Protein AF-A0A507E102-F1 (afdb_monomer_lite)

pLDDT: mean 70.97, std 17.82, range [25.52, 95.31]

Sequence (1176 aa):
MSWFDTNKLAGSIGSFASKVQSIAETALNDDHASQGHGVRGGEGWDVGGEFGDSRAEALERRNRDLEEELSRIQTDLAAQLLQKDHHIQGLEARIAQLRSSSTHSSPQPPPSPVPGQLSEAEQIQSYRAKLAKAVQHLKHLTGENAALNQKVGDTERQKGEIEKEVAALKTEVEKLTSETASRAPVHENGTEIQALRQELDAVKEYTGQLEEKHQESIAREEALVRRIDALGSEHDQAESTAKEAQNEIARLNSYITDLASQLERVRDEDAAKTGQLDTLTEELARLRLDNQLEHDANTAREAAEQEARKARQQLAEIQTAHEQLEARFFAIAQTNTQIENELVSVSQYKDQHQSLSDMIQRLTDEKGRLQAMVEESQARQDNLTRQLEQSKSESTVANAWDVDVPGFDTDLQARIEGLEHNERELLQALSEKGTELQDARHRCEELEEECKVANEGARQASQIAEESKVEVRKLQDQYERVIQELSSKDAEIQSFQHQLTALNDTSYQTNEQATTLQNLQTTLAEREATLINLQATLDEKDASLHTAHQTITNLTNQIQDLRSAGERAEAEFQQTLDEEAQEHQSELAQLVATYKKAREEDAARIGELENLLAEQHRSDENRERELENNIVELSQTVDALQRERDTLSVALDQAQRDLDALQTENNSGTAEEGILALCRAILHNEEIGSGAQDGVPDMVKQRLLEVGELVKELRKGVVNQDDSVSEQVEQVRAELVAANEQVKAEYKKRISDLVNELEQASGSGQDLADLRAKYDAAVEDVKRLNAEKTMLMDKLTTMKNAIAPKLQAELETSQKLRQEVQLLTQENEALQNQLAQLTVTNDQLRSKASSSMTETARLHVDLESAGERIDRLEREVDRLRSHLMETEDAQVQDALHQETVIKEYIRQIETLERDREQWEEAAAQERDAARAALERVNEMHETVETIKQDMERLRLEKEREAFAASNLQRVLEEFQTSKEREIAGAVEDVYERLKSVQAELEGYKDRTSKAEERLEKIGLDAPSLQRIQAELQEKNVVIGKLRHDVIQLQAHLSEAMRRMRDAAASEENVNRRLITNLLVSFLSAPRGDAKRFEILSVISSVLKFEEEEKVRVGLVRSRGAGEVEKREAVGESFTDMWISFLLKESSKRRESVPISPVERQVSGDVGERRESMGGG

Foldseek 3Di:
DDDDDPVPVVVVVVVVVVVVVVVVVVVVPVVPPDDDDDDDDDDDDDDDDDPPVVVVVVVVVVVVVVVVVVVVVVVVVVVVVVVVVVVVVVVVVVVVVVVVVPDDDDDDDDDDDDDDDCDVVVVVVVVVVVVVVVVVVVVVVVVVVVVVVVVVVVVVVVVVVVVVVVVVVVVVVVVVVVVVVPDDDDPDCPVVVVVVVVVVVVVVVVVVVVVVVVVVVVVVVVVVVVVVVVVVVVVVVVVVVVVVVVVVVVVVVVVVVVVVVVVVVVVVVVVVVVVVVVVVVVVVVVVVVVVVVVVVVVVVVVVVVVVVVVVVVVVVVVVVVVVVVVVVVVVVVVVVVVVVVVVVVVVVVVVVVVVVVVVVVVVVVVVVVVVVVVVVVVVVVVVVVVVVVVPPPDDDDDDYDDDDDDDDDDDDPVPPVVVVVVVVVVVVVVVVVVVVVVVVVVVVVVVVVVVVVVVVVVVVVVVVVVVVVVVVVVVVVVVVVVVVVVVVVVVVVVVVVVVVVVVVVVVVVVVVVVVVVVVVVVVVVVVVVVVVVVVVVVVVVVVVVVVVVVVVVVVVVVVVVVVVVVVVVVVVVVVVVVVVVVVVVVVVVVVVVVVVVVVVVVVVVVVVVVVVVVVVVVVVVVVVVVVVVVVVVVVVVVVVVVVVVVVVVVCVVPVVPCVPPDDDDYDYDDDDDDDDPDPPPDVPDDDDDDDPDDDDDCPVVPVVPVVVVVVVPVVPDPDPDPPCVVVVVVVVVVVVVVVVVVVVVVVVVVVVVVVVVPPPDDDDDDDDDDDDDDDDDDDDDDDDDDPDPDPPPVVVVVVVVVCVVVVVVVVVVVVVVVVVVVVVVVVVVVVVVVVVVVVVVVVVVVVVVVVVVVVVVVVVVVVVVVVVVVVVVVVVVVVVVVVVVVVVVVVVVVVVVVVVVVVVVVVVVVVVVVVVVVVVVVVVVVVVVVVVVVVVVVVVVVVVVVVVVVVVVVVVVVVVVVVVVVVVVVVVVVVVVVVVVVVVVVVVVVVVVVVVVVVVVVVVVVVVVVVVVVVVVVVVCVVVVVVVVVVVVVVVVVVVVVVVVVVVVVVVVVVVVVVCVVVVPPDPPDVVVVVVVLVVVLVPDDDPDPVNLVSVVVVCVVVVDDPVVCVVVPNDDDDDDDDDDDDDDDDDDPVVVVVVVVVVVVPDDDDDDDDDDDDDDDDDDDDDDDDDDDDD

Structure (mmCIF, N/CA/C/O backbone):
data_AF-A0A507E102-F1
#
_entry.id   AF-A0A507E102-F1
#
loop_
_atom_site.group_PDB
_atom_site.id
_atom_site.type_symbol
_atom_site.label_atom_id
_atom_site.label_alt_id
_atom_site.label_comp_id
_atom_site.label_asym_id
_atom_site.label_entity_id
_atom_site.label_seq_id
_atom_site.pdbx_PDB_ins_code
_atom_site.Cartn_x
_atom_site.Cartn_y
_atom_site.Cartn_z
_atom_site.occupancy
_atom_site.B_iso_or_equiv
_atom_site.auth_seq_id
_atom_site.auth_comp_id
_atom_site.auth_asym_id
_atom_site.auth_atom_id
_atom_site.pdbx_PDB_model_num
ATOM 1 N N . MET A 1 1 ? 1.701 -1.873 70.505 1.00 33.75 1 MET A N 1
ATOM 2 C CA . MET A 1 1 ? 3.162 -1.615 70.472 1.00 33.75 1 MET A CA 1
ATOM 3 C C . MET A 1 1 ? 3.598 -1.526 69.017 1.00 33.75 1 MET A C 1
ATOM 5 O O . MET A 1 1 ? 2.860 -2.008 68.170 1.00 33.75 1 MET A O 1
ATOM 9 N N . SER A 1 2 ? 4.732 -0.881 68.730 1.00 42.00 2 SER A N 1
ATOM 10 C CA . SER A 1 2 ? 5.273 -0.780 67.364 1.00 42.00 2 SER A CA 1
ATOM 11 C C . SER A 1 2 ? 5.708 -2.147 66.824 1.00 42.00 2 SER A C 1
ATOM 13 O O . SER A 1 2 ? 6.238 -2.936 67.605 1.00 42.00 2 SER A O 1
ATOM 15 N N . TRP A 1 3 ? 5.526 -2.372 65.517 1.00 30.88 3 TRP A N 1
ATOM 16 C CA . TRP A 1 3 ? 6.560 -2.884 64.599 1.00 30.88 3 TRP A CA 1
ATOM 17 C C . TRP A 1 3 ? 6.042 -2.849 63.148 1.00 30.88 3 TRP A C 1
ATOM 19 O O . TRP A 1 3 ? 5.284 -3.729 62.759 1.00 30.88 3 TRP A O 1
ATOM 29 N N . PHE A 1 4 ? 6.416 -1.816 62.380 1.00 34.56 4 PHE A N 1
ATOM 30 C CA . PHE A 1 4 ? 6.996 -1.895 61.020 1.00 34.56 4 PHE A CA 1
ATOM 31 C C . PHE A 1 4 ? 7.197 -0.481 60.438 1.00 34.56 4 PHE A C 1
ATOM 33 O O . PHE A 1 4 ? 6.296 0.353 60.492 1.00 34.56 4 PHE A O 1
ATOM 40 N N . ASP A 1 5 ? 8.385 -0.201 59.894 1.00 38.97 5 ASP A N 1
ATOM 41 C CA . ASP A 1 5 ? 8.773 1.139 59.428 1.00 38.97 5 ASP A CA 1
ATOM 42 C C . ASP A 1 5 ? 8.355 1.426 57.977 1.00 38.97 5 ASP A C 1
ATOM 44 O O . ASP A 1 5 ? 8.882 0.837 57.032 1.00 38.97 5 ASP A O 1
ATOM 48 N N . THR A 1 6 ? 7.505 2.436 57.783 1.00 39.22 6 THR A N 1
ATOM 49 C CA . THR A 1 6 ? 7.138 2.979 56.458 1.00 39.22 6 THR A CA 1
ATOM 50 C C . THR A 1 6 ? 8.292 3.708 55.749 1.00 39.22 6 THR A C 1
ATOM 52 O O . THR A 1 6 ? 8.271 3.882 54.530 1.00 39.22 6 THR A O 1
ATOM 55 N N . ASN A 1 7 ? 9.338 4.098 56.485 1.00 43.59 7 ASN A N 1
ATOM 56 C CA . ASN A 1 7 ? 10.419 4.962 55.995 1.00 43.59 7 ASN A CA 1
ATOM 57 C C . ASN A 1 7 ? 11.317 4.346 54.903 1.00 43.59 7 ASN A C 1
ATOM 59 O O . ASN A 1 7 ? 12.009 5.089 54.207 1.00 43.59 7 ASN A O 1
ATOM 63 N N . LYS A 1 8 ? 11.333 3.016 54.718 1.00 40.69 8 LYS A N 1
ATOM 64 C CA . LYS A 1 8 ? 12.207 2.382 53.708 1.00 40.69 8 LYS A CA 1
ATOM 65 C C . LYS A 1 8 ? 11.683 2.469 52.272 1.00 40.69 8 LYS A C 1
ATOM 67 O O . LYS A 1 8 ? 12.502 2.526 51.360 1.00 40.69 8 LYS A O 1
ATOM 72 N N . LEU A 1 9 ? 10.366 2.523 52.059 1.00 40.25 9 LEU A N 1
ATOM 73 C CA . LEU A 1 9 ? 9.805 2.625 50.704 1.00 40.25 9 LEU A CA 1
ATOM 74 C C . LEU A 1 9 ? 9.855 4.074 50.188 1.00 40.25 9 LEU A C 1
ATOM 76 O O . LEU A 1 9 ? 10.323 4.325 49.078 1.00 40.25 9 LEU A O 1
ATOM 80 N N . ALA A 1 10 ? 9.486 5.036 51.042 1.00 43.69 10 ALA A N 1
ATOM 81 C CA . ALA A 1 10 ? 9.547 6.466 50.734 1.00 43.69 10 ALA A CA 1
ATOM 82 C C . ALA A 1 10 ? 10.968 6.938 50.360 1.00 43.69 10 ALA A C 1
ATOM 84 O O . ALA A 1 10 ? 11.134 7.723 49.427 1.00 43.69 10 ALA A O 1
ATOM 85 N N . GLY A 1 11 ? 12.001 6.415 51.036 1.00 41.16 11 GLY A N 1
ATOM 86 C CA . GLY A 1 11 ? 13.397 6.739 50.727 1.00 41.16 11 GLY A CA 1
ATOM 87 C C . GLY A 1 11 ? 13.854 6.282 49.335 1.00 41.16 11 GLY A C 1
ATOM 88 O O . GLY A 1 11 ? 14.654 6.969 48.706 1.00 41.16 11 GLY A O 1
ATOM 89 N N . SER A 1 12 ? 13.332 5.161 48.824 1.00 43.31 12 SER A N 1
ATOM 90 C CA . SER A 1 12 ? 13.705 4.646 47.499 1.00 43.31 12 SER A CA 1
ATOM 91 C C . SER A 1 12 ? 13.090 5.483 46.370 1.00 43.31 12 SER A C 1
ATOM 93 O O . SER A 1 12 ? 13.802 5.893 45.454 1.00 43.31 12 SER A O 1
ATOM 95 N N . ILE A 1 13 ? 11.806 5.833 46.493 1.00 47.00 13 ILE A N 1
ATOM 96 C CA . ILE A 1 13 ? 11.088 6.654 45.503 1.00 47.00 13 ILE A CA 1
ATOM 97 C C . ILE A 1 13 ? 11.620 8.099 45.502 1.00 47.00 13 ILE A C 1
ATOM 99 O O . ILE A 1 13 ? 11.888 8.657 44.438 1.00 47.00 13 ILE A O 1
ATOM 103 N N . GLY A 1 14 ? 11.871 8.684 46.681 1.00 46.38 14 GLY A N 1
ATOM 104 C CA . GLY A 1 14 ? 12.475 10.017 46.794 1.00 46.38 14 GLY A CA 1
ATOM 105 C C . GLY A 1 14 ? 13.898 10.098 46.224 1.00 46.38 14 GLY A C 1
ATOM 106 O O . GLY A 1 14 ? 14.256 11.101 45.608 1.00 46.38 14 GLY A O 1
ATOM 107 N N . SER A 1 15 ? 14.694 9.031 46.369 1.00 47.84 15 SER A N 1
ATOM 108 C CA . SER A 1 15 ? 16.033 8.933 45.768 1.00 47.84 15 SER A CA 1
ATOM 109 C C . SER A 1 15 ? 15.976 8.949 44.235 1.00 47.84 15 SER A C 1
ATOM 111 O O . SER A 1 15 ? 16.760 9.651 43.596 1.00 47.84 15 SER A O 1
ATOM 113 N N . PHE A 1 16 ? 15.011 8.238 43.639 1.00 49.75 16 PHE A N 1
ATOM 114 C CA . PHE A 1 16 ? 14.848 8.183 42.185 1.00 49.75 16 PHE A CA 1
ATOM 115 C C . PHE A 1 16 ? 14.382 9.528 41.606 1.00 49.75 16 PHE A C 1
ATOM 117 O O . PHE A 1 16 ? 15.021 10.058 40.698 1.00 49.75 16 PHE A O 1
ATOM 124 N N . ALA A 1 17 ? 13.341 10.134 42.191 1.00 51.28 17 ALA A N 1
ATOM 125 C CA . ALA A 1 17 ? 12.841 11.447 41.775 1.00 51.28 17 ALA A CA 1
ATOM 126 C C . ALA A 1 17 ? 13.923 12.543 41.860 1.00 51.28 17 ALA A C 1
ATOM 128 O O . ALA A 1 17 ? 14.100 13.313 40.918 1.00 51.28 17 ALA A O 1
ATOM 129 N N . SER A 1 18 ? 14.704 12.564 42.947 1.00 50.06 18 SER A N 1
ATOM 130 C CA . SER A 1 18 ? 15.797 13.528 43.134 1.00 50.06 18 SER A CA 1
ATOM 131 C C . SER A 1 18 ? 16.938 13.342 42.116 1.00 50.06 18 SER A C 1
ATOM 133 O O . SER A 1 18 ? 17.475 14.321 41.598 1.00 50.06 18 SER A O 1
ATOM 135 N N . LYS A 1 19 ? 17.264 12.093 41.739 1.00 53.03 19 LYS A N 1
ATOM 136 C CA . LYS A 1 19 ? 18.226 11.802 40.657 1.00 53.03 19 LYS A CA 1
ATOM 137 C C . LYS A 1 19 ? 17.731 12.308 39.295 1.00 53.03 19 LYS A C 1
ATOM 139 O O . LYS A 1 19 ? 18.494 12.959 38.586 1.00 53.03 19 LYS A O 1
ATOM 144 N N . VAL A 1 20 ? 16.470 12.043 38.940 1.00 57.75 20 VAL A N 1
ATOM 145 C CA . VAL A 1 20 ? 15.872 12.505 37.671 1.00 57.75 20 VAL A CA 1
ATOM 146 C C . VAL A 1 20 ? 15.838 14.035 37.611 1.00 57.75 20 VAL A C 1
ATOM 148 O O . VAL A 1 20 ? 16.241 14.617 36.604 1.00 57.75 20 VAL A O 1
ATOM 151 N N . GLN A 1 21 ? 15.454 14.699 38.705 1.00 54.16 21 GLN A N 1
ATOM 152 C CA . GLN A 1 21 ? 15.441 16.159 38.771 1.00 54.16 21 GLN A CA 1
ATOM 153 C C . GLN A 1 21 ? 16.854 16.763 38.671 1.00 54.16 21 GLN A C 1
ATOM 155 O O . GLN A 1 21 ? 17.046 17.724 37.933 1.00 54.16 21 GLN A O 1
ATOM 160 N N . SER A 1 22 ? 17.870 16.154 39.294 1.00 55.34 22 SER A N 1
ATOM 161 C CA . SER A 1 22 ? 19.273 16.579 39.146 1.00 55.34 22 SER A CA 1
ATOM 162 C C . SER A 1 22 ? 19.807 16.434 37.709 1.00 55.34 22 SER A C 1
ATOM 164 O O . SER A 1 22 ? 20.648 17.230 37.282 1.00 55.34 22 SER A O 1
ATOM 166 N N . ILE A 1 23 ? 19.316 15.456 36.940 1.00 54.72 23 ILE A N 1
ATOM 167 C CA . ILE A 1 23 ? 19.661 15.289 35.518 1.00 54.72 23 ILE A CA 1
ATOM 168 C C . ILE A 1 23 ? 18.968 16.361 34.657 1.00 54.72 23 ILE A C 1
ATOM 170 O O . ILE A 1 23 ? 19.600 16.927 33.767 1.00 54.72 23 ILE A O 1
ATOM 174 N N . ALA A 1 24 ? 17.714 16.711 34.958 1.00 49.47 24 ALA A N 1
ATOM 175 C CA . ALA A 1 24 ? 17.011 17.806 34.285 1.00 49.47 24 ALA A CA 1
ATOM 176 C C . ALA A 1 24 ? 17.637 19.185 34.589 1.00 49.47 24 ALA A C 1
ATOM 178 O O . ALA A 1 24 ? 17.873 19.978 33.679 1.00 49.47 24 ALA A O 1
ATOM 179 N N . GLU A 1 25 ? 17.976 19.455 35.854 1.00 48.12 25 GLU A N 1
ATOM 180 C CA . GLU A 1 25 ? 18.604 20.713 36.283 1.00 48.12 25 GLU A CA 1
ATOM 181 C C . GLU A 1 25 ? 20.042 20.875 35.760 1.00 48.12 25 GLU A C 1
ATOM 183 O O . GLU A 1 25 ? 20.504 22.003 35.605 1.00 48.12 25 GLU A O 1
ATOM 188 N N . THR A 1 26 ? 20.751 19.788 35.431 1.00 53.22 26 THR A N 1
ATOM 189 C CA . THR A 1 26 ? 22.062 19.888 34.759 1.00 53.22 26 THR A CA 1
ATOM 190 C C . THR A 1 26 ? 21.937 20.112 33.252 1.00 53.22 26 THR A C 1
ATOM 192 O O . THR A 1 26 ? 22.715 20.889 32.711 1.00 53.22 26 THR A O 1
ATOM 195 N N . ALA A 1 27 ? 20.929 19.540 32.584 1.00 45.09 27 ALA A N 1
ATOM 196 C CA . ALA A 1 27 ? 20.662 19.827 31.170 1.00 45.09 27 ALA A CA 1
ATOM 197 C C . ALA A 1 27 ? 20.210 21.283 30.923 1.00 45.09 27 ALA A C 1
ATOM 199 O O . ALA A 1 27 ? 20.580 21.879 29.916 1.00 45.09 27 ALA A O 1
ATOM 200 N N . LEU A 1 28 ? 19.446 21.875 31.849 1.00 46.56 28 LEU A N 1
ATOM 201 C CA . LEU A 1 28 ? 18.892 23.232 31.712 1.00 46.56 28 LEU A CA 1
ATOM 202 C C . LEU A 1 28 ? 19.871 24.384 32.008 1.00 46.56 28 LEU A C 1
ATOM 204 O O . LEU A 1 28 ? 19.527 25.535 31.746 1.00 46.56 28 LEU A O 1
ATOM 208 N N . ASN A 1 29 ? 21.062 24.121 32.559 1.00 45.28 29 ASN A N 1
ATOM 209 C CA . ASN A 1 29 ? 22.007 25.185 32.937 1.00 45.28 29 ASN A CA 1
ATOM 210 C C . ASN A 1 29 ? 23.080 25.505 31.875 1.00 45.28 29 ASN A C 1
ATOM 212 O O . ASN A 1 29 ? 23.620 26.612 31.899 1.00 45.28 29 ASN A O 1
ATOM 216 N N . ASP A 1 30 ? 23.365 24.605 30.927 1.00 44.34 30 ASP A N 1
ATOM 217 C CA . ASP A 1 30 ? 24.392 24.843 29.893 1.00 44.34 30 ASP A CA 1
ATOM 218 C C . ASP A 1 30 ? 23.911 25.774 28.752 1.00 44.34 30 ASP A C 1
ATOM 220 O O . ASP A 1 30 ? 24.723 26.453 28.120 1.00 44.34 30 ASP A O 1
ATOM 224 N N . ASP A 1 31 ? 22.595 25.899 28.532 1.00 40.56 31 ASP A N 1
ATOM 225 C CA . ASP A 1 31 ? 21.997 26.719 27.455 1.00 40.56 31 ASP A CA 1
ATOM 226 C C . ASP A 1 31 ? 22.016 28.244 27.722 1.00 40.56 31 ASP A C 1
ATOM 228 O O . ASP A 1 31 ? 21.630 29.051 26.872 1.00 40.56 31 ASP A O 1
ATOM 232 N N . HIS A 1 32 ? 22.487 28.686 28.893 1.00 38.16 32 HIS A N 1
ATOM 233 C CA . HIS A 1 32 ? 22.543 30.107 29.270 1.00 38.16 32 HIS A CA 1
ATOM 234 C C . HIS A 1 32 ? 23.928 30.764 29.118 1.00 38.16 32 HIS A C 1
ATOM 236 O O . HIS A 1 32 ? 24.127 31.902 29.548 1.00 38.16 32 HIS A O 1
ATOM 242 N N . ALA A 1 33 ? 24.877 30.099 28.451 1.00 40.91 33 ALA A N 1
ATOM 243 C CA . ALA A 1 33 ? 26.252 30.582 28.289 1.00 40.91 33 ALA A CA 1
ATOM 244 C C . ALA A 1 33 ? 26.557 31.346 26.973 1.00 40.91 33 ALA A C 1
ATOM 246 O O . ALA A 1 33 ? 27.697 31.775 26.786 1.00 40.91 33 ALA A O 1
ATOM 247 N N . SER A 1 34 ? 25.599 31.533 26.049 1.00 42.66 34 SER A N 1
ATOM 248 C CA . SER A 1 34 ? 25.901 32.003 24.676 1.00 42.66 34 SER A CA 1
ATOM 249 C C . SER A 1 34 ? 24.923 33.023 24.055 1.00 42.66 34 SER A C 1
ATOM 251 O O . SER A 1 34 ? 24.469 32.864 22.923 1.00 42.66 34 SER A O 1
ATOM 253 N N . GLN A 1 35 ? 24.668 34.158 24.721 1.00 36.44 35 GLN A N 1
ATOM 254 C CA . GLN A 1 35 ? 24.083 35.336 24.049 1.00 36.44 35 GLN A CA 1
ATOM 255 C C . GLN A 1 35 ? 24.588 36.668 24.636 1.00 36.44 35 GLN A C 1
ATOM 257 O O . GLN A 1 35 ? 24.126 37.126 25.677 1.00 36.44 35 GLN A O 1
ATOM 262 N N . GLY A 1 36 ? 25.538 37.321 23.951 1.00 31.94 36 GLY A N 1
ATOM 263 C CA . GLY A 1 36 ? 26.065 38.623 24.378 1.00 31.94 36 GLY A CA 1
ATOM 264 C C . GLY A 1 36 ? 27.130 39.217 23.450 1.00 31.94 36 GLY A C 1
ATOM 265 O O . GLY A 1 36 ? 28.267 38.771 23.462 1.00 31.94 36 GLY A O 1
ATOM 266 N N . HIS A 1 37 ? 26.757 40.275 22.721 1.00 32.28 37 HIS A N 1
ATOM 267 C CA . HIS A 1 37 ? 27.606 41.148 21.886 1.00 32.28 37 HIS A CA 1
ATOM 268 C C . HIS A 1 37 ? 28.420 40.506 20.743 1.00 32.28 37 HIS A C 1
ATOM 270 O O . HIS A 1 37 ? 29.392 39.792 20.949 1.00 32.28 37 HIS A O 1
ATOM 276 N N . GLY A 1 38 ? 28.126 40.928 19.510 1.00 32.62 38 GLY A N 1
ATOM 277 C CA . GLY A 1 38 ? 29.073 40.866 18.390 1.00 32.62 38 GLY A CA 1
ATOM 278 C C . GLY A 1 38 ? 29.452 42.269 17.906 1.00 32.62 38 GLY A C 1
ATOM 279 O O . GLY A 1 38 ? 28.726 43.221 18.184 1.00 32.62 38 GLY A O 1
ATOM 280 N N . VAL A 1 39 ? 30.556 42.392 17.156 1.00 32.41 39 VAL A N 1
ATOM 281 C CA . VAL A 1 39 ? 30.810 43.441 16.141 1.00 32.41 39 VAL A CA 1
ATOM 282 C C . VAL A 1 39 ? 32.079 43.090 15.338 1.00 32.41 39 VAL A C 1
ATOM 284 O O . VAL A 1 39 ? 33.096 42.742 15.920 1.00 32.41 39 VAL A O 1
ATOM 287 N N . ARG A 1 40 ? 31.998 43.219 14.003 1.00 31.59 40 ARG A N 1
ATOM 288 C CA . ARG A 1 40 ? 33.087 43.332 12.997 1.00 31.59 40 ARG A CA 1
ATOM 289 C C . ARG A 1 40 ? 34.413 42.561 13.209 1.00 31.59 40 ARG A C 1
ATOM 291 O O . ARG A 1 40 ? 35.321 43.070 13.848 1.00 31.59 40 ARG A O 1
ATOM 298 N N . GLY A 1 41 ? 34.575 41.492 12.422 1.00 31.39 41 GLY A N 1
ATOM 299 C CA . GLY A 1 41 ? 35.539 41.423 11.302 1.00 31.39 41 GLY A CA 1
ATOM 300 C C . GLY A 1 41 ? 37.055 41.480 11.574 1.00 31.39 41 GLY A C 1
ATOM 301 O O . GLY A 1 41 ? 37.575 42.469 12.077 1.00 31.39 41 GLY A O 1
ATOM 302 N N . GLY A 1 42 ? 37.775 40.469 11.078 1.00 30.36 42 GLY A N 1
ATOM 303 C CA . GLY A 1 42 ? 39.239 40.396 11.020 1.00 30.36 42 GLY A CA 1
ATOM 304 C C . GLY A 1 42 ? 39.695 39.097 10.343 1.00 30.36 42 GLY A C 1
ATOM 305 O O . GLY A 1 42 ? 38.953 38.117 10.345 1.00 30.36 42 GLY A O 1
ATOM 306 N N . GLU A 1 43 ? 40.874 39.097 9.723 1.00 37.38 43 GLU A N 1
ATOM 307 C CA . GLU A 1 43 ? 41.398 37.978 8.926 1.00 37.38 43 GLU A CA 1
ATOM 308 C C . GLU A 1 43 ? 42.285 37.016 9.747 1.00 37.38 43 GLU A C 1
ATOM 310 O O . GLU A 1 43 ? 43.185 37.461 10.458 1.00 37.38 43 GLU A O 1
ATOM 315 N N . GLY A 1 44 ? 42.138 35.706 9.508 1.00 33.09 44 GLY A N 1
ATOM 316 C CA . GLY A 1 44 ? 43.269 34.763 9.458 1.00 33.09 44 GLY A CA 1
ATOM 317 C C . GLY A 1 44 ? 43.605 33.885 10.679 1.00 33.09 44 GLY A C 1
ATOM 318 O O . GLY A 1 44 ? 43.172 34.125 11.799 1.00 33.09 44 GLY A O 1
ATOM 319 N N . TRP A 1 45 ? 44.476 32.905 10.389 1.00 31.84 45 TRP A N 1
ATOM 320 C CA . TRP A 1 45 ? 45.294 32.066 11.291 1.00 31.84 45 TRP A CA 1
ATOM 321 C C . TRP A 1 45 ? 44.618 30.937 12.098 1.00 31.84 45 TRP A C 1
ATOM 323 O O . TRP A 1 45 ? 44.283 31.074 13.268 1.00 31.84 45 TRP A O 1
ATOM 333 N N . ASP A 1 46 ? 44.513 29.776 11.442 1.00 42.00 46 ASP A N 1
ATOM 334 C CA . ASP A 1 46 ? 45.252 28.545 11.800 1.00 42.00 46 ASP A CA 1
ATOM 335 C C . ASP A 1 46 ? 45.717 28.348 13.266 1.00 42.00 46 ASP A C 1
ATOM 337 O O . ASP A 1 46 ? 46.727 28.921 13.671 1.00 42.00 46 ASP A O 1
ATOM 341 N N . VAL A 1 47 ? 45.039 27.443 13.993 1.00 35.81 47 VAL A N 1
ATOM 342 C CA . VAL A 1 47 ? 45.614 26.440 14.924 1.00 35.81 47 VAL A CA 1
ATOM 343 C C . VAL A 1 47 ? 44.667 25.225 14.938 1.00 35.81 47 VAL A C 1
ATOM 345 O O . VAL A 1 47 ? 43.450 25.399 14.993 1.00 35.81 47 VAL A O 1
ATOM 348 N N . GLY A 1 48 ? 45.195 23.996 14.921 1.00 38.34 48 GLY A N 1
ATOM 349 C CA . GLY A 1 48 ? 44.404 22.760 15.035 1.00 38.34 48 GLY A CA 1
ATOM 350 C C . GLY A 1 48 ? 44.541 22.034 16.383 1.00 38.34 48 GLY A C 1
ATOM 351 O O . GLY A 1 48 ? 45.536 22.209 17.074 1.00 38.34 48 GLY A O 1
ATOM 352 N N . GLY A 1 49 ? 43.559 21.172 16.690 1.00 50.31 49 GLY A N 1
ATOM 353 C CA . GLY A 1 49 ? 43.671 20.001 17.583 1.00 50.31 49 GLY A CA 1
ATOM 354 C C . GLY A 1 49 ? 43.905 20.221 19.088 1.00 50.31 49 GLY A C 1
ATOM 355 O O . GLY A 1 49 ? 45.025 20.492 19.488 1.00 50.31 49 GLY A O 1
ATOM 356 N N . GLU A 1 50 ? 42.864 19.982 19.908 1.00 45.91 50 GLU A N 1
ATOM 357 C CA . GLU A 1 50 ? 42.929 19.226 21.197 1.00 45.91 50 GLU A CA 1
ATOM 358 C C . GLU A 1 50 ? 41.574 19.181 21.952 1.00 45.91 50 GLU A C 1
ATOM 360 O O . GLU A 1 50 ? 41.371 18.339 22.820 1.00 45.91 50 GLU A O 1
ATOM 365 N N . PHE A 1 51 ? 40.592 20.026 21.603 1.00 42.44 51 PHE A N 1
ATOM 366 C CA . PHE A 1 51 ? 39.309 20.126 22.335 1.00 42.44 51 PHE A CA 1
ATOM 367 C C . PHE A 1 51 ? 38.188 19.145 21.918 1.00 42.44 51 PHE A C 1
ATOM 369 O O . PHE A 1 51 ? 37.078 19.232 22.443 1.00 42.44 51 PHE A O 1
ATOM 376 N N . GLY A 1 52 ? 38.445 18.213 20.993 1.00 48.88 52 GLY A N 1
ATOM 377 C CA . GLY A 1 52 ? 37.447 17.232 20.537 1.00 48.88 52 GLY A CA 1
ATOM 378 C C . GLY A 1 52 ? 37.269 16.054 21.502 1.00 48.88 52 GLY A C 1
ATOM 379 O O . GLY A 1 52 ? 36.177 15.823 22.030 1.00 48.88 52 GLY A O 1
ATOM 380 N N . ASP A 1 53 ? 38.362 15.336 21.765 1.00 52.34 53 ASP A N 1
ATOM 381 C CA . ASP A 1 53 ? 38.320 13.999 22.370 1.00 52.34 53 ASP A CA 1
ATOM 382 C C . ASP A 1 53 ? 37.758 13.993 23.793 1.00 52.34 53 ASP A C 1
ATOM 384 O O . ASP A 1 53 ? 37.004 13.097 24.149 1.00 52.34 53 ASP A O 1
ATOM 388 N N . SER A 1 54 ? 38.008 15.032 24.598 1.00 55.00 54 SER A N 1
ATOM 389 C CA . SER A 1 54 ? 37.465 15.098 25.967 1.00 55.00 54 SER A CA 1
ATOM 390 C C . SER A 1 54 ? 35.931 15.160 26.017 1.00 55.00 54 SER A C 1
ATOM 392 O O . SER A 1 54 ? 35.339 14.692 26.989 1.00 55.00 54 SER A O 1
ATOM 394 N N . ARG A 1 55 ? 35.264 15.704 24.984 1.00 54.56 55 ARG A N 1
ATOM 395 C CA . ARG A 1 55 ? 33.792 15.701 24.889 1.00 54.56 55 ARG A CA 1
ATOM 396 C C . ARG A 1 55 ? 33.270 14.394 24.292 1.00 54.56 55 ARG A C 1
ATOM 398 O O . ARG A 1 55 ? 32.232 13.915 24.742 1.00 54.56 55 ARG A O 1
ATOM 405 N N . ALA A 1 56 ? 33.991 13.810 23.333 1.00 58.88 56 ALA A N 1
ATOM 406 C CA . ALA A 1 56 ? 33.674 12.491 22.788 1.00 58.88 56 ALA A CA 1
ATOM 407 C C . ALA A 1 56 ? 33.784 11.406 23.873 1.00 58.88 56 ALA A C 1
ATOM 409 O O . ALA A 1 56 ? 32.795 10.743 24.169 1.00 58.88 56 ALA A O 1
ATOM 410 N N . GLU A 1 57 ? 34.922 11.312 24.568 1.00 64.88 57 GLU A N 1
ATOM 411 C CA . GLU A 1 57 ? 35.121 10.381 25.681 1.00 64.88 57 GLU A CA 1
ATOM 412 C C . GLU A 1 57 ? 34.103 10.580 26.811 1.00 64.88 57 GLU A C 1
ATOM 414 O O . GLU A 1 57 ? 33.641 9.601 27.389 1.00 64.88 57 GLU A O 1
ATOM 419 N N . ALA A 1 58 ? 33.729 11.820 27.148 1.00 65.12 58 ALA A N 1
ATOM 420 C CA . ALA A 1 58 ? 32.710 12.069 28.170 1.00 65.12 58 ALA A CA 1
ATOM 421 C C . ALA A 1 58 ? 31.331 11.508 27.769 1.00 65.12 58 ALA A C 1
ATOM 423 O O . ALA A 1 58 ? 30.631 10.948 28.616 1.00 65.12 58 ALA A O 1
ATOM 424 N N . LEU A 1 59 ? 30.961 11.611 26.489 1.00 64.62 59 LEU A N 1
ATOM 425 C CA . LEU A 1 59 ? 29.724 11.037 25.955 1.00 64.62 59 LEU A CA 1
ATOM 426 C C . LEU A 1 59 ? 29.813 9.511 25.822 1.00 64.62 59 LEU A C 1
ATOM 428 O O . LEU A 1 59 ? 28.881 8.823 26.218 1.00 64.62 59 LEU A O 1
ATOM 432 N N . GLU A 1 60 ? 30.936 8.955 25.365 1.00 72.94 60 GLU A N 1
ATOM 433 C CA . GLU A 1 60 ? 31.129 7.500 25.299 1.00 72.94 60 GLU A CA 1
ATOM 434 C C . GLU A 1 60 ? 31.179 6.829 26.675 1.00 72.94 60 GLU A C 1
ATOM 436 O O . GLU A 1 60 ? 30.754 5.682 26.817 1.00 72.94 60 GLU A O 1
ATOM 441 N N . ARG A 1 61 ? 31.733 7.502 27.691 1.00 72.12 61 ARG A N 1
ATOM 442 C CA . ARG A 1 61 ? 31.688 7.030 29.081 1.00 72.12 61 ARG A CA 1
ATOM 443 C C . ARG A 1 61 ? 30.248 7.060 29.584 1.00 72.12 61 ARG A C 1
ATOM 445 O O . ARG A 1 61 ? 29.784 6.054 30.095 1.00 72.12 61 ARG A O 1
ATOM 452 N N . ARG A 1 62 ? 29.507 8.147 29.336 1.00 74.19 62 ARG A N 1
ATOM 453 C CA . ARG A 1 62 ? 28.103 8.260 29.754 1.00 74.19 62 ARG A CA 1
ATOM 454 C C . ARG A 1 62 ? 27.167 7.291 29.023 1.00 74.19 62 ARG A C 1
ATOM 456 O O . ARG A 1 62 ? 26.237 6.794 29.645 1.00 74.19 62 ARG A O 1
ATOM 463 N N . ASN A 1 63 ? 27.427 6.974 27.755 1.00 67.06 63 ASN A N 1
ATOM 464 C CA . ASN A 1 63 ? 26.708 5.919 27.040 1.00 67.06 63 ASN A CA 1
ATOM 465 C C . ASN A 1 63 ? 27.027 4.539 27.629 1.00 67.06 63 ASN A C 1
ATOM 467 O O . ASN A 1 63 ? 26.096 3.795 27.906 1.00 67.06 63 ASN A O 1
ATOM 471 N N . ARG A 1 64 ? 28.297 4.233 27.932 1.00 80.75 64 ARG A N 1
ATOM 472 C CA . ARG A 1 64 ? 28.672 2.993 28.640 1.00 80.75 64 ARG A CA 1
ATOM 473 C C . ARG A 1 64 ? 28.049 2.891 30.034 1.00 80.75 64 ARG A C 1
ATOM 475 O O . ARG A 1 64 ? 27.555 1.829 30.392 1.00 80.75 64 ARG A O 1
ATOM 482 N N . ASP A 1 65 ? 28.004 3.983 30.796 1.00 76.06 65 ASP A N 1
ATOM 483 C CA . ASP A 1 65 ? 27.338 4.028 32.104 1.00 76.06 65 ASP A CA 1
ATOM 484 C C . ASP A 1 65 ? 25.823 3.756 31.973 1.00 76.06 65 ASP A C 1
ATOM 486 O O . ASP A 1 65 ? 25.245 3.051 32.800 1.00 76.06 65 ASP A O 1
ATOM 490 N N . LEU A 1 66 ? 25.178 4.268 30.915 1.00 72.88 66 LEU A N 1
ATOM 491 C CA . LEU A 1 66 ? 23.763 4.017 30.608 1.00 72.88 66 LEU A CA 1
ATOM 492 C C . LEU A 1 66 ? 23.509 2.598 30.073 1.00 72.88 66 LEU A C 1
ATOM 494 O O . LEU A 1 66 ? 22.491 2.005 30.413 1.00 72.88 66 LEU A O 1
ATOM 498 N N . GLU A 1 67 ? 24.420 2.025 29.287 1.00 76.94 67 GLU A N 1
ATOM 499 C CA . GLU A 1 67 ? 24.390 0.618 28.858 1.00 76.94 67 GLU A CA 1
ATOM 500 C C . GLU A 1 67 ? 24.595 -0.332 30.054 1.00 76.94 67 GLU A C 1
ATOM 502 O O . GLU A 1 67 ? 23.924 -1.364 30.160 1.00 76.94 67 GLU A O 1
ATOM 507 N N . GLU A 1 68 ? 25.450 0.032 31.015 1.00 78.69 68 GLU A N 1
ATOM 508 C CA . GLU A 1 68 ? 25.578 -0.676 32.291 1.00 78.69 68 GLU A CA 1
ATOM 509 C C . GLU A 1 68 ? 24.324 -0.532 33.171 1.00 78.69 68 GLU A C 1
ATOM 511 O O . GLU A 1 68 ? 23.860 -1.536 33.710 1.00 78.69 68 GLU A O 1
ATOM 516 N N . GLU A 1 69 ? 23.720 0.655 33.314 1.00 74.88 69 GLU A N 1
ATOM 517 C CA . GLU A 1 69 ? 22.455 0.787 34.060 1.00 74.88 69 GLU A CA 1
ATOM 518 C C . GLU A 1 69 ? 21.295 0.047 33.356 1.00 74.88 69 GLU A C 1
ATOM 520 O O . GLU A 1 69 ? 20.535 -0.653 34.028 1.00 74.88 69 GLU A O 1
ATOM 525 N N . LEU A 1 70 ? 21.194 0.085 32.020 1.00 66.38 70 LEU A N 1
ATOM 526 C CA . LEU A 1 70 ? 20.189 -0.666 31.252 1.00 66.38 70 LEU A CA 1
ATOM 527 C C . LEU A 1 70 ? 20.375 -2.183 31.361 1.00 66.38 70 LEU A C 1
ATOM 529 O O . LEU A 1 70 ? 19.398 -2.894 31.593 1.00 66.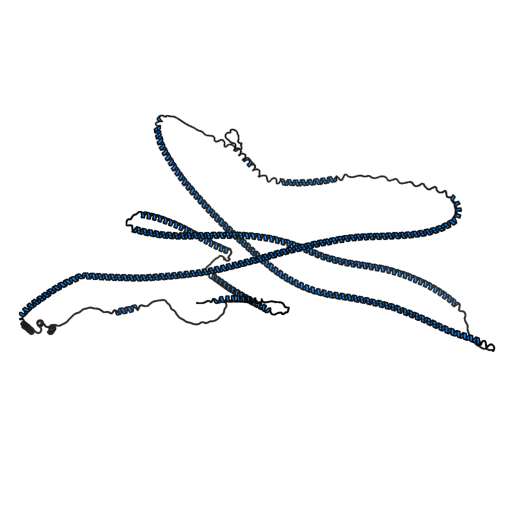38 70 LEU A O 1
ATOM 533 N N . SER A 1 71 ? 21.603 -2.693 31.236 1.00 84.38 71 SER A N 1
ATOM 534 C CA . SER A 1 71 ? 21.869 -4.131 31.393 1.00 84.38 71 SER A CA 1
ATOM 535 C C . SER A 1 71 ? 21.595 -4.609 32.821 1.00 84.38 71 SER A C 1
ATOM 537 O O . SER A 1 71 ? 21.006 -5.675 32.993 1.00 84.38 71 SER A O 1
ATOM 539 N N . ARG A 1 72 ? 21.900 -3.798 33.846 1.00 79.50 72 ARG A N 1
ATOM 540 C CA . ARG A 1 72 ? 21.530 -4.086 35.244 1.00 79.50 72 ARG A CA 1
ATOM 541 C C . ARG A 1 72 ? 20.013 -4.127 35.438 1.00 79.50 72 ARG A C 1
ATOM 543 O O . ARG A 1 72 ? 19.512 -5.083 36.028 1.00 79.50 72 ARG A O 1
ATOM 550 N N . ILE A 1 73 ? 19.274 -3.161 34.884 1.00 76.00 73 ILE A N 1
ATOM 551 C CA . ILE A 1 73 ? 17.800 -3.146 34.901 1.00 76.00 73 ILE A CA 1
ATOM 552 C C . ILE A 1 73 ? 17.231 -4.378 34.180 1.00 76.00 73 ILE A C 1
ATOM 554 O O . ILE A 1 73 ? 16.294 -4.996 34.681 1.00 76.00 73 ILE A O 1
ATOM 558 N N . GLN A 1 74 ? 17.814 -4.789 33.049 1.00 73.50 74 GLN A N 1
ATOM 559 C CA . GLN A 1 74 ? 17.425 -6.017 32.351 1.00 73.50 74 GLN A CA 1
ATOM 560 C C . GLN A 1 74 ? 17.716 -7.275 33.183 1.00 73.50 74 GLN A C 1
ATOM 562 O O . GLN A 1 74 ? 16.865 -8.162 33.233 1.00 73.50 74 GLN A O 1
ATOM 567 N N . THR A 1 75 ? 18.853 -7.359 33.886 1.00 81.69 75 THR A N 1
ATOM 568 C CA . THR A 1 75 ? 19.139 -8.497 34.780 1.00 81.69 75 THR A CA 1
ATOM 569 C C . THR A 1 75 ? 18.243 -8.527 36.017 1.00 81.69 75 THR A C 1
ATOM 571 O O . THR A 1 75 ? 17.796 -9.606 36.397 1.00 81.69 75 THR A O 1
ATOM 574 N N . ASP A 1 76 ? 17.911 -7.375 36.607 1.00 75.62 76 ASP A N 1
ATOM 575 C CA . ASP A 1 76 ? 16.990 -7.292 37.748 1.00 75.62 76 ASP A CA 1
ATOM 576 C C . ASP A 1 76 ? 15.550 -7.619 37.328 1.00 75.62 76 ASP A C 1
ATOM 578 O O . ASP A 1 76 ? 14.839 -8.315 38.055 1.00 75.62 76 ASP A O 1
ATOM 582 N N . LEU A 1 77 ? 15.118 -7.183 36.139 1.00 74.00 77 LEU A N 1
ATOM 583 C CA . LEU A 1 77 ? 13.821 -7.552 35.569 1.00 74.00 77 LEU A CA 1
ATOM 584 C C . LEU A 1 77 ? 13.765 -9.052 35.246 1.00 74.00 77 LEU A C 1
ATOM 586 O O . LEU A 1 77 ? 12.791 -9.713 35.599 1.00 74.00 77 LEU A O 1
ATOM 590 N N . ALA A 1 78 ? 14.820 -9.612 34.647 1.00 74.44 78 ALA A N 1
ATOM 591 C CA . ALA A 1 78 ? 14.929 -11.048 34.400 1.00 74.44 78 ALA A CA 1
ATOM 592 C C . ALA A 1 78 ? 14.913 -11.855 35.709 1.00 74.44 78 ALA A C 1
ATOM 594 O O . ALA A 1 78 ? 14.224 -12.868 35.785 1.00 74.44 78 ALA A O 1
ATOM 595 N N . ALA A 1 79 ? 15.593 -11.391 36.763 1.00 72.38 79 ALA A N 1
ATOM 596 C CA . ALA A 1 79 ? 15.566 -12.019 38.083 1.00 72.38 79 ALA A CA 1
ATOM 597 C C . ALA A 1 79 ? 14.177 -11.939 38.746 1.00 72.38 79 ALA A C 1
ATOM 599 O O . ALA A 1 79 ? 13.725 -12.919 39.338 1.00 72.38 79 ALA A O 1
ATOM 600 N N . GLN A 1 80 ? 13.466 -10.814 38.609 1.00 72.50 80 GLN A N 1
ATOM 601 C CA . GLN A 1 80 ? 12.084 -10.667 39.085 1.00 72.50 80 GLN A CA 1
ATOM 602 C C . GLN A 1 80 ? 11.098 -11.550 38.310 1.00 72.50 80 GLN A C 1
ATOM 604 O O . GLN A 1 80 ? 10.168 -12.090 38.911 1.00 72.50 80 GLN A O 1
ATOM 609 N N . LEU A 1 81 ? 11.298 -11.735 37.001 1.00 69.25 81 LEU A N 1
ATOM 610 C CA . LEU A 1 81 ? 10.536 -12.696 36.201 1.00 69.25 81 LEU A CA 1
ATOM 611 C C . LEU A 1 81 ? 10.827 -14.130 36.664 1.00 69.25 81 LEU A C 1
ATOM 613 O O . LEU A 1 81 ? 9.891 -14.833 37.020 1.00 69.25 81 LEU A O 1
ATOM 617 N N . LEU A 1 82 ? 12.096 -14.515 36.832 1.00 79.00 82 LEU A N 1
ATOM 618 C CA . LEU A 1 82 ? 12.488 -15.833 37.359 1.00 79.00 82 LEU A CA 1
ATOM 619 C C . LEU A 1 82 ? 11.929 -16.105 38.770 1.00 79.00 82 LEU A C 1
ATOM 621 O O . LEU A 1 82 ? 11.565 -17.238 39.094 1.00 79.00 82 LEU A O 1
ATOM 625 N N . GLN A 1 83 ? 11.828 -15.068 39.610 1.00 78.19 83 GLN A N 1
ATOM 626 C CA . GLN A 1 83 ? 11.198 -15.134 40.930 1.00 78.19 83 GLN A CA 1
ATOM 627 C C . GLN A 1 83 ? 9.672 -15.295 40.834 1.00 78.19 83 GLN A C 1
ATOM 629 O O . GLN A 1 83 ? 9.088 -16.047 41.619 1.00 78.19 83 GLN A O 1
ATOM 634 N N . LYS A 1 84 ? 9.016 -14.628 39.875 1.00 73.56 84 LYS A N 1
ATOM 635 C CA . LYS A 1 84 ? 7.590 -14.831 39.580 1.00 73.56 84 LYS A CA 1
ATOM 636 C C . LYS A 1 84 ? 7.330 -16.216 38.993 1.00 73.56 84 LYS A C 1
ATOM 638 O O . LYS A 1 84 ? 6.377 -16.848 39.428 1.00 73.56 84 LYS A O 1
ATOM 643 N N . ASP A 1 85 ? 8.202 -16.736 38.136 1.00 75.56 85 ASP A N 1
ATOM 644 C CA . ASP A 1 85 ? 8.116 -18.099 37.607 1.00 75.56 85 ASP A CA 1
ATOM 645 C C . ASP A 1 85 ? 8.293 -19.140 38.718 1.00 75.56 85 ASP A C 1
ATOM 647 O O . ASP A 1 85 ? 7.516 -20.086 38.793 1.00 75.56 85 ASP A O 1
ATOM 651 N N . HIS A 1 86 ? 9.219 -18.936 39.663 1.00 74.94 86 HIS A N 1
ATOM 652 C CA . HIS A 1 86 ? 9.306 -19.771 40.872 1.00 74.94 86 HIS A CA 1
ATOM 653 C C . HIS A 1 86 ? 8.052 -19.660 41.754 1.00 74.94 86 HIS A C 1
ATOM 655 O O . HIS A 1 86 ? 7.655 -20.639 42.388 1.00 74.94 86 HIS A O 1
ATOM 661 N N . HIS A 1 87 ? 7.397 -18.496 41.799 1.00 68.25 87 HIS A N 1
ATOM 662 C CA . HIS A 1 87 ? 6.131 -18.342 42.513 1.00 68.25 87 HIS A CA 1
ATOM 663 C C . HIS A 1 87 ? 4.975 -19.054 41.793 1.00 68.25 87 HIS A C 1
ATOM 665 O O . HIS A 1 87 ? 4.186 -19.730 42.448 1.00 68.25 87 HIS A O 1
ATOM 671 N N . ILE A 1 88 ? 4.911 -18.971 40.461 1.00 73.12 88 ILE A N 1
ATOM 672 C CA . ILE A 1 88 ? 3.944 -19.680 39.614 1.00 73.12 88 ILE A CA 1
ATOM 673 C C . ILE A 1 88 ? 4.154 -21.189 39.745 1.00 73.12 88 ILE A C 1
ATOM 675 O O . ILE A 1 88 ? 3.220 -21.877 40.134 1.00 73.12 88 ILE A O 1
ATOM 679 N N . GLN A 1 89 ? 5.376 -21.699 39.580 1.00 75.00 89 GLN A N 1
ATOM 680 C CA . GLN A 1 89 ? 5.712 -23.112 39.799 1.00 75.00 89 GLN A CA 1
ATOM 681 C C . GLN A 1 89 ? 5.419 -23.559 41.241 1.00 75.00 89 GLN A C 1
ATOM 683 O O . GLN A 1 89 ? 4.963 -24.678 41.467 1.00 75.00 89 GLN A O 1
ATOM 688 N N . GLY A 1 90 ? 5.611 -22.683 42.234 1.00 71.81 90 GLY A N 1
ATOM 689 C CA . GLY A 1 90 ? 5.210 -22.928 43.621 1.00 71.81 90 GLY A CA 1
ATOM 690 C C . GLY A 1 90 ? 3.689 -23.026 43.804 1.00 71.81 90 GLY A C 1
ATOM 691 O O . GLY A 1 90 ? 3.212 -23.871 44.565 1.00 71.81 90 GLY A O 1
ATOM 692 N N . LEU A 1 91 ? 2.912 -22.209 43.089 1.00 69.94 91 LEU A N 1
ATOM 693 C CA . LEU A 1 91 ? 1.450 -22.282 43.049 1.00 69.94 91 LEU A CA 1
ATOM 694 C C . LEU A 1 91 ? 0.969 -23.514 42.270 1.00 69.94 91 LEU A C 1
ATOM 696 O O . LEU A 1 91 ? 0.071 -24.202 42.744 1.00 69.94 91 LEU A O 1
ATOM 700 N N . GLU A 1 92 ? 1.595 -23.859 41.147 1.00 69.56 92 GLU A N 1
ATOM 701 C CA . GLU A 1 92 ? 1.322 -25.063 40.356 1.00 69.56 92 GLU A CA 1
ATOM 702 C C . GLU A 1 92 ? 1.636 -26.339 41.140 1.00 69.56 92 GLU A C 1
ATOM 704 O O . GLU A 1 92 ? 0.809 -27.246 41.179 1.00 69.56 92 GLU A O 1
ATOM 709 N N . ALA A 1 93 ? 2.766 -26.397 41.851 1.00 68.25 93 ALA A N 1
ATOM 710 C CA . ALA A 1 93 ? 3.105 -27.498 42.750 1.00 68.25 93 ALA A CA 1
ATOM 711 C C . ALA A 1 93 ? 2.100 -27.619 43.909 1.00 68.25 93 ALA A C 1
ATOM 713 O O . ALA A 1 93 ? 1.740 -28.724 44.316 1.00 68.25 93 ALA A O 1
ATOM 714 N N . ARG A 1 94 ? 1.582 -26.493 44.412 1.00 63.28 94 ARG A N 1
ATOM 715 C CA . ARG A 1 94 ? 0.544 -26.455 45.455 1.00 63.28 94 ARG A CA 1
ATOM 716 C C . ARG A 1 94 ? -0.835 -26.856 44.914 1.00 63.28 94 ARG A C 1
ATOM 718 O O . ARG A 1 94 ? -1.574 -27.557 45.600 1.00 63.28 94 ARG A O 1
ATOM 725 N N . ILE A 1 95 ? -1.154 -26.509 43.667 1.00 63.62 95 ILE A N 1
ATOM 726 C CA . ILE A 1 95 ? -2.326 -26.997 42.922 1.00 63.62 95 ILE A CA 1
ATOM 727 C C . ILE A 1 95 ? -2.185 -28.499 42.633 1.00 63.62 95 ILE A C 1
ATOM 729 O O . ILE A 1 95 ? -3.158 -29.236 42.767 1.00 63.62 95 ILE A O 1
ATOM 733 N N . ALA A 1 96 ? -0.985 -28.990 42.319 1.00 63.00 96 ALA A N 1
ATOM 734 C CA . ALA A 1 96 ? -0.699 -30.412 42.154 1.00 63.00 96 ALA A CA 1
ATOM 735 C C . ALA A 1 96 ? -0.848 -31.179 43.480 1.00 63.00 96 ALA A C 1
ATOM 737 O O . ALA A 1 96 ? -1.464 -32.241 43.491 1.00 63.00 96 ALA A O 1
ATOM 738 N N . GLN A 1 97 ? -0.403 -30.614 44.609 1.00 59.44 97 GLN A N 1
ATOM 739 C CA . GLN A 1 97 ? -0.649 -31.170 45.949 1.00 59.44 97 GLN A CA 1
ATOM 740 C C . GLN A 1 97 ? -2.141 -31.175 46.328 1.00 59.44 97 GLN A C 1
ATOM 742 O O . GLN A 1 97 ? -2.619 -32.125 46.951 1.00 59.44 97 GLN A O 1
ATOM 747 N N . LEU A 1 98 ? -2.910 -30.161 45.917 1.00 52.78 98 LEU A N 1
ATOM 748 C CA . LEU A 1 98 ? -4.374 -30.139 46.064 1.00 52.78 98 LEU A CA 1
ATOM 749 C C . LEU A 1 98 ? -5.071 -31.158 45.141 1.00 52.78 98 LEU A C 1
ATOM 751 O O . LEU A 1 98 ? -6.098 -31.719 45.515 1.00 52.78 98 LEU A O 1
ATOM 755 N N . ARG A 1 99 ? -4.493 -31.464 43.972 1.00 51.69 99 ARG A N 1
ATOM 756 C CA . ARG A 1 99 ? -4.943 -32.549 43.079 1.00 51.69 99 ARG A CA 1
ATOM 757 C C . ARG A 1 99 ? -4.529 -33.946 43.563 1.00 51.69 99 ARG A C 1
ATOM 759 O O . ARG A 1 99 ? -5.213 -34.906 43.234 1.00 51.69 99 ARG A O 1
ATOM 766 N N . SER A 1 100 ? -3.450 -34.084 44.341 1.00 48.69 100 SER A N 1
ATOM 767 C CA . SER A 1 100 ? -2.957 -35.381 44.840 1.00 48.69 100 SER A CA 1
ATOM 768 C C . SER A 1 100 ? -3.460 -35.761 46.237 1.00 48.69 100 SER A C 1
ATOM 770 O O . SER A 1 100 ? -3.243 -36.888 46.675 1.00 48.69 100 SER A O 1
ATOM 772 N N . SER A 1 101 ? -4.107 -34.844 46.962 1.00 42.09 101 SER A N 1
ATOM 773 C CA . SER A 1 101 ? -4.642 -35.084 48.315 1.00 42.09 101 SER A CA 1
ATOM 774 C C . SER A 1 101 ? -6.095 -35.585 48.335 1.00 42.09 101 SER A C 1
ATOM 776 O O . SER A 1 101 ? -6.623 -35.884 49.403 1.00 42.09 101 SER A O 1
ATOM 778 N N . SER A 1 102 ? -6.736 -35.737 47.171 1.00 42.91 102 SER A N 1
ATOM 779 C CA . SER A 1 102 ? -8.167 -36.042 47.024 1.00 42.91 102 SER A CA 1
ATOM 780 C C . SER A 1 102 ? -8.509 -37.499 46.649 1.00 42.91 102 SER A C 1
ATOM 782 O O . SER A 1 102 ? -9.612 -37.757 46.170 1.00 42.91 102 SER A O 1
ATOM 784 N N . THR A 1 103 ? -7.634 -38.482 46.915 1.00 36.88 103 THR A N 1
ATOM 785 C CA . THR A 1 103 ? -7.976 -39.919 46.763 1.00 36.88 103 THR A CA 1
ATOM 786 C C . THR A 1 103 ? -7.349 -40.848 47.809 1.00 36.88 103 THR A C 1
ATOM 788 O O . THR A 1 103 ? -6.125 -40.950 47.901 1.00 36.88 103 THR A O 1
ATOM 791 N N . HIS A 1 104 ? -8.188 -41.639 48.490 1.00 33.53 104 HIS A N 1
ATOM 792 C CA . HIS A 1 104 ? -7.819 -42.887 49.178 1.00 33.53 104 HIS A CA 1
ATOM 793 C C . HIS A 1 104 ? -8.976 -43.909 49.076 1.00 33.53 104 HIS A C 1
ATOM 795 O O . HIS A 1 104 ? -10.034 -43.655 49.635 1.00 33.53 104 HIS A O 1
ATOM 801 N N . SER A 1 105 ? -8.743 -45.021 48.349 1.00 35.34 105 SER A N 1
ATOM 802 C CA . SER A 1 105 ? -9.365 -46.381 48.388 1.00 35.34 105 SER A CA 1
ATOM 803 C C . SER A 1 105 ? -10.838 -46.571 48.839 1.00 35.34 105 SER A C 1
ATOM 805 O O . SER A 1 105 ? -11.221 -46.078 49.890 1.00 35.34 105 SER A O 1
ATOM 807 N N . SER A 1 106 ? -11.686 -47.447 48.273 1.00 31.67 106 SER A N 1
ATOM 808 C CA . SER A 1 106 ? -11.595 -48.516 47.242 1.00 31.67 106 SER A CA 1
ATOM 809 C C . SER A 1 106 ? -13.006 -49.158 47.078 1.00 31.67 106 SER A C 1
ATOM 811 O O . SER A 1 106 ? -13.851 -48.863 47.926 1.00 31.67 106 SER A O 1
ATOM 813 N N . PRO A 1 107 ? -13.288 -50.117 46.153 1.00 46.97 107 PRO A N 1
ATOM 814 C CA . PRO A 1 107 ? -12.516 -50.623 45.005 1.00 46.97 107 PRO A CA 1
ATOM 815 C C . PRO A 1 107 ? -13.299 -50.616 43.649 1.00 46.97 107 PRO A C 1
ATOM 817 O O . PRO A 1 107 ? -14.392 -50.075 43.532 1.00 46.97 107 PRO A O 1
ATOM 820 N N . GLN A 1 108 ? -12.697 -51.227 42.620 1.00 31.52 108 GLN A N 1
ATOM 821 C CA . GLN A 1 108 ? -13.049 -51.295 41.176 1.00 31.52 108 GLN A CA 1
ATOM 822 C C . GLN A 1 108 ? -13.595 -52.714 40.788 1.00 31.52 108 GLN A C 1
ATOM 824 O O . GLN A 1 108 ? -13.775 -53.501 41.723 1.00 31.52 108 GLN A O 1
ATOM 829 N N . PRO A 1 109 ? -13.724 -53.181 39.505 1.00 50.38 109 PRO A N 1
ATOM 830 C CA . PRO A 1 109 ? -13.835 -52.572 38.145 1.00 50.38 109 PRO A CA 1
ATOM 831 C C . PRO A 1 109 ? -14.961 -53.277 37.291 1.00 50.38 109 PRO A C 1
ATOM 833 O O . PRO A 1 109 ? -15.865 -53.832 37.914 1.00 50.38 109 PRO A O 1
ATOM 836 N N . PRO A 1 110 ? -14.914 -53.464 35.936 1.00 46.94 110 PRO A N 1
ATOM 837 C CA . PRO A 1 110 ? -14.435 -52.681 34.760 1.00 46.94 110 PRO A CA 1
ATOM 838 C C . PRO A 1 110 ? -15.559 -52.445 33.685 1.00 46.94 110 PRO A C 1
ATOM 840 O O . PRO A 1 110 ? -16.659 -52.967 33.844 1.00 46.94 110 PRO A O 1
ATOM 843 N N . PRO A 1 111 ? -15.290 -51.867 32.487 1.00 49.81 111 PRO A N 1
ATOM 844 C CA . PRO A 1 111 ? -14.478 -50.689 32.152 1.00 49.81 111 PRO A CA 1
ATOM 845 C C . PRO A 1 111 ? -15.247 -49.640 31.297 1.00 49.81 111 PRO A C 1
ATOM 847 O O . PRO A 1 111 ? -16.229 -49.946 30.624 1.00 49.81 111 PRO A O 1
ATOM 850 N N . SER A 1 112 ? -14.749 -48.402 31.224 1.00 35.59 112 SER A N 1
ATOM 851 C CA . SER A 1 112 ? -15.145 -47.386 30.222 1.00 35.59 112 SER A CA 1
ATOM 852 C C . SER A 1 112 ? -13.961 -46.439 29.933 1.00 35.59 112 SER A C 1
ATOM 854 O O . SER A 1 112 ? -13.110 -46.295 30.815 1.00 35.59 112 SER A O 1
ATOM 856 N N . PRO A 1 113 ? -13.844 -45.847 28.725 1.00 46.66 113 PRO A N 1
ATOM 857 C CA . PRO A 1 113 ? -12.698 -45.015 28.334 1.00 46.66 113 PRO A CA 1
ATOM 858 C C . PRO A 1 113 ? -12.753 -43.568 28.871 1.00 46.66 113 PRO A C 1
ATOM 860 O O . PRO A 1 113 ? -13.721 -43.152 29.503 1.00 46.66 113 PRO A O 1
ATOM 863 N N . VAL A 1 114 ? -11.666 -42.823 28.641 1.00 36.06 114 VAL A N 1
ATOM 864 C CA . VAL A 1 114 ? -11.305 -41.561 29.319 1.00 36.06 114 VAL A CA 1
ATOM 865 C C . VAL A 1 114 ? -11.693 -40.311 28.500 1.00 36.06 114 VAL A C 1
ATOM 867 O O . VAL A 1 114 ? -11.399 -40.287 27.305 1.00 36.06 114 VAL A O 1
ATOM 870 N N . PRO A 1 115 ? -12.265 -39.251 29.113 1.00 39.62 115 PRO A N 1
ATOM 871 C CA . PRO A 1 115 ? -12.410 -37.922 28.506 1.00 39.62 115 PRO A CA 1
ATOM 872 C C . PRO A 1 115 ? -11.175 -37.033 28.764 1.00 39.62 115 PRO A C 1
ATOM 874 O O . PRO A 1 115 ? -10.536 -37.154 29.810 1.00 39.62 115 PRO A O 1
ATOM 877 N N . GLY A 1 116 ? -10.835 -36.122 27.841 1.00 40.72 116 GLY A N 1
ATOM 878 C CA . GLY A 1 116 ? -9.608 -35.321 27.992 1.00 40.72 116 GLY A CA 1
ATOM 879 C C . GLY A 1 116 ? -9.277 -34.255 26.939 1.00 40.72 116 GLY A C 1
ATOM 880 O O . GLY A 1 116 ? -8.106 -33.904 26.829 1.00 40.72 116 GLY A O 1
ATOM 881 N N . GLN A 1 117 ? -10.246 -33.730 26.179 1.00 39.62 117 GLN A N 1
ATOM 882 C CA . GLN A 1 117 ? -10.055 -32.535 25.339 1.00 39.62 117 GLN A CA 1
ATOM 883 C C . GLN A 1 117 ? -11.322 -31.666 25.353 1.00 39.62 117 GLN A C 1
ATOM 885 O O . GLN A 1 117 ? -12.376 -32.116 24.912 1.00 39.62 117 GLN A O 1
ATOM 890 N N . LEU A 1 118 ? -11.195 -30.420 25.824 1.00 46.41 118 LEU A N 1
ATOM 891 C CA . LEU A 1 118 ? -12.256 -29.405 25.807 1.00 46.41 118 LEU A CA 1
ATOM 892 C C . LEU A 1 118 ? -12.490 -28.915 24.370 1.00 46.41 118 LEU A C 1
ATOM 894 O O . LEU A 1 118 ? -11.911 -27.924 23.932 1.00 46.41 118 LEU A O 1
ATOM 898 N N . SER A 1 119 ? -13.325 -29.647 23.634 1.00 50.06 119 SER A N 1
ATOM 899 C CA . SER A 1 119 ? -13.844 -29.243 22.322 1.00 50.06 119 SER A CA 1
ATOM 900 C C . SER A 1 119 ? -14.729 -27.992 22.440 1.00 50.06 119 SER A C 1
ATOM 902 O O . SER A 1 119 ? -15.296 -27.715 23.501 1.00 50.06 119 SER A O 1
ATOM 904 N N . GLU A 1 120 ? -14.945 -27.281 21.332 1.00 47.81 120 GLU A N 1
ATOM 905 C CA . GLU A 1 120 ? -16.031 -26.299 21.205 1.00 47.81 120 GLU A CA 1
ATOM 906 C C . GLU A 1 120 ? -17.384 -26.893 21.613 1.00 47.81 120 GLU A C 1
ATOM 908 O O . GLU A 1 120 ? -18.183 -26.196 22.226 1.00 47.81 120 GLU A O 1
ATOM 913 N N . ALA A 1 121 ? -17.606 -28.200 21.423 1.00 50.66 121 ALA A N 1
ATOM 914 C CA . ALA A 1 121 ? -18.780 -28.900 21.939 1.00 50.66 121 ALA A CA 1
ATOM 915 C C . ALA A 1 121 ? -18.935 -28.792 23.472 1.00 50.66 121 ALA A C 1
ATOM 917 O O . ALA A 1 121 ? -20.059 -28.696 23.959 1.00 50.66 121 ALA A O 1
ATOM 918 N N . GLU A 1 122 ? -17.846 -28.752 24.249 1.00 51.78 122 GLU A N 1
ATOM 919 C CA . GLU A 1 122 ? -17.899 -28.555 25.707 1.00 51.78 122 GLU A CA 1
ATOM 920 C C . GLU A 1 122 ? -18.073 -27.073 26.088 1.00 51.78 122 GLU A C 1
ATOM 922 O O . GLU A 1 122 ? -18.701 -26.769 27.105 1.00 51.78 122 GLU A O 1
ATOM 927 N N . GLN A 1 123 ? -17.619 -26.130 25.253 1.00 50.16 123 GLN A N 1
ATOM 928 C CA . GLN A 1 123 ? -17.961 -24.711 25.420 1.00 50.16 123 GLN A CA 1
ATOM 929 C C . GLN A 1 123 ? -19.434 -24.453 25.080 1.00 50.16 123 GLN A C 1
ATOM 931 O O . GLN A 1 123 ? -20.142 -23.836 25.871 1.00 50.16 123 GLN A O 1
ATOM 936 N N . ILE A 1 124 ? -19.937 -25.004 23.976 1.00 60.97 124 ILE A N 1
ATOM 937 C CA . ILE A 1 124 ? -21.347 -24.966 23.575 1.00 60.97 124 ILE A CA 1
ATOM 938 C C . ILE A 1 124 ? -22.215 -25.687 24.611 1.00 60.97 124 ILE A C 1
ATOM 940 O O . ILE A 1 124 ? -23.271 -25.170 24.957 1.00 60.97 124 ILE A O 1
ATOM 944 N N . GLN A 1 125 ? -21.776 -26.804 25.204 1.00 65.81 125 GLN A N 1
ATOM 945 C CA . GLN A 1 125 ? -22.463 -27.405 26.356 1.00 65.81 125 GLN A CA 1
ATOM 946 C C . GLN A 1 125 ? -22.372 -26.533 27.615 1.00 65.81 125 GLN A C 1
ATOM 948 O O . GLN A 1 125 ? -23.345 -26.465 28.357 1.00 65.81 125 GLN A O 1
ATOM 953 N N . SER A 1 126 ? -21.274 -25.810 27.857 1.00 64.50 126 SER A N 1
ATOM 954 C CA . SER A 1 126 ? -21.171 -24.828 28.949 1.00 64.50 126 SER A CA 1
ATOM 955 C C . SER A 1 126 ? -22.150 -23.664 28.753 1.00 64.50 126 SER A C 1
ATOM 957 O O . SER A 1 126 ? -22.843 -23.281 29.696 1.00 64.50 126 SER A O 1
ATOM 959 N N . TYR A 1 127 ? -22.286 -23.140 27.532 1.00 69.06 127 TYR A N 1
ATOM 960 C CA . TYR A 1 127 ? -23.262 -22.103 27.195 1.00 69.06 127 TYR A CA 1
ATOM 961 C C . TYR A 1 127 ? -24.700 -22.634 27.190 1.00 69.06 127 TYR A C 1
ATOM 963 O O . TYR A 1 127 ? -25.538 -22.027 27.847 1.00 69.06 127 TYR A O 1
ATOM 971 N N . ARG A 1 128 ? -24.990 -23.804 26.602 1.00 70.44 128 ARG A N 1
ATOM 972 C CA . ARG A 1 128 ? -26.300 -24.478 26.700 1.00 70.44 128 ARG A CA 1
ATOM 973 C C . ARG A 1 128 ? -26.650 -24.847 28.150 1.00 70.44 128 ARG A C 1
ATOM 975 O O . ARG A 1 128 ? -27.812 -24.751 28.517 1.00 70.44 128 ARG A O 1
ATOM 982 N N . ALA A 1 129 ? -25.687 -25.162 29.021 1.00 71.88 129 ALA A N 1
ATOM 983 C CA . ALA A 1 129 ? -25.925 -25.397 30.452 1.00 71.88 129 ALA A CA 1
ATOM 984 C C . ALA A 1 129 ? -26.127 -24.098 31.255 1.00 71.88 129 ALA A C 1
ATOM 986 O O . ALA A 1 129 ? -26.923 -24.083 32.195 1.00 71.88 129 ALA A O 1
ATOM 987 N N . LYS A 1 130 ? -25.448 -22.998 30.899 1.00 70.81 130 LYS A N 1
ATOM 988 C CA . LYS A 1 130 ? -25.728 -21.655 31.442 1.00 70.81 130 LYS A CA 1
ATOM 989 C C . LYS A 1 130 ? -27.109 -21.171 30.995 1.00 70.81 130 LYS A C 1
ATOM 991 O O . LYS A 1 130 ? -27.870 -20.700 31.833 1.00 70.81 130 LYS A O 1
ATOM 996 N N . LEU A 1 131 ? -27.459 -21.367 29.724 1.00 72.81 131 LEU A N 1
ATOM 997 C CA . LEU A 1 131 ? -28.768 -21.062 29.151 1.00 72.81 131 LEU A CA 1
ATOM 998 C C . LEU A 1 131 ? -29.859 -21.923 29.795 1.00 72.81 131 LEU A C 1
ATOM 1000 O O . LEU A 1 131 ? -30.847 -21.381 30.260 1.00 72.81 131 LEU A O 1
ATOM 1004 N N . ALA A 1 132 ? -29.654 -23.234 29.947 1.00 74.75 132 ALA A N 1
ATOM 1005 C CA . ALA A 1 132 ? -30.586 -24.116 30.648 1.00 74.75 132 ALA A CA 1
ATOM 1006 C C . ALA A 1 132 ? -30.758 -23.729 32.126 1.00 74.75 132 ALA A C 1
ATOM 1008 O O . ALA A 1 132 ? -31.871 -23.789 32.638 1.00 74.75 132 ALA A O 1
ATOM 1009 N N . LYS A 1 133 ? -29.699 -23.270 32.811 1.00 74.06 133 LYS A N 1
ATOM 1010 C CA . LYS A 1 133 ? -29.801 -22.700 34.167 1.00 74.06 133 LYS A CA 1
ATOM 1011 C C . LYS A 1 133 ? -30.534 -21.359 34.187 1.00 74.06 133 LYS A C 1
ATOM 1013 O O . LYS A 1 133 ? -31.318 -21.136 35.101 1.00 74.06 133 LYS A O 1
ATOM 1018 N N . ALA A 1 134 ? -30.334 -20.496 33.191 1.00 72.75 134 ALA A N 1
ATOM 1019 C CA . ALA A 1 134 ? -31.069 -19.241 33.047 1.00 72.75 134 ALA A CA 1
ATOM 1020 C C . ALA A 1 134 ? -32.556 -19.495 32.749 1.00 72.75 134 ALA A C 1
ATOM 1022 O O . ALA A 1 134 ? -33.410 -18.908 33.397 1.00 72.75 134 ALA A O 1
ATOM 1023 N N . VAL A 1 135 ? -32.877 -20.441 31.863 1.00 80.12 135 VAL A N 1
ATOM 1024 C CA . VAL A 1 135 ? -34.242 -20.900 31.562 1.00 80.12 135 VAL A CA 1
ATOM 1025 C C . VAL A 1 135 ? -34.871 -21.593 32.771 1.00 80.12 135 VAL A C 1
ATOM 1027 O O . VAL A 1 135 ? -36.043 -21.367 33.046 1.00 80.12 135 VAL A O 1
ATOM 1030 N N . GLN A 1 136 ? -34.120 -22.374 33.556 1.00 76.69 136 GLN A N 1
ATOM 1031 C CA . GLN A 1 136 ? -34.604 -22.907 34.836 1.00 76.69 136 GLN A CA 1
ATOM 1032 C C . GLN A 1 136 ? -34.852 -21.797 35.865 1.00 76.69 136 GLN A C 1
ATOM 1034 O O . GLN A 1 136 ? -35.866 -21.856 36.552 1.00 76.69 136 GLN A O 1
ATOM 1039 N N . HIS A 1 137 ? -34.004 -20.766 35.939 1.00 72.56 137 HIS A N 1
ATOM 1040 C CA . HIS A 1 137 ? -34.247 -19.592 36.783 1.00 72.56 137 HIS A CA 1
ATOM 1041 C C . HIS A 1 137 ? -35.461 -18.788 36.317 1.00 72.56 137 HIS A C 1
ATOM 1043 O O . HIS A 1 137 ? -36.285 -18.429 37.146 1.00 72.56 137 HIS A O 1
ATOM 1049 N N . LEU A 1 138 ? -35.628 -18.554 35.015 1.00 77.62 138 LEU A N 1
ATOM 1050 C CA . LEU A 1 138 ? -36.812 -17.900 34.455 1.00 77.62 138 LEU A CA 1
ATOM 1051 C C . LEU A 1 138 ? -38.069 -18.737 34.704 1.00 77.62 138 LEU A C 1
ATOM 1053 O O . LEU A 1 138 ? -39.085 -18.181 35.095 1.00 77.62 138 LEU A O 1
ATOM 1057 N N . LYS A 1 139 ? -37.991 -20.069 34.588 1.00 79.31 139 LYS A N 1
ATOM 1058 C CA . LYS A 1 139 ? -39.092 -20.992 34.899 1.00 79.31 139 LYS A CA 1
ATOM 1059 C C . LYS A 1 139 ? -39.424 -21.022 36.395 1.00 79.31 139 LYS A C 1
ATOM 1061 O O . LYS A 1 139 ? -40.600 -21.097 36.744 1.00 79.31 139 LYS A O 1
ATOM 1066 N N . HIS A 1 140 ? -38.416 -20.906 37.264 1.00 76.19 140 HIS A N 1
ATOM 1067 C CA . HIS A 1 140 ? -38.583 -20.731 38.709 1.00 76.19 140 HIS A CA 1
ATOM 1068 C C . HIS A 1 140 ? -39.255 -19.388 39.012 1.00 76.19 140 HIS A C 1
ATOM 1070 O O . HIS A 1 140 ? -40.295 -19.381 39.652 1.00 76.19 140 HIS A O 1
ATOM 1076 N N . LEU A 1 141 ? -38.757 -18.283 38.450 1.00 74.06 141 LEU A N 1
ATOM 1077 C CA . LEU A 1 141 ? -39.305 -16.934 38.619 1.00 74.06 141 LEU A CA 1
ATOM 1078 C C . LEU A 1 141 ? -40.723 -16.794 38.046 1.00 74.06 141 LEU A C 1
ATOM 1080 O O . LEU A 1 141 ? -41.560 -16.144 38.661 1.00 74.06 141 LEU A O 1
ATOM 1084 N N . THR A 1 142 ? -41.059 -17.438 36.922 1.00 80.31 142 THR A N 1
ATOM 1085 C CA . THR A 1 142 ? -42.452 -17.500 36.441 1.00 80.31 142 THR A CA 1
ATOM 1086 C C . THR A 1 142 ? -43.325 -18.402 37.308 1.00 80.31 142 THR A C 1
ATOM 1088 O O . THR A 1 142 ? -44.506 -18.115 37.465 1.00 80.31 142 THR A O 1
ATOM 1091 N N . GLY A 1 143 ? -42.768 -19.460 37.908 1.00 81.69 143 GLY A N 1
ATOM 1092 C CA . GLY A 1 143 ? -43.465 -20.286 38.898 1.00 81.69 143 GLY A CA 1
ATOM 1093 C C . GLY A 1 143 ? -43.723 -19.534 40.207 1.00 81.69 143 GLY A C 1
ATOM 1094 O O . GLY A 1 143 ? -44.814 -19.626 40.763 1.00 81.69 143 GLY A O 1
ATOM 1095 N N . GLU A 1 144 ? -42.762 -18.732 40.662 1.00 78.12 144 GLU A N 1
ATOM 1096 C CA . GLU A 1 144 ? -42.885 -17.836 41.811 1.00 78.12 144 GLU A CA 1
ATOM 1097 C C . GLU A 1 144 ? -43.866 -16.703 41.522 1.00 78.12 144 GLU A C 1
ATOM 1099 O O . GLU A 1 144 ? -44.746 -16.471 42.340 1.00 78.12 144 GLU A O 1
ATOM 1104 N N . ASN A 1 145 ? -43.812 -16.068 40.348 1.00 73.62 145 ASN A N 1
ATOM 1105 C CA . ASN A 1 145 ? -44.795 -15.064 39.934 1.00 73.62 145 ASN A CA 1
ATOM 1106 C C . ASN A 1 145 ? -46.201 -15.665 39.781 1.00 73.62 145 ASN A C 1
ATOM 1108 O O . ASN A 1 145 ? -47.173 -15.031 40.177 1.00 73.62 145 ASN A O 1
ATOM 1112 N N . ALA A 1 146 ? -46.340 -16.902 39.293 1.00 78.88 146 ALA A N 1
ATOM 1113 C CA . ALA A 1 146 ? -47.624 -17.602 39.273 1.00 78.88 146 ALA A CA 1
ATOM 1114 C C . ALA A 1 146 ? -48.131 -17.911 40.694 1.00 78.88 146 ALA A C 1
ATOM 1116 O O . ALA A 1 146 ? -49.302 -17.686 40.989 1.00 78.88 146 ALA A O 1
ATOM 1117 N N . ALA A 1 147 ? -47.254 -18.356 41.601 1.00 75.31 147 ALA A N 1
ATOM 1118 C CA . ALA A 1 147 ? -47.593 -18.601 43.003 1.00 75.31 147 ALA A CA 1
ATOM 1119 C C . ALA A 1 147 ? -47.863 -17.305 43.795 1.00 75.31 147 ALA A C 1
ATOM 1121 O O . ALA A 1 147 ? -48.653 -17.316 44.738 1.00 75.31 147 ALA A O 1
ATOM 1122 N N . LEU A 1 148 ? -47.235 -16.187 43.423 1.00 77.44 148 LEU A N 1
ATOM 1123 C CA . LEU A 1 148 ? -47.508 -14.854 43.960 1.00 77.44 148 LEU A CA 1
ATOM 1124 C C . LEU A 1 148 ? -48.845 -14.327 43.438 1.00 77.44 148 LEU A C 1
ATOM 1126 O O . LEU A 1 148 ? -49.659 -13.918 44.253 1.00 77.44 148 LEU A O 1
ATOM 1130 N N . ASN A 1 149 ? -49.129 -14.432 42.138 1.00 77.94 149 ASN A N 1
ATOM 1131 C CA . ASN A 1 149 ? -50.432 -14.071 41.569 1.00 77.94 149 ASN A CA 1
ATOM 1132 C C . ASN A 1 149 ? -51.566 -14.936 42.141 1.00 77.94 149 ASN A C 1
ATOM 1134 O O . ASN A 1 149 ? -52.644 -14.419 42.422 1.00 77.94 149 ASN A O 1
ATOM 1138 N N . GLN A 1 150 ? -51.323 -16.228 42.391 1.00 81.81 150 GLN A N 1
ATOM 1139 C CA . GLN A 1 150 ? -52.274 -17.078 43.108 1.00 81.81 150 GLN A CA 1
ATOM 1140 C C . GLN A 1 150 ? -52.494 -16.574 44.542 1.00 81.81 150 GLN A C 1
ATOM 1142 O O . GLN A 1 150 ? -53.638 -16.402 44.947 1.00 81.81 150 GLN A O 1
ATOM 1147 N N . LYS A 1 151 ? -51.424 -16.269 45.292 1.00 78.31 151 LYS A N 1
ATOM 1148 C CA . LYS A 1 151 ? -51.535 -15.688 46.642 1.00 78.31 151 LYS A CA 1
ATOM 1149 C C . LYS A 1 151 ? -52.259 -14.342 46.645 1.00 78.31 151 LYS A C 1
ATOM 1151 O O . LYS A 1 151 ? -53.073 -14.133 47.534 1.00 78.31 151 LYS A O 1
ATOM 1156 N N . VAL A 1 152 ? -52.010 -13.470 45.665 1.00 79.19 152 VAL A N 1
ATOM 1157 C CA . VAL A 1 152 ? -52.732 -12.199 45.490 1.00 79.19 152 VAL A CA 1
ATOM 1158 C C . VAL A 1 152 ? -54.218 -12.484 45.298 1.00 79.19 152 VAL A C 1
ATOM 1160 O O . VAL A 1 152 ? -55.019 -12.036 46.113 1.00 79.19 152 VAL A O 1
ATOM 1163 N N . GLY A 1 153 ? -54.582 -13.336 44.336 1.00 82.25 153 GLY A N 1
ATOM 1164 C CA . GLY A 1 153 ? -55.972 -13.731 44.101 1.00 82.25 153 GLY A CA 1
ATOM 1165 C C . GLY A 1 153 ? -56.628 -14.477 45.273 1.00 82.25 153 GLY A C 1
ATOM 1166 O O . GLY A 1 153 ? -57.850 -14.478 45.395 1.00 82.25 153 GLY A O 1
ATOM 1167 N N . ASP A 1 154 ? -55.868 -15.143 46.142 1.00 76.94 154 ASP A N 1
ATOM 1168 C CA . ASP A 1 154 ? -56.378 -15.740 47.383 1.00 76.94 154 ASP A CA 1
ATOM 1169 C C . ASP A 1 154 ? -56.554 -14.681 48.4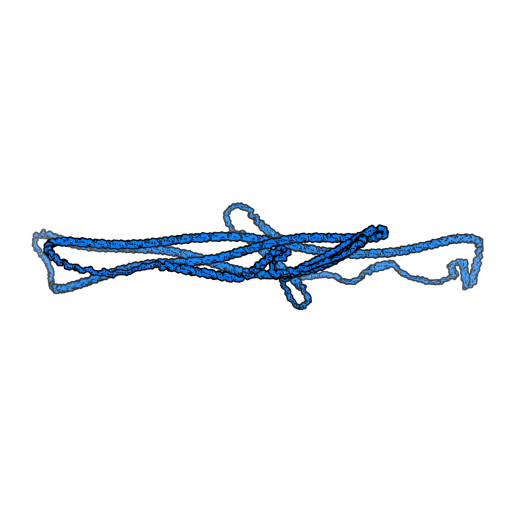90 1.00 76.94 154 ASP A C 1
ATOM 1171 O O . ASP A 1 154 ? -57.554 -14.712 49.208 1.00 76.94 154 ASP A O 1
ATOM 1175 N N . THR A 1 155 ? -55.675 -13.675 48.580 1.00 79.06 155 THR A N 1
ATOM 1176 C CA . THR A 1 155 ? -55.878 -12.513 49.468 1.00 79.06 155 THR A CA 1
ATOM 1177 C C . THR A 1 155 ? -57.004 -11.589 49.000 1.00 79.06 155 THR A C 1
ATOM 1179 O O . THR A 1 155 ? -57.704 -11.030 49.837 1.00 79.06 155 THR A O 1
ATOM 1182 N N . GLU A 1 156 ? -57.259 -11.475 47.694 1.00 78.25 156 GLU A N 1
ATOM 1183 C CA . GLU A 1 156 ? -58.423 -10.772 47.137 1.00 78.25 156 GLU A CA 1
ATOM 1184 C C . GLU A 1 156 ? -59.735 -11.490 47.483 1.00 78.25 156 GLU A C 1
ATOM 1186 O O . GLU A 1 156 ? -60.717 -10.840 47.841 1.00 78.25 156 GLU A O 1
ATOM 1191 N N . ARG A 1 157 ? -59.750 -12.833 47.455 1.00 77.94 157 ARG A N 1
ATOM 1192 C CA . ARG A 1 157 ? -60.889 -13.629 47.947 1.00 77.94 157 ARG A CA 1
ATOM 1193 C C . ARG A 1 157 ? -61.121 -13.390 49.435 1.00 77.94 157 ARG A C 1
ATOM 1195 O O . ARG A 1 157 ? -62.243 -13.067 49.809 1.00 77.94 157 ARG A O 1
ATOM 1202 N N . GLN A 1 158 ? -60.072 -13.462 50.258 1.00 76.56 158 GLN A N 1
ATOM 1203 C CA . GLN A 1 158 ? -60.170 -13.191 51.699 1.00 76.56 158 GLN A CA 1
ATOM 1204 C C . GLN A 1 158 ? -60.626 -11.753 51.990 1.00 76.56 158 GLN A C 1
ATOM 1206 O O . GLN A 1 158 ? -61.484 -11.551 52.843 1.00 76.56 158 GLN A O 1
ATOM 1211 N N . LYS A 1 159 ? -60.135 -10.757 51.240 1.00 75.44 159 LYS A N 1
ATOM 1212 C CA . LYS A 1 159 ? -60.622 -9.368 51.280 1.00 75.44 159 LYS A CA 1
ATOM 1213 C C . LYS A 1 159 ? -62.121 -9.304 50.964 1.00 75.44 159 LYS A C 1
ATOM 1215 O O . LYS A 1 159 ? -62.876 -8.757 51.759 1.00 75.44 159 LYS A O 1
ATOM 1220 N N . GLY A 1 160 ? -62.569 -9.938 49.880 1.00 81.62 160 GLY A N 1
ATOM 1221 C CA . GLY A 1 160 ? -63.983 -9.999 49.489 1.00 81.62 160 GLY A CA 1
ATOM 1222 C C . GLY A 1 160 ? -64.884 -10.858 50.394 1.00 81.62 160 GLY A C 1
ATOM 1223 O O . GLY A 1 160 ? -66.109 -10.761 50.301 1.00 81.62 160 GLY A O 1
ATOM 1224 N N . GLU A 1 161 ? -64.319 -11.705 51.255 1.00 78.06 161 GLU A N 1
ATOM 1225 C CA . GLU A 1 161 ? -65.030 -12.407 52.332 1.00 78.06 161 GLU A CA 1
ATOM 1226 C C . GLU A 1 161 ? -65.135 -11.519 53.579 1.00 78.06 161 GLU A C 1
ATOM 1228 O O . GLU A 1 161 ? -66.241 -11.302 54.070 1.00 78.06 161 GLU A O 1
ATOM 1233 N N . ILE A 1 162 ? -64.033 -10.893 54.007 1.00 78.56 162 ILE A N 1
ATOM 1234 C CA . ILE A 1 162 ? -64.006 -9.924 55.115 1.00 78.56 162 ILE A CA 1
ATOM 1235 C C . ILE A 1 162 ? -64.920 -8.724 54.823 1.00 78.56 162 ILE A C 1
ATOM 1237 O O . ILE A 1 162 ? -65.660 -8.293 55.700 1.00 78.56 162 ILE A O 1
ATOM 1241 N N . GLU A 1 163 ? -64.952 -8.208 53.592 1.00 79.69 163 GLU A N 1
ATOM 1242 C CA . GLU A 1 163 ? -65.862 -7.126 53.187 1.00 79.69 163 GLU A CA 1
ATOM 1243 C C . GLU A 1 163 ? -67.345 -7.537 53.301 1.00 79.69 163 GLU A C 1
ATOM 1245 O O . GLU A 1 163 ? -68.183 -6.717 53.685 1.00 79.69 163 GLU A O 1
ATOM 1250 N N . LYS A 1 164 ? -67.682 -8.814 53.055 1.00 80.94 164 LYS A N 1
ATOM 1251 C CA . LYS A 1 164 ? -69.041 -9.351 53.266 1.00 80.94 164 LYS A CA 1
ATOM 1252 C C . LYS A 1 164 ? -69.359 -9.548 54.744 1.00 80.94 164 LYS A C 1
ATOM 1254 O O . LYS A 1 164 ? -70.475 -9.235 55.152 1.00 80.94 164 LYS A O 1
ATOM 1259 N N . GLU A 1 165 ? -68.411 -10.031 55.546 1.00 78.81 165 GLU A N 1
ATOM 1260 C CA . GLU A 1 165 ? -68.585 -10.151 56.998 1.00 78.81 165 GLU A CA 1
ATOM 1261 C C . GLU A 1 165 ? -68.752 -8.775 57.651 1.00 78.81 165 GLU A C 1
ATOM 1263 O O . GLU A 1 165 ? -69.682 -8.578 58.429 1.00 78.81 165 GLU A O 1
ATOM 1268 N N . VAL A 1 166 ? -67.936 -7.788 57.269 1.00 74.56 166 VAL A N 1
ATOM 1269 C CA . VAL A 1 166 ? -68.070 -6.392 57.710 1.00 74.56 166 VAL A CA 1
ATOM 1270 C C . VAL A 1 166 ? -69.420 -5.814 57.285 1.00 74.56 166 VAL A C 1
ATOM 1272 O O . VAL A 1 166 ? -70.082 -5.185 58.107 1.00 74.56 166 VAL A O 1
ATOM 1275 N N . ALA A 1 167 ? -69.883 -6.053 56.052 1.00 76.75 167 ALA A N 1
ATOM 1276 C CA . ALA A 1 167 ? -71.214 -5.622 55.619 1.00 76.75 167 ALA A CA 1
ATOM 1277 C C . ALA A 1 167 ? -72.341 -6.278 56.443 1.00 76.75 167 ALA A C 1
ATOM 1279 O O . ALA A 1 167 ? -73.244 -5.581 56.908 1.00 76.75 167 ALA A O 1
ATOM 1280 N N . ALA A 1 168 ? -72.266 -7.591 56.687 1.00 77.25 168 ALA A N 1
ATOM 1281 C CA . ALA A 1 168 ? -73.245 -8.322 57.491 1.00 77.25 168 ALA A CA 1
ATOM 1282 C C . ALA A 1 168 ? -73.274 -7.828 58.949 1.00 77.25 168 ALA A C 1
ATOM 1284 O O . ALA A 1 168 ? -74.341 -7.486 59.464 1.00 77.25 168 ALA A O 1
ATOM 1285 N N . LEU A 1 169 ? -72.107 -7.695 59.587 1.00 77.19 169 LEU A N 1
ATOM 1286 C CA . LEU A 1 169 ? -71.963 -7.138 60.936 1.00 77.19 169 LEU A CA 1
ATOM 1287 C C . LEU A 1 169 ? -72.501 -5.705 61.015 1.00 77.19 169 LEU A C 1
ATOM 1289 O O . LEU A 1 169 ? -73.174 -5.362 61.983 1.00 77.19 169 LEU A O 1
ATOM 1293 N N . LYS A 1 170 ? -72.283 -4.882 59.984 1.00 77.56 170 LYS A N 1
ATOM 1294 C CA . LYS A 1 170 ? -72.816 -3.515 59.910 1.00 77.56 170 LYS A CA 1
ATOM 1295 C C . LYS A 1 170 ? -74.346 -3.507 59.851 1.00 77.56 170 LYS A C 1
ATOM 1297 O O . LYS A 1 170 ? -74.961 -2.766 60.613 1.00 77.56 170 LYS A O 1
ATOM 1302 N N . THR A 1 171 ? -74.964 -4.389 59.059 1.00 78.38 171 THR A N 1
ATOM 1303 C CA . THR A 1 171 ? -76.434 -4.536 59.044 1.00 78.38 171 THR A CA 1
ATOM 1304 C C . THR A 1 171 ? -77.001 -5.086 60.357 1.00 78.38 171 THR A C 1
ATOM 1306 O O . THR A 1 171 ? -78.070 -4.656 60.786 1.00 78.38 171 THR A O 1
ATOM 1309 N N . GLU A 1 172 ? -76.286 -5.977 61.049 1.00 79.00 172 GLU A N 1
ATOM 1310 C CA . GLU A 1 172 ? -76.718 -6.488 62.355 1.00 79.00 172 GLU A CA 1
ATOM 1311 C C . GLU A 1 172 ? -76.543 -5.428 63.464 1.00 79.00 172 GLU A C 1
ATOM 1313 O O . GLU A 1 172 ? -77.388 -5.321 64.347 1.00 79.00 172 GLU A O 1
ATOM 1318 N N . VAL A 1 173 ? -75.531 -4.554 63.380 1.00 72.00 173 VAL A N 1
ATOM 1319 C CA . VAL A 1 173 ? -75.387 -3.370 64.253 1.00 72.00 173 VAL A CA 1
ATOM 1320 C C . VAL A 1 173 ? -76.482 -2.329 63.985 1.00 72.00 173 VAL A C 1
ATOM 1322 O O . VAL A 1 173 ? -77.036 -1.775 64.936 1.00 72.00 173 VAL A O 1
ATOM 1325 N N . GLU A 1 174 ? -76.860 -2.078 62.730 1.00 74.44 174 GLU A N 1
ATOM 1326 C CA . GLU A 1 174 ? -78.013 -1.225 62.386 1.00 74.44 174 GLU A CA 1
ATOM 1327 C C . GLU A 1 174 ? -79.332 -1.816 62.918 1.00 74.44 174 GLU A C 1
ATOM 1329 O O . GLU A 1 174 ? -80.157 -1.107 63.500 1.00 74.44 174 GLU A O 1
ATOM 1334 N N . LYS A 1 175 ? -79.499 -3.140 62.834 1.00 75.38 175 LYS A N 1
ATOM 1335 C CA . LYS A 1 175 ? -80.632 -3.863 63.422 1.00 75.38 175 LYS A CA 1
ATOM 1336 C C . LYS A 1 175 ? -80.654 -3.757 64.951 1.00 75.38 175 LYS A C 1
ATOM 1338 O O . LYS A 1 175 ? -81.658 -3.303 65.499 1.00 75.38 175 LYS A O 1
ATOM 1343 N N . LEU A 1 176 ? -79.553 -4.052 65.643 1.00 69.25 176 LEU A N 1
ATOM 1344 C CA . LEU A 1 176 ? -79.447 -3.963 67.108 1.00 69.25 176 LEU A CA 1
ATOM 1345 C C . LEU A 1 176 ? -79.592 -2.523 67.633 1.00 69.25 176 LEU A C 1
ATOM 1347 O O . LEU A 1 176 ? -80.164 -2.304 68.706 1.00 69.25 176 LEU A O 1
ATOM 1351 N N . THR A 1 177 ? -79.137 -1.515 66.884 1.00 66.19 177 THR A N 1
ATOM 1352 C CA . THR A 1 177 ? -79.388 -0.101 67.222 1.00 66.19 177 THR A CA 1
ATOM 1353 C C . THR A 1 177 ? -80.848 0.302 66.990 1.00 66.19 177 THR A C 1
ATOM 1355 O O . THR A 1 177 ? -81.392 1.060 67.794 1.00 66.19 177 THR A O 1
ATOM 1358 N N . SER A 1 178 ? -81.535 -0.265 65.990 1.00 67.12 178 SER A N 1
ATOM 1359 C CA . SER A 1 178 ? -82.987 -0.086 65.828 1.00 67.12 178 SER A CA 1
ATOM 1360 C C . SER A 1 178 ? -83.801 -0.770 66.942 1.00 67.12 178 SER A C 1
ATOM 1362 O O . SER A 1 178 ? -84.749 -0.184 67.468 1.00 67.12 178 SER A O 1
ATOM 1364 N N . GLU A 1 179 ? -83.394 -1.967 67.381 1.00 62.44 179 GLU A N 1
ATOM 1365 C CA . GLU A 1 179 ? -84.052 -2.703 68.466 1.00 62.44 179 GLU A CA 1
ATOM 1366 C C . GLU A 1 179 ? -83.843 -2.016 69.824 1.00 62.44 179 GLU A C 1
ATOM 1368 O O . GLU A 1 179 ? -84.805 -1.821 70.572 1.00 62.44 179 GLU A O 1
ATOM 1373 N N . THR A 1 180 ? -82.625 -1.558 70.133 1.00 55.69 180 THR A N 1
ATOM 1374 C CA . THR A 1 180 ? -82.341 -0.821 71.381 1.00 55.69 180 THR A CA 1
ATOM 1375 C C . THR A 1 180 ? -82.992 0.565 71.430 1.00 55.69 180 THR A C 1
ATOM 1377 O O . THR A 1 180 ? -83.340 1.024 72.518 1.00 55.69 180 THR A O 1
ATOM 1380 N N . ALA A 1 181 ? -83.270 1.200 70.286 1.00 52.62 181 ALA A N 1
ATOM 1381 C CA . ALA A 1 181 ? -84.073 2.425 70.224 1.00 52.62 181 ALA A CA 1
ATOM 1382 C C . ALA A 1 181 ? -85.564 2.212 70.576 1.00 52.62 181 ALA A C 1
ATOM 1384 O O . ALA A 1 181 ? -86.272 3.181 70.855 1.00 52.62 181 ALA A O 1
ATOM 1385 N N . SER A 1 182 ? -86.059 0.965 70.587 1.00 51.72 182 SER A N 1
ATOM 1386 C CA . SER A 1 182 ? -87.492 0.655 70.734 1.00 51.72 182 SER A CA 1
ATOM 1387 C C . SER A 1 182 ? -87.992 0.453 72.177 1.00 51.72 182 SER A C 1
ATOM 1389 O O . SER A 1 182 ? -89.203 0.355 72.391 1.00 51.72 182 SER A O 1
ATOM 1391 N N . ARG A 1 183 ? -87.105 0.394 73.187 1.00 45.59 183 ARG A N 1
ATOM 1392 C CA . ARG A 1 183 ? -87.473 0.049 74.578 1.00 45.59 183 ARG A CA 1
ATOM 1393 C C . ARG A 1 183 ? -87.098 1.114 75.615 1.00 45.59 183 ARG A C 1
ATOM 1395 O O . ARG A 1 183 ? -85.943 1.276 75.992 1.00 45.59 183 ARG A O 1
ATOM 1402 N N . ALA A 1 184 ? -88.127 1.775 76.147 1.00 41.34 184 ALA A N 1
ATOM 1403 C CA . ALA A 1 184 ? -88.052 2.594 77.359 1.00 41.34 184 ALA A CA 1
ATOM 1404 C C . ALA A 1 184 ? -87.865 1.715 78.629 1.00 41.34 184 ALA A C 1
ATOM 1406 O O . ALA A 1 184 ? -88.166 0.519 78.591 1.00 41.34 184 ALA A O 1
ATOM 1407 N N . PRO A 1 185 ? -87.339 2.262 79.745 1.00 53.44 185 PRO A N 1
ATOM 1408 C CA . PRO A 1 185 ? -86.568 1.466 80.703 1.00 53.44 185 PRO A CA 1
ATOM 1409 C C . PRO A 1 185 ? -87.392 0.674 81.729 1.00 53.44 185 PRO A C 1
ATOM 1411 O O . PRO A 1 185 ? -88.325 1.189 82.345 1.00 53.44 185 PRO A O 1
ATOM 1414 N N . VAL A 1 186 ? -86.924 -0.546 82.011 1.00 43.56 186 VAL A N 1
ATOM 1415 C CA . VAL A 1 186 ? -87.220 -1.330 83.223 1.00 43.56 186 VAL A CA 1
ATOM 1416 C C . VAL A 1 186 ? -85.877 -1.705 83.865 1.00 43.56 186 VAL A C 1
ATOM 1418 O O . VAL A 1 186 ? -84.892 -1.933 83.168 1.00 43.56 186 VAL A O 1
ATOM 1421 N N . HIS A 1 187 ? -85.796 -1.671 85.195 1.00 50.56 187 HIS A N 1
ATOM 1422 C CA . HIS A 1 187 ? -84.546 -1.348 85.900 1.00 50.56 187 HIS A CA 1
ATOM 1423 C C . HIS A 1 187 ? -83.600 -2.541 86.194 1.00 50.56 187 HIS A C 1
ATOM 1425 O O . HIS A 1 187 ? -82.722 -2.425 87.050 1.00 50.56 187 HIS A O 1
ATOM 1431 N N . GLU A 1 188 ? -83.752 -3.681 85.512 1.00 50.34 188 GLU A N 1
ATOM 1432 C CA . GLU A 1 188 ? -83.006 -4.918 85.825 1.00 50.34 188 GLU A CA 1
ATOM 1433 C C . GLU A 1 188 ? -81.846 -5.218 84.852 1.00 50.34 188 GLU A C 1
ATOM 1435 O O . GLU A 1 188 ? -80.821 -5.743 85.278 1.00 50.34 188 GLU A O 1
ATOM 1440 N N . ASN A 1 189 ? -81.911 -4.791 83.584 1.00 48.12 189 ASN A N 1
ATOM 1441 C CA . ASN A 1 189 ? -80.889 -5.090 82.561 1.00 48.12 189 ASN A CA 1
ATOM 1442 C C . ASN A 1 189 ? -79.605 -4.229 82.654 1.00 48.12 189 ASN A C 1
ATOM 1444 O O . ASN A 1 189 ? -78.863 -4.111 81.681 1.00 48.12 189 ASN A O 1
ATOM 1448 N N . GLY A 1 190 ? -79.323 -3.590 83.796 1.00 55.41 190 GLY A N 1
ATOM 1449 C CA . GLY A 1 190 ? -78.184 -2.668 83.939 1.00 55.41 190 GLY A CA 1
ATOM 1450 C C . GLY A 1 190 ? -76.821 -3.329 83.698 1.00 55.41 190 GLY A C 1
ATOM 1451 O O . GLY A 1 190 ? -75.947 -2.731 83.074 1.00 55.41 190 GLY A O 1
ATOM 1452 N N . THR A 1 191 ? -76.659 -4.580 84.136 1.00 59.16 191 THR A N 1
ATOM 1453 C CA . THR A 1 191 ? -75.446 -5.385 83.926 1.00 59.16 191 THR A CA 1
ATOM 1454 C C . THR A 1 191 ? -75.317 -5.890 82.491 1.00 59.16 191 THR A C 1
ATOM 1456 O O . THR A 1 191 ? -74.232 -5.800 81.928 1.00 59.16 191 THR A O 1
ATOM 1459 N N . GLU A 1 192 ? -76.405 -6.351 81.866 1.00 56.91 192 GLU A N 1
ATOM 1460 C CA . GLU A 1 192 ? -76.408 -6.758 80.450 1.00 56.91 192 GLU A CA 1
ATOM 1461 C C . GLU A 1 192 ? -76.101 -5.577 79.526 1.00 56.91 192 GLU A C 1
ATOM 1463 O O . GLU A 1 192 ? -75.263 -5.694 78.641 1.00 56.91 192 GLU A O 1
ATOM 1468 N N . ILE A 1 193 ? -76.699 -4.406 79.767 1.00 61.09 193 ILE A N 1
ATOM 1469 C CA . ILE A 1 193 ? -76.412 -3.189 78.992 1.00 61.09 193 ILE A CA 1
ATOM 1470 C C . ILE A 1 193 ? -74.955 -2.741 79.187 1.00 61.09 193 ILE A C 1
ATOM 1472 O O . ILE A 1 193 ? -74.373 -2.163 78.271 1.00 61.09 193 ILE A O 1
ATOM 1476 N N . GLN A 1 194 ? -74.342 -3.003 80.345 1.00 67.19 194 GLN A N 1
ATOM 1477 C CA . GLN A 1 194 ? -72.926 -2.709 80.572 1.00 67.19 194 GLN A CA 1
ATOM 1478 C C . GLN A 1 194 ? -71.996 -3.738 79.906 1.00 67.19 194 GLN A C 1
ATOM 1480 O O . GLN A 1 194 ? -70.984 -3.333 79.337 1.00 67.19 194 GLN A O 1
ATOM 1485 N N . ALA A 1 195 ? -72.359 -5.025 79.894 1.00 70.94 195 ALA A N 1
ATOM 1486 C CA . ALA A 1 195 ? -71.639 -6.071 79.165 1.00 70.94 195 ALA A CA 1
ATOM 1487 C C . ALA A 1 195 ? -71.709 -5.848 77.644 1.00 70.94 195 ALA A C 1
ATOM 1489 O O . ALA A 1 195 ? -70.673 -5.727 77.000 1.00 70.94 195 ALA A O 1
ATOM 1490 N N . LEU A 1 196 ? -72.910 -5.642 77.092 1.00 73.94 196 LEU A N 1
ATOM 1491 C CA . LEU A 1 196 ? -73.126 -5.325 75.674 1.00 73.94 196 LEU A CA 1
ATOM 1492 C C . LEU A 1 196 ? -72.432 -4.022 75.248 1.00 73.94 196 LEU A C 1
ATOM 1494 O O . LEU A 1 196 ? -72.055 -3.881 74.090 1.00 73.94 196 LEU A O 1
ATOM 1498 N N . ARG A 1 197 ? -72.224 -3.063 76.163 1.00 74.56 197 ARG A N 1
ATOM 1499 C CA . ARG A 1 197 ? -71.383 -1.881 75.900 1.00 74.56 197 ARG A CA 1
ATOM 1500 C C . ARG A 1 197 ? -69.900 -2.231 75.831 1.00 74.56 197 ARG A C 1
ATOM 1502 O O . ARG A 1 197 ? -69.236 -1.741 74.931 1.00 74.56 197 ARG A O 1
ATOM 1509 N N . GLN A 1 198 ? -69.394 -3.078 76.727 1.00 77.00 198 GLN A N 1
ATOM 1510 C CA . GLN A 1 198 ? -68.005 -3.545 76.670 1.00 77.00 198 GLN A CA 1
ATOM 1511 C C . GLN A 1 198 ? -67.738 -4.393 75.420 1.00 77.00 198 GLN A C 1
ATOM 1513 O O . GLN A 1 198 ? -66.710 -4.205 74.779 1.00 77.00 198 GLN A O 1
ATOM 1518 N N . GLU A 1 199 ? -68.676 -5.252 75.020 1.00 79.44 199 GLU A N 1
ATOM 1519 C CA . GLU A 1 199 ? -68.607 -6.002 73.760 1.00 79.44 199 GLU A CA 1
ATOM 1520 C C . GLU A 1 199 ? -68.675 -5.066 72.546 1.00 79.44 199 GLU A C 1
ATOM 1522 O O . GLU A 1 199 ? -67.843 -5.169 71.650 1.00 79.44 199 GLU A O 1
ATOM 1527 N N . LEU A 1 200 ? -69.592 -4.090 72.534 1.00 78.38 200 LEU A N 1
ATOM 1528 C CA . LEU A 1 200 ? -69.690 -3.094 71.462 1.00 78.38 200 LEU A CA 1
ATOM 1529 C C . LEU A 1 200 ? -68.436 -2.209 71.358 1.00 78.38 200 LEU A C 1
ATOM 1531 O O . LEU A 1 200 ? -68.038 -1.846 70.254 1.00 78.38 200 LEU A O 1
ATOM 1535 N N . ASP A 1 201 ? -67.817 -1.840 72.479 1.00 78.38 201 ASP A N 1
ATOM 1536 C CA . ASP A 1 201 ? -66.595 -1.031 72.491 1.00 78.38 201 ASP A CA 1
ATOM 1537 C C . ASP A 1 201 ? -65.358 -1.865 72.098 1.00 78.38 201 ASP A C 1
ATOM 1539 O O . ASP A 1 201 ? -64.526 -1.375 71.338 1.00 78.38 201 ASP A O 1
ATOM 1543 N N . ALA A 1 202 ? -65.292 -3.149 72.474 1.00 78.44 202 ALA A N 1
ATOM 1544 C CA . ALA A 1 202 ? -64.278 -4.085 71.978 1.00 78.44 202 ALA A CA 1
ATOM 1545 C C . ALA A 1 202 ? -64.431 -4.378 70.471 1.00 78.44 202 ALA A C 1
ATOM 1547 O O . ALA A 1 202 ? -63.437 -4.446 69.749 1.00 78.44 202 ALA A O 1
ATOM 1548 N N . VAL A 1 203 ? -65.667 -4.491 69.967 1.00 76.81 203 VAL A N 1
ATOM 1549 C CA . VAL A 1 203 ? -65.946 -4.608 68.525 1.00 76.81 203 VAL A CA 1
ATOM 1550 C C . VAL A 1 203 ? -65.519 -3.339 67.786 1.00 76.81 203 VAL A C 1
ATOM 1552 O O . VAL A 1 203 ? -64.888 -3.458 66.741 1.00 76.81 203 VAL A O 1
ATOM 1555 N N . LYS A 1 204 ? -65.770 -2.137 68.332 1.00 78.88 204 LYS A N 1
ATOM 1556 C CA . LYS A 1 204 ? -65.264 -0.876 67.749 1.00 78.88 204 LYS A CA 1
ATOM 1557 C C . LYS A 1 204 ? -63.740 -0.839 67.688 1.00 78.88 204 LYS A C 1
ATOM 1559 O O . LYS A 1 204 ? -63.190 -0.444 66.662 1.00 78.88 204 LYS A O 1
ATOM 1564 N N . GLU A 1 205 ? -63.066 -1.241 68.764 1.00 81.25 205 GLU A N 1
ATOM 1565 C CA . GLU A 1 205 ? -61.602 -1.297 68.816 1.00 81.25 205 GLU A CA 1
ATOM 1566 C C . GLU A 1 205 ? -61.053 -2.282 67.771 1.00 81.25 205 GLU A C 1
ATOM 1568 O O . GLU A 1 205 ? -60.143 -1.939 67.016 1.00 81.25 205 GLU A O 1
ATOM 1573 N N . TYR A 1 206 ? -61.677 -3.456 67.633 1.00 78.56 206 TYR A N 1
ATOM 1574 C CA . TYR A 1 206 ? -61.331 -4.437 66.604 1.00 78.56 206 TYR A CA 1
ATOM 1575 C C . TYR A 1 206 ? -61.595 -3.927 65.176 1.00 78.56 206 TYR A C 1
ATOM 1577 O O . TYR A 1 206 ? -60.742 -4.099 64.303 1.00 78.56 206 TYR A O 1
ATOM 1585 N N . THR A 1 207 ? -62.716 -3.236 64.924 1.00 78.81 207 THR A N 1
ATOM 1586 C CA . THR A 1 207 ? -62.965 -2.600 63.618 1.00 78.81 207 THR A CA 1
ATOM 1587 C C . THR A 1 207 ? -61.971 -1.480 63.324 1.00 78.81 207 THR A C 1
ATOM 1589 O O . THR A 1 207 ? -61.509 -1.390 62.195 1.00 78.81 207 THR A O 1
ATOM 1592 N N . GLY A 1 208 ? -61.557 -0.694 64.324 1.00 83.19 208 GLY A N 1
ATOM 1593 C CA . GLY A 1 208 ? -60.524 0.333 64.154 1.00 83.19 208 GLY A CA 1
ATOM 1594 C C . GLY A 1 208 ? -59.165 -0.264 63.775 1.00 83.19 208 GLY A C 1
ATOM 1595 O O . GLY A 1 208 ? -58.518 0.216 62.849 1.00 83.19 208 GLY A O 1
ATOM 1596 N N . GLN A 1 209 ? -58.768 -1.372 64.412 1.00 81.25 209 GLN A N 1
ATOM 1597 C CA . GLN A 1 209 ? -57.552 -2.117 64.052 1.00 81.25 209 GLN A CA 1
ATOM 1598 C C . GLN A 1 209 ? -57.633 -2.772 62.658 1.00 81.25 209 GLN A C 1
ATOM 1600 O O . GLN A 1 209 ? -56.603 -2.997 62.020 1.00 81.25 209 GLN A O 1
ATOM 1605 N N . LEU A 1 210 ? -58.837 -3.102 62.177 1.00 76.44 210 LEU A N 1
ATOM 1606 C CA . LEU A 1 210 ? -59.071 -3.571 60.806 1.00 76.44 210 LEU A CA 1
ATOM 1607 C C . LEU A 1 210 ? -59.010 -2.423 59.790 1.00 76.44 210 LEU A C 1
ATOM 1609 O O . LEU A 1 210 ? -58.352 -2.573 58.764 1.00 76.44 210 LEU A O 1
ATOM 1613 N N . GLU A 1 211 ? -59.626 -1.276 60.082 1.00 79.31 211 GLU A N 1
ATOM 1614 C CA . GLU A 1 211 ? -59.567 -0.069 59.246 1.00 79.31 211 GLU A CA 1
ATOM 1615 C C . GLU A 1 211 ? -58.128 0.464 59.126 1.00 79.31 211 GLU A C 1
ATOM 1617 O O . GLU A 1 211 ? -57.689 0.792 58.024 1.00 79.31 211 GLU A O 1
ATOM 1622 N N . GLU A 1 212 ? -57.350 0.460 60.214 1.00 85.31 212 GLU A N 1
ATOM 1623 C CA . GLU A 1 212 ? -55.928 0.831 60.216 1.00 85.31 212 GLU A CA 1
ATOM 1624 C C . GLU A 1 212 ? -55.089 -0.104 59.324 1.00 85.31 212 GLU A C 1
ATOM 1626 O O . GLU A 1 212 ? -54.358 0.360 58.448 1.00 85.31 212 GLU A O 1
ATOM 1631 N N . LYS A 1 213 ? -55.257 -1.429 59.455 1.00 81.62 213 LYS A N 1
ATOM 1632 C CA . LYS A 1 213 ? -54.582 -2.415 58.586 1.00 81.62 213 LYS A CA 1
ATOM 1633 C C . LYS A 1 213 ? -55.028 -2.331 57.127 1.00 81.62 213 LYS A C 1
ATOM 1635 O O . LYS A 1 213 ? -54.222 -2.571 56.228 1.00 81.62 213 LYS A O 1
ATOM 1640 N N . HIS A 1 214 ? -56.288 -1.987 56.874 1.00 80.56 214 HIS A N 1
ATOM 1641 C CA . HIS A 1 214 ? -56.796 -1.771 55.523 1.00 80.56 214 HIS A CA 1
ATOM 1642 C C . HIS A 1 214 ? -56.154 -0.528 54.888 1.00 80.56 214 HIS A C 1
ATOM 1644 O O . HIS A 1 214 ? -55.713 -0.595 53.743 1.00 80.56 214 HIS A O 1
ATOM 1650 N N . GLN A 1 215 ? -55.987 0.562 55.645 1.00 82.38 215 GLN A N 1
ATOM 1651 C CA . GLN A 1 215 ? -55.259 1.751 55.190 1.00 82.38 215 GLN A CA 1
ATOM 1652 C C . GLN A 1 215 ? -53.757 1.491 54.992 1.00 82.38 215 GLN A C 1
ATOM 1654 O O . GLN A 1 215 ? -53.196 1.954 54.000 1.00 82.38 215 GLN A O 1
ATOM 1659 N N . GLU A 1 216 ? -53.102 0.687 55.842 1.00 84.06 216 GLU A N 1
ATOM 1660 C CA . GLU A 1 216 ? -51.737 0.215 55.550 1.00 84.06 216 GLU A CA 1
ATOM 1661 C C . GLU A 1 216 ? -51.667 -0.577 54.235 1.00 84.06 216 GLU A C 1
ATOM 1663 O O . GLU A 1 216 ? -50.690 -0.458 53.493 1.00 84.06 216 GLU A O 1
ATOM 1668 N N . SER A 1 217 ? -52.677 -1.406 53.946 1.00 79.50 217 SER A N 1
ATOM 1669 C CA . SER A 1 217 ? -52.739 -2.179 52.703 1.00 79.50 217 SER A CA 1
ATOM 1670 C C . SER A 1 217 ? -52.896 -1.266 51.489 1.00 79.50 217 SER A C 1
ATOM 1672 O O . SER A 1 217 ? -52.113 -1.391 50.553 1.00 79.50 217 SER A O 1
ATOM 1674 N N . ILE A 1 218 ? -53.827 -0.305 51.533 1.00 85.19 218 ILE A N 1
ATOM 1675 C CA . ILE A 1 218 ? -54.035 0.688 50.465 1.00 85.19 218 ILE A CA 1
ATOM 1676 C C . ILE A 1 218 ? -52.759 1.510 50.235 1.00 85.19 218 ILE A C 1
ATOM 1678 O O . ILE A 1 218 ? -52.325 1.670 49.099 1.00 85.19 218 ILE A O 1
ATOM 1682 N N . ALA A 1 219 ? -52.092 1.968 51.299 1.00 84.44 219 ALA A N 1
ATOM 1683 C CA . ALA A 1 219 ? -50.845 2.725 51.180 1.00 84.44 219 ALA A CA 1
ATOM 1684 C C . ALA A 1 219 ? -49.698 1.906 50.551 1.00 84.44 219 ALA A C 1
ATOM 1686 O O . ALA A 1 219 ? -48.862 2.462 49.834 1.00 84.44 219 ALA A O 1
ATOM 1687 N N . ARG A 1 220 ? -49.652 0.585 50.786 1.00 86.62 220 ARG A N 1
ATOM 1688 C CA . ARG A 1 220 ? -48.708 -0.332 50.120 1.00 86.62 220 ARG A CA 1
ATOM 1689 C C . ARG A 1 220 ? -49.090 -0.577 48.658 1.00 86.62 220 ARG A C 1
ATOM 1691 O O . ARG A 1 220 ? -48.207 -0.593 47.806 1.00 86.62 220 ARG A O 1
ATOM 1698 N N . GLU A 1 221 ? -50.379 -0.726 48.368 1.00 82.44 221 GLU A N 1
ATOM 1699 C CA . GLU A 1 221 ? -50.933 -0.911 47.021 1.00 82.44 221 GLU A CA 1
ATOM 1700 C C . GLU A 1 221 ? -50.650 0.323 46.142 1.00 82.44 221 GLU A C 1
ATOM 1702 O O . GLU A 1 221 ? -50.042 0.194 45.081 1.00 82.44 221 GLU A O 1
ATOM 1707 N N . GLU A 1 222 ? -50.920 1.537 46.638 1.00 88.44 222 GLU A N 1
ATOM 1708 C CA . GLU A 1 222 ? -50.537 2.793 45.978 1.00 88.44 222 GLU A CA 1
ATOM 1709 C C . GLU A 1 222 ? -49.021 2.922 45.762 1.00 88.44 222 GLU A C 1
ATOM 1711 O O . GLU A 1 222 ? -48.584 3.405 44.717 1.00 88.44 222 GLU A O 1
ATOM 1716 N N . ALA A 1 223 ? -48.196 2.513 46.732 1.00 85.00 223 ALA A N 1
ATOM 1717 C CA . ALA A 1 223 ? -46.740 2.566 46.593 1.00 85.00 223 ALA A CA 1
ATOM 1718 C C . ALA A 1 223 ? -46.219 1.593 45.519 1.00 85.00 223 ALA A C 1
ATOM 1720 O O . ALA A 1 223 ? -45.261 1.918 44.814 1.00 85.00 223 ALA A O 1
ATOM 1721 N N . LEU A 1 224 ? -46.860 0.429 45.365 1.00 87.62 224 LEU A N 1
ATOM 1722 C CA . LEU A 1 224 ? -46.564 -0.528 44.298 1.00 87.62 224 LEU A CA 1
ATOM 1723 C C . LEU A 1 224 ? -47.016 -0.005 42.930 1.00 87.62 224 LEU A C 1
ATOM 1725 O O . LEU A 1 224 ? -46.217 -0.053 41.999 1.00 87.62 224 LEU A O 1
ATOM 1729 N N . VAL A 1 225 ? -48.221 0.568 42.816 1.00 90.06 225 VAL A N 1
ATOM 1730 C CA . VAL A 1 225 ? -48.705 1.202 41.573 1.00 90.06 225 VAL A CA 1
ATOM 1731 C C . VAL A 1 225 ? -47.738 2.296 41.117 1.00 90.06 225 VAL A C 1
ATOM 1733 O O . VAL A 1 225 ? -47.203 2.209 40.018 1.00 90.06 225 VAL A O 1
ATOM 1736 N N . ARG A 1 226 ? -47.368 3.237 41.998 1.00 89.12 226 ARG A N 1
ATOM 1737 C CA . ARG A 1 226 ? -46.394 4.297 41.667 1.00 89.12 226 ARG A CA 1
ATOM 1738 C C . ARG A 1 226 ? -45.014 3.752 41.271 1.00 89.12 226 ARG A C 1
ATOM 1740 O O . ARG A 1 226 ? -44.289 4.415 40.530 1.00 89.12 226 ARG A O 1
ATOM 1747 N N . ARG A 1 227 ? -44.614 2.567 41.760 1.00 89.38 227 ARG A N 1
ATOM 1748 C CA . ARG A 1 227 ? -43.364 1.911 41.337 1.00 89.38 227 ARG A CA 1
ATOM 1749 C C . ARG A 1 227 ? -43.509 1.219 39.981 1.00 89.38 227 ARG A C 1
ATOM 1751 O O . ARG A 1 227 ? -42.542 1.229 39.227 1.00 89.38 227 ARG A O 1
ATOM 1758 N N . ILE A 1 228 ? -44.680 0.669 39.661 1.00 86.62 228 ILE A N 1
ATOM 1759 C CA . ILE A 1 228 ? -45.007 0.134 38.332 1.00 86.62 228 ILE A CA 1
ATOM 1760 C C . ILE A 1 228 ? -45.037 1.273 37.304 1.00 86.62 228 ILE A C 1
ATOM 1762 O O . ILE A 1 228 ? -44.379 1.151 36.278 1.00 86.62 228 ILE A O 1
ATOM 1766 N N . ASP A 1 229 ? -45.680 2.404 37.611 1.00 89.69 229 ASP A N 1
ATOM 1767 C CA . ASP A 1 229 ? -45.706 3.593 36.743 1.00 89.69 229 ASP A CA 1
ATOM 1768 C C . ASP A 1 229 ? -44.286 4.119 36.456 1.00 89.69 229 ASP A C 1
ATOM 1770 O O . ASP A 1 229 ? -43.935 4.416 35.313 1.00 89.69 229 ASP A O 1
ATOM 1774 N N . ALA A 1 230 ? -43.435 4.183 37.489 1.00 87.38 230 ALA A N 1
ATOM 1775 C CA . ALA A 1 230 ? -42.034 4.577 37.341 1.00 87.38 230 ALA A CA 1
ATOM 1776 C C . ALA A 1 230 ? -41.235 3.585 36.477 1.00 87.38 230 ALA A C 1
ATOM 1778 O O . ALA A 1 230 ? -40.488 4.012 35.602 1.00 87.38 230 ALA A O 1
ATOM 1779 N N . LEU A 1 231 ? -41.418 2.275 36.677 1.00 86.19 231 LEU A N 1
ATOM 1780 C CA . LEU A 1 231 ? -40.785 1.237 35.854 1.00 86.19 231 LEU A CA 1
ATOM 1781 C C . LEU A 1 231 ? -41.300 1.246 34.404 1.00 86.19 231 LEU A C 1
ATOM 1783 O O . LEU A 1 231 ? -40.528 0.959 33.494 1.00 86.19 231 LEU A O 1
ATOM 1787 N N . GLY A 1 232 ? -42.564 1.616 34.179 1.00 91.12 232 GLY A N 1
ATOM 1788 C CA . GLY A 1 232 ? -43.122 1.867 32.849 1.00 91.12 232 GLY A CA 1
ATOM 1789 C C . GLY A 1 232 ? -42.421 3.036 32.160 1.00 91.12 232 GLY A C 1
ATOM 1790 O O . GLY A 1 232 ? -41.900 2.872 31.064 1.00 91.12 232 GLY A O 1
ATOM 1791 N N . SER A 1 233 ? -42.282 4.177 32.842 1.00 89.56 233 SER A N 1
ATOM 1792 C CA . SER A 1 233 ? -41.540 5.328 32.307 1.00 89.56 233 SER A CA 1
ATOM 1793 C C . SER A 1 233 ? -40.047 5.038 32.080 1.00 89.56 233 SER A C 1
ATOM 1795 O O . SER A 1 233 ? -39.470 5.563 31.129 1.00 89.56 233 SER A O 1
ATOM 1797 N N . GLU A 1 234 ? -39.411 4.222 32.931 1.00 88.06 234 GLU A N 1
ATOM 1798 C CA . GLU A 1 234 ? -38.038 3.732 32.726 1.00 88.06 234 GLU A CA 1
ATOM 1799 C C . GLU A 1 234 ? -37.964 2.811 31.480 1.00 88.06 234 GLU A C 1
ATOM 1801 O O . GLU A 1 234 ? -37.007 2.895 30.708 1.00 88.06 234 GLU A O 1
ATOM 1806 N N . HIS A 1 235 ? -38.989 1.982 31.234 1.00 88.06 235 HIS A N 1
ATOM 1807 C CA . HIS A 1 235 ? -39.082 1.095 30.068 1.00 88.06 235 HIS A CA 1
ATOM 1808 C C . HIS A 1 235 ? -39.342 1.848 28.755 1.00 88.06 235 HIS A C 1
ATOM 1810 O O . HIS A 1 235 ? -38.621 1.619 27.787 1.00 88.06 235 HIS A O 1
ATOM 1816 N N . ASP A 1 236 ? -40.291 2.787 28.725 1.00 89.25 236 ASP A 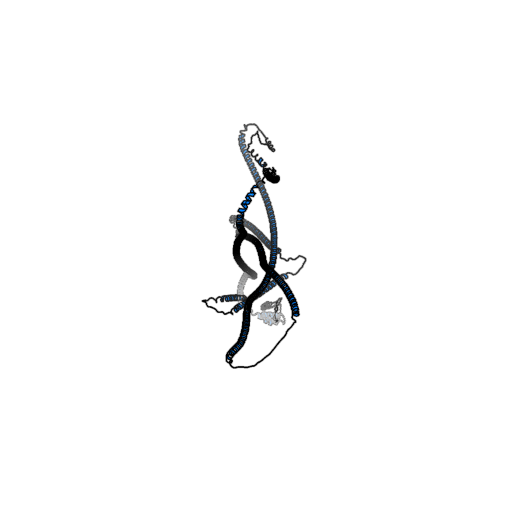N 1
ATOM 1817 C CA . ASP A 1 236 ? -40.600 3.612 27.547 1.00 89.25 236 ASP A CA 1
ATOM 1818 C C . ASP A 1 236 ? -39.362 4.403 27.081 1.00 89.25 236 ASP A C 1
ATOM 1820 O O . ASP A 1 236 ? -39.073 4.511 25.886 1.00 89.25 236 ASP A O 1
ATOM 1824 N N . GLN A 1 237 ? -38.574 4.924 28.030 1.00 89.69 237 GLN A N 1
ATOM 1825 C CA . GLN A 1 237 ? -37.340 5.651 27.729 1.00 89.69 237 GLN A CA 1
ATOM 1826 C C . GLN A 1 237 ? -36.200 4.719 27.269 1.00 89.69 237 GLN A C 1
ATOM 1828 O O . GLN A 1 237 ? -35.399 5.101 26.406 1.00 89.69 237 GLN A O 1
ATOM 1833 N N . ALA A 1 238 ? -36.150 3.480 27.771 1.00 82.00 238 ALA A N 1
ATOM 1834 C CA . ALA A 1 238 ? -35.273 2.437 27.237 1.00 82.00 238 ALA A CA 1
ATOM 1835 C C . ALA A 1 238 ? -35.682 2.001 25.813 1.00 82.00 238 ALA A C 1
ATOM 1837 O O . ALA A 1 238 ? -34.816 1.805 24.963 1.00 82.00 238 ALA A O 1
ATOM 1838 N N . GLU A 1 239 ? -36.980 1.908 25.505 1.00 90.38 239 GLU A N 1
ATOM 1839 C CA . GLU A 1 239 ? -37.456 1.578 24.155 1.00 90.38 239 GLU A CA 1
ATOM 1840 C C . GLU A 1 239 ? -37.183 2.720 23.159 1.00 90.38 239 GLU A C 1
ATOM 1842 O O . GLU A 1 239 ? -36.789 2.473 22.017 1.00 90.38 239 GLU A O 1
ATOM 1847 N N . SER A 1 240 ? -37.323 3.979 23.592 1.00 88.94 240 SER A N 1
ATOM 1848 C CA . SER A 1 240 ? -36.968 5.153 22.782 1.00 88.94 240 SER A CA 1
ATOM 1849 C C . SER A 1 240 ? -35.480 5.165 22.426 1.00 88.94 240 SER A C 1
ATOM 1851 O O . SER A 1 240 ? -35.129 5.297 21.254 1.00 88.94 240 SER A O 1
ATOM 1853 N N . THR A 1 241 ? -34.598 4.966 23.410 1.00 89.69 241 THR A N 1
ATOM 1854 C CA . THR A 1 241 ? -33.143 4.935 23.170 1.00 89.69 241 THR A CA 1
ATOM 1855 C C . THR A 1 241 ? -32.706 3.703 22.370 1.00 89.69 241 THR A C 1
ATOM 1857 O O . THR A 1 241 ? -31.817 3.810 21.524 1.00 89.69 241 THR A O 1
ATOM 1860 N N . ALA A 1 242 ? -33.377 2.556 22.532 1.00 84.25 242 ALA A N 1
ATOM 1861 C CA . ALA A 1 242 ? -33.173 1.391 21.671 1.00 84.25 242 ALA A CA 1
ATOM 1862 C C . ALA A 1 242 ? -33.556 1.678 20.207 1.00 84.25 242 ALA A C 1
ATOM 1864 O O . ALA A 1 242 ? -32.796 1.338 19.302 1.00 84.25 242 ALA A O 1
ATOM 1865 N N . LYS A 1 243 ? -34.684 2.360 19.958 1.00 89.44 243 LYS A N 1
ATOM 1866 C CA . LYS A 1 243 ? -35.100 2.793 18.610 1.00 89.44 243 LYS A CA 1
ATOM 1867 C C . LYS A 1 243 ? -34.132 3.807 17.998 1.00 89.44 243 LYS A C 1
ATOM 1869 O O . LYS A 1 243 ? -33.847 3.725 16.806 1.00 89.44 243 LYS A O 1
ATOM 1874 N N . GLU A 1 244 ? -33.598 4.742 18.781 1.00 89.88 244 GLU A N 1
ATOM 1875 C CA . GLU A 1 244 ? -32.562 5.678 18.320 1.00 89.88 244 GLU A CA 1
ATOM 1876 C C . GLU A 1 244 ? -31.275 4.943 17.918 1.00 89.88 244 GLU A C 1
ATOM 1878 O O . GLU A 1 244 ? -30.791 5.137 16.802 1.00 89.88 244 GLU A O 1
ATOM 1883 N N . ALA A 1 245 ? -30.785 4.018 18.750 1.00 84.06 245 ALA A N 1
ATOM 1884 C CA . ALA A 1 245 ? -29.635 3.176 18.419 1.00 84.06 245 ALA A CA 1
ATOM 1885 C C . ALA A 1 245 ? -29.886 2.301 17.175 1.00 84.06 245 ALA A C 1
ATOM 1887 O O . ALA A 1 245 ? -29.015 2.175 16.318 1.00 84.06 245 ALA A O 1
ATOM 1888 N N . GLN A 1 246 ? -31.088 1.735 17.029 1.00 89.12 246 GLN A N 1
ATOM 1889 C CA . GLN A 1 246 ? -31.465 0.905 15.882 1.00 89.12 246 GLN A CA 1
ATOM 1890 C C . GLN A 1 246 ? -31.544 1.715 14.573 1.00 89.12 246 GLN A C 1
ATOM 1892 O O . GLN A 1 246 ? -31.134 1.223 13.520 1.00 89.12 246 GLN A O 1
ATOM 1897 N N . ASN A 1 247 ? -31.992 2.974 14.637 1.00 91.00 247 ASN A N 1
ATOM 1898 C CA . ASN A 1 247 ? -31.946 3.910 13.510 1.00 91.00 247 ASN A CA 1
ATOM 1899 C C . ASN A 1 247 ? -30.504 4.298 13.135 1.00 91.00 247 ASN A C 1
ATOM 1901 O O . ASN A 1 247 ? -30.194 4.409 11.949 1.00 91.00 247 ASN A O 1
ATOM 1905 N N . GLU A 1 248 ? -29.614 4.480 14.113 1.00 90.75 248 GLU A N 1
ATOM 1906 C CA . GLU A 1 248 ? -28.207 4.803 13.841 1.00 90.75 248 GLU A CA 1
ATOM 1907 C C . GLU A 1 248 ? -27.447 3.598 13.263 1.00 90.75 248 GLU A C 1
ATOM 1909 O O . GLU A 1 248 ? -26.712 3.747 12.292 1.00 90.75 248 GLU A O 1
ATOM 1914 N N . ILE A 1 249 ? -27.716 2.380 13.747 1.00 85.69 249 ILE A N 1
ATOM 1915 C CA . ILE A 1 249 ? -27.224 1.133 13.134 1.00 85.69 249 ILE A CA 1
ATOM 1916 C C . ILE A 1 249 ? -27.704 1.018 11.677 1.00 85.69 249 ILE A C 1
ATOM 1918 O O . ILE A 1 249 ? -26.919 0.663 10.800 1.00 85.69 249 ILE A O 1
ATOM 1922 N N . ALA A 1 250 ? -28.960 1.369 11.378 1.00 88.38 250 ALA A N 1
ATOM 1923 C CA . ALA A 1 250 ? -29.464 1.372 10.003 1.00 88.38 250 ALA A CA 1
ATOM 1924 C C . ALA A 1 250 ? -28.735 2.395 9.103 1.00 88.38 250 ALA A C 1
ATOM 1926 O O . ALA A 1 250 ? -28.426 2.083 7.951 1.00 88.38 250 ALA A O 1
ATOM 1927 N N . ARG A 1 251 ? -28.398 3.586 9.624 1.00 92.38 251 ARG A N 1
ATOM 1928 C CA . ARG A 1 251 ? -27.569 4.582 8.915 1.00 92.38 251 ARG A CA 1
ATOM 1929 C C . ARG A 1 251 ? -26.148 4.080 8.677 1.00 92.38 251 ARG A C 1
ATOM 1931 O O . ARG A 1 251 ? -25.664 4.172 7.552 1.00 92.38 251 ARG A O 1
ATOM 1938 N N . LEU A 1 252 ? -25.503 3.520 9.700 1.00 89.94 252 LEU A N 1
ATOM 1939 C CA . LEU A 1 252 ? -24.149 2.971 9.601 1.00 89.94 252 LEU A CA 1
ATOM 1940 C C . LEU A 1 252 ? -24.090 1.817 8.592 1.00 89.94 252 LEU A C 1
ATOM 1942 O O . LEU A 1 252 ? -23.201 1.803 7.749 1.00 89.94 252 LEU A O 1
ATOM 1946 N N . ASN A 1 253 ? -25.079 0.920 8.585 1.00 89.69 253 ASN A N 1
ATOM 1947 C CA . ASN A 1 253 ? -25.183 -0.147 7.585 1.00 89.69 253 ASN A CA 1
ATOM 1948 C C . ASN A 1 253 ? -25.382 0.405 6.161 1.00 89.69 253 ASN A C 1
ATOM 1950 O O . ASN A 1 253 ? -24.771 -0.101 5.219 1.00 89.69 253 ASN A O 1
ATOM 1954 N N . SER A 1 254 ? -26.174 1.470 5.989 1.00 90.56 254 SER A N 1
ATOM 1955 C CA . SER A 1 254 ? -26.295 2.164 4.698 1.00 90.56 254 SER A CA 1
ATOM 1956 C C . SER A 1 254 ? -24.962 2.778 4.255 1.00 90.56 254 SER A C 1
ATOM 1958 O O . SER A 1 254 ? -24.596 2.655 3.091 1.00 90.56 254 SER A O 1
ATOM 1960 N N . TYR A 1 255 ? -24.215 3.395 5.174 1.00 92.06 255 TYR A N 1
ATOM 1961 C CA . TYR A 1 255 ? -22.913 4.005 4.892 1.00 92.06 255 TYR A CA 1
ATOM 1962 C C . TYR A 1 255 ? -21.826 2.963 4.576 1.00 92.06 255 TYR A C 1
ATOM 1964 O O . TYR A 1 255 ? -21.048 3.146 3.644 1.00 92.06 255 TYR A O 1
ATOM 1972 N N . ILE A 1 256 ? -21.822 1.827 5.283 1.00 87.38 256 ILE A N 1
ATOM 1973 C CA . ILE A 1 256 ? -20.972 0.664 4.982 1.00 87.38 256 ILE A CA 1
ATOM 1974 C C . ILE A 1 256 ? -21.305 0.091 3.596 1.00 87.38 256 ILE A C 1
ATOM 1976 O O . ILE A 1 256 ? -20.395 -0.267 2.853 1.00 87.38 256 ILE A O 1
ATOM 1980 N N . THR A 1 257 ? -22.586 0.049 3.216 1.00 90.12 257 THR A N 1
ATOM 1981 C CA . THR A 1 257 ? -23.017 -0.411 1.883 1.00 90.12 257 THR A CA 1
ATOM 1982 C C . THR A 1 257 ? -22.553 0.549 0.781 1.00 90.12 257 THR A C 1
ATOM 1984 O O . THR A 1 257 ? -22.025 0.107 -0.240 1.00 90.12 257 THR A O 1
ATOM 1987 N N . ASP A 1 258 ? -22.668 1.863 0.999 1.00 91.25 258 ASP A N 1
ATOM 1988 C CA . ASP A 1 258 ? -22.146 2.877 0.076 1.00 91.25 258 ASP A CA 1
ATOM 1989 C C . ASP A 1 258 ? -20.618 2.781 -0.063 1.00 91.25 258 ASP A C 1
ATOM 1991 O O . ASP A 1 258 ? -20.117 2.781 -1.189 1.00 91.25 258 ASP A O 1
ATOM 1995 N N . LEU A 1 259 ? -19.883 2.634 1.048 1.00 88.38 259 LEU A N 1
ATOM 1996 C CA . LEU A 1 259 ? -18.429 2.425 1.059 1.00 88.38 259 LEU A CA 1
ATOM 1997 C C . LEU A 1 259 ? -18.018 1.139 0.335 1.00 88.38 259 LEU A C 1
ATOM 1999 O O . LEU A 1 259 ? -17.071 1.164 -0.447 1.00 88.38 259 LEU A O 1
ATOM 2003 N N . ALA A 1 260 ? -18.740 0.033 0.535 1.00 87.19 260 ALA A N 1
ATOM 2004 C CA . ALA A 1 260 ? -18.502 -1.208 -0.197 1.00 87.19 260 ALA A CA 1
ATOM 2005 C C . ALA A 1 260 ? -18.680 -1.003 -1.711 1.00 87.19 260 ALA A C 1
ATOM 2007 O O . ALA A 1 260 ? -17.812 -1.399 -2.485 1.00 87.19 260 ALA A O 1
ATOM 2008 N N . SER A 1 261 ? -19.731 -0.288 -2.135 1.00 86.88 261 SER A N 1
ATOM 2009 C CA . SER A 1 261 ? -19.952 0.034 -3.554 1.00 86.88 261 SER A CA 1
ATOM 2010 C C . SER A 1 261 ? -18.897 0.987 -4.142 1.00 86.88 261 SER A C 1
ATOM 2012 O O . SER A 1 261 ? -18.641 0.962 -5.344 1.00 86.88 261 SER A O 1
ATOM 2014 N N . GLN A 1 262 ? -18.274 1.832 -3.312 1.00 90.81 262 GLN A N 1
ATOM 2015 C CA . GLN A 1 262 ? -17.163 2.697 -3.718 1.00 90.81 262 GLN A CA 1
ATOM 2016 C C . GLN A 1 262 ? -15.865 1.895 -3.859 1.00 90.81 262 GLN A C 1
ATOM 2018 O O . GLN A 1 262 ? -15.181 2.036 -4.868 1.00 90.81 262 GLN A O 1
ATOM 2023 N N . LEU A 1 263 ? -15.565 1.003 -2.909 1.00 85.12 263 LEU A N 1
ATOM 2024 C CA . LEU A 1 263 ? -14.427 0.082 -2.989 1.00 85.12 263 LEU A CA 1
ATOM 2025 C C . LEU A 1 263 ? -14.538 -0.870 -4.186 1.00 85.12 263 LEU A C 1
ATOM 2027 O O . LEU A 1 263 ? -13.532 -1.151 -4.830 1.00 85.12 263 LEU A O 1
ATOM 2031 N N . GLU A 1 264 ? -15.744 -1.332 -4.519 1.00 89.50 264 GLU A N 1
ATOM 2032 C CA . GLU A 1 264 ? -15.985 -2.174 -5.695 1.00 89.50 264 GLU A CA 1
ATOM 2033 C C . GLU A 1 264 ? -15.727 -1.404 -7.003 1.00 89.50 264 GLU A C 1
ATOM 2035 O O . GLU A 1 264 ? -14.992 -1.895 -7.855 1.00 89.50 264 GLU A O 1
ATOM 2040 N N . ARG A 1 265 ? -16.177 -0.142 -7.117 1.00 89.62 265 ARG A N 1
ATOM 2041 C CA . ARG A 1 265 ? -15.831 0.727 -8.264 1.00 89.62 265 ARG A CA 1
ATOM 2042 C C . ARG A 1 265 ? -14.335 1.016 -8.370 1.00 89.62 265 ARG A C 1
ATOM 2044 O O . ARG A 1 265 ? -13.801 0.964 -9.470 1.00 89.62 265 ARG A O 1
ATOM 2051 N N . VAL A 1 266 ? -13.657 1.307 -7.256 1.00 87.94 266 VAL A N 1
ATOM 2052 C CA . VAL A 1 266 ? -12.196 1.516 -7.249 1.00 87.94 266 VAL A CA 1
ATOM 2053 C C . VAL A 1 266 ? -11.474 0.243 -7.692 1.00 87.94 266 VAL A C 1
ATOM 2055 O O . VAL A 1 266 ? -10.537 0.315 -8.479 1.00 87.94 266 VAL A O 1
ATOM 2058 N N . ARG A 1 267 ? -11.950 -0.933 -7.269 1.00 89.00 267 ARG A N 1
ATOM 2059 C CA . ARG A 1 267 ? -11.403 -2.227 -7.688 1.00 89.00 267 ARG A CA 1
ATOM 2060 C C . ARG A 1 267 ? -11.630 -2.519 -9.174 1.00 89.00 267 ARG A C 1
ATOM 2062 O O . ARG A 1 267 ? -10.720 -3.039 -9.814 1.00 89.00 267 ARG A O 1
ATOM 2069 N N . ASP A 1 268 ? -12.795 -2.179 -9.719 1.00 87.38 268 ASP A N 1
ATOM 2070 C CA . ASP A 1 268 ? -13.084 -2.294 -11.155 1.00 87.38 268 ASP A CA 1
ATOM 2071 C C . ASP A 1 268 ? -12.244 -1.306 -11.981 1.00 87.38 268 ASP A C 1
ATOM 2073 O O . ASP A 1 268 ? -11.708 -1.666 -13.031 1.00 87.38 268 ASP A O 1
ATOM 2077 N N . GLU A 1 269 ? -12.068 -0.075 -11.496 1.00 89.31 269 GLU A N 1
ATOM 2078 C CA . GLU A 1 269 ? -11.166 0.901 -12.106 1.00 89.31 269 GLU A CA 1
ATOM 2079 C C . GLU A 1 269 ? -9.707 0.440 -12.075 1.00 89.31 269 GLU A C 1
ATOM 2081 O O . GLU A 1 269 ? -9.009 0.580 -13.076 1.00 89.31 269 GLU A O 1
ATOM 2086 N N . ASP A 1 270 ? -9.231 -0.113 -10.962 1.00 80.94 270 ASP A N 1
ATOM 2087 C CA . ASP A 1 270 ? -7.860 -0.609 -10.852 1.00 80.94 270 ASP A CA 1
ATOM 2088 C C . ASP A 1 270 ? -7.651 -1.881 -11.679 1.00 80.94 270 ASP A C 1
ATOM 2090 O O . ASP A 1 270 ? -6.597 -2.034 -12.294 1.00 80.94 270 ASP A O 1
ATOM 2094 N N . ALA A 1 271 ? -8.661 -2.747 -11.808 1.00 84.56 271 ALA A N 1
ATOM 2095 C CA . ALA A 1 271 ? -8.640 -3.858 -12.759 1.00 84.56 271 ALA A CA 1
ATOM 2096 C C . ALA A 1 271 ? -8.570 -3.359 -14.216 1.00 84.56 271 ALA A C 1
ATOM 2098 O O . ALA A 1 271 ? -7.798 -3.894 -15.013 1.00 84.56 271 ALA A O 1
ATOM 2099 N N . ALA A 1 272 ? -9.307 -2.297 -14.560 1.00 85.31 272 ALA A N 1
ATOM 2100 C CA . ALA A 1 272 ? -9.250 -1.673 -15.881 1.00 85.31 272 ALA A CA 1
ATOM 2101 C C . ALA A 1 272 ? -7.896 -0.986 -16.153 1.00 85.31 272 ALA A C 1
ATOM 2103 O O . ALA A 1 272 ? -7.329 -1.172 -17.230 1.00 85.31 272 ALA A O 1
ATOM 2104 N N . LYS A 1 273 ? -7.340 -0.251 -15.179 1.00 83.50 273 LYS A N 1
ATOM 2105 C CA . LYS A 1 273 ? -5.999 0.365 -15.251 1.00 83.50 273 LYS A CA 1
ATOM 2106 C C . LYS A 1 273 ? -4.894 -0.694 -15.336 1.00 83.50 273 LYS A C 1
ATOM 2108 O O . LYS A 1 273 ? -3.944 -0.510 -16.089 1.00 83.50 273 LYS A O 1
ATOM 2113 N N . THR A 1 274 ? -5.034 -1.816 -14.624 1.00 85.56 274 THR A N 1
ATOM 2114 C CA . THR A 1 274 ? -4.103 -2.957 -14.700 1.00 85.56 274 THR A CA 1
ATOM 2115 C C . THR A 1 274 ? -4.154 -3.589 -16.089 1.00 85.56 274 THR A C 1
ATOM 2117 O O . THR A 1 274 ? -3.116 -3.719 -16.722 1.00 85.56 274 THR A O 1
ATOM 2120 N N . GLY A 1 275 ? -5.346 -3.860 -16.636 1.00 85.31 275 GLY A N 1
ATOM 2121 C CA . GLY A 1 275 ? -5.480 -4.357 -18.011 1.00 85.31 275 GLY A CA 1
ATOM 2122 C C . GLY A 1 275 ? -4.929 -3.385 -19.065 1.00 85.31 275 GLY A C 1
ATOM 2123 O O . GLY A 1 275 ? -4.321 -3.818 -20.042 1.00 85.31 275 GLY A O 1
ATOM 2124 N N . GLN A 1 276 ? -5.068 -2.071 -18.853 1.00 86.25 276 GLN A N 1
ATOM 2125 C CA . GLN A 1 276 ? -4.415 -1.055 -19.687 1.00 86.25 276 GLN A CA 1
ATOM 2126 C C . GLN A 1 276 ? -2.885 -1.117 -19.566 1.00 86.25 276 GLN A C 1
ATOM 2128 O O . GLN A 1 276 ? -2.205 -1.130 -20.592 1.00 86.25 276 GLN A O 1
ATOM 2133 N N . LEU A 1 277 ? -2.339 -1.222 -18.350 1.00 81.12 277 LEU A N 1
ATOM 2134 C CA . LEU A 1 277 ? -0.905 -1.414 -18.107 1.00 81.12 277 LEU A CA 1
ATOM 2135 C C . LEU A 1 277 ? -0.368 -2.700 -18.744 1.00 81.12 277 LEU A C 1
ATOM 2137 O O . LEU A 1 277 ? 0.714 -2.658 -19.324 1.00 81.12 277 LEU A O 1
ATOM 2141 N N . ASP A 1 278 ? -1.114 -3.803 -18.705 1.00 83.31 278 ASP A N 1
ATOM 2142 C CA . ASP A 1 278 ? -0.753 -5.054 -19.379 1.00 83.31 278 ASP A CA 1
ATOM 2143 C C . ASP A 1 278 ? -0.694 -4.853 -20.902 1.00 83.31 278 ASP A C 1
ATOM 2145 O O . ASP A 1 278 ? 0.310 -5.198 -21.526 1.00 83.31 278 ASP A O 1
ATOM 2149 N N . THR A 1 279 ? -1.707 -4.213 -21.507 1.00 87.06 279 THR A N 1
ATOM 2150 C CA . THR A 1 279 ? -1.687 -3.915 -22.954 1.00 87.06 279 THR A CA 1
ATOM 2151 C C . THR A 1 279 ? -0.558 -2.964 -23.349 1.00 87.06 279 THR A C 1
ATOM 2153 O O . THR A 1 279 ? 0.147 -3.240 -24.315 1.00 87.06 279 THR A O 1
ATOM 2156 N N . LEU A 1 280 ? -0.305 -1.905 -22.572 1.00 83.50 280 LEU A N 1
ATOM 2157 C CA . LEU A 1 280 ? 0.810 -0.979 -22.796 1.00 83.50 280 LEU A CA 1
ATOM 2158 C C . LEU A 1 280 ? 2.169 -1.655 -22.573 1.00 83.50 280 LEU A C 1
ATOM 2160 O O . LEU A 1 280 ? 3.142 -1.311 -23.237 1.00 83.50 280 LEU A O 1
ATOM 2164 N N . THR A 1 281 ? 2.253 -2.639 -21.676 1.00 84.81 281 THR A N 1
ATOM 2165 C CA . THR A 1 281 ? 3.464 -3.442 -21.459 1.00 84.81 281 THR A CA 1
ATOM 2166 C C . THR A 1 281 ? 3.700 -4.402 -22.622 1.00 84.81 281 THR A C 1
ATOM 2168 O O . THR A 1 281 ? 4.846 -4.556 -23.047 1.00 84.81 281 THR A O 1
ATOM 2171 N N . GLU A 1 282 ? 2.650 -4.997 -23.197 1.00 83.06 282 GLU A N 1
ATOM 2172 C CA . GLU A 1 282 ? 2.773 -5.815 -24.407 1.00 83.06 282 GLU A CA 1
ATOM 2173 C C . GLU A 1 282 ? 3.117 -4.961 -25.641 1.00 83.06 282 GLU A C 1
ATOM 2175 O O . GLU A 1 282 ? 3.978 -5.343 -26.433 1.00 83.06 282 GLU A O 1
ATOM 2180 N N . GLU A 1 283 ? 2.530 -3.770 -25.784 1.00 83.00 283 GLU A N 1
ATOM 2181 C CA . GLU A 1 283 ? 2.892 -2.807 -26.832 1.00 83.00 283 GLU A CA 1
ATOM 2182 C C . GLU A 1 283 ? 4.330 -2.299 -26.668 1.00 83.00 283 GLU A C 1
ATOM 2184 O O . GLU A 1 283 ? 5.080 -2.297 -27.640 1.00 83.00 283 GLU A O 1
ATOM 2189 N N . LEU A 1 284 ? 4.779 -1.977 -25.450 1.00 77.25 284 LEU A N 1
ATOM 2190 C CA . LEU A 1 284 ? 6.182 -1.644 -25.172 1.00 77.25 284 LEU A CA 1
ATOM 2191 C C . LEU A 1 284 ? 7.126 -2.828 -25.411 1.00 77.25 284 LEU A C 1
ATOM 2193 O O . LEU A 1 284 ? 8.260 -2.613 -25.833 1.00 77.25 284 LEU A O 1
ATOM 2197 N N . ALA A 1 285 ? 6.700 -4.070 -25.167 1.00 78.62 285 ALA A N 1
ATOM 2198 C CA . ALA A 1 285 ? 7.491 -5.258 -25.484 1.00 78.62 285 ALA A CA 1
ATOM 2199 C C . ALA A 1 285 ? 7.624 -5.460 -27.002 1.00 78.62 285 ALA A C 1
ATOM 2201 O O . ALA A 1 285 ? 8.724 -5.731 -27.482 1.00 78.62 285 ALA A O 1
ATOM 2202 N N . ARG A 1 286 ? 6.539 -5.258 -27.763 1.00 80.94 286 ARG A N 1
ATOM 2203 C CA . ARG A 1 286 ? 6.542 -5.288 -29.235 1.00 80.94 286 ARG A CA 1
ATOM 2204 C C . ARG A 1 286 ? 7.391 -4.156 -29.813 1.00 80.94 286 ARG A C 1
ATOM 2206 O O . ARG A 1 286 ? 8.294 -4.430 -30.589 1.00 80.94 286 ARG A O 1
ATOM 2213 N N . LEU A 1 287 ? 7.207 -2.917 -29.354 1.00 78.31 287 LEU A N 1
ATOM 2214 C CA . LEU A 1 287 ? 8.016 -1.769 -29.775 1.00 78.31 287 LEU A CA 1
ATOM 2215 C C . LEU A 1 287 ? 9.497 -1.938 -29.413 1.00 78.31 287 LEU A C 1
ATOM 2217 O O . LEU A 1 287 ? 10.352 -1.553 -30.203 1.00 78.31 287 LEU A O 1
ATOM 2221 N N . ARG A 1 288 ? 9.837 -2.532 -28.261 1.00 80.44 288 ARG A N 1
ATOM 2222 C CA . ARG A 1 288 ? 11.233 -2.877 -27.931 1.00 80.44 288 ARG A CA 1
ATOM 2223 C C . ARG A 1 288 ? 11.790 -3.949 -28.864 1.00 80.44 288 ARG A C 1
ATOM 2225 O O . ARG A 1 288 ? 12.934 -3.813 -29.283 1.00 80.44 288 ARG A O 1
ATOM 2232 N N . LEU A 1 289 ? 11.001 -4.967 -29.209 1.00 80.19 289 LEU A N 1
ATOM 2233 C CA . LEU A 1 289 ? 11.402 -6.000 -30.164 1.00 80.19 289 LEU A CA 1
ATOM 2234 C C . LEU A 1 289 ? 11.606 -5.417 -31.570 1.00 80.19 289 LEU A C 1
ATOM 2236 O O . LEU A 1 289 ? 12.624 -5.706 -32.187 1.00 80.19 289 LEU A O 1
ATOM 2240 N N . ASP A 1 290 ? 10.704 -4.560 -32.046 1.00 78.06 290 ASP A N 1
ATOM 2241 C CA . ASP A 1 290 ? 10.814 -3.907 -33.355 1.00 78.06 290 ASP A CA 1
ATOM 2242 C C . ASP A 1 290 ? 12.005 -2.934 -33.401 1.00 78.06 290 ASP A C 1
ATOM 2244 O O . ASP A 1 290 ? 12.803 -3.001 -34.332 1.00 78.06 290 ASP A O 1
ATOM 2248 N N . ASN A 1 291 ? 12.215 -2.112 -32.362 1.00 76.25 291 ASN A N 1
ATOM 2249 C CA . ASN A 1 291 ? 13.413 -1.265 -32.242 1.00 76.25 291 ASN A CA 1
ATOM 2250 C C . ASN A 1 291 ? 14.707 -2.095 -32.162 1.00 76.25 291 ASN A C 1
ATOM 2252 O O . ASN A 1 291 ? 15.733 -1.682 -32.698 1.00 76.25 291 ASN A O 1
ATOM 2256 N N . GLN A 1 292 ? 14.685 -3.260 -31.507 1.00 78.00 292 GLN A N 1
ATOM 2257 C CA . GLN A 1 292 ? 15.842 -4.153 -31.447 1.00 78.00 292 GLN A CA 1
ATOM 2258 C C . GLN A 1 292 ? 16.108 -4.815 -32.806 1.00 78.00 292 GLN A C 1
ATOM 2260 O O . GLN A 1 292 ? 17.253 -4.847 -33.242 1.00 78.00 292 GLN A O 1
ATOM 2265 N N . LEU A 1 293 ? 15.070 -5.262 -33.519 1.00 77.31 293 LEU A N 1
ATOM 2266 C CA . LEU A 1 293 ? 15.184 -5.785 -34.882 1.00 77.31 293 LEU A CA 1
ATOM 2267 C C . LEU A 1 293 ? 15.653 -4.710 -35.872 1.00 77.31 293 LEU A C 1
ATOM 2269 O O . LEU A 1 293 ? 16.439 -5.013 -36.767 1.00 77.31 293 LEU A O 1
ATOM 2273 N N . GLU A 1 294 ? 15.225 -3.456 -35.708 1.00 75.50 294 GLU A N 1
ATOM 2274 C CA . GLU A 1 294 ? 15.721 -2.326 -36.495 1.00 75.50 294 GLU A CA 1
ATOM 2275 C C . GLU A 1 294 ? 17.175 -1.973 -36.137 1.00 75.50 294 GLU A C 1
ATOM 2277 O O . GLU A 1 294 ? 17.972 -1.704 -37.035 1.00 75.50 294 GLU A O 1
ATOM 2282 N N . HIS A 1 295 ? 17.571 -2.039 -34.864 1.00 76.62 295 HIS A N 1
ATOM 2283 C CA . HIS A 1 295 ? 18.966 -1.856 -34.453 1.00 76.62 295 HIS A CA 1
ATOM 2284 C C . HIS A 1 295 ? 19.876 -2.979 -34.980 1.00 76.62 295 HIS A C 1
ATOM 2286 O O . HIS A 1 295 ? 20.942 -2.702 -35.531 1.00 76.62 295 HIS A O 1
ATOM 2292 N N . ASP A 1 296 ? 19.441 -4.236 -34.898 1.00 78.44 296 ASP A N 1
ATOM 2293 C CA . ASP A 1 296 ? 20.152 -5.396 -35.444 1.00 78.44 296 ASP A CA 1
ATOM 2294 C C . ASP A 1 296 ? 20.230 -5.322 -36.983 1.00 78.44 296 ASP A C 1
ATOM 2296 O O . ASP A 1 296 ? 21.273 -5.607 -37.576 1.00 78.44 296 ASP A O 1
ATOM 2300 N N . ALA A 1 297 ? 19.170 -4.858 -37.656 1.00 74.94 297 ALA A N 1
ATOM 2301 C CA . ALA A 1 297 ? 19.174 -4.624 -39.100 1.00 74.94 297 ALA A CA 1
ATOM 2302 C C . ALA A 1 297 ? 20.088 -3.457 -39.509 1.00 74.94 297 ALA A C 1
ATOM 2304 O O . ALA A 1 297 ? 20.802 -3.561 -40.510 1.00 74.94 297 ALA A O 1
ATOM 2305 N N . ASN A 1 298 ? 20.106 -2.361 -38.746 1.00 75.81 298 ASN A N 1
ATOM 2306 C CA . ASN A 1 298 ? 20.951 -1.200 -39.018 1.00 75.81 298 ASN A CA 1
ATOM 2307 C C . ASN A 1 298 ? 22.429 -1.485 -38.719 1.00 75.81 298 ASN A C 1
ATOM 2309 O O . ASN A 1 298 ? 23.276 -1.146 -39.540 1.00 75.81 298 ASN A O 1
ATOM 2313 N N . THR A 1 299 ? 22.762 -2.195 -37.640 1.00 78.00 299 THR A N 1
ATOM 2314 C CA . THR A 1 299 ? 24.146 -2.631 -37.367 1.00 78.00 299 THR A CA 1
ATOM 2315 C C . THR A 1 299 ? 24.633 -3.667 -38.386 1.00 78.00 299 THR A C 1
ATOM 2317 O O . THR A 1 299 ? 25.759 -3.557 -38.878 1.00 78.00 299 THR A O 1
ATOM 2320 N N . ALA A 1 300 ? 23.785 -4.614 -38.811 1.00 74.62 300 ALA A N 1
ATOM 2321 C CA . ALA A 1 300 ? 24.098 -5.520 -39.919 1.00 74.62 300 ALA A CA 1
ATOM 2322 C C . ALA A 1 300 ? 24.289 -4.769 -41.252 1.00 74.62 300 ALA A C 1
ATOM 2324 O O . ALA A 1 300 ? 25.187 -5.099 -42.033 1.00 74.62 300 ALA A O 1
ATOM 2325 N N . ARG A 1 301 ? 23.489 -3.726 -41.506 1.00 76.69 301 ARG A N 1
ATOM 2326 C CA . ARG A 1 301 ? 23.634 -2.843 -42.671 1.00 76.69 301 ARG A CA 1
ATOM 2327 C C . ARG A 1 301 ? 24.917 -2.020 -42.611 1.00 76.69 301 ARG A C 1
ATOM 2329 O O . ARG A 1 301 ? 25.599 -1.924 -43.626 1.00 76.69 301 ARG A O 1
ATOM 2336 N N . GLU A 1 302 ? 25.281 -1.464 -41.460 1.00 76.31 302 GLU A N 1
ATOM 2337 C CA . GLU A 1 302 ? 26.547 -0.749 -41.279 1.00 76.31 302 GLU A CA 1
ATOM 2338 C C . GLU A 1 302 ? 27.749 -1.674 -41.469 1.00 76.31 302 GLU A C 1
ATOM 2340 O O . GLU A 1 302 ? 28.702 -1.294 -42.149 1.00 76.31 302 GLU A O 1
ATOM 2345 N N . ALA A 1 303 ? 27.698 -2.905 -40.950 1.00 76.94 303 ALA A N 1
ATOM 2346 C CA . ALA A 1 303 ? 28.724 -3.915 -41.194 1.00 76.94 303 ALA A CA 1
ATOM 2347 C C . ALA A 1 303 ? 28.852 -4.230 -42.697 1.00 76.94 303 ALA A C 1
ATOM 2349 O O . ALA A 1 303 ? 29.951 -4.153 -43.252 1.00 76.94 303 ALA A O 1
ATOM 2350 N N . ALA A 1 304 ? 27.732 -4.481 -43.383 1.00 74.38 304 ALA A N 1
ATOM 2351 C CA . ALA A 1 304 ? 27.703 -4.714 -44.826 1.00 74.38 304 ALA A CA 1
ATOM 2352 C C . ALA A 1 304 ? 28.174 -3.491 -45.639 1.00 74.38 304 ALA A C 1
ATOM 2354 O O . ALA A 1 304 ? 28.866 -3.644 -46.646 1.00 74.38 304 ALA A O 1
ATOM 2355 N N . GLU A 1 305 ? 27.867 -2.265 -45.204 1.00 79.06 305 GLU A N 1
ATOM 2356 C CA . GLU A 1 305 ? 28.385 -1.042 -45.820 1.00 79.06 305 GLU A CA 1
ATOM 2357 C C . GLU A 1 305 ? 29.883 -0.848 -45.558 1.00 79.06 305 GLU A C 1
ATOM 2359 O O . GLU A 1 305 ? 30.593 -0.411 -46.463 1.00 79.06 305 GLU A O 1
ATOM 2364 N N . GLN A 1 306 ? 30.402 -1.199 -44.379 1.00 76.94 306 GLN A N 1
ATOM 2365 C CA . GLN A 1 306 ? 31.841 -1.189 -44.109 1.00 76.94 306 GLN A CA 1
ATOM 2366 C C . GLN A 1 306 ? 32.581 -2.226 -44.961 1.00 76.94 306 GLN A C 1
ATOM 2368 O O . GLN A 1 306 ? 33.643 -1.915 -45.502 1.00 76.94 306 GLN A O 1
ATOM 2373 N N . GLU A 1 307 ? 32.034 -3.430 -45.136 1.00 78.75 307 GLU A N 1
ATOM 2374 C CA . GLU A 1 307 ? 32.590 -4.430 -46.055 1.00 78.75 307 GLU A CA 1
ATOM 2375 C C . GLU A 1 307 ? 32.506 -3.974 -47.515 1.00 78.75 307 GLU A C 1
ATOM 2377 O O . GLU A 1 307 ? 33.501 -4.053 -48.234 1.00 78.75 307 GLU A O 1
ATOM 2382 N N . ALA A 1 308 ? 31.388 -3.382 -47.946 1.00 76.81 308 ALA A N 1
ATOM 2383 C CA . ALA A 1 308 ? 31.260 -2.805 -49.283 1.00 76.81 308 ALA A CA 1
ATOM 2384 C C . ALA A 1 308 ? 32.225 -1.626 -49.514 1.00 76.81 308 ALA A C 1
ATOM 2386 O O . ALA A 1 308 ? 32.740 -1.466 -50.621 1.00 76.81 308 ALA A O 1
ATOM 2387 N N . ARG A 1 309 ? 32.514 -0.809 -48.490 1.00 80.62 309 ARG A N 1
ATOM 2388 C CA . ARG A 1 309 ? 33.529 0.260 -48.540 1.00 80.62 309 ARG A CA 1
ATOM 2389 C C . ARG A 1 309 ? 34.941 -0.328 -48.651 1.00 80.62 309 ARG A C 1
ATOM 2391 O O . ARG A 1 309 ? 35.676 0.092 -49.542 1.00 80.62 309 ARG A O 1
ATOM 2398 N N . LYS A 1 310 ? 35.289 -1.346 -47.851 1.00 81.81 310 LYS A N 1
ATOM 2399 C CA . LYS A 1 310 ? 36.570 -2.084 -47.951 1.00 81.81 310 LYS A CA 1
ATOM 2400 C C . LYS A 1 310 ? 36.746 -2.728 -49.332 1.00 81.81 310 LYS A C 1
ATOM 2402 O O . LYS A 1 310 ? 37.786 -2.551 -49.956 1.00 81.81 310 LYS A O 1
ATOM 2407 N N . ALA A 1 311 ? 35.715 -3.397 -49.849 1.00 78.75 311 ALA A N 1
ATOM 2408 C CA . ALA A 1 311 ? 35.730 -4.016 -51.173 1.00 78.75 311 ALA A CA 1
ATOM 2409 C C . ALA A 1 311 ? 35.870 -2.978 -52.301 1.00 78.75 311 ALA A C 1
ATOM 2411 O O . ALA A 1 311 ? 36.635 -3.192 -53.237 1.00 78.75 311 ALA A O 1
ATOM 2412 N N . ARG A 1 312 ? 35.189 -1.824 -52.209 1.00 84.94 312 ARG A N 1
ATOM 2413 C CA . ARG A 1 312 ? 35.359 -0.707 -53.161 1.00 84.94 312 ARG A CA 1
ATOM 2414 C C . ARG A 1 312 ? 36.764 -0.107 -53.105 1.00 84.94 312 ARG A C 1
ATOM 2416 O O . ARG A 1 312 ? 37.315 0.188 -54.160 1.00 84.94 312 ARG A O 1
ATOM 2423 N N . GLN A 1 313 ? 37.347 0.040 -51.915 1.00 83.31 313 GLN A N 1
ATOM 2424 C CA . GLN A 1 313 ? 38.726 0.505 -51.760 1.00 83.31 313 GLN A CA 1
ATOM 2425 C C . GLN A 1 313 ? 39.712 -0.480 -52.404 1.00 83.31 313 GLN A C 1
ATOM 2427 O O . GLN A 1 313 ? 40.504 -0.073 -53.247 1.00 83.31 313 GLN A O 1
ATOM 2432 N N . GLN A 1 314 ? 39.602 -1.777 -52.102 1.00 84.31 314 GLN A N 1
ATOM 2433 C CA . GLN A 1 314 ? 40.418 -2.821 -52.733 1.00 84.31 314 GLN A CA 1
ATOM 2434 C C . GLN A 1 314 ? 40.251 -2.843 -54.259 1.00 84.31 314 GLN A C 1
ATOM 2436 O O . GLN A 1 314 ? 41.222 -3.035 -54.985 1.00 84.31 314 GLN A O 1
ATOM 2441 N N . LEU A 1 315 ? 39.039 -2.612 -54.772 1.00 82.31 315 LEU A N 1
ATOM 2442 C CA . LEU A 1 315 ? 38.783 -2.558 -56.212 1.00 82.31 315 LEU A CA 1
ATOM 2443 C C . LEU A 1 315 ? 39.425 -1.315 -56.859 1.00 82.31 315 LEU A C 1
ATOM 2445 O O . LEU A 1 315 ? 39.976 -1.433 -57.950 1.00 82.31 315 LEU A O 1
ATOM 2449 N N . ALA A 1 316 ? 39.455 -0.167 -56.174 1.00 82.44 316 ALA A N 1
ATOM 2450 C CA . ALA A 1 316 ? 40.184 1.028 -56.614 1.00 82.44 316 ALA A CA 1
ATOM 2451 C C . ALA A 1 316 ? 41.720 0.859 -56.538 1.00 82.44 316 ALA A C 1
ATOM 2453 O O . ALA A 1 316 ? 42.446 1.298 -57.432 1.00 82.44 316 ALA A O 1
ATOM 2454 N N . GLU A 1 317 ? 42.232 0.167 -55.517 1.00 82.69 317 GLU A N 1
ATOM 2455 C CA . GLU A 1 317 ? 43.645 -0.229 -55.414 1.00 82.69 317 GLU A CA 1
ATOM 2456 C C . GLU A 1 317 ? 44.033 -1.188 -56.558 1.00 82.69 317 GLU A C 1
ATOM 2458 O O . GLU A 1 317 ? 45.076 -1.020 -57.188 1.00 82.69 317 GLU A O 1
ATOM 2463 N N . ILE A 1 318 ? 43.156 -2.134 -56.915 1.00 83.31 318 ILE A N 1
ATOM 2464 C CA . ILE A 1 318 ? 43.326 -3.019 -58.079 1.00 83.31 318 ILE A CA 1
ATOM 2465 C C . ILE A 1 318 ? 43.253 -2.235 -59.400 1.00 83.31 318 ILE A C 1
ATOM 2467 O O . ILE A 1 318 ? 44.052 -2.500 -60.296 1.00 83.31 318 ILE A O 1
ATOM 2471 N N . GLN A 1 319 ? 42.344 -1.263 -59.538 1.00 84.88 319 GLN A N 1
ATOM 2472 C CA . GLN A 1 319 ? 42.240 -0.418 -60.736 1.00 84.88 319 GLN A CA 1
ATOM 2473 C C . GLN A 1 319 ? 43.489 0.446 -60.934 1.00 84.88 319 GLN A C 1
ATOM 2475 O O . GLN A 1 319 ? 44.085 0.407 -62.005 1.00 84.88 319 GLN A O 1
ATOM 2480 N N . THR A 1 320 ? 43.958 1.142 -59.898 1.00 84.44 320 THR A N 1
ATOM 2481 C CA . THR A 1 320 ? 45.192 1.944 -59.982 1.00 84.44 320 THR A CA 1
ATOM 2482 C C . THR A 1 320 ? 46.438 1.078 -60.208 1.00 84.44 320 THR A C 1
ATOM 2484 O O . THR A 1 320 ? 47.341 1.480 -60.943 1.00 84.44 320 THR A O 1
ATOM 2487 N N . ALA A 1 321 ? 46.489 -0.144 -59.665 1.00 79.50 321 ALA A N 1
ATOM 2488 C CA . ALA A 1 321 ? 47.527 -1.119 -60.006 1.00 79.50 321 ALA A CA 1
ATOM 2489 C C . ALA A 1 321 ? 47.426 -1.607 -61.467 1.00 79.50 321 ALA A C 1
ATOM 2491 O O . ALA A 1 321 ? 48.453 -1.834 -62.109 1.00 79.50 321 ALA A O 1
ATOM 2492 N N . HIS A 1 322 ? 46.214 -1.742 -62.013 1.00 83.50 322 HIS A N 1
ATOM 2493 C CA . HIS A 1 322 ? 45.983 -2.102 -63.413 1.00 83.50 322 HIS A CA 1
ATOM 2494 C C . HIS A 1 322 ? 46.416 -0.979 -64.365 1.00 83.50 322 HIS A C 1
ATOM 2496 O O . HIS A 1 322 ? 47.191 -1.244 -65.278 1.00 83.50 322 HIS A O 1
ATOM 2502 N N . GLU A 1 323 ? 46.042 0.273 -64.094 1.00 85.06 323 GLU A N 1
ATOM 2503 C CA . GLU A 1 323 ? 46.496 1.460 -64.837 1.00 85.06 323 GLU A CA 1
ATOM 2504 C C . GLU A 1 323 ? 48.031 1.592 -64.819 1.00 85.06 323 GLU A C 1
ATOM 2506 O O . GLU A 1 323 ? 48.658 1.849 -65.847 1.00 85.06 323 GLU A O 1
ATOM 2511 N N . GLN A 1 324 ? 48.672 1.339 -63.670 1.00 83.75 324 GLN A N 1
ATOM 2512 C CA . GLN A 1 324 ? 50.137 1.297 -63.569 1.00 83.75 324 GLN A CA 1
ATOM 2513 C C . GLN A 1 324 ? 50.760 0.145 -64.373 1.00 83.75 324 GLN A C 1
ATOM 2515 O O . GLN A 1 324 ? 51.866 0.294 -64.899 1.00 83.75 324 GLN A O 1
ATOM 2520 N N . LEU A 1 325 ? 50.083 -1.003 -64.482 1.00 81.81 325 LEU A N 1
ATOM 2521 C CA . LEU A 1 325 ? 50.520 -2.109 -65.334 1.00 81.81 325 LEU A CA 1
ATOM 2522 C C . LEU A 1 325 ? 50.337 -1.781 -66.819 1.00 81.81 325 LEU A C 1
ATOM 2524 O O . LEU A 1 325 ? 51.263 -2.030 -67.584 1.00 81.81 325 LEU A O 1
ATOM 2528 N N . GLU A 1 326 ? 49.225 -1.170 -67.233 1.00 84.81 326 GLU A N 1
ATOM 2529 C CA . GLU A 1 326 ? 49.025 -0.706 -68.612 1.00 84.81 326 GLU A CA 1
ATOM 2530 C C . GLU A 1 326 ? 50.056 0.358 -69.007 1.00 84.81 326 GLU A C 1
ATOM 2532 O O . GLU A 1 326 ? 50.684 0.239 -70.059 1.00 84.81 326 GLU A O 1
ATOM 2537 N N . ALA A 1 327 ? 50.338 1.330 -68.134 1.00 81.44 327 ALA A N 1
ATOM 2538 C CA . ALA A 1 327 ? 51.399 2.315 -68.345 1.00 81.44 327 ALA A CA 1
ATOM 2539 C C . ALA A 1 327 ? 52.787 1.655 -68.485 1.00 81.44 327 ALA A C 1
ATOM 2541 O O . ALA A 1 327 ? 53.585 2.052 -69.338 1.00 81.44 327 ALA A O 1
ATOM 2542 N N . ARG A 1 328 ? 53.072 0.602 -67.702 1.00 83.62 328 ARG A N 1
ATOM 2543 C CA . ARG A 1 328 ? 54.297 -0.205 -67.852 1.00 83.62 328 ARG A CA 1
ATOM 2544 C C . ARG A 1 328 ? 54.309 -1.009 -69.151 1.00 83.62 328 ARG A C 1
ATOM 2546 O O . ARG A 1 328 ? 55.349 -1.051 -69.798 1.00 83.62 328 ARG A O 1
ATOM 2553 N N . PHE A 1 329 ? 53.194 -1.609 -69.569 1.00 84.69 329 PHE A N 1
ATOM 2554 C CA . PHE A 1 329 ? 53.101 -2.310 -70.853 1.00 84.69 329 PHE A CA 1
ATOM 2555 C C . PHE A 1 329 ? 53.271 -1.354 -72.038 1.00 84.69 329 PHE A C 1
ATOM 2557 O O . PHE A 1 329 ? 53.960 -1.706 -72.993 1.00 84.69 329 PHE A O 1
ATOM 2564 N N . PHE A 1 330 ? 52.734 -0.134 -71.960 1.00 84.81 330 PHE A N 1
ATOM 2565 C CA . PHE A 1 330 ? 52.944 0.906 -72.966 1.00 84.81 330 PHE A CA 1
ATOM 2566 C C . PHE A 1 330 ? 54.413 1.346 -73.028 1.00 84.81 330 PHE A C 1
ATOM 2568 O O . PHE A 1 330 ? 54.991 1.397 -74.113 1.00 84.81 330 PHE A O 1
ATOM 2575 N N . ALA A 1 331 ? 55.057 1.574 -71.877 1.00 82.00 331 ALA A N 1
ATOM 2576 C CA . ALA A 1 331 ? 56.487 1.876 -71.816 1.00 82.00 331 ALA A CA 1
ATOM 2577 C C . ALA A 1 331 ? 57.349 0.726 -72.374 1.00 82.00 331 ALA A C 1
ATOM 2579 O O . ALA A 1 331 ? 58.268 0.973 -73.152 1.00 82.00 331 ALA A O 1
ATOM 2580 N N . ILE A 1 332 ? 57.018 -0.532 -72.054 1.00 80.88 332 ILE A N 1
ATOM 2581 C CA . ILE A 1 332 ? 57.687 -1.722 -72.607 1.00 80.88 332 ILE A CA 1
ATOM 2582 C C . ILE A 1 332 ? 57.496 -1.795 -74.128 1.00 80.88 332 ILE A C 1
ATOM 2584 O O . ILE A 1 332 ? 58.464 -2.016 -74.855 1.00 80.88 332 ILE A O 1
ATOM 2588 N N . ALA A 1 333 ? 56.282 -1.555 -74.633 1.00 82.06 333 ALA A N 1
ATOM 2589 C CA . ALA A 1 333 ? 56.006 -1.510 -76.067 1.00 82.06 333 ALA A CA 1
ATOM 2590 C C . ALA A 1 333 ? 56.806 -0.398 -76.768 1.00 82.06 333 ALA A C 1
ATOM 2592 O O . ALA A 1 333 ? 57.381 -0.638 -77.827 1.00 82.06 333 ALA A O 1
ATOM 2593 N N . GLN A 1 334 ? 56.922 0.784 -76.154 1.00 81.06 334 GLN A N 1
ATOM 2594 C CA . GLN A 1 334 ? 57.758 1.874 -76.657 1.00 81.06 334 GLN A CA 1
ATOM 2595 C C . GLN A 1 334 ? 59.251 1.503 -76.660 1.00 81.06 334 GLN A C 1
ATOM 2597 O O . GLN A 1 334 ? 59.937 1.758 -77.648 1.00 81.06 334 GLN A O 1
ATOM 2602 N N . THR A 1 335 ? 59.765 0.841 -75.615 1.00 83.12 335 THR A N 1
ATOM 2603 C CA . THR A 1 335 ? 61.152 0.342 -75.636 1.00 83.12 335 THR A CA 1
ATOM 2604 C C . THR A 1 335 ? 61.359 -0.754 -76.678 1.00 83.12 335 THR A C 1
ATOM 2606 O O . THR A 1 335 ? 62.403 -0.775 -77.319 1.00 83.12 335 THR A O 1
ATOM 2609 N N . ASN A 1 336 ? 60.366 -1.615 -76.924 1.00 83.81 336 ASN A N 1
ATOM 2610 C CA . ASN A 1 336 ? 60.448 -2.637 -77.967 1.00 83.81 336 ASN A CA 1
ATOM 2611 C C . ASN A 1 336 ? 60.495 -2.009 -79.365 1.00 83.81 336 ASN A C 1
ATOM 2613 O O . ASN A 1 336 ? 61.358 -2.388 -80.149 1.00 83.81 336 ASN A O 1
ATOM 2617 N N . THR A 1 337 ? 59.661 -1.006 -79.671 1.00 84.56 337 THR A N 1
ATOM 2618 C CA . THR A 1 337 ? 59.754 -0.307 -80.968 1.00 84.56 337 THR A CA 1
ATOM 2619 C C . THR A 1 337 ? 61.062 0.473 -81.106 1.00 84.56 337 THR A C 1
ATOM 2621 O O . THR A 1 337 ? 61.601 0.572 -82.207 1.00 84.56 337 THR A O 1
ATOM 2624 N N . GLN A 1 338 ? 61.637 0.986 -80.014 1.00 83.06 338 GLN A N 1
ATOM 2625 C CA . GLN A 1 338 ? 62.977 1.573 -80.053 1.00 83.06 338 GLN A CA 1
ATOM 2626 C C . GLN A 1 338 ? 64.059 0.513 -80.336 1.00 83.06 338 GLN A C 1
ATOM 2628 O O . GLN A 1 338 ? 64.887 0.725 -81.218 1.00 83.06 338 GLN A O 1
ATOM 2633 N N . ILE A 1 339 ? 64.005 -0.653 -79.683 1.00 81.31 339 ILE A N 1
ATOM 2634 C CA . ILE A 1 339 ? 64.905 -1.793 -79.933 1.00 81.31 339 ILE A CA 1
ATOM 2635 C C . ILE A 1 339 ? 64.764 -2.316 -81.374 1.00 81.31 339 ILE A C 1
ATOM 2637 O O . ILE A 1 339 ? 65.765 -2.651 -82.001 1.00 81.31 339 ILE A O 1
ATOM 2641 N N . GLU A 1 340 ? 63.555 -2.344 -81.941 1.00 83.50 340 GLU A N 1
ATOM 2642 C CA . GLU A 1 340 ? 63.320 -2.693 -83.350 1.00 83.50 340 GLU A CA 1
ATOM 2643 C C . GLU A 1 340 ? 63.956 -1.673 -84.308 1.00 83.50 340 GLU A C 1
ATOM 2645 O O . GLU A 1 340 ? 64.619 -2.063 -85.271 1.00 83.50 340 GLU A O 1
ATOM 2650 N N . ASN A 1 341 ? 63.833 -0.371 -84.028 1.00 84.00 341 ASN A N 1
ATOM 2651 C CA . ASN A 1 341 ? 64.501 0.677 -84.807 1.00 84.00 341 ASN A CA 1
ATOM 2652 C C . ASN A 1 341 ? 66.035 0.601 -84.684 1.00 84.00 341 ASN A C 1
ATOM 2654 O O . ASN A 1 341 ? 66.749 0.758 -85.678 1.00 84.00 341 ASN A O 1
ATOM 2658 N N . GLU A 1 342 ? 66.557 0.303 -83.493 1.00 84.12 342 GLU A N 1
ATOM 2659 C CA . GLU A 1 342 ? 67.988 0.085 -83.272 1.00 84.12 342 GLU A CA 1
ATOM 2660 C C . GLU A 1 342 ? 68.478 -1.179 -84.003 1.00 84.12 342 GLU A C 1
ATOM 2662 O O . GLU A 1 342 ? 69.511 -1.116 -84.670 1.00 84.12 342 GLU A O 1
ATOM 2667 N N . LEU A 1 343 ? 67.707 -2.275 -84.017 1.00 80.81 343 LEU A N 1
ATOM 2668 C CA . LEU A 1 343 ? 67.976 -3.483 -84.814 1.00 80.81 343 LEU A CA 1
ATOM 2669 C C . LEU A 1 343 ? 67.983 -3.206 -86.324 1.00 80.81 343 LEU A C 1
ATOM 2671 O O . LEU A 1 343 ? 68.849 -3.721 -87.036 1.00 80.81 343 LEU A O 1
ATOM 2675 N N . VAL A 1 344 ? 67.075 -2.360 -86.822 1.00 83.62 344 VAL A N 1
ATOM 2676 C CA . VAL A 1 344 ? 67.096 -1.891 -88.217 1.00 83.62 344 VAL A CA 1
ATOM 2677 C C . VAL A 1 344 ? 68.359 -1.070 -88.496 1.00 83.62 344 VAL A C 1
ATOM 2679 O O . VAL A 1 344 ? 69.001 -1.295 -89.523 1.00 83.62 344 VAL A O 1
ATOM 2682 N N . SER A 1 345 ? 68.782 -0.187 -87.584 1.00 81.38 345 SER A N 1
ATOM 2683 C CA . SER A 1 345 ? 70.041 0.557 -87.749 1.00 81.38 345 SER A CA 1
ATOM 2684 C C . SER A 1 345 ? 71.267 -0.369 -87.731 1.00 81.38 345 SER A C 1
ATOM 2686 O O . SER A 1 345 ? 72.152 -0.233 -88.571 1.00 81.38 345 SER A O 1
ATOM 2688 N N . VAL A 1 346 ? 71.285 -1.394 -86.869 1.00 80.81 346 VAL A N 1
ATOM 2689 C CA . VAL A 1 346 ? 72.329 -2.431 -86.830 1.00 80.81 346 VAL A CA 1
ATOM 2690 C C . VAL A 1 346 ? 72.350 -3.255 -88.120 1.00 80.81 346 VAL A C 1
ATOM 2692 O O . VAL A 1 346 ? 73.434 -3.577 -88.606 1.00 80.81 346 VAL A O 1
ATOM 2695 N N . SER A 1 347 ? 71.196 -3.539 -88.737 1.00 79.50 347 SER A N 1
ATOM 2696 C CA . SER A 1 347 ? 71.155 -4.142 -90.077 1.00 79.50 347 SER A CA 1
ATOM 2697 C C . SER A 1 347 ? 71.757 -3.211 -91.131 1.00 79.50 347 SER A C 1
ATOM 2699 O O . SER A 1 347 ? 72.592 -3.652 -91.912 1.00 79.50 347 SER A O 1
ATOM 2701 N N . GLN A 1 348 ? 71.431 -1.915 -91.112 1.00 80.50 348 GLN A N 1
ATOM 2702 C CA . GLN A 1 348 ? 72.017 -0.940 -92.041 1.00 80.50 348 GLN A CA 1
ATOM 2703 C C . GLN A 1 348 ? 73.538 -0.812 -91.862 1.00 80.50 348 GLN A C 1
ATOM 2705 O O . GLN A 1 348 ? 74.265 -0.789 -92.854 1.00 80.50 348 GLN A O 1
ATOM 2710 N N . TYR A 1 349 ? 74.049 -0.800 -90.626 1.00 81.75 349 TYR A N 1
ATOM 2711 C CA . TYR A 1 349 ? 75.492 -0.826 -90.360 1.00 81.75 349 TYR A CA 1
ATOM 2712 C C . TYR A 1 349 ? 76.144 -2.142 -90.802 1.00 81.75 349 TYR A C 1
ATOM 2714 O O . TYR A 1 349 ? 77.266 -2.127 -91.306 1.00 81.75 349 TYR A O 1
ATOM 2722 N N . LYS A 1 350 ? 75.448 -3.278 -90.678 1.00 81.38 350 LYS A N 1
ATOM 2723 C CA . LYS A 1 350 ? 75.908 -4.571 -91.199 1.00 81.38 350 LYS A CA 1
ATOM 2724 C C . LYS A 1 350 ? 75.974 -4.575 -92.728 1.00 81.38 350 LYS A C 1
ATOM 2726 O O . LYS A 1 350 ? 76.971 -5.036 -93.273 1.00 81.38 350 LYS A O 1
ATOM 2731 N N . ASP A 1 351 ? 74.981 -4.018 -93.414 1.00 81.38 351 ASP A N 1
ATOM 2732 C CA . ASP A 1 351 ? 74.959 -3.910 -94.877 1.00 81.38 351 ASP A CA 1
ATOM 2733 C C . ASP A 1 351 ? 76.020 -2.914 -95.387 1.00 81.38 351 ASP A C 1
ATOM 2735 O O . ASP A 1 351 ? 76.695 -3.169 -96.387 1.00 81.38 351 ASP A O 1
ATOM 2739 N N . GLN A 1 352 ? 76.264 -1.820 -94.654 1.00 82.00 352 GLN A N 1
ATOM 2740 C CA . GLN A 1 352 ? 77.400 -0.920 -94.888 1.00 82.00 352 GLN A CA 1
ATOM 2741 C C . GLN A 1 352 ? 78.744 -1.630 -94.674 1.00 82.00 352 GLN A C 1
ATOM 2743 O O . GLN A 1 352 ? 79.642 -1.491 -95.502 1.00 82.00 352 GLN A O 1
ATOM 2748 N N . HIS A 1 353 ? 78.891 -2.432 -93.616 1.00 80.69 353 HIS A N 1
ATOM 2749 C CA . HIS A 1 353 ? 80.104 -3.216 -93.375 1.00 80.69 353 HIS A CA 1
ATOM 2750 C C . HIS A 1 353 ? 80.291 -4.315 -94.434 1.00 80.69 353 HIS A C 1
ATOM 2752 O O . HIS A 1 353 ? 81.423 -4.597 -94.825 1.00 80.69 353 HIS A O 1
ATOM 2758 N N . GLN A 1 354 ? 79.213 -4.912 -94.947 1.00 80.56 354 GLN A N 1
ATOM 2759 C CA . GLN A 1 354 ? 79.272 -5.859 -96.060 1.00 80.56 354 GLN A CA 1
ATOM 2760 C C . GLN A 1 354 ? 79.727 -5.152 -97.345 1.00 80.56 354 GLN A C 1
ATOM 2762 O O . GLN A 1 354 ? 80.656 -5.616 -97.993 1.00 80.56 354 GLN A O 1
ATOM 2767 N N . SER A 1 355 ? 79.169 -3.977 -97.654 1.00 81.94 355 SER A N 1
ATOM 2768 C CA . SER A 1 355 ? 79.600 -3.116 -98.767 1.00 81.94 355 SER A CA 1
ATOM 2769 C C . SER A 1 355 ? 81.079 -2.707 -98.666 1.00 81.94 355 SER A C 1
ATOM 2771 O O . SER A 1 355 ? 81.828 -2.814 -99.638 1.00 81.94 355 SER A O 1
ATOM 2773 N N . LEU A 1 356 ? 81.539 -2.310 -97.473 1.00 81.62 356 LEU A N 1
ATOM 2774 C CA . LEU A 1 356 ? 82.947 -1.998 -97.210 1.00 81.62 356 LEU A CA 1
ATOM 2775 C C . LEU A 1 356 ? 83.836 -3.243 -97.327 1.00 81.62 356 LEU A C 1
ATOM 2777 O O . LEU A 1 356 ? 84.922 -3.150 -97.891 1.00 81.62 356 LEU A O 1
ATOM 2781 N N . SER A 1 357 ? 83.377 -4.408 -96.864 1.00 82.81 357 SER A N 1
ATOM 2782 C CA . SER A 1 357 ? 84.095 -5.680 -97.004 1.00 82.81 357 SER A CA 1
ATOM 2783 C C . SER A 1 357 ? 84.218 -6.107 -98.469 1.00 82.81 357 SER A C 1
ATOM 2785 O O . SER A 1 357 ? 85.300 -6.492 -98.903 1.00 82.81 357 SER A O 1
ATOM 2787 N N . ASP A 1 358 ? 83.149 -5.981 -99.257 1.00 82.44 358 ASP A N 1
ATOM 2788 C CA . ASP A 1 358 ? 83.149 -6.229 -100.700 1.00 82.44 358 ASP A CA 1
ATOM 2789 C C . ASP A 1 358 ? 84.065 -5.235 -101.437 1.00 82.44 358 ASP A C 1
ATOM 2791 O O . ASP A 1 358 ? 84.736 -5.602 -102.403 1.00 82.44 358 ASP A O 1
ATOM 2795 N N . MET A 1 359 ? 84.138 -3.977 -100.987 1.00 82.62 359 MET A N 1
ATOM 2796 C CA . MET A 1 359 ? 85.047 -2.978 -101.555 1.00 82.62 359 MET A CA 1
ATOM 2797 C C . MET A 1 359 ? 86.511 -3.238 -101.171 1.00 82.62 359 MET A C 1
ATOM 2799 O O . MET A 1 359 ? 87.385 -3.124 -102.028 1.00 82.62 359 MET A O 1
ATOM 2803 N N . ILE A 1 360 ? 86.785 -3.669 -99.936 1.00 80.12 360 ILE A N 1
ATOM 2804 C CA . ILE A 1 360 ? 88.108 -4.137 -99.497 1.00 80.12 360 ILE A CA 1
ATOM 2805 C C . ILE A 1 360 ? 88.520 -5.388 -100.281 1.00 80.12 360 ILE A C 1
ATOM 2807 O O . ILE A 1 360 ? 89.676 -5.481 -100.694 1.00 80.12 360 ILE A O 1
ATOM 2811 N N . GLN A 1 361 ? 87.596 -6.313 -100.561 1.00 80.81 361 GLN A N 1
ATOM 2812 C CA . GLN A 1 361 ? 87.876 -7.474 -101.405 1.00 80.81 361 GLN A CA 1
ATOM 2813 C C . GLN A 1 361 ? 88.220 -7.040 -102.834 1.00 80.81 361 GLN A C 1
ATOM 2815 O O . GLN A 1 361 ? 89.262 -7.441 -103.340 1.00 80.81 361 GLN A O 1
ATOM 2820 N N . ARG A 1 362 ? 87.442 -6.140 -103.455 1.00 82.25 362 ARG A N 1
ATOM 2821 C CA . ARG A 1 362 ? 87.761 -5.593 -104.791 1.00 82.25 362 ARG A CA 1
ATOM 2822 C C . ARG A 1 362 ? 89.122 -4.897 -104.829 1.00 82.25 362 ARG A C 1
ATOM 2824 O O . ARG A 1 362 ? 89.882 -5.129 -105.761 1.00 82.25 362 ARG A O 1
ATOM 2831 N N . LEU A 1 363 ? 89.453 -4.096 -103.814 1.00 80.19 363 LEU A N 1
ATOM 2832 C CA . LEU A 1 363 ? 90.766 -3.450 -103.685 1.00 80.19 363 LEU A CA 1
ATOM 2833 C C . LEU A 1 363 ? 91.892 -4.466 -103.436 1.00 80.19 363 LEU A C 1
ATOM 2835 O O . LEU A 1 363 ? 93.027 -4.235 -103.846 1.00 80.19 363 LEU A O 1
ATOM 2839 N N . THR A 1 364 ? 91.595 -5.604 -102.807 1.00 80.62 364 THR A N 1
ATOM 2840 C CA . THR A 1 364 ? 92.542 -6.712 -102.608 1.00 80.62 364 THR A CA 1
ATOM 2841 C C . THR A 1 364 ? 92.752 -7.507 -103.900 1.00 80.62 364 THR A C 1
ATOM 2843 O O . THR A 1 364 ? 93.893 -7.821 -104.231 1.00 80.62 364 THR A O 1
ATOM 2846 N N . ASP A 1 365 ? 91.698 -7.756 -104.679 1.00 79.62 365 ASP A N 1
ATOM 2847 C CA . ASP A 1 365 ? 91.762 -8.393 -106.001 1.00 79.62 365 ASP A CA 1
ATOM 2848 C C . ASP A 1 365 ? 92.472 -7.484 -107.024 1.00 79.62 365 ASP A C 1
ATOM 2850 O O . ASP A 1 365 ? 93.256 -7.947 -107.854 1.00 79.62 365 ASP A O 1
ATOM 2854 N N . GLU A 1 366 ? 92.237 -6.170 -106.950 1.00 80.75 366 GLU A N 1
ATOM 2855 C CA . GLU A 1 366 ? 92.911 -5.154 -107.763 1.00 80.75 366 GLU A CA 1
ATOM 2856 C C . GLU A 1 366 ? 94.380 -4.992 -107.358 1.00 80.75 366 GLU A C 1
ATOM 2858 O O . GLU A 1 366 ? 95.251 -5.005 -108.226 1.00 80.75 366 GLU A O 1
ATOM 2863 N N . LYS A 1 367 ? 94.694 -4.975 -106.055 1.00 79.19 367 LYS A N 1
ATOM 2864 C CA . LYS A 1 367 ? 96.073 -5.093 -105.559 1.00 79.19 367 LYS A CA 1
ATOM 2865 C C . LYS A 1 367 ? 96.727 -6.394 -106.032 1.00 79.19 367 LYS A C 1
ATOM 2867 O O . LYS A 1 367 ? 97.885 -6.361 -106.429 1.00 79.19 367 LYS A O 1
ATOM 2872 N N . GLY A 1 368 ? 96.002 -7.512 -106.048 1.00 77.94 368 GLY A N 1
ATOM 2873 C CA . GLY A 1 368 ? 96.469 -8.792 -106.584 1.00 77.94 368 GLY A CA 1
ATOM 2874 C C . GLY A 1 368 ? 96.797 -8.716 -108.078 1.00 77.94 368 GLY A C 1
ATOM 2875 O O . GLY A 1 368 ? 97.862 -9.165 -108.496 1.00 77.94 368 GLY A O 1
ATOM 2876 N N . ARG A 1 369 ? 95.945 -8.065 -108.881 1.00 79.12 369 ARG A N 1
ATOM 2877 C CA . ARG A 1 369 ? 96.231 -7.763 -110.296 1.00 79.12 369 ARG A CA 1
ATOM 2878 C C . ARG A 1 369 ? 97.436 -6.846 -110.470 1.00 79.12 369 ARG A C 1
ATOM 2880 O O . ARG A 1 369 ? 98.261 -7.110 -111.337 1.00 79.12 369 ARG A O 1
ATOM 2887 N N . LEU A 1 370 ? 97.556 -5.797 -109.660 1.00 78.56 370 LEU A N 1
ATOM 2888 C CA . LEU A 1 370 ? 98.692 -4.877 -109.710 1.00 78.56 370 LEU A CA 1
ATOM 2889 C C . LEU A 1 370 ? 99.990 -5.569 -109.284 1.00 78.56 370 LEU A C 1
ATOM 2891 O O . LEU A 1 370 ? 101.009 -5.358 -109.928 1.00 78.56 370 LEU A O 1
ATOM 2895 N N . GLN A 1 371 ? 99.960 -6.455 -108.285 1.00 77.19 371 GLN A N 1
ATOM 2896 C CA . GLN A 1 371 ? 101.103 -7.301 -107.934 1.00 77.19 371 GLN A CA 1
ATOM 2897 C C . GLN A 1 371 ? 101.451 -8.277 -109.062 1.00 77.19 371 GLN A C 1
ATOM 2899 O O . GLN A 1 371 ? 102.619 -8.360 -109.411 1.00 77.19 371 GLN A O 1
ATOM 2904 N N . ALA A 1 372 ? 100.477 -8.919 -109.713 1.00 74.25 372 ALA A N 1
ATOM 2905 C CA . ALA A 1 372 ? 100.739 -9.770 -110.877 1.00 74.25 372 ALA A CA 1
ATOM 2906 C C . ALA A 1 372 ? 101.317 -8.982 -112.074 1.00 74.25 372 ALA A C 1
ATOM 2908 O O . ALA A 1 372 ? 102.212 -9.471 -112.760 1.00 74.25 372 ALA A O 1
ATOM 2909 N N . MET A 1 373 ? 100.863 -7.745 -112.311 1.00 74.44 373 MET A N 1
ATOM 2910 C CA . MET A 1 373 ? 101.450 -6.847 -113.317 1.00 74.44 373 MET A CA 1
ATOM 2911 C C . MET A 1 373 ? 102.859 -6.379 -112.932 1.00 74.44 373 MET A C 1
ATOM 2913 O O . MET A 1 373 ? 103.717 -6.257 -113.806 1.00 74.44 373 MET A O 1
ATOM 2917 N N . VAL A 1 374 ? 103.115 -6.132 -111.643 1.00 77.50 374 VAL A N 1
ATOM 2918 C CA . VAL A 1 374 ? 104.453 -5.812 -111.131 1.00 77.50 374 VAL A CA 1
ATOM 2919 C C . VAL A 1 374 ? 105.369 -7.020 -111.282 1.00 77.50 374 VAL A C 1
ATOM 2921 O O . VAL A 1 374 ? 106.431 -6.857 -111.862 1.00 77.50 374 VAL A O 1
ATOM 2924 N N . GLU A 1 375 ? 104.953 -8.225 -110.896 1.00 76.81 375 GLU A N 1
ATOM 2925 C CA . GLU A 1 375 ? 105.702 -9.476 -111.084 1.00 76.81 375 GLU A CA 1
ATOM 2926 C C . GLU A 1 375 ? 105.965 -9.777 -112.567 1.00 76.81 375 GLU A C 1
ATOM 2928 O O . GLU A 1 375 ? 107.080 -10.160 -112.920 1.00 76.81 375 GLU A O 1
ATOM 2933 N N . GLU A 1 376 ? 105.009 -9.517 -113.468 1.00 75.31 376 GLU A N 1
ATOM 2934 C CA . GLU A 1 376 ? 105.255 -9.600 -114.912 1.00 75.31 376 GLU A CA 1
ATOM 2935 C C . GLU A 1 376 ? 106.268 -8.535 -115.374 1.00 75.31 376 GLU A C 1
ATOM 2937 O O . GLU A 1 376 ? 107.145 -8.820 -116.193 1.00 75.31 376 GLU A O 1
ATOM 2942 N N . SER A 1 377 ? 106.206 -7.314 -114.832 1.00 71.81 377 SER A N 1
ATOM 2943 C CA . SER A 1 377 ? 107.188 -6.261 -115.118 1.00 71.81 377 SER A CA 1
ATOM 2944 C C . SER A 1 377 ? 108.578 -6.584 -114.554 1.00 71.81 377 SER A C 1
ATOM 2946 O O . SER A 1 377 ? 109.571 -6.329 -115.233 1.00 71.81 377 SER A O 1
ATOM 2948 N N . GLN A 1 378 ? 108.650 -7.238 -113.391 1.00 73.75 378 GLN A N 1
ATOM 2949 C CA . GLN A 1 378 ? 109.870 -7.724 -112.752 1.00 73.75 378 GLN A CA 1
ATOM 2950 C C . GLN A 1 378 ? 110.474 -8.861 -113.581 1.00 73.75 378 GLN A C 1
ATOM 2952 O O . GLN A 1 378 ? 111.654 -8.822 -113.896 1.00 73.75 378 GLN A O 1
ATOM 2957 N N . ALA A 1 379 ? 109.666 -9.821 -114.041 1.00 70.94 379 ALA A N 1
ATOM 2958 C CA . ALA A 1 379 ? 110.115 -10.896 -114.926 1.00 70.94 379 ALA A CA 1
ATOM 2959 C C . ALA 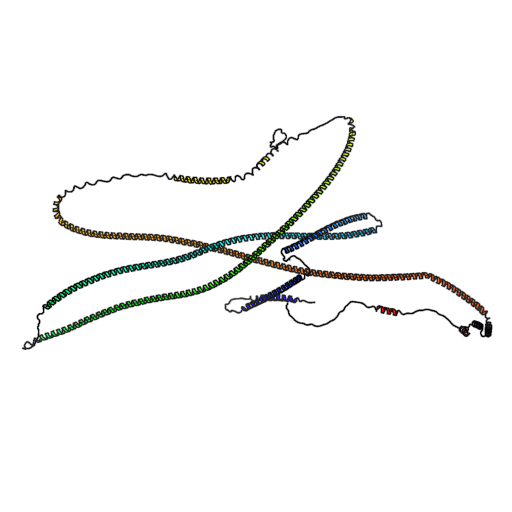A 1 379 ? 110.594 -10.366 -116.293 1.00 70.94 379 ALA A C 1
ATOM 2961 O O . ALA A 1 379 ? 111.553 -10.888 -116.868 1.00 70.94 379 ALA A O 1
ATOM 2962 N N . ARG A 1 380 ? 109.969 -9.298 -116.811 1.00 72.75 380 ARG A N 1
ATOM 2963 C CA . ARG A 1 380 ? 110.451 -8.568 -117.997 1.00 72.75 380 ARG A CA 1
ATOM 2964 C C . ARG A 1 380 ? 111.758 -7.818 -117.705 1.00 72.75 380 ARG A C 1
ATOM 2966 O O . ARG A 1 380 ? 112.649 -7.851 -118.552 1.00 72.75 380 ARG A O 1
ATOM 2973 N N . GLN A 1 381 ? 111.908 -7.205 -116.527 1.00 71.31 381 GLN A N 1
ATOM 2974 C CA . GLN A 1 381 ? 113.163 -6.589 -116.081 1.00 71.31 381 GLN A CA 1
ATOM 2975 C C . GLN A 1 381 ? 114.275 -7.628 -115.917 1.00 71.31 381 GLN A C 1
ATOM 2977 O O . GLN A 1 381 ? 115.325 -7.437 -116.504 1.00 71.31 381 GLN A O 1
ATOM 2982 N N . ASP A 1 382 ? 114.060 -8.756 -115.244 1.00 70.12 382 ASP A N 1
ATOM 2983 C CA . ASP A 1 382 ? 115.059 -9.824 -115.080 1.00 70.12 382 ASP A CA 1
ATOM 2984 C C . ASP A 1 382 ? 115.498 -10.437 -116.418 1.00 70.12 382 ASP A C 1
ATOM 2986 O O . ASP A 1 382 ? 116.646 -10.863 -116.572 1.00 70.12 382 ASP A O 1
ATOM 2990 N N . ASN A 1 383 ? 114.601 -10.480 -117.406 1.00 70.56 383 ASN A N 1
ATOM 2991 C CA . ASN A 1 383 ? 114.923 -10.902 -118.766 1.00 70.56 383 ASN A CA 1
ATOM 2992 C C . ASN A 1 383 ? 115.764 -9.836 -119.501 1.00 70.56 383 ASN A C 1
ATOM 2994 O O . ASN A 1 383 ? 116.780 -10.167 -120.109 1.00 70.56 383 ASN A O 1
ATOM 2998 N N . LEU A 1 384 ? 115.407 -8.551 -119.381 1.00 67.06 384 LEU A N 1
ATOM 2999 C CA . LEU A 1 384 ? 116.195 -7.429 -119.913 1.00 67.06 384 LEU A CA 1
ATOM 3000 C C . LEU A 1 384 ? 117.567 -7.291 -119.235 1.00 67.06 384 LEU A C 1
ATOM 3002 O O . LEU A 1 384 ? 118.558 -7.062 -119.923 1.00 67.06 384 LEU A O 1
ATOM 3006 N N . THR A 1 385 ? 117.651 -7.486 -117.920 1.00 67.19 385 THR A N 1
ATOM 3007 C CA . THR A 1 385 ? 118.893 -7.471 -117.140 1.00 67.19 385 THR A CA 1
ATOM 3008 C C . THR A 1 385 ? 119.782 -8.637 -117.554 1.00 67.19 385 THR A C 1
ATOM 3010 O O . THR A 1 385 ? 120.931 -8.402 -117.903 1.00 67.19 385 THR A O 1
ATOM 3013 N N . ARG A 1 386 ? 119.254 -9.867 -117.689 1.00 61.19 386 ARG A N 1
ATOM 3014 C CA . ARG A 1 386 ? 120.020 -10.992 -118.267 1.00 61.19 386 ARG A CA 1
ATOM 3015 C C . ARG A 1 386 ? 120.536 -10.707 -119.684 1.00 61.19 386 ARG A C 1
ATOM 3017 O O . ARG A 1 386 ? 121.650 -11.111 -120.006 1.00 61.19 386 ARG A O 1
ATOM 3024 N N . GLN A 1 387 ? 119.767 -10.001 -120.515 1.00 55.03 387 GLN A N 1
ATOM 3025 C CA . GLN A 1 387 ? 120.201 -9.584 -121.856 1.00 55.03 387 GLN A CA 1
ATOM 3026 C C . GLN A 1 387 ? 121.246 -8.446 -121.824 1.00 55.03 387 GLN A C 1
ATOM 3028 O O . GLN A 1 387 ? 122.093 -8.373 -122.714 1.00 55.03 387 GLN A O 1
ATOM 3033 N N . LEU A 1 388 ? 121.245 -7.596 -120.793 1.00 55.16 388 LEU A N 1
ATOM 3034 C CA . LEU A 1 388 ? 122.268 -6.571 -120.538 1.00 55.16 388 LEU A CA 1
ATOM 3035 C C . LEU A 1 388 ? 123.574 -7.175 -119.995 1.00 55.16 388 LEU A C 1
ATOM 3037 O O . LEU A 1 388 ? 124.646 -6.855 -120.511 1.00 55.16 388 LEU A O 1
ATOM 3041 N N . GLU A 1 389 ? 123.488 -8.107 -119.043 1.00 53.75 389 GLU A N 1
ATOM 3042 C CA . GLU A 1 389 ? 124.623 -8.877 -118.507 1.00 53.75 389 GLU A CA 1
ATOM 3043 C C . GLU A 1 389 ? 125.359 -9.654 -119.616 1.00 53.75 389 GLU A C 1
ATOM 3045 O O . GLU A 1 389 ? 126.581 -9.777 -119.590 1.00 53.75 389 GLU A O 1
ATOM 3050 N N . GLN A 1 390 ? 124.627 -10.144 -120.628 1.00 47.28 390 GLN A N 1
ATOM 3051 C CA . GLN A 1 390 ? 125.190 -10.833 -121.798 1.00 47.28 390 GLN A CA 1
ATOM 3052 C C . GLN A 1 390 ? 125.692 -9.915 -122.928 1.00 47.28 390 GLN A C 1
ATOM 3054 O O . GLN A 1 390 ? 126.220 -10.432 -123.911 1.00 47.28 390 GLN A O 1
ATOM 3059 N N . SER A 1 391 ? 125.542 -8.586 -122.837 1.00 39.91 391 SER A N 1
ATOM 3060 C CA . SER A 1 391 ? 125.867 -7.667 -123.949 1.00 39.91 391 SER A CA 1
ATOM 3061 C C . SER A 1 391 ? 126.766 -6.476 -123.595 1.00 39.91 391 SER A C 1
ATOM 3063 O O . SER A 1 391 ? 127.031 -5.642 -124.461 1.00 39.91 391 SER A O 1
ATOM 3065 N N . LYS A 1 392 ? 127.283 -6.388 -122.359 1.00 37.47 392 LYS A N 1
ATOM 3066 C CA . LYS A 1 392 ? 128.227 -5.329 -121.933 1.00 37.47 392 LYS A CA 1
ATOM 3067 C C . LYS A 1 392 ? 129.486 -5.834 -121.217 1.00 37.47 392 LYS A C 1
ATOM 3069 O O . LYS A 1 392 ? 130.060 -5.134 -120.389 1.00 37.47 392 LYS A O 1
ATOM 3074 N N . SER A 1 393 ? 129.960 -7.026 -121.575 1.00 41.22 393 SER A N 1
ATOM 3075 C CA . SER A 1 393 ? 131.183 -7.632 -121.031 1.00 41.22 393 SER A CA 1
ATOM 3076 C C . SER A 1 393 ? 132.438 -7.421 -121.904 1.00 41.22 393 SER A C 1
ATOM 3078 O O . SER A 1 393 ? 133.263 -8.329 -121.992 1.00 41.22 393 SER A O 1
ATOM 3080 N N . GLU A 1 394 ? 132.605 -6.261 -122.560 1.00 30.11 394 GLU A N 1
ATOM 3081 C CA . GLU A 1 394 ? 133.781 -5.964 -123.407 1.00 30.11 394 GLU A CA 1
ATOM 3082 C C . GLU A 1 394 ? 134.404 -4.561 -123.170 1.00 30.11 394 GLU A C 1
ATOM 3084 O O . GLU A 1 394 ? 133.843 -3.539 -123.555 1.00 30.11 394 GLU A O 1
ATOM 3089 N N . SER A 1 395 ? 135.643 -4.564 -122.646 1.00 26.70 395 SER A N 1
ATOM 3090 C CA . SER A 1 395 ? 136.681 -3.498 -122.659 1.00 26.70 395 SER A CA 1
ATOM 3091 C C . SER A 1 395 ? 136.620 -2.290 -121.684 1.00 26.70 395 SER A C 1
ATOM 3093 O O . SER A 1 395 ? 135.555 -1.821 -121.290 1.00 26.70 395 SER A O 1
ATOM 3095 N N . THR A 1 396 ? 137.809 -1.802 -121.271 1.00 29.94 396 THR A N 1
ATOM 3096 C CA . THR A 1 396 ? 138.089 -0.834 -120.168 1.00 29.94 396 THR A CA 1
ATOM 3097 C C . THR A 1 396 ? 139.473 -0.111 -120.315 1.00 29.94 396 THR A C 1
ATOM 3099 O O . THR A 1 396 ? 140.121 -0.272 -121.346 1.00 29.94 396 THR A O 1
ATOM 3102 N N . VAL A 1 397 ? 139.942 0.623 -119.268 1.00 30.34 397 VAL A N 1
ATOM 3103 C CA . VAL A 1 397 ? 141.298 1.248 -119.011 1.00 30.34 397 VAL A CA 1
ATOM 3104 C C . VAL A 1 397 ? 141.708 2.480 -119.886 1.00 30.34 397 VAL A C 1
ATOM 3106 O O . VAL A 1 397 ? 141.150 2.635 -120.963 1.00 30.34 397 VAL A O 1
ATOM 3109 N N . ALA A 1 398 ? 142.612 3.444 -119.551 1.00 26.77 398 ALA A N 1
ATOM 3110 C CA . ALA A 1 398 ? 143.552 3.766 -118.425 1.00 26.77 398 ALA A CA 1
ATOM 3111 C C . ALA A 1 398 ? 143.866 5.321 -118.384 1.00 26.77 398 ALA A C 1
ATOM 3113 O O . ALA A 1 398 ? 143.662 5.960 -119.409 1.00 26.77 398 ALA A O 1
ATOM 3114 N N . ASN A 1 399 ? 144.148 6.052 -117.275 1.00 32.22 399 ASN A N 1
ATOM 3115 C CA . ASN A 1 399 ? 145.348 6.263 -116.389 1.00 32.22 399 ASN A CA 1
ATOM 3116 C C . ASN A 1 399 ? 146.370 7.429 -116.697 1.00 32.22 399 ASN A C 1
ATOM 3118 O O . ASN A 1 399 ? 147.074 7.363 -117.693 1.00 32.22 399 ASN A O 1
ATOM 3122 N N . ALA A 1 400 ? 146.560 8.345 -115.709 1.00 33.12 400 ALA A N 1
ATOM 3123 C CA . ALA A 1 400 ? 147.828 8.838 -115.061 1.00 33.12 400 ALA A CA 1
ATOM 3124 C C . ALA A 1 400 ? 148.850 9.922 -115.610 1.00 33.12 400 ALA A C 1
ATOM 3126 O O . ALA A 1 400 ? 149.478 9.709 -116.638 1.00 33.12 400 ALA A O 1
ATOM 3127 N N . TRP A 1 401 ? 149.152 10.933 -114.740 1.00 26.92 401 TRP A N 1
ATOM 3128 C CA . TRP A 1 401 ? 150.476 11.528 -114.291 1.00 26.92 401 TRP A CA 1
ATOM 3129 C C . TRP A 1 401 ? 151.279 12.674 -115.034 1.00 26.92 401 TRP A C 1
ATOM 3131 O O . TRP A 1 401 ? 151.297 12.735 -116.255 1.00 26.92 401 TRP A O 1
ATOM 3141 N N . ASP A 1 402 ? 151.987 13.507 -114.217 1.00 25.52 402 ASP A N 1
ATOM 3142 C CA . ASP A 1 402 ? 153.309 14.240 -114.326 1.00 25.52 402 ASP A CA 1
ATOM 3143 C C . ASP A 1 402 ? 153.673 15.349 -115.390 1.00 25.52 402 ASP A C 1
ATOM 3145 O O . ASP A 1 402 ? 153.145 15.319 -116.495 1.00 25.52 402 ASP A O 1
ATOM 3149 N N . VAL A 1 403 ? 154.655 16.296 -115.221 1.00 31.12 403 VAL A N 1
ATOM 3150 C CA . VAL A 1 403 ? 155.174 17.153 -114.080 1.00 31.12 403 VAL A CA 1
ATOM 3151 C C . VAL A 1 403 ? 156.240 18.248 -114.518 1.00 31.12 403 VAL A C 1
ATOM 3153 O O . VAL A 1 403 ? 156.859 18.088 -115.563 1.00 31.12 403 VAL A O 1
ATOM 3156 N N . ASP A 1 404 ? 156.421 19.344 -113.733 1.00 30.56 404 ASP A N 1
ATOM 3157 C CA . ASP A 1 404 ? 157.481 20.424 -113.595 1.00 30.56 404 ASP A CA 1
ATOM 3158 C C . ASP A 1 404 ? 158.455 20.976 -114.713 1.00 30.56 404 ASP A C 1
ATOM 3160 O O . ASP A 1 404 ? 159.274 20.237 -115.244 1.00 30.56 404 ASP A O 1
ATOM 3164 N N . VAL A 1 405 ? 158.464 22.333 -114.904 1.00 38.28 405 VAL A N 1
ATOM 3165 C CA . VAL A 1 405 ? 159.559 23.383 -114.710 1.00 38.28 405 VAL A CA 1
ATOM 3166 C C . VAL A 1 405 ? 160.992 23.210 -115.349 1.00 38.28 405 VAL A C 1
ATOM 3168 O O . VAL A 1 405 ? 161.396 22.061 -115.486 1.00 38.28 405 VAL A O 1
ATOM 3171 N N . PRO A 1 406 ? 161.873 24.235 -115.679 1.00 46.22 406 PRO A N 1
ATOM 3172 C CA . PRO A 1 406 ? 161.862 25.743 -115.694 1.00 46.22 406 PRO A CA 1
ATOM 3173 C C . PRO A 1 406 ? 162.353 26.449 -117.025 1.00 46.22 406 PRO A C 1
ATOM 3175 O O . PRO A 1 406 ? 162.682 25.778 -117.999 1.00 46.22 406 PRO A O 1
ATOM 3178 N N . GLY A 1 407 ? 162.549 27.797 -117.045 1.00 31.55 407 GLY A N 1
ATOM 3179 C CA . GLY A 1 407 ? 163.454 28.520 -117.995 1.00 31.55 407 GLY A CA 1
ATOM 3180 C C . GLY A 1 407 ? 163.272 30.061 -118.137 1.00 31.55 407 GLY A C 1
ATOM 3181 O O . GLY A 1 407 ? 162.163 30.552 -117.991 1.00 31.55 407 GLY A O 1
ATOM 3182 N N . PHE A 1 408 ? 164.344 30.823 -118.430 1.00 29.70 408 PHE A N 1
ATOM 3183 C CA . PHE A 1 408 ? 164.380 32.301 -118.676 1.00 29.70 408 PHE A CA 1
ATOM 3184 C C . PHE A 1 408 ? 164.588 32.600 -120.196 1.00 29.70 408 PHE A C 1
ATOM 3186 O O . PHE A 1 408 ? 164.759 31.643 -120.950 1.00 29.70 408 PHE A O 1
ATOM 3193 N N . ASP A 1 409 ? 164.585 33.811 -120.790 1.00 34.81 409 ASP A N 1
ATOM 3194 C CA . ASP A 1 409 ? 164.770 35.241 -120.392 1.00 34.81 409 ASP A CA 1
ATOM 3195 C C . ASP A 1 409 ? 164.109 36.154 -121.501 1.00 34.81 409 ASP A C 1
ATOM 3197 O O . ASP A 1 409 ? 163.560 35.586 -122.446 1.00 34.81 409 ASP A O 1
ATOM 3201 N N . THR A 1 410 ? 164.072 37.505 -121.582 1.00 39.47 410 THR A N 1
ATOM 3202 C CA . THR A 1 410 ? 164.732 38.647 -120.890 1.00 39.47 410 THR A CA 1
ATOM 3203 C C . THR A 1 410 ? 163.841 39.914 -120.774 1.00 39.47 410 THR A C 1
ATOM 3205 O O . THR A 1 410 ? 163.306 40.431 -121.753 1.00 39.47 410 THR A O 1
ATOM 3208 N N . ASP A 1 411 ? 163.783 40.481 -119.568 1.00 50.75 411 ASP A N 1
ATOM 3209 C CA . ASP A 1 411 ? 163.953 41.905 -119.178 1.00 50.75 411 ASP A CA 1
ATOM 3210 C C . ASP A 1 411 ? 163.476 43.119 -120.039 1.00 50.75 411 ASP A C 1
ATOM 3212 O O . ASP A 1 411 ? 164.100 44.180 -120.012 1.00 50.75 411 ASP A O 1
ATOM 3216 N N . LEU A 1 412 ? 162.341 43.058 -120.751 1.00 44.91 412 LEU A N 1
ATOM 3217 C CA . LEU A 1 412 ? 161.590 44.290 -121.125 1.00 44.91 412 LEU A CA 1
ATOM 3218 C C . LEU A 1 412 ? 160.073 44.243 -120.863 1.00 44.91 412 LEU A C 1
ATOM 3220 O O . LEU A 1 412 ? 159.425 45.289 -120.841 1.00 44.91 412 LEU A O 1
ATOM 3224 N N . GLN A 1 413 ? 159.509 43.059 -120.609 1.00 54.97 413 GLN A N 1
ATOM 3225 C CA . GLN A 1 413 ? 158.069 42.860 -120.378 1.00 54.97 413 GLN A CA 1
ATOM 3226 C C . GLN A 1 413 ? 157.674 42.886 -118.881 1.00 54.97 413 GLN A C 1
ATOM 3228 O O . GLN A 1 413 ? 156.504 43.085 -118.544 1.00 54.97 413 GLN A O 1
ATOM 3233 N N . ALA A 1 414 ? 158.659 42.751 -117.981 1.00 52.09 414 ALA A N 1
ATOM 3234 C CA . ALA A 1 414 ? 158.537 42.478 -116.538 1.00 52.09 414 ALA A CA 1
ATOM 3235 C C . ALA A 1 414 ? 157.962 43.629 -115.671 1.00 52.09 414 ALA A C 1
ATOM 3237 O O . ALA A 1 414 ? 158.323 43.806 -114.508 1.00 52.09 414 ALA A O 1
ATOM 3238 N N . ARG A 1 415 ? 157.085 44.462 -116.241 1.00 50.19 415 ARG A N 1
ATOM 3239 C CA . ARG A 1 415 ? 156.499 45.649 -115.597 1.00 50.19 415 ARG A CA 1
ATOM 3240 C C . ARG A 1 415 ? 155.013 45.864 -115.907 1.00 50.19 415 ARG A C 1
ATOM 3242 O O . ARG A 1 415 ? 154.440 46.840 -115.433 1.00 50.19 415 ARG A O 1
ATOM 3249 N N . ILE A 1 416 ? 154.404 44.956 -116.674 1.00 55.50 416 ILE A N 1
ATOM 3250 C CA . ILE A 1 416 ? 152.958 44.914 -116.956 1.00 55.50 416 ILE A CA 1
ATOM 3251 C C . ILE A 1 416 ? 152.325 43.713 -116.233 1.00 55.50 416 ILE A C 1
ATOM 3253 O O . ILE A 1 416 ? 151.375 43.877 -115.472 1.00 55.50 416 ILE A O 1
ATOM 3257 N N . GLU A 1 417 ? 152.931 42.530 -116.361 1.00 54.94 417 GLU A N 1
ATOM 3258 C CA . GLU A 1 417 ? 152.449 41.257 -115.790 1.00 54.94 417 GLU A CA 1
ATOM 3259 C C . GLU A 1 417 ? 152.298 41.280 -114.252 1.00 54.94 417 GLU A C 1
ATOM 3261 O O . GLU A 1 417 ? 151.433 40.605 -113.693 1.00 54.94 417 GLU A O 1
ATOM 3266 N N . GLY A 1 418 ? 153.078 42.119 -113.558 1.00 59.19 418 GLY A N 1
ATOM 3267 C CA . GLY A 1 418 ? 153.002 42.304 -112.102 1.00 59.19 418 GLY A CA 1
ATOM 3268 C C . GLY A 1 418 ? 151.731 43.000 -111.586 1.00 59.19 418 GLY A C 1
ATOM 3269 O O . GLY A 1 418 ? 151.496 43.008 -110.379 1.00 59.19 418 GLY A O 1
ATOM 3270 N N . LEU A 1 419 ? 150.898 43.577 -112.461 1.00 56.28 419 LEU A N 1
ATOM 3271 C CA . LEU A 1 419 ? 149.585 44.114 -112.077 1.00 56.28 419 LEU A CA 1
ATOM 3272 C C . LEU A 1 419 ? 148.478 43.058 -112.222 1.00 56.28 419 LEU A C 1
ATOM 3274 O O . LEU A 1 419 ? 147.667 42.901 -111.313 1.00 56.28 419 LEU A O 1
ATOM 3278 N N . GLU A 1 420 ? 148.500 42.271 -113.298 1.00 57.09 420 GLU A N 1
ATOM 3279 C CA . GLU A 1 420 ? 147.484 41.242 -113.576 1.00 57.09 420 GLU A CA 1
ATOM 3280 C C . GLU A 1 420 ? 147.572 40.016 -112.648 1.00 57.09 420 GLU A C 1
ATOM 3282 O O . GLU A 1 420 ? 146.602 39.267 -112.514 1.00 57.09 420 GLU A O 1
ATOM 3287 N N . HIS A 1 421 ? 148.723 39.781 -112.007 1.00 60.56 421 HIS A N 1
ATOM 3288 C CA . HIS A 1 421 ? 148.877 38.707 -111.020 1.00 60.56 421 HIS A CA 1
ATOM 3289 C C . HIS A 1 421 ? 148.134 39.017 -109.707 1.00 60.56 421 HIS A C 1
ATOM 3291 O O . HIS A 1 421 ? 147.447 38.140 -109.181 1.00 60.56 421 HIS A O 1
ATOM 3297 N N . ASN A 1 422 ? 148.212 40.264 -109.223 1.00 59.31 422 ASN A N 1
ATOM 3298 C CA . ASN A 1 422 ? 147.534 40.713 -107.997 1.00 59.31 422 ASN A CA 1
ATOM 3299 C C . ASN A 1 422 ? 146.000 40.630 -108.116 1.00 59.31 422 ASN A C 1
ATOM 3301 O O . ASN A 1 422 ? 145.314 40.314 -107.147 1.00 59.31 422 ASN A O 1
ATOM 3305 N N . GLU A 1 423 ? 145.452 40.886 -109.308 1.00 59.44 423 GLU A N 1
ATOM 3306 C CA . GLU A 1 423 ? 144.009 40.784 -109.564 1.00 59.44 423 GLU A CA 1
ATOM 3307 C C . GLU A 1 423 ? 143.503 39.335 -109.448 1.00 59.44 423 GLU A C 1
ATOM 3309 O O . GLU A 1 423 ? 142.425 39.089 -108.905 1.00 59.44 423 GLU A O 1
ATOM 3314 N N . ARG A 1 424 ? 144.307 38.354 -109.880 1.00 66.94 424 ARG A N 1
ATOM 3315 C CA . ARG A 1 424 ? 143.952 36.927 -109.807 1.00 66.94 424 ARG A CA 1
ATOM 3316 C C . ARG A 1 424 ? 144.012 36.356 -108.388 1.00 66.94 424 ARG A C 1
ATOM 3318 O O . ARG A 1 424 ? 143.120 35.593 -108.025 1.00 66.94 424 ARG A O 1
ATOM 3325 N N . GLU A 1 425 ? 144.984 36.753 -107.566 1.00 66.31 425 GLU A N 1
ATOM 3326 C CA . GLU A 1 425 ? 145.043 36.310 -106.160 1.00 66.31 425 GLU A CA 1
ATOM 3327 C C . GLU A 1 425 ? 143.879 36.870 -105.323 1.00 66.31 425 GLU A C 1
ATOM 3329 O O . GLU A 1 425 ? 143.277 36.144 -104.529 1.00 66.31 425 GLU A O 1
ATOM 3334 N N . LEU A 1 426 ? 143.482 38.129 -105.556 1.00 65.12 426 LEU A N 1
ATOM 3335 C CA . LEU A 1 426 ? 142.315 38.734 -104.900 1.00 65.12 426 LEU A CA 1
ATOM 3336 C C . LEU A 1 426 ? 140.995 38.028 -105.255 1.00 65.12 426 LEU A C 1
ATOM 3338 O O . LEU A 1 426 ? 140.124 37.890 -104.394 1.00 65.12 426 LEU A O 1
ATOM 3342 N N . LEU A 1 427 ? 140.848 37.548 -106.494 1.00 67.00 427 LEU A N 1
ATOM 3343 C CA . LEU A 1 427 ? 139.680 36.767 -106.911 1.00 67.00 427 LEU A CA 1
ATOM 3344 C C . LEU A 1 427 ? 139.651 35.367 -106.279 1.00 67.00 427 LEU A C 1
ATOM 3346 O O . LEU A 1 427 ? 138.573 34.894 -105.915 1.00 67.00 427 LEU A O 1
ATOM 3350 N N . GLN A 1 428 ? 140.806 34.722 -106.082 1.00 68.75 428 GLN A N 1
ATOM 3351 C CA . GLN A 1 428 ? 140.864 33.426 -105.400 1.00 68.75 428 GLN A CA 1
ATOM 3352 C C . GLN A 1 428 ? 140.479 33.549 -103.914 1.00 68.75 428 GLN A C 1
ATOM 3354 O O . GLN A 1 428 ? 139.598 32.821 -103.452 1.00 68.75 428 GLN A O 1
ATOM 3359 N N . ALA A 1 429 ? 141.035 34.530 -103.194 1.00 67.94 429 ALA A N 1
ATOM 3360 C CA . ALA A 1 429 ? 140.700 34.784 -101.786 1.00 67.94 429 ALA A CA 1
ATOM 3361 C C . ALA A 1 429 ? 139.207 35.121 -101.564 1.00 67.94 429 ALA A C 1
ATOM 3363 O O . ALA A 1 429 ? 138.627 34.771 -100.532 1.00 67.94 429 ALA A O 1
ATOM 3364 N N . LEU A 1 430 ? 138.555 35.762 -102.543 1.00 66.19 430 LEU A N 1
ATOM 3365 C CA . LEU A 1 430 ? 137.107 35.997 -102.527 1.00 66.19 430 LEU A CA 1
ATOM 3366 C C . LEU A 1 430 ? 136.290 34.706 -102.681 1.00 66.19 430 LEU A C 1
ATOM 3368 O O . LEU A 1 430 ? 135.214 34.610 -102.091 1.00 66.19 430 LEU A O 1
ATOM 3372 N N . SER A 1 431 ? 136.781 33.708 -103.423 1.00 71.75 431 SER A N 1
ATOM 3373 C CA . SER A 1 431 ? 136.080 32.424 -103.567 1.00 71.75 431 SER A CA 1
ATOM 3374 C C . SER A 1 431 ? 136.101 31.599 -102.273 1.00 71.75 431 SER A C 1
ATOM 3376 O O . SER A 1 431 ? 135.061 31.093 -101.856 1.00 71.75 431 SER A O 1
ATOM 3378 N N . GLU A 1 432 ? 137.237 31.571 -101.570 1.00 70.94 432 GLU A N 1
ATOM 3379 C CA . GLU A 1 432 ? 137.409 30.861 -100.293 1.00 70.94 432 GLU A CA 1
ATOM 3380 C C . GLU A 1 432 ? 136.544 31.487 -99.176 1.00 70.94 432 GLU A C 1
ATOM 3382 O O . GLU A 1 432 ? 135.876 30.779 -98.414 1.00 70.94 432 GLU A O 1
ATOM 3387 N N . LYS A 1 433 ? 136.434 32.826 -99.139 1.00 71.44 433 LYS A N 1
ATOM 3388 C CA . LYS A 1 433 ? 135.467 33.519 -98.262 1.00 71.44 433 LYS A CA 1
ATOM 3389 C C . LYS A 1 433 ? 134.008 33.366 -98.697 1.00 71.44 433 LYS A C 1
ATOM 3391 O O . LYS A 1 433 ? 133.118 33.478 -97.855 1.00 71.44 433 LYS A O 1
ATOM 3396 N N . GLY A 1 434 ? 133.755 33.060 -99.968 1.00 72.38 434 GLY A N 1
ATOM 3397 C CA . GLY A 1 434 ? 132.443 32.640 -100.456 1.00 72.38 434 GLY A CA 1
ATOM 3398 C C . GLY A 1 434 ? 132.005 31.302 -99.852 1.00 72.38 434 GLY A C 1
ATOM 3399 O O . GLY A 1 434 ? 130.884 31.199 -99.358 1.00 72.38 434 GLY A O 1
ATOM 3400 N N . THR A 1 435 ? 132.901 30.309 -99.815 1.00 72.81 435 THR A N 1
ATOM 3401 C CA . THR A 1 435 ? 132.609 28.990 -99.227 1.00 72.81 435 THR A CA 1
ATOM 3402 C C . THR A 1 435 ? 132.372 29.043 -97.715 1.00 72.81 435 THR A C 1
ATOM 3404 O O . THR A 1 435 ? 131.379 28.489 -97.251 1.00 72.81 435 THR A O 1
ATOM 3407 N N . GLU A 1 436 ? 133.175 29.793 -96.947 1.00 71.69 436 GLU A N 1
ATOM 3408 C CA . GLU A 1 436 ? 132.927 29.979 -95.502 1.00 71.69 436 GLU A CA 1
ATOM 3409 C C . GLU A 1 436 ? 131.543 30.595 -95.211 1.00 71.69 436 GLU A C 1
ATOM 3411 O O . GLU A 1 436 ? 130.873 30.215 -94.249 1.00 71.69 436 GLU A O 1
ATOM 3416 N N . LEU A 1 437 ? 131.088 31.535 -96.050 1.00 72.25 437 LEU A N 1
ATOM 3417 C CA . LEU A 1 437 ? 129.761 32.153 -95.932 1.00 72.25 437 LEU A CA 1
ATOM 3418 C C . LEU A 1 437 ? 128.613 31.207 -96.313 1.00 72.25 437 LEU A C 1
ATOM 3420 O O . LEU A 1 437 ? 127.489 31.405 -95.844 1.00 72.25 437 LEU A O 1
ATOM 3424 N N . GLN A 1 438 ? 128.870 30.198 -97.146 1.00 73.06 438 GLN A N 1
ATOM 3425 C CA . GLN A 1 438 ? 127.881 29.187 -97.514 1.00 73.06 438 GLN A CA 1
ATOM 3426 C C . GLN A 1 438 ? 127.717 28.138 -96.403 1.00 73.06 438 GLN A C 1
ATOM 3428 O O . GLN A 1 438 ? 126.586 27.853 -96.009 1.00 73.06 438 GLN A O 1
ATOM 3433 N N . ASP A 1 439 ? 128.816 27.663 -95.813 1.00 75.94 439 ASP A N 1
ATOM 3434 C CA . ASP A 1 439 ? 128.775 26.766 -94.648 1.00 75.94 439 ASP A CA 1
ATOM 3435 C C . ASP A 1 439 ? 128.118 27.445 -93.433 1.00 75.94 439 ASP A C 1
ATOM 3437 O O . ASP A 1 439 ? 127.303 26.839 -92.732 1.00 75.94 439 ASP A O 1
ATOM 3441 N N . ALA A 1 440 ? 128.403 28.735 -93.213 1.00 74.12 440 ALA A N 1
ATOM 3442 C CA . ALA A 1 440 ? 127.749 29.527 -92.171 1.00 74.12 440 ALA A CA 1
ATOM 3443 C C . ALA A 1 440 ? 126.232 29.681 -92.397 1.00 74.12 440 ALA A C 1
ATOM 3445 O O . ALA A 1 440 ? 125.474 29.705 -91.427 1.00 74.12 440 ALA A O 1
ATOM 3446 N N . ARG A 1 441 ? 125.769 29.754 -93.656 1.00 75.00 441 ARG A N 1
ATOM 3447 C CA . ARG A 1 441 ? 124.332 29.783 -93.983 1.00 75.00 441 ARG A CA 1
ATOM 3448 C C . ARG A 1 441 ? 123.646 28.464 -93.667 1.00 75.00 441 ARG A C 1
ATOM 3450 O O . ARG A 1 441 ? 122.643 28.494 -92.961 1.00 75.00 441 ARG A O 1
ATOM 3457 N N . HIS A 1 442 ? 124.198 27.332 -94.108 1.00 77.62 442 HIS A N 1
ATOM 3458 C CA . HIS A 1 442 ? 123.618 26.027 -93.779 1.00 77.62 442 HIS A CA 1
ATOM 3459 C C . HIS A 1 442 ? 123.559 25.799 -92.262 1.00 77.62 442 HIS A C 1
ATOM 3461 O O . HIS A 1 442 ? 122.550 25.309 -91.768 1.00 77.62 442 HIS A O 1
ATOM 3467 N N . ARG A 1 443 ? 124.553 26.273 -91.496 1.00 77.75 443 ARG A N 1
ATOM 3468 C CA . ARG A 1 443 ? 124.500 26.225 -90.024 1.00 77.75 443 ARG A CA 1
ATOM 3469 C C . ARG A 1 443 ? 123.343 27.021 -89.413 1.00 77.75 443 ARG A C 1
ATOM 3471 O O . ARG A 1 443 ? 122.802 26.613 -88.389 1.00 77.75 443 ARG A O 1
ATOM 3478 N N . CYS A 1 444 ? 122.962 28.148 -90.013 1.00 72.69 444 CYS A N 1
ATOM 3479 C CA . CYS A 1 444 ? 121.778 28.898 -89.589 1.00 72.69 444 CYS A CA 1
ATOM 3480 C C . CYS A 1 444 ? 120.474 28.216 -90.029 1.00 72.69 444 CYS A C 1
ATOM 3482 O O . CYS A 1 444 ? 119.521 28.207 -89.260 1.00 72.69 444 CYS A O 1
ATOM 3484 N N . GLU A 1 445 ? 120.433 27.620 -91.222 1.00 75.62 445 GLU A N 1
ATOM 3485 C CA . GLU A 1 445 ? 119.265 26.881 -91.727 1.00 75.62 445 GLU A CA 1
ATOM 3486 C C . GLU A 1 445 ? 118.971 25.627 -90.876 1.00 75.62 445 GLU A C 1
ATOM 3488 O O . GLU A 1 445 ? 117.815 25.382 -90.533 1.00 75.62 445 GLU A O 1
ATOM 3493 N N . GLU A 1 446 ? 120.008 24.892 -90.448 1.00 75.44 446 GLU A N 1
ATOM 3494 C CA . GLU A 1 446 ? 119.906 23.788 -89.476 1.00 75.44 446 GLU A CA 1
ATOM 3495 C C . GLU A 1 446 ? 119.311 24.264 -88.136 1.00 75.44 446 GLU A C 1
ATOM 3497 O O . GLU A 1 446 ? 118.348 23.681 -87.635 1.00 75.44 446 GLU A O 1
ATOM 3502 N N . LEU A 1 447 ? 119.833 25.363 -87.578 1.00 75.50 447 LEU A N 1
ATOM 3503 C CA . LEU A 1 447 ? 119.351 25.925 -86.310 1.00 75.50 447 LEU A CA 1
ATOM 3504 C C . LEU A 1 447 ? 117.927 26.505 -86.411 1.00 75.50 447 LEU A C 1
ATOM 3506 O O . LEU A 1 447 ? 117.180 26.466 -85.431 1.00 75.50 447 LEU A O 1
ATOM 3510 N N . GLU A 1 448 ? 117.515 27.016 -87.575 1.00 72.69 448 GLU A N 1
ATOM 3511 C CA . GLU A 1 448 ? 116.129 27.432 -87.817 1.00 72.69 448 GLU A CA 1
ATOM 3512 C C . GLU A 1 448 ? 115.159 26.242 -87.867 1.00 72.69 448 GLU A C 1
ATOM 3514 O O . GLU A 1 448 ? 114.048 26.360 -87.347 1.00 72.69 448 GLU A O 1
ATOM 3519 N N . GLU A 1 449 ? 115.547 25.095 -88.436 1.00 76.12 449 GLU A N 1
ATOM 3520 C CA . GLU A 1 449 ? 114.749 23.860 -88.360 1.00 76.12 449 GLU A CA 1
ATOM 3521 C C . GLU A 1 449 ? 114.641 23.339 -86.918 1.00 76.12 449 GLU A C 1
ATOM 3523 O O . GLU A 1 449 ? 113.531 23.073 -86.450 1.00 76.12 449 GLU A O 1
ATOM 3528 N N . GLU A 1 450 ? 115.745 23.284 -86.163 1.00 76.25 450 GLU A N 1
ATOM 3529 C CA . GLU A 1 450 ? 115.710 22.903 -84.741 1.00 76.25 450 GLU A CA 1
ATOM 3530 C C . GLU A 1 450 ? 114.789 23.830 -83.925 1.00 76.25 450 GLU A C 1
ATOM 3532 O O . GLU A 1 450 ? 113.984 23.363 -83.112 1.00 76.25 450 GLU A O 1
ATOM 3537 N N . CYS A 1 451 ? 114.819 25.141 -84.192 1.00 73.06 451 CYS A N 1
ATOM 3538 C CA . CYS A 1 451 ? 113.923 26.105 -83.551 1.00 73.06 451 CYS A CA 1
ATOM 3539 C C . CYS A 1 451 ? 112.448 25.918 -83.944 1.00 73.06 451 CYS A C 1
ATOM 3541 O O . CYS A 1 451 ? 111.571 26.159 -83.109 1.00 73.06 451 CYS A O 1
ATOM 3543 N N . LYS A 1 452 ? 112.133 25.478 -85.171 1.00 76.50 452 LYS A N 1
ATOM 3544 C CA . LYS A 1 452 ? 110.753 25.137 -85.568 1.00 76.50 452 LYS A CA 1
ATOM 3545 C C . LYS A 1 452 ? 110.269 23.898 -84.820 1.00 76.50 452 LYS A C 1
ATOM 3547 O O . LYS A 1 452 ? 109.212 23.955 -84.197 1.00 76.50 452 LYS A O 1
ATOM 3552 N N . VAL A 1 453 ? 111.060 22.822 -84.802 1.00 79.00 453 VAL A N 1
ATOM 3553 C CA . VAL A 1 453 ? 110.719 21.571 -84.098 1.00 79.00 453 VAL A CA 1
ATOM 3554 C C . VAL A 1 453 ? 110.526 21.812 -82.595 1.00 79.00 453 VAL A C 1
ATOM 3556 O O . VAL A 1 453 ? 109.557 21.322 -82.013 1.00 79.00 453 VAL A O 1
ATOM 3559 N N . ALA A 1 454 ? 111.379 22.631 -81.970 1.00 74.56 454 ALA A N 1
ATOM 3560 C CA . ALA A 1 454 ? 111.237 23.013 -80.565 1.00 74.56 454 ALA A CA 1
ATOM 3561 C C . ALA A 1 454 ? 109.948 23.814 -80.287 1.00 74.56 454 ALA A C 1
ATOM 3563 O O . ALA A 1 454 ? 109.263 23.552 -79.295 1.00 74.56 454 ALA A O 1
ATOM 3564 N N . ASN A 1 455 ? 109.582 24.759 -81.163 1.00 73.31 455 ASN A N 1
ATOM 3565 C CA . ASN A 1 455 ? 108.329 25.512 -81.037 1.00 73.31 455 ASN A CA 1
ATOM 3566 C C . ASN A 1 455 ? 107.093 24.626 -81.247 1.00 73.31 455 ASN A C 1
ATOM 3568 O O . ASN A 1 455 ? 106.116 24.767 -80.512 1.00 73.31 455 ASN A O 1
ATOM 3572 N N . GLU A 1 456 ? 107.132 23.693 -82.198 1.00 74.06 456 GLU A N 1
ATOM 3573 C CA . GLU A 1 456 ? 106.016 22.782 -82.468 1.00 74.06 456 GLU A CA 1
ATOM 3574 C C . GLU A 1 456 ? 105.796 21.811 -81.293 1.00 74.06 456 GLU A C 1
ATOM 3576 O O . GLU A 1 456 ? 104.664 21.625 -80.839 1.00 74.06 456 GLU A O 1
ATOM 3581 N N . GLY A 1 457 ? 106.880 21.293 -80.702 1.00 76.56 457 GLY A N 1
ATOM 3582 C CA . GLY A 1 457 ? 106.835 20.504 -79.466 1.00 76.56 457 GLY A CA 1
ATOM 3583 C C . GLY A 1 457 ? 106.303 21.294 -78.263 1.00 76.56 457 GLY A C 1
ATOM 3584 O O . GLY A 1 457 ? 105.470 20.785 -77.510 1.00 76.56 457 GLY A O 1
ATOM 3585 N N . ALA A 1 458 ? 106.701 22.562 -78.105 1.00 71.25 458 ALA A N 1
ATOM 3586 C CA . ALA A 1 458 ? 106.144 23.447 -77.076 1.00 71.25 458 ALA A CA 1
ATOM 3587 C C . ALA A 1 458 ? 104.637 23.706 -77.282 1.00 71.25 458 ALA A C 1
ATOM 3589 O O . ALA A 1 458 ? 103.878 23.784 -76.312 1.00 71.25 458 ALA A O 1
ATOM 3590 N N . ARG A 1 459 ? 104.184 23.777 -78.540 1.00 74.12 459 ARG A N 1
ATOM 3591 C CA . ARG A 1 459 ? 102.767 23.918 -78.908 1.00 74.12 459 ARG A CA 1
ATOM 3592 C C . ARG A 1 459 ? 101.952 22.688 -78.513 1.00 74.12 459 ARG A C 1
ATOM 3594 O O . ARG A 1 459 ? 100.923 22.832 -77.857 1.00 74.12 459 ARG A O 1
ATOM 3601 N N . GLN A 1 460 ? 102.445 21.495 -78.846 1.00 76.88 460 GLN A N 1
ATOM 3602 C CA . GLN A 1 460 ? 101.815 20.220 -78.482 1.00 76.88 460 GLN A CA 1
ATOM 3603 C C . GLN A 1 460 ? 101.757 20.038 -76.958 1.00 76.88 460 GLN A C 1
ATOM 3605 O O . GLN A 1 460 ? 100.702 19.710 -76.417 1.00 76.88 460 GLN A O 1
ATOM 3610 N N . ALA A 1 461 ? 102.845 20.350 -76.244 1.00 74.00 461 ALA A N 1
ATOM 3611 C CA . ALA A 1 461 ? 102.863 20.338 -74.782 1.00 74.00 461 ALA A CA 1
ATOM 3612 C C . ALA A 1 461 ? 101.833 21.313 -74.172 1.00 74.00 461 ALA A C 1
ATOM 3614 O O . ALA A 1 461 ? 101.141 20.957 -73.219 1.00 74.00 461 ALA A O 1
ATOM 3615 N N . SER A 1 462 ? 101.676 22.517 -74.740 1.00 74.81 462 SER A N 1
ATOM 3616 C CA . SER A 1 462 ? 100.664 23.486 -74.292 1.00 74.81 462 SER A CA 1
ATOM 3617 C C . SER A 1 462 ? 99.229 23.035 -74.578 1.00 74.81 462 SER A C 1
ATOM 3619 O O . SER A 1 462 ? 98.338 23.368 -73.800 1.00 74.81 462 SER A O 1
ATOM 3621 N N . GLN A 1 463 ? 98.991 22.290 -75.662 1.00 76.19 463 GLN A N 1
ATOM 3622 C CA . GLN A 1 463 ? 97.669 21.744 -75.974 1.00 76.19 463 GLN A CA 1
ATOM 3623 C C . GLN A 1 463 ? 97.287 20.639 -74.977 1.00 76.19 463 GLN A C 1
ATOM 3625 O O . GLN A 1 463 ? 96.236 20.727 -74.343 1.00 76.19 463 GLN A O 1
ATOM 3630 N N . ILE A 1 464 ? 98.186 19.677 -74.737 1.00 78.94 464 ILE A N 1
ATOM 3631 C CA . ILE A 1 464 ? 98.004 18.611 -73.735 1.00 78.94 464 ILE A CA 1
ATOM 3632 C C . ILE A 1 464 ? 97.796 19.211 -72.329 1.00 78.94 464 ILE A C 1
ATOM 3634 O O . ILE A 1 464 ? 96.982 18.723 -71.540 1.00 78.94 464 ILE A O 1
ATOM 3638 N N . ALA A 1 465 ? 98.484 20.314 -72.012 1.00 72.50 465 ALA A N 1
ATOM 3639 C CA . ALA A 1 465 ? 98.320 21.045 -70.756 1.00 72.50 465 ALA A CA 1
ATOM 3640 C C . ALA A 1 465 ? 96.974 21.789 -70.617 1.00 72.50 465 ALA A C 1
ATOM 3642 O O . ALA A 1 465 ? 96.613 22.149 -69.499 1.00 72.50 465 ALA A O 1
ATOM 3643 N N . GLU A 1 466 ? 96.225 22.037 -71.696 1.00 77.75 466 GLU A N 1
ATOM 3644 C CA . GLU A 1 466 ? 94.874 22.620 -71.626 1.00 77.75 466 GLU A CA 1
ATOM 3645 C C . GLU A 1 466 ? 93.790 21.533 -71.674 1.00 77.75 466 GLU A C 1
ATOM 3647 O O . GLU A 1 466 ? 92.826 21.596 -70.911 1.00 77.75 466 GLU A O 1
ATOM 3652 N N . GLU A 1 467 ? 93.987 20.478 -72.470 1.00 78.44 467 GLU A N 1
ATOM 3653 C CA . GLU A 1 467 ? 93.127 19.285 -72.489 1.00 78.44 467 GLU A CA 1
ATOM 3654 C C . GLU A 1 467 ? 93.050 18.640 -71.094 1.00 78.44 467 GLU A C 1
ATOM 3656 O O . GLU A 1 467 ? 91.958 18.404 -70.571 1.00 78.44 467 GLU A O 1
ATOM 3661 N N . SER A 1 468 ? 94.192 18.485 -70.415 1.00 77.31 468 SER A N 1
ATOM 3662 C CA . SER A 1 468 ? 94.243 17.991 -69.031 1.00 77.31 468 SER A CA 1
ATOM 3663 C C . SER A 1 468 ? 93.600 18.936 -68.002 1.00 77.31 468 SER A C 1
ATOM 3665 O O . SER A 1 468 ? 93.008 18.453 -67.037 1.00 77.31 468 SER A O 1
ATOM 3667 N N . LYS A 1 469 ? 93.608 20.266 -68.198 1.00 79.88 469 LYS A N 1
ATOM 3668 C CA . LYS A 1 469 ? 92.831 21.196 -67.344 1.00 79.88 469 LYS A CA 1
ATOM 3669 C C . LYS A 1 469 ? 91.327 21.041 -67.547 1.00 79.88 469 LYS A C 1
ATOM 3671 O O . LYS A 1 469 ? 90.573 21.151 -66.583 1.00 79.88 469 LYS A O 1
ATOM 3676 N N . VAL A 1 470 ? 90.881 20.804 -68.781 1.00 81.50 470 VAL A N 1
ATOM 3677 C CA . VAL A 1 470 ? 89.470 20.517 -69.079 1.00 81.50 470 VAL A CA 1
ATOM 3678 C C . VAL A 1 470 ? 89.050 19.191 -68.436 1.00 81.50 470 VAL A C 1
ATOM 3680 O O . VAL A 1 470 ? 87.961 19.114 -67.874 1.00 81.50 470 VAL A O 1
ATOM 3683 N N . GLU A 1 471 ? 89.918 18.179 -68.439 1.00 81.50 471 GLU A N 1
ATOM 3684 C CA . GLU A 1 471 ? 89.683 16.907 -67.743 1.00 81.50 471 GLU A CA 1
ATOM 3685 C C . GLU A 1 471 ? 89.602 17.080 -66.215 1.00 81.50 471 GLU A C 1
ATOM 3687 O O . GLU A 1 471 ? 88.654 16.609 -65.588 1.00 81.50 471 GLU A O 1
ATOM 3692 N N . VAL A 1 472 ? 90.536 17.831 -65.614 1.00 80.19 472 VAL A N 1
ATOM 3693 C CA . VAL A 1 472 ? 90.513 18.161 -64.177 1.00 80.19 472 VAL A CA 1
ATOM 3694 C C . VAL A 1 472 ? 89.240 18.923 -63.802 1.00 80.19 472 VAL A C 1
ATOM 3696 O O . VAL A 1 472 ? 88.622 18.583 -62.797 1.00 80.19 472 VAL A O 1
ATOM 3699 N N . ARG A 1 473 ? 88.784 19.883 -64.621 1.00 83.81 473 ARG A N 1
ATOM 3700 C CA . ARG A 1 473 ? 87.498 20.569 -64.397 1.00 83.81 473 ARG A CA 1
ATOM 3701 C C . ARG A 1 473 ? 86.315 19.603 -64.427 1.00 83.81 473 ARG A C 1
ATOM 3703 O O . ARG A 1 473 ? 85.533 19.619 -63.489 1.00 83.81 473 ARG A O 1
ATOM 3710 N N . LYS A 1 474 ? 86.224 18.702 -65.416 1.00 84.12 474 LYS A N 1
ATOM 3711 C CA . LYS A 1 474 ? 85.161 17.673 -65.451 1.00 84.12 474 LYS A CA 1
ATOM 3712 C C . LYS A 1 474 ? 85.161 16.799 -64.191 1.00 84.12 474 LYS A C 1
ATOM 3714 O O . LYS A 1 474 ? 84.091 16.456 -63.699 1.00 84.12 474 LYS A O 1
ATOM 3719 N N . LEU A 1 475 ? 86.341 16.440 -63.676 1.00 83.88 475 LEU A N 1
ATOM 3720 C CA . LEU A 1 475 ? 86.481 15.661 -62.441 1.00 83.88 475 LEU A CA 1
ATOM 3721 C C . LEU A 1 475 ? 86.075 16.471 -61.197 1.00 83.88 475 LEU A C 1
ATOM 3723 O O . LEU A 1 475 ? 85.437 15.917 -60.306 1.00 83.88 475 LEU A O 1
ATOM 3727 N N . GLN A 1 476 ? 86.364 17.776 -61.150 1.00 81.44 476 GLN A N 1
ATOM 3728 C CA . GLN A 1 476 ? 85.848 18.672 -60.107 1.00 81.44 476 GLN A CA 1
ATOM 3729 C C . GLN A 1 476 ? 84.318 18.807 -60.195 1.00 81.44 476 GLN A C 1
ATOM 3731 O O . GLN A 1 476 ? 83.642 18.567 -59.201 1.00 81.44 476 GLN A O 1
ATOM 3736 N N . ASP A 1 477 ? 83.762 19.055 -61.386 1.00 83.25 477 ASP A N 1
ATOM 3737 C CA . ASP A 1 477 ? 82.314 19.138 -61.628 1.00 83.25 477 ASP A CA 1
ATOM 3738 C C . ASP A 1 477 ? 81.580 17.825 -61.291 1.00 83.25 477 ASP A C 1
ATOM 3740 O O . ASP A 1 477 ? 80.372 17.831 -61.051 1.00 83.25 477 ASP A O 1
ATOM 3744 N N . GLN A 1 478 ? 82.265 16.677 -61.340 1.00 85.94 478 GLN A N 1
ATOM 3745 C CA . GLN A 1 478 ? 81.743 15.378 -60.898 1.00 85.94 478 GLN A CA 1
ATOM 3746 C C . GLN A 1 478 ? 81.835 15.227 -59.375 1.00 85.94 478 GLN A C 1
ATOM 3748 O O . GLN A 1 478 ? 80.849 14.852 -58.747 1.00 85.94 478 GLN A O 1
ATOM 3753 N N . TYR A 1 479 ? 82.978 15.560 -58.773 1.00 81.81 479 TYR A N 1
ATOM 3754 C CA . TYR A 1 479 ? 83.183 15.501 -57.323 1.00 81.81 479 TYR A CA 1
ATOM 3755 C C . TYR A 1 479 ? 82.221 16.429 -56.562 1.00 81.81 479 TYR A C 1
ATOM 3757 O O . TYR A 1 479 ? 81.637 16.036 -55.556 1.00 81.81 479 TYR A O 1
ATOM 3765 N N . GLU A 1 480 ? 81.986 17.635 -57.081 1.00 84.56 480 GLU A N 1
ATOM 3766 C CA . GLU A 1 480 ? 81.070 18.617 -56.496 1.00 84.56 480 GLU A CA 1
ATOM 3767 C C . GLU A 1 480 ? 79.596 18.188 -56.631 1.00 84.56 480 GLU A C 1
ATOM 3769 O O . GLU A 1 480 ? 78.809 18.393 -55.707 1.00 84.56 480 GLU A O 1
ATOM 3774 N N . ARG A 1 481 ? 79.232 17.479 -57.714 1.00 84.81 481 ARG A N 1
ATOM 3775 C CA . ARG A 1 481 ? 77.927 16.799 -57.832 1.00 84.81 481 ARG A CA 1
ATOM 3776 C C . ARG A 1 481 ? 77.771 15.654 -56.836 1.00 84.81 481 ARG A C 1
ATOM 3778 O O . ARG A 1 481 ? 76.737 15.581 -56.186 1.00 84.81 481 ARG A O 1
ATOM 3785 N N . VAL A 1 482 ? 78.794 14.816 -56.653 1.00 85.19 482 VAL A N 1
ATOM 3786 C CA . VAL A 1 482 ? 78.768 13.742 -55.643 1.00 85.19 482 VAL A CA 1
ATOM 3787 C C . VAL A 1 482 ? 78.642 14.318 -54.227 1.00 85.19 482 VAL A C 1
ATOM 3789 O O . VAL A 1 482 ? 77.927 13.750 -53.409 1.00 85.19 482 VAL A O 1
ATOM 3792 N N . ILE A 1 483 ? 79.251 15.473 -53.934 1.00 84.69 483 ILE A N 1
ATOM 3793 C CA . ILE A 1 483 ? 79.039 16.184 -52.661 1.00 84.69 483 ILE A CA 1
ATOM 3794 C C . ILE A 1 483 ? 77.592 16.679 -52.520 1.00 84.69 483 ILE A C 1
ATOM 3796 O O . ILE A 1 483 ? 77.016 16.522 -51.447 1.00 84.69 483 ILE A O 1
ATOM 3800 N N . GLN A 1 484 ? 76.983 17.231 -53.575 1.00 81.44 484 GLN A N 1
ATOM 3801 C CA . GLN A 1 484 ? 75.576 17.661 -53.545 1.00 81.44 484 GLN A CA 1
ATOM 3802 C C . GLN A 1 484 ? 74.609 16.476 -53.369 1.00 81.44 484 GLN A C 1
ATOM 3804 O O . GLN A 1 484 ? 73.675 16.550 -52.568 1.00 81.44 484 GLN A O 1
ATOM 3809 N N . GLU A 1 485 ? 74.858 15.360 -54.059 1.00 85.44 485 GLU A N 1
ATOM 3810 C CA . GLU A 1 485 ? 74.121 14.105 -53.883 1.00 85.44 485 GLU A CA 1
ATOM 3811 C C . GLU A 1 485 ? 74.269 13.576 -52.450 1.00 85.44 485 GLU A C 1
ATOM 3813 O O . GLU A 1 485 ? 73.254 13.334 -51.797 1.00 85.44 485 GLU A O 1
ATOM 3818 N N . LEU A 1 486 ? 75.491 13.495 -51.909 1.00 81.56 486 LEU A N 1
ATOM 3819 C CA . LEU A 1 486 ? 75.735 13.100 -50.517 1.00 81.56 486 LEU A CA 1
ATOM 3820 C C . LEU A 1 486 ? 75.027 14.026 -49.520 1.00 81.56 486 LEU A C 1
ATOM 3822 O O . LEU A 1 486 ? 74.345 13.525 -48.634 1.00 81.56 486 LEU A O 1
ATOM 3826 N N . SER A 1 487 ? 75.086 15.352 -49.692 1.00 82.00 487 SER A N 1
ATOM 3827 C CA . SER A 1 487 ? 74.394 16.278 -48.786 1.00 82.00 487 SER A CA 1
ATOM 3828 C C . SER A 1 487 ? 72.868 16.164 -48.879 1.00 82.00 487 SER A C 1
ATOM 3830 O O . SER A 1 487 ? 72.178 16.329 -47.874 1.00 82.00 487 SER A O 1
ATOM 3832 N N . SER A 1 488 ? 72.321 15.831 -50.058 1.00 86.00 488 SER A N 1
ATOM 3833 C CA . SER A 1 488 ? 70.893 15.500 -50.189 1.00 86.00 488 SER A CA 1
ATOM 3834 C C . SER A 1 488 ? 70.535 14.201 -49.461 1.00 86.00 488 SER A C 1
ATOM 3836 O O . SER A 1 488 ? 69.481 14.125 -48.834 1.00 86.00 488 SER A O 1
ATOM 3838 N N . LYS A 1 489 ? 71.433 13.206 -49.461 1.00 84.50 489 LYS A N 1
ATOM 3839 C CA . LYS A 1 489 ? 71.233 11.948 -48.735 1.00 84.50 489 LYS A CA 1
ATOM 3840 C C . LYS A 1 489 ? 71.415 12.101 -47.230 1.00 84.50 489 LYS A C 1
ATOM 3842 O O . LYS A 1 489 ? 70.639 11.505 -46.497 1.00 84.50 489 LYS A O 1
ATOM 3847 N N . ASP A 1 490 ? 72.311 12.962 -46.760 1.00 86.12 490 ASP A N 1
ATOM 3848 C CA . ASP A 1 490 ? 72.370 13.345 -45.345 1.00 86.12 490 ASP A CA 1
ATOM 3849 C C . ASP A 1 490 ? 71.093 14.084 -44.905 1.00 86.12 490 ASP A C 1
ATOM 3851 O O . ASP A 1 490 ? 70.595 13.839 -43.807 1.00 86.12 490 ASP A O 1
ATOM 3855 N N . ALA A 1 491 ? 70.502 14.928 -45.762 1.00 80.81 491 ALA A N 1
ATOM 3856 C CA . ALA A 1 491 ? 69.214 15.571 -45.485 1.00 80.81 491 ALA A CA 1
ATOM 3857 C C . ALA A 1 491 ? 68.038 14.570 -45.470 1.00 80.81 491 ALA A C 1
ATOM 3859 O O . ALA A 1 491 ? 67.185 14.641 -44.583 1.00 80.81 491 ALA A O 1
ATOM 3860 N N . GLU A 1 492 ? 68.005 13.598 -46.391 1.00 85.12 492 GLU A N 1
ATOM 3861 C CA . GLU A 1 492 ? 67.060 12.470 -46.339 1.00 85.12 492 GLU A CA 1
ATOM 3862 C C . GLU A 1 492 ? 67.249 11.645 -45.055 1.00 85.12 492 GLU A C 1
ATOM 3864 O O . GLU A 1 492 ? 66.274 11.360 -44.364 1.00 85.12 492 GLU A O 1
ATOM 3869 N N . ILE A 1 493 ? 68.490 11.318 -44.680 1.00 82.75 493 ILE A N 1
ATOM 3870 C CA . ILE A 1 493 ? 68.816 10.571 -43.455 1.00 82.75 493 ILE A CA 1
ATOM 3871 C C . ILE A 1 493 ? 68.383 11.344 -42.204 1.00 82.75 493 ILE A C 1
ATOM 3873 O O . ILE A 1 493 ? 67.803 10.741 -41.306 1.00 82.75 493 ILE A O 1
ATOM 3877 N N . GLN A 1 494 ? 68.587 12.663 -42.142 1.00 83.12 494 GLN A N 1
ATOM 3878 C CA . GLN A 1 494 ? 68.087 13.499 -41.042 1.00 83.12 494 GLN A CA 1
ATOM 3879 C C . GLN A 1 494 ? 66.552 13.547 -41.008 1.00 83.12 494 GLN A C 1
ATOM 3881 O O . GLN A 1 494 ? 65.962 13.499 -39.928 1.00 83.12 494 GLN A O 1
ATOM 3886 N N . SER A 1 495 ? 65.885 13.562 -42.169 1.00 83.62 495 SER A N 1
ATOM 3887 C CA . SER A 1 495 ? 64.423 13.443 -42.245 1.00 83.62 495 SER A CA 1
ATOM 3888 C C . SER A 1 495 ? 63.940 12.090 -41.708 1.00 83.62 495 SER A C 1
ATOM 3890 O O . SER A 1 495 ? 63.053 12.054 -40.856 1.00 83.62 495 SER A O 1
ATOM 3892 N N . PHE A 1 496 ? 64.572 10.983 -42.112 1.00 82.56 496 PHE A N 1
ATOM 3893 C CA . PHE A 1 496 ? 64.261 9.649 -41.594 1.00 82.56 496 PHE A CA 1
ATOM 3894 C C . PHE A 1 496 ? 64.592 9.502 -40.103 1.00 82.56 496 PHE A C 1
ATOM 3896 O O . PHE A 1 496 ? 63.835 8.860 -39.384 1.00 82.56 496 PHE A O 1
ATOM 3903 N N . GLN A 1 497 ? 65.660 10.128 -39.600 1.00 81.56 497 GLN A N 1
ATOM 3904 C CA . GLN A 1 497 ? 65.962 10.169 -38.165 1.00 81.56 497 GLN A CA 1
ATOM 3905 C C . GLN A 1 497 ? 64.881 10.925 -37.384 1.00 81.56 497 GLN A C 1
ATOM 3907 O O . GLN A 1 497 ? 64.421 10.417 -36.365 1.00 81.56 497 GLN A O 1
ATOM 3912 N N . HIS A 1 498 ? 64.408 12.073 -37.881 1.00 80.88 498 HIS A N 1
ATOM 3913 C CA . HIS A 1 498 ? 63.295 12.797 -37.261 1.00 80.88 498 HIS A CA 1
ATOM 3914 C C . HIS A 1 498 ? 61.969 12.021 -37.314 1.00 80.88 498 HIS A C 1
ATOM 3916 O O . HIS A 1 498 ? 61.228 12.007 -36.329 1.00 80.88 498 HIS A O 1
ATOM 3922 N N . GLN A 1 499 ? 61.685 11.329 -38.421 1.00 84.69 499 GLN A N 1
ATOM 3923 C CA . GLN A 1 499 ? 60.530 10.431 -38.531 1.00 84.69 499 GLN A CA 1
ATOM 3924 C C . GLN A 1 499 ? 60.642 9.246 -37.561 1.00 84.69 499 GLN A C 1
ATOM 3926 O O . GLN A 1 499 ? 59.652 8.891 -36.929 1.00 84.69 499 GLN A O 1
ATOM 3931 N N . LEU A 1 500 ? 61.837 8.674 -37.382 1.00 79.12 500 LEU A N 1
ATOM 3932 C CA . LEU A 1 500 ? 62.094 7.606 -36.412 1.00 79.12 500 LEU A CA 1
ATOM 3933 C C . LEU A 1 500 ? 61.972 8.088 -34.962 1.00 79.12 500 LEU A C 1
ATOM 3935 O O . LEU A 1 500 ? 61.417 7.355 -34.150 1.00 79.12 500 LEU A O 1
ATOM 3939 N N . THR A 1 501 ? 62.416 9.306 -34.623 1.00 81.25 501 THR A N 1
ATOM 3940 C CA . THR A 1 501 ? 62.164 9.870 -33.284 1.00 81.25 501 THR A CA 1
ATOM 3941 C C . THR A 1 501 ? 60.678 10.115 -33.055 1.00 81.25 501 THR A C 1
ATOM 3943 O O . THR A 1 501 ? 60.168 9.695 -32.026 1.00 81.25 501 THR A O 1
ATOM 3946 N N . ALA A 1 502 ? 59.952 10.671 -34.033 1.00 78.31 502 ALA A N 1
ATOM 3947 C CA . ALA A 1 502 ? 58.506 10.867 -33.916 1.00 78.31 502 ALA A CA 1
ATOM 3948 C C . ALA A 1 502 ? 57.749 9.531 -33.777 1.00 78.31 502 ALA A C 1
ATOM 3950 O O . ALA A 1 502 ? 56.865 9.411 -32.934 1.00 78.31 502 ALA A O 1
ATOM 3951 N N . LEU A 1 503 ? 58.139 8.500 -34.538 1.00 77.94 503 LEU A N 1
ATOM 3952 C CA . LEU A 1 503 ? 57.623 7.136 -34.384 1.00 77.94 503 LEU A CA 1
ATOM 3953 C C . LEU A 1 503 ? 57.915 6.568 -32.990 1.00 77.94 503 LEU A C 1
ATOM 3955 O O . LEU A 1 503 ? 57.031 5.971 -32.380 1.00 77.94 503 LEU A O 1
ATOM 3959 N N . ASN A 1 504 ? 59.120 6.778 -32.460 1.00 81.31 504 ASN A N 1
ATOM 3960 C CA . ASN A 1 504 ? 59.499 6.327 -31.122 1.00 81.31 504 ASN A CA 1
ATOM 3961 C C . ASN A 1 504 ? 58.714 7.063 -30.019 1.00 81.31 504 ASN A C 1
ATOM 3963 O O . ASN A 1 504 ? 58.244 6.428 -29.079 1.00 81.31 504 ASN A O 1
ATOM 3967 N N . ASP A 1 505 ? 58.484 8.368 -30.169 1.00 79.75 505 ASP A N 1
ATOM 3968 C CA . ASP A 1 505 ? 57.660 9.164 -29.254 1.00 79.75 505 ASP A CA 1
ATOM 3969 C C . ASP A 1 505 ? 56.187 8.719 -29.302 1.00 79.75 505 ASP A C 1
ATOM 3971 O O . ASP A 1 505 ? 55.568 8.526 -28.253 1.00 79.75 505 ASP A O 1
ATOM 3975 N N . THR A 1 506 ? 55.637 8.435 -30.492 1.00 81.56 506 THR A N 1
ATOM 3976 C CA . THR A 1 506 ? 54.309 7.801 -30.597 1.00 81.56 506 THR A CA 1
ATOM 3977 C C . THR A 1 506 ? 54.295 6.388 -30.014 1.00 81.56 506 THR A C 1
ATOM 3979 O O . THR A 1 506 ? 53.304 6.005 -29.404 1.00 81.56 506 THR A O 1
ATOM 3982 N N . SER A 1 507 ? 55.392 5.629 -30.106 1.00 78.44 507 SER A N 1
ATOM 3983 C CA . SER A 1 507 ? 55.512 4.307 -29.479 1.00 78.44 507 SER A CA 1
ATOM 3984 C C . SER A 1 507 ? 55.434 4.413 -27.952 1.00 78.44 507 SER A C 1
ATOM 3986 O O . SER A 1 507 ? 54.654 3.692 -27.327 1.00 78.44 507 SER A O 1
ATOM 3988 N N . TYR A 1 508 ? 56.126 5.385 -27.343 1.00 79.44 508 TYR A N 1
ATOM 3989 C CA . TYR A 1 508 ? 55.991 5.674 -25.911 1.00 79.44 508 TYR A CA 1
ATOM 3990 C C . TYR A 1 508 ? 54.564 6.085 -25.528 1.00 79.44 508 TYR A C 1
ATOM 3992 O O . TYR A 1 508 ? 54.034 5.550 -24.556 1.00 79.44 508 TYR A O 1
ATOM 4000 N N . GLN A 1 509 ? 53.908 6.947 -26.313 1.00 78.94 509 GLN A N 1
ATOM 4001 C CA . GLN A 1 509 ? 52.508 7.327 -26.081 1.00 78.94 509 GLN A CA 1
ATOM 4002 C C . GLN A 1 509 ? 51.550 6.132 -26.207 1.00 78.94 509 GLN A C 1
ATOM 4004 O O . GLN A 1 509 ? 50.680 5.960 -25.358 1.00 78.94 509 GLN A O 1
ATOM 4009 N N . THR A 1 510 ? 51.727 5.250 -27.199 1.00 77.12 510 THR A N 1
ATOM 4010 C CA . THR A 1 510 ? 50.918 4.020 -27.307 1.00 77.12 510 THR A CA 1
ATOM 4011 C C . THR A 1 510 ? 51.192 3.035 -26.170 1.00 77.12 510 THR A C 1
ATOM 4013 O O . THR A 1 510 ? 50.287 2.312 -25.766 1.00 77.12 510 THR A O 1
ATOM 4016 N N . ASN A 1 511 ? 52.398 3.029 -25.596 1.00 79.44 511 ASN A N 1
ATOM 4017 C CA . ASN A 1 511 ? 52.723 2.217 -24.425 1.00 79.44 511 ASN A CA 1
ATOM 4018 C C . ASN A 1 511 ? 52.115 2.796 -23.130 1.00 79.44 511 ASN A C 1
ATOM 4020 O O . ASN A 1 511 ? 51.660 2.039 -22.279 1.00 79.44 511 ASN A O 1
ATOM 4024 N N . GLU A 1 512 ? 52.032 4.122 -22.993 1.00 79.31 512 GLU A N 1
ATOM 4025 C CA . GLU A 1 512 ? 51.289 4.795 -21.913 1.00 79.31 512 GLU A CA 1
ATOM 4026 C C . GLU A 1 512 ? 49.763 4.600 -22.057 1.00 79.31 512 GLU A C 1
ATOM 4028 O O . GLU A 1 512 ? 49.047 4.362 -21.081 1.00 79.31 512 GLU A O 1
ATOM 4033 N N . GLN A 1 513 ? 49.255 4.584 -23.292 1.00 79.31 513 GLN A N 1
ATOM 4034 C CA . GLN A 1 513 ? 47.884 4.164 -23.594 1.00 79.31 513 GLN A CA 1
ATOM 4035 C C . GLN A 1 513 ? 47.659 2.675 -23.282 1.00 79.31 513 GLN A C 1
ATOM 4037 O O . GLN A 1 513 ? 46.613 2.314 -22.753 1.00 79.31 513 GLN A O 1
ATOM 4042 N N . ALA A 1 514 ? 48.642 1.802 -23.523 1.00 78.44 514 ALA A N 1
ATOM 4043 C CA . ALA A 1 514 ? 48.556 0.390 -23.159 1.00 78.44 514 ALA A CA 1
ATOM 4044 C C . ALA A 1 514 ? 48.541 0.175 -21.634 1.00 78.44 514 ALA A C 1
ATOM 4046 O O . ALA A 1 514 ? 47.747 -0.631 -21.152 1.00 78.44 514 ALA A O 1
ATOM 4047 N N . THR A 1 515 ? 49.343 0.910 -20.852 1.00 80.50 515 THR A N 1
ATOM 4048 C CA . THR A 1 515 ? 49.307 0.806 -19.380 1.00 80.50 515 THR A CA 1
ATOM 4049 C C . THR A 1 515 ? 48.035 1.406 -18.783 1.00 80.50 515 THR A C 1
ATOM 4051 O O . THR A 1 515 ? 47.491 0.848 -17.832 1.00 80.50 515 THR A O 1
ATOM 4054 N N . THR A 1 516 ? 47.499 2.490 -19.350 1.00 83.19 516 THR A N 1
ATOM 4055 C CA . THR A 1 516 ? 46.194 3.028 -18.924 1.00 83.19 516 THR A CA 1
ATOM 4056 C C . THR A 1 516 ? 45.033 2.110 -19.314 1.00 83.19 516 THR A C 1
ATOM 4058 O O . THR A 1 516 ? 44.156 1.889 -18.482 1.00 83.19 516 THR A O 1
ATOM 4061 N N . LEU A 1 517 ? 45.060 1.475 -20.492 1.00 82.44 517 LEU A N 1
ATOM 4062 C CA . LEU A 1 517 ? 44.122 0.403 -20.851 1.00 82.44 517 LEU A CA 1
ATOM 4063 C C . LEU A 1 517 ? 44.244 -0.811 -19.920 1.00 82.44 517 LEU A C 1
ATOM 4065 O O . LEU A 1 517 ? 43.222 -1.348 -19.506 1.00 82.44 517 LEU A O 1
ATOM 4069 N N . GLN A 1 518 ? 45.456 -1.216 -19.531 1.00 82.69 518 GLN A N 1
ATOM 4070 C CA . GLN A 1 518 ? 45.659 -2.304 -18.570 1.00 82.69 518 GLN A CA 1
ATOM 4071 C C . GLN A 1 518 ? 45.094 -1.951 -17.182 1.00 82.69 518 GLN A C 1
ATOM 4073 O O . GLN A 1 518 ? 44.417 -2.777 -16.574 1.00 82.69 518 GLN A O 1
ATOM 4078 N N . ASN A 1 519 ? 45.294 -0.715 -16.709 1.00 83.88 519 ASN A N 1
ATOM 4079 C CA . ASN A 1 519 ? 44.705 -0.228 -15.455 1.00 83.88 519 ASN A CA 1
ATOM 4080 C C . ASN A 1 519 ? 43.162 -0.179 -15.526 1.00 83.88 519 ASN A C 1
ATOM 4082 O O . ASN A 1 519 ? 42.471 -0.531 -14.563 1.00 83.88 519 ASN A O 1
ATOM 4086 N N . LEU A 1 520 ? 42.606 0.213 -16.678 1.00 85.12 520 LEU A N 1
ATOM 4087 C CA . LEU A 1 520 ? 41.166 0.163 -16.939 1.00 85.12 520 LEU A CA 1
ATOM 4088 C C . LEU A 1 520 ? 40.644 -1.280 -16.990 1.00 85.12 520 LEU A C 1
ATOM 4090 O O . LEU A 1 520 ? 39.576 -1.543 -16.456 1.00 85.12 520 LEU A O 1
ATOM 4094 N N . GLN A 1 521 ? 41.405 -2.235 -17.529 1.00 87.00 521 GLN A N 1
ATOM 4095 C CA . GLN A 1 521 ? 41.054 -3.660 -17.495 1.00 87.00 521 GLN A CA 1
ATOM 4096 C C . GLN A 1 521 ? 41.076 -4.237 -16.074 1.00 87.00 521 GLN A C 1
ATOM 4098 O O . GLN A 1 521 ? 40.176 -4.995 -15.726 1.00 87.00 521 GLN A O 1
ATOM 4103 N N . THR A 1 522 ? 42.035 -3.860 -15.218 1.00 86.62 522 THR A N 1
ATOM 4104 C CA . THR A 1 522 ? 42.005 -4.276 -13.803 1.00 86.62 522 THR A CA 1
ATOM 4105 C C . THR A 1 522 ? 40.831 -3.665 -13.048 1.00 86.62 522 THR A C 1
ATOM 4107 O O . THR A 1 522 ? 40.150 -4.387 -12.329 1.00 86.62 522 THR A O 1
ATOM 4110 N N . THR A 1 523 ? 40.521 -2.381 -13.257 1.00 87.19 523 THR A N 1
ATOM 4111 C CA . THR A 1 523 ? 39.337 -1.774 -12.621 1.00 87.19 523 THR A CA 1
ATOM 4112 C C . THR A 1 523 ? 38.022 -2.312 -13.193 1.00 87.19 523 THR A C 1
ATOM 4114 O O . THR A 1 523 ? 37.054 -2.427 -12.449 1.00 87.19 523 THR A O 1
ATOM 4117 N N . LEU A 1 524 ? 37.975 -2.728 -14.465 1.00 86.88 524 LEU A N 1
ATOM 4118 C CA . LEU A 1 524 ? 36.840 -3.461 -15.032 1.00 86.88 524 LEU A CA 1
ATOM 4119 C C . LEU A 1 524 ? 36.673 -4.825 -14.348 1.00 86.88 524 LEU A C 1
ATOM 4121 O O . LEU A 1 524 ? 35.585 -5.116 -13.869 1.00 86.88 524 LEU A O 1
ATOM 4125 N N . ALA A 1 525 ? 37.745 -5.610 -14.207 1.00 84.81 525 ALA A N 1
ATOM 4126 C CA . ALA A 1 525 ? 37.711 -6.908 -13.526 1.00 84.81 525 ALA A CA 1
ATOM 4127 C C . ALA A 1 525 ? 37.344 -6.790 -12.030 1.00 84.81 525 ALA A C 1
ATOM 4129 O O . ALA A 1 525 ? 36.616 -7.625 -11.494 1.00 84.81 525 ALA A O 1
ATOM 4130 N N . GLU A 1 526 ? 37.787 -5.728 -11.348 1.00 85.69 526 GLU A N 1
ATOM 4131 C CA . GLU A 1 526 ? 37.335 -5.392 -9.991 1.00 85.69 526 GLU A CA 1
ATOM 4132 C C . GLU A 1 526 ? 35.834 -5.060 -9.963 1.00 85.69 526 GLU A C 1
ATOM 4134 O O . GLU A 1 526 ? 35.120 -5.508 -9.063 1.00 85.69 526 GLU A O 1
ATOM 4139 N N . ARG A 1 527 ? 35.323 -4.323 -10.959 1.00 83.62 527 ARG A N 1
ATOM 4140 C CA . ARG A 1 527 ? 33.888 -4.021 -11.076 1.00 83.62 527 ARG A CA 1
ATOM 4141 C C . ARG A 1 527 ? 33.064 -5.265 -11.388 1.00 83.62 527 ARG A C 1
ATOM 4143 O O . ARG A 1 527 ? 32.051 -5.469 -10.725 1.00 83.62 527 ARG A O 1
ATOM 4150 N N . GLU A 1 528 ? 33.516 -6.124 -12.294 1.00 89.44 528 GLU A N 1
ATOM 4151 C CA . GLU A 1 528 ? 32.924 -7.436 -12.576 1.00 89.44 528 GLU A CA 1
ATOM 4152 C C . GLU A 1 528 ? 32.879 -8.303 -11.309 1.00 89.44 528 GLU A C 1
ATOM 4154 O O . GLU A 1 528 ? 31.827 -8.847 -10.982 1.00 89.44 528 GLU A O 1
ATOM 4159 N N . ALA A 1 529 ? 33.955 -8.344 -10.516 1.00 85.69 529 ALA A N 1
ATOM 4160 C CA . ALA A 1 529 ? 33.959 -9.030 -9.224 1.00 85.69 529 ALA A CA 1
ATOM 4161 C C . ALA A 1 529 ? 32.959 -8.417 -8.220 1.00 85.69 529 ALA A C 1
ATOM 4163 O O . ALA A 1 529 ? 32.280 -9.157 -7.504 1.00 85.69 529 ALA A O 1
ATOM 4164 N N . THR A 1 530 ? 32.800 -7.085 -8.178 1.00 89.75 530 THR A N 1
ATOM 4165 C CA . THR A 1 530 ? 31.742 -6.465 -7.355 1.00 89.75 530 THR A CA 1
ATOM 4166 C C . THR A 1 530 ? 30.335 -6.759 -7.872 1.00 89.75 530 THR A C 1
ATOM 4168 O O . THR A 1 530 ? 29.444 -6.961 -7.054 1.00 89.75 530 THR A O 1
ATOM 4171 N N . LEU A 1 531 ? 30.127 -6.849 -9.189 1.00 88.19 531 LEU A N 1
ATOM 4172 C CA . LEU A 1 531 ? 28.840 -7.219 -9.785 1.00 88.19 531 LEU A CA 1
ATOM 4173 C C . LEU A 1 531 ? 28.493 -8.686 -9.511 1.00 88.19 531 LEU A C 1
ATOM 4175 O O . LEU A 1 531 ? 27.354 -8.969 -9.167 1.00 88.19 531 LEU A O 1
ATOM 4179 N N . ILE A 1 532 ? 29.465 -9.601 -9.567 1.00 90.31 532 ILE A N 1
ATOM 4180 C CA . ILE A 1 532 ? 29.281 -11.013 -9.193 1.00 90.31 532 ILE A CA 1
ATOM 4181 C C . ILE A 1 532 ? 28.915 -11.141 -7.707 1.00 90.31 532 ILE A C 1
ATOM 4183 O O . ILE A 1 532 ? 28.000 -11.886 -7.366 1.00 90.31 532 ILE A O 1
ATOM 4187 N N . ASN A 1 533 ? 29.570 -10.384 -6.820 1.00 87.38 533 ASN A N 1
ATOM 4188 C CA . ASN A 1 533 ? 29.212 -10.365 -5.397 1.00 87.38 533 ASN A CA 1
ATOM 4189 C C . ASN A 1 533 ? 27.819 -9.757 -5.155 1.00 87.38 533 ASN A C 1
ATOM 4191 O O . ASN A 1 533 ? 27.061 -10.288 -4.348 1.00 87.38 533 ASN A O 1
ATOM 4195 N N . LEU A 1 534 ? 27.461 -8.677 -5.860 1.00 88.75 534 LEU A N 1
ATOM 4196 C CA . LEU A 1 534 ? 26.127 -8.077 -5.775 1.00 88.75 534 LEU A CA 1
ATOM 4197 C C . LEU A 1 534 ? 25.047 -9.028 -6.305 1.00 88.75 534 LEU A C 1
ATOM 4199 O O . LEU A 1 534 ? 24.022 -9.182 -5.645 1.00 88.75 534 LEU A O 1
ATOM 4203 N N . GLN A 1 535 ? 25.299 -9.725 -7.416 1.00 91.12 535 GLN A N 1
ATOM 4204 C CA . GLN A 1 535 ? 24.413 -10.764 -7.940 1.00 91.12 535 GLN A CA 1
ATOM 4205 C C . GLN A 1 535 ? 24.246 -11.901 -6.929 1.00 91.12 535 GLN A C 1
ATOM 4207 O O . GLN A 1 535 ? 23.120 -12.256 -6.621 1.00 91.12 535 GLN A O 1
ATOM 4212 N N . ALA A 1 536 ? 25.327 -12.395 -6.317 1.00 86.19 536 ALA A N 1
ATOM 4213 C CA . ALA A 1 536 ? 25.231 -13.424 -5.281 1.00 86.19 536 ALA A CA 1
ATOM 4214 C C . ALA A 1 536 ? 24.407 -12.962 -4.061 1.00 86.19 536 ALA A C 1
ATOM 4216 O O . ALA A 1 536 ? 23.649 -13.752 -3.499 1.00 86.19 536 ALA A O 1
ATOM 4217 N N . THR A 1 537 ? 24.495 -11.682 -3.667 1.00 89.56 537 THR A N 1
ATOM 4218 C CA . THR A 1 537 ? 23.599 -11.134 -2.632 1.00 89.56 537 THR A CA 1
ATOM 4219 C C . THR A 1 537 ? 22.162 -10.957 -3.119 1.00 89.56 537 THR A C 1
ATOM 4221 O O . THR A 1 537 ? 21.249 -11.102 -2.313 1.00 89.56 537 THR A O 1
ATOM 4224 N N . LEU A 1 538 ? 21.933 -10.678 -4.406 1.00 86.81 538 LEU A N 1
ATOM 4225 C CA . LEU A 1 538 ? 20.594 -10.609 -4.992 1.00 86.81 538 LEU A CA 1
ATOM 4226 C C . LEU A 1 538 ? 19.953 -12.003 -5.019 1.00 86.81 538 LEU A C 1
ATOM 4228 O O . LEU A 1 538 ? 18.856 -12.160 -4.502 1.00 86.81 538 LEU A O 1
ATOM 4232 N N . ASP A 1 539 ? 20.684 -13.021 -5.479 1.00 90.25 539 ASP A N 1
ATOM 4233 C CA . ASP A 1 539 ? 20.268 -14.427 -5.484 1.00 90.25 539 ASP A CA 1
ATOM 4234 C C . ASP A 1 539 ? 19.941 -14.927 -4.058 1.00 90.25 539 ASP A C 1
ATOM 4236 O O . ASP A 1 539 ? 18.957 -15.640 -3.845 1.00 90.25 539 ASP A O 1
ATOM 4240 N N . GLU A 1 540 ? 20.727 -14.525 -3.047 1.00 90.12 540 GLU A N 1
ATOM 4241 C CA . GLU A 1 540 ? 20.437 -14.810 -1.632 1.00 90.12 540 GLU A CA 1
ATOM 4242 C C . GLU A 1 540 ? 19.167 -14.083 -1.149 1.00 90.12 540 GLU A C 1
ATOM 4244 O O . GLU A 1 540 ? 18.357 -14.664 -0.416 1.00 90.12 540 GLU A O 1
ATOM 4249 N N . LYS A 1 541 ? 18.947 -12.829 -1.572 1.00 86.69 541 LYS A N 1
ATOM 4250 C CA . LYS A 1 541 ? 17.705 -12.107 -1.264 1.00 86.69 541 LYS A CA 1
ATOM 4251 C C . LYS A 1 541 ? 16.504 -12.736 -1.953 1.00 86.69 541 LYS A C 1
ATOM 4253 O O . LYS A 1 541 ? 15.515 -12.953 -1.260 1.00 86.69 541 LYS A O 1
ATOM 4258 N N . ASP A 1 542 ? 16.598 -13.130 -3.214 1.00 89.06 542 ASP A N 1
ATOM 4259 C CA . ASP A 1 542 ? 15.527 -13.813 -3.939 1.00 89.06 542 ASP A CA 1
ATOM 4260 C C . ASP A 1 542 ? 15.225 -15.194 -3.343 1.00 89.06 542 ASP A C 1
ATOM 4262 O O . ASP A 1 542 ? 14.059 -15.570 -3.233 1.00 89.06 542 ASP A O 1
ATOM 4266 N N . ALA A 1 543 ? 16.225 -15.920 -2.832 1.00 86.25 543 ALA A N 1
ATOM 4267 C CA . ALA A 1 543 ? 15.996 -17.134 -2.045 1.00 86.25 543 ALA A CA 1
ATOM 4268 C C . ALA A 1 543 ? 15.272 -16.846 -0.710 1.00 86.25 543 ALA A C 1
ATOM 4270 O O . ALA A 1 543 ? 14.362 -17.589 -0.318 1.00 86.25 543 ALA A O 1
ATOM 4271 N N . SER A 1 544 ? 15.622 -15.753 -0.019 1.00 90.31 544 SER A N 1
ATOM 4272 C CA . SER A 1 544 ? 14.912 -15.304 1.192 1.00 90.31 544 SER A CA 1
ATOM 4273 C C . SER A 1 544 ? 13.478 -14.829 0.901 1.00 90.31 544 SER A C 1
ATOM 4275 O O . SER A 1 544 ? 12.563 -15.082 1.681 1.00 90.31 544 SER A O 1
ATOM 4277 N N . LEU A 1 545 ? 13.254 -14.216 -0.264 1.00 89.25 545 LEU A N 1
ATOM 4278 C CA . LEU A 1 545 ? 11.961 -13.717 -0.727 1.00 89.25 545 LEU A CA 1
ATOM 4279 C C . LEU A 1 545 ? 11.082 -14.881 -1.208 1.00 89.25 545 LEU A C 1
ATOM 4281 O O . LEU A 1 545 ? 9.903 -14.945 -0.879 1.00 89.25 545 LEU A O 1
ATOM 4285 N N . HIS A 1 546 ? 11.657 -15.878 -1.884 1.00 89.94 546 HIS A N 1
ATOM 4286 C CA . HIS A 1 546 ? 10.963 -17.109 -2.254 1.00 89.94 546 HIS A CA 1
ATOM 4287 C C . HIS A 1 546 ? 10.561 -17.934 -1.023 1.00 89.94 546 HIS A C 1
ATOM 4289 O O . HIS A 1 546 ? 9.441 -18.436 -0.964 1.00 89.94 546 HIS A O 1
ATOM 4295 N N . THR A 1 547 ? 11.423 -18.044 -0.006 1.00 89.25 547 THR A N 1
ATOM 4296 C CA . THR A 1 547 ? 11.051 -18.712 1.255 1.00 89.25 547 THR A CA 1
ATOM 4297 C C . THR A 1 547 ? 10.017 -17.916 2.058 1.00 89.25 547 THR A C 1
ATOM 4299 O O . THR A 1 547 ? 9.111 -18.527 2.624 1.00 89.25 547 THR A O 1
ATOM 4302 N N . ALA A 1 548 ? 10.056 -16.579 2.030 1.00 85.81 548 ALA A N 1
ATOM 4303 C CA . ALA A 1 548 ? 8.983 -15.739 2.565 1.00 85.81 548 ALA A CA 1
ATOM 4304 C C . ALA A 1 548 ? 7.661 -15.911 1.789 1.00 85.81 548 ALA A C 1
ATOM 4306 O O . ALA A 1 548 ? 6.602 -16.024 2.398 1.00 85.81 548 ALA A O 1
ATOM 4307 N N . HIS A 1 549 ? 7.697 -16.024 0.458 1.00 89.62 549 HIS A N 1
ATOM 4308 C CA . HIS A 1 549 ? 6.513 -16.360 -0.332 1.00 89.62 549 HIS A CA 1
ATOM 4309 C C . HIS A 1 549 ? 5.981 -17.758 0.002 1.00 89.62 549 HIS A C 1
ATOM 4311 O O . HIS A 1 549 ? 4.775 -17.908 0.144 1.00 89.62 549 HIS A O 1
ATOM 4317 N N . GLN A 1 550 ? 6.838 -18.762 0.220 1.00 89.50 550 GLN A N 1
ATOM 4318 C CA . GLN A 1 550 ? 6.397 -20.088 0.671 1.00 89.50 550 GLN A CA 1
ATOM 4319 C C . GLN A 1 550 ? 5.728 -20.044 2.055 1.00 89.50 550 GLN A C 1
ATOM 4321 O O . GLN A 1 550 ? 4.700 -20.694 2.248 1.00 89.50 550 GLN A O 1
ATOM 4326 N N . THR A 1 551 ? 6.255 -19.283 3.024 1.00 89.44 551 THR A N 1
ATOM 4327 C CA . THR A 1 551 ? 5.595 -19.143 4.336 1.00 89.44 551 THR A CA 1
ATOM 4328 C C . THR A 1 551 ? 4.295 -18.350 4.239 1.00 89.44 551 THR A C 1
ATOM 4330 O O . THR A 1 551 ? 3.310 -18.774 4.838 1.00 89.44 551 THR A O 1
ATOM 4333 N N . ILE A 1 552 ? 4.240 -17.289 3.428 1.00 88.56 552 ILE A N 1
ATOM 4334 C CA . ILE A 1 552 ? 3.000 -16.562 3.118 1.00 88.56 552 ILE A CA 1
ATOM 4335 C C . ILE A 1 552 ? 1.975 -17.504 2.478 1.00 88.56 552 ILE A C 1
ATOM 4337 O O . ILE A 1 552 ? 0.869 -17.591 2.988 1.00 88.56 552 ILE A O 1
ATOM 4341 N N . THR A 1 553 ? 2.328 -18.281 1.447 1.00 90.81 553 THR A N 1
ATOM 4342 C CA . THR A 1 553 ? 1.418 -19.255 0.815 1.00 90.81 553 THR A CA 1
ATOM 4343 C C . THR A 1 553 ? 0.919 -20.301 1.814 1.00 90.81 553 THR A C 1
ATOM 4345 O O . THR A 1 553 ? -0.271 -20.602 1.839 1.00 90.81 553 THR A O 1
ATOM 4348 N N . ASN A 1 554 ? 1.788 -20.822 2.685 1.00 90.44 554 ASN A N 1
ATOM 4349 C CA . ASN A 1 554 ? 1.382 -21.764 3.731 1.00 90.44 554 ASN A CA 1
ATOM 4350 C C . ASN A 1 554 ? 0.423 -21.126 4.753 1.00 90.44 554 ASN A C 1
ATOM 4352 O O . ASN A 1 554 ? -0.537 -21.773 5.164 1.00 90.44 554 ASN A O 1
ATOM 4356 N N . LEU A 1 555 ? 0.637 -19.860 5.127 1.00 89.19 555 LEU A N 1
ATOM 4357 C CA . LEU A 1 555 ? -0.270 -19.103 5.995 1.00 89.19 555 LEU A CA 1
ATOM 4358 C C . LEU A 1 555 ? -1.592 -18.766 5.289 1.00 89.19 555 LEU A C 1
ATOM 4360 O O . LEU A 1 555 ? -2.645 -18.881 5.906 1.00 89.19 555 LEU A O 1
ATOM 4364 N N . THR A 1 556 ? -1.576 -18.418 3.999 1.00 90.75 556 THR A N 1
ATOM 4365 C CA . THR A 1 556 ? -2.784 -18.218 3.182 1.00 90.75 556 THR A CA 1
ATOM 4366 C C . THR A 1 556 ? -3.606 -19.501 3.105 1.00 90.75 556 THR A C 1
ATOM 4368 O O . THR A 1 556 ? -4.811 -19.451 3.339 1.00 90.75 556 THR A O 1
ATOM 4371 N N . ASN A 1 557 ? -2.963 -20.649 2.873 1.00 89.38 557 ASN A N 1
ATOM 4372 C CA . ASN A 1 557 ? -3.623 -21.954 2.886 1.00 89.38 557 ASN A CA 1
ATOM 4373 C C . ASN A 1 557 ? -4.227 -22.258 4.266 1.00 89.38 557 ASN A C 1
ATOM 4375 O O . ASN A 1 557 ? -5.396 -22.610 4.340 1.00 89.38 557 ASN A O 1
ATOM 4379 N N . GLN A 1 558 ? -3.497 -22.027 5.365 1.00 90.06 558 GLN A N 1
ATOM 4380 C CA . GLN A 1 558 ? -4.036 -22.195 6.724 1.00 90.06 558 GLN A CA 1
ATOM 4381 C C . GLN A 1 558 ? -5.211 -21.250 7.022 1.00 90.06 558 GLN A C 1
ATOM 4383 O O . GLN A 1 558 ? -6.187 -21.664 7.642 1.00 90.06 558 GLN A O 1
ATOM 4388 N N . ILE A 1 559 ? -5.161 -19.997 6.561 1.00 86.38 559 ILE A N 1
ATOM 4389 C CA . ILE A 1 559 ? -6.274 -19.042 6.679 1.00 86.38 559 ILE A CA 1
ATOM 4390 C C . ILE A 1 559 ? -7.476 -19.507 5.847 1.00 86.38 559 ILE A C 1
ATOM 4392 O O . ILE A 1 559 ? -8.610 -19.353 6.292 1.00 86.38 559 ILE A O 1
ATOM 4396 N N . GLN A 1 560 ? -7.259 -20.096 4.670 1.00 88.69 560 GLN A N 1
ATOM 4397 C CA . GLN A 1 560 ? -8.327 -20.629 3.824 1.00 88.69 560 GLN A CA 1
ATOM 4398 C C . GLN A 1 560 ? -8.928 -21.928 4.389 1.00 88.69 560 GLN A C 1
ATOM 4400 O O . GLN A 1 560 ? -10.148 -22.078 4.384 1.00 88.69 560 GLN A O 1
ATOM 4405 N N . ASP A 1 561 ? -8.113 -22.812 4.968 1.00 87.94 561 ASP A N 1
ATOM 4406 C CA . ASP A 1 561 ? -8.573 -23.986 5.717 1.00 87.94 561 ASP A CA 1
ATOM 4407 C C . ASP A 1 561 ? -9.427 -23.559 6.921 1.00 87.94 561 ASP A C 1
ATOM 4409 O O . ASP A 1 561 ? -10.538 -24.067 7.092 1.00 87.94 561 ASP A O 1
ATOM 4413 N N . LEU A 1 562 ? -8.960 -22.579 7.707 1.00 86.81 562 LEU A N 1
ATOM 4414 C CA . LEU A 1 562 ? -9.693 -22.010 8.844 1.00 86.81 562 LEU A CA 1
ATOM 4415 C C . LEU A 1 562 ? -10.988 -21.307 8.417 1.00 86.81 562 LEU A C 1
ATOM 4417 O O . LEU A 1 562 ? -12.007 -21.490 9.077 1.00 86.81 562 LEU A O 1
ATOM 4421 N N . ARG A 1 563 ? -10.994 -20.565 7.300 1.00 87.69 563 ARG A N 1
ATOM 4422 C CA . ARG A 1 563 ? -12.225 -19.993 6.723 1.00 87.69 563 ARG A CA 1
ATOM 4423 C C . ARG A 1 563 ? -13.204 -21.082 6.317 1.00 87.69 563 ARG A C 1
ATOM 4425 O O . ARG A 1 563 ? -14.342 -21.038 6.755 1.00 87.69 563 ARG A O 1
ATOM 4432 N N . SER A 1 564 ? -12.752 -22.115 5.604 1.00 86.06 564 SER A N 1
ATOM 4433 C CA . SER A 1 564 ? -13.617 -23.240 5.227 1.00 86.06 564 SER A CA 1
ATOM 4434 C C . SER A 1 564 ? -14.158 -24.008 6.440 1.00 86.06 564 SER A C 1
ATOM 4436 O O . SER A 1 564 ? -15.194 -24.661 6.340 1.00 86.06 564 SER A O 1
ATOM 4438 N N . ALA A 1 565 ? -13.447 -23.991 7.574 1.00 83.88 565 ALA A N 1
ATOM 4439 C CA . ALA A 1 565 ? -13.904 -24.569 8.834 1.00 83.88 565 ALA A CA 1
ATOM 4440 C C . ALA A 1 565 ? -14.932 -23.663 9.528 1.00 83.88 565 ALA A C 1
ATOM 4442 O O . ALA A 1 565 ? -15.937 -24.176 10.009 1.00 83.88 565 ALA A O 1
ATOM 4443 N N . GLY A 1 566 ? -14.728 -22.341 9.504 1.00 83.06 566 GLY A N 1
ATOM 4444 C CA . GLY A 1 566 ? -15.710 -21.344 9.935 1.00 83.06 566 GLY A CA 1
ATOM 4445 C C . GLY A 1 566 ? -17.003 -21.421 9.123 1.00 83.06 566 GLY A C 1
ATOM 4446 O O . GLY A 1 566 ? -18.057 -21.626 9.700 1.00 83.06 566 GLY A O 1
ATOM 4447 N N . GLU A 1 567 ? -16.917 -21.398 7.791 1.00 85.75 567 GLU A N 1
ATOM 4448 C CA . GLU A 1 567 ? -18.052 -21.559 6.866 1.00 85.75 567 GLU A CA 1
ATOM 4449 C C . GLU A 1 567 ? -18.828 -22.865 7.117 1.00 85.75 567 GLU A C 1
ATOM 4451 O O . GLU A 1 567 ? -20.056 -22.887 7.049 1.00 85.75 567 GLU A O 1
ATOM 4456 N N . ARG A 1 568 ? -18.132 -23.963 7.454 1.00 83.56 568 ARG A N 1
ATOM 4457 C CA . ARG A 1 568 ? -18.771 -25.229 7.854 1.00 83.56 568 ARG A CA 1
ATOM 4458 C C . ARG A 1 568 ? -19.436 -25.144 9.225 1.00 83.56 568 ARG A C 1
ATOM 4460 O O . ARG A 1 568 ? -20.561 -25.606 9.354 1.00 83.56 568 ARG A O 1
ATOM 4467 N N . ALA A 1 569 ? -18.790 -24.539 10.220 1.00 79.94 569 ALA A N 1
ATOM 4468 C CA . ALA A 1 569 ? -19.372 -24.348 11.547 1.00 79.94 569 ALA A CA 1
ATOM 4469 C C . ALA A 1 569 ? -20.582 -23.394 11.519 1.00 79.94 569 ALA A C 1
ATOM 4471 O O . ALA A 1 569 ? -21.567 -23.639 12.209 1.00 79.94 569 ALA A O 1
ATOM 4472 N N . GLU A 1 570 ? -20.548 -22.351 10.687 1.00 81.31 570 GLU A N 1
ATOM 4473 C CA . GLU A 1 570 ? -21.671 -21.446 10.430 1.00 81.31 570 GLU A CA 1
ATOM 4474 C C . GLU A 1 570 ? -22.813 -22.162 9.698 1.00 81.31 570 GLU A C 1
ATOM 4476 O O . GLU A 1 570 ? -23.967 -22.002 10.087 1.00 81.31 570 GLU A O 1
ATOM 4481 N N . ALA A 1 571 ? -22.518 -23.007 8.703 1.00 82.19 571 ALA A N 1
ATOM 4482 C CA . ALA A 1 571 ? -23.529 -23.818 8.024 1.00 82.19 571 ALA A CA 1
ATOM 4483 C C . ALA A 1 571 ? -24.160 -24.879 8.947 1.00 82.19 571 ALA A C 1
ATOM 4485 O O . ALA A 1 571 ? -25.378 -25.045 8.939 1.00 82.19 571 ALA A O 1
ATOM 4486 N N . GLU A 1 572 ? -23.364 -25.563 9.776 1.00 83.12 572 GLU A N 1
ATOM 4487 C CA . GLU A 1 572 ? -23.854 -26.502 10.796 1.00 83.12 572 GLU A CA 1
ATOM 4488 C C . GLU A 1 572 ? -24.689 -25.774 11.864 1.00 83.12 572 GLU A C 1
ATOM 4490 O O . GLU A 1 572 ? -25.762 -26.247 12.240 1.00 83.12 572 GLU A O 1
ATOM 4495 N N . PHE A 1 573 ? -24.259 -24.589 12.311 1.00 80.81 573 PHE A N 1
ATOM 4496 C CA . PHE A 1 573 ? -25.010 -23.774 13.267 1.00 80.81 573 PHE A CA 1
ATOM 4497 C C . PHE A 1 573 ? -26.328 -23.259 12.674 1.00 80.81 573 PHE A C 1
ATOM 4499 O O . PHE A 1 573 ? -27.371 -23.396 13.317 1.00 80.81 573 PHE A O 1
ATOM 4506 N N . GLN A 1 574 ? -26.317 -22.750 11.438 1.00 84.31 574 GLN A N 1
ATOM 4507 C CA . GLN A 1 574 ? -27.527 -22.324 10.734 1.00 84.31 574 GLN A CA 1
ATOM 4508 C C . GLN A 1 574 ? -28.478 -23.501 10.496 1.00 84.31 574 GLN A C 1
ATOM 4510 O O . GLN A 1 574 ? -29.673 -23.347 10.721 1.00 84.31 574 GLN A O 1
ATOM 4515 N N . GLN A 1 575 ? -27.971 -24.691 10.148 1.00 86.75 575 GLN A N 1
ATOM 4516 C CA . GLN A 1 575 ? -28.802 -25.894 10.077 1.00 86.75 575 GLN A CA 1
ATOM 4517 C C . GLN A 1 575 ? -29.453 -26.192 11.436 1.00 86.75 575 GLN A C 1
ATOM 4519 O O . GLN A 1 575 ? -30.654 -26.444 11.478 1.00 86.75 575 GLN A O 1
ATOM 4524 N N . THR A 1 576 ? -28.718 -26.113 12.555 1.00 85.38 576 THR A N 1
ATOM 4525 C CA . THR A 1 576 ? -29.337 -26.320 13.879 1.00 85.38 576 THR A CA 1
ATOM 4526 C C . THR A 1 576 ? -30.349 -25.236 14.252 1.00 85.38 576 THR A C 1
ATOM 4528 O O . THR A 1 576 ? -31.342 -25.556 14.895 1.00 85.38 576 THR A O 1
ATOM 4531 N N . LEU A 1 577 ? -30.161 -23.983 13.819 1.00 82.56 577 LEU A N 1
ATOM 4532 C CA . LEU A 1 577 ? -31.158 -22.920 13.992 1.00 82.56 577 LEU A CA 1
ATOM 4533 C C . LEU A 1 577 ? -32.406 -23.156 13.135 1.00 82.56 577 LEU A C 1
ATOM 4535 O O . LEU A 1 577 ? -33.513 -22.944 13.620 1.00 82.56 577 LEU A O 1
ATOM 4539 N N . ASP A 1 578 ? -32.249 -23.615 11.893 1.00 84.00 578 ASP A N 1
ATOM 4540 C CA . ASP A 1 578 ? -33.364 -23.937 10.998 1.00 84.00 578 ASP A CA 1
ATOM 4541 C C . ASP A 1 578 ? -34.137 -25.180 11.487 1.00 84.00 578 ASP A C 1
ATOM 4543 O O . ASP A 1 578 ? -35.363 -25.232 11.370 1.00 84.00 578 ASP A O 1
ATOM 4547 N N . GLU A 1 579 ? -33.449 -26.159 12.086 1.00 84.56 579 GLU A N 1
ATOM 4548 C CA . GLU A 1 579 ? -34.050 -27.325 12.749 1.00 84.56 579 GLU A CA 1
ATOM 4549 C C . GLU A 1 579 ? -34.787 -26.935 14.047 1.00 84.56 579 GLU A C 1
ATOM 4551 O O . GLU A 1 579 ? -35.964 -27.272 14.188 1.00 84.56 579 GLU A O 1
ATOM 4556 N N . GLU A 1 580 ? -34.162 -26.165 14.952 1.00 81.12 580 GLU A N 1
ATOM 4557 C CA . GLU A 1 580 ? -34.811 -25.633 16.168 1.00 81.12 580 GLU A CA 1
ATOM 4558 C C . GLU A 1 580 ? -36.016 -24.727 15.801 1.00 81.12 580 GLU A C 1
ATOM 4560 O O . GLU A 1 580 ? -37.075 -24.792 16.432 1.00 81.12 580 GLU A O 1
ATOM 4565 N N . ALA A 1 581 ? -35.922 -23.942 14.718 1.00 78.56 581 ALA A N 1
ATOM 4566 C CA . ALA A 1 581 ? -37.024 -23.128 14.202 1.00 78.56 581 ALA A CA 1
ATOM 4567 C C . ALA A 1 581 ? -38.164 -23.966 13.596 1.00 78.56 581 ALA A C 1
ATOM 4569 O O . ALA A 1 581 ? -39.333 -23.635 13.815 1.00 78.56 581 ALA A O 1
ATOM 4570 N N . GLN A 1 582 ? -37.871 -25.054 12.871 1.00 81.00 582 GLN A N 1
ATOM 4571 C CA . GLN A 1 582 ? -38.901 -25.986 12.394 1.00 81.00 582 GLN A CA 1
ATOM 4572 C C . GLN A 1 582 ? -39.578 -26.732 13.547 1.00 81.00 582 GLN A C 1
ATOM 4574 O O . GLN A 1 582 ? -40.802 -26.891 13.521 1.00 81.00 582 GLN A O 1
ATOM 4579 N N . GLU A 1 583 ? -38.828 -27.150 14.572 1.00 82.38 583 GLU A N 1
ATOM 4580 C CA . GLU A 1 583 ? -39.398 -27.798 15.756 1.00 82.38 583 GLU A CA 1
ATOM 4581 C C . GLU A 1 583 ? -40.375 -26.845 16.459 1.00 82.38 583 GLU A C 1
ATOM 4583 O O . GLU A 1 583 ? -41.559 -27.177 16.578 1.00 82.38 583 GLU A O 1
ATOM 4588 N N . HIS A 1 584 ? -39.954 -25.613 16.769 1.00 81.06 584 HIS A N 1
ATOM 4589 C CA . HIS A 1 584 ? -40.828 -24.585 17.346 1.00 81.06 584 HIS A CA 1
ATOM 4590 C C . HIS A 1 584 ? -42.004 -24.189 16.438 1.00 81.06 584 HIS A C 1
ATOM 4592 O O . HIS A 1 584 ? -43.110 -23.955 16.931 1.00 81.06 584 HIS A O 1
ATOM 4598 N N . GLN A 1 585 ? -41.831 -24.146 15.112 1.00 81.56 585 GLN A N 1
ATOM 4599 C CA . GLN A 1 585 ? -42.942 -23.909 14.184 1.00 81.56 585 GLN A CA 1
ATOM 4600 C C . GLN A 1 585 ? -43.954 -25.069 14.213 1.00 81.56 585 GLN A C 1
ATOM 4602 O O . GLN A 1 585 ? -45.162 -24.835 14.107 1.00 81.56 585 GLN A O 1
ATOM 4607 N N . SER A 1 586 ? -43.490 -26.307 14.420 1.00 82.50 586 SER A N 1
ATOM 4608 C CA . SER A 1 586 ? -44.348 -27.483 14.596 1.00 82.50 586 SER A CA 1
ATOM 4609 C C . SER A 1 586 ? -45.069 -27.485 15.952 1.00 82.50 586 SER A C 1
ATOM 4611 O O . SER A 1 586 ? -46.262 -27.793 16.001 1.00 82.50 586 SER A O 1
ATOM 4613 N N . GLU A 1 587 ? -44.403 -27.073 17.037 1.00 82.94 587 GLU A N 1
ATOM 4614 C CA . GLU A 1 587 ? -45.011 -26.887 18.360 1.00 82.94 587 GLU A CA 1
ATOM 4615 C C . GLU A 1 587 ? -46.092 -25.802 18.310 1.00 82.94 587 GLU A C 1
ATOM 4617 O O . GLU A 1 587 ? -47.215 -26.014 18.773 1.00 82.94 587 GLU A O 1
ATOM 4622 N N . LEU A 1 588 ? -45.797 -24.661 17.677 1.00 81.12 588 LEU A N 1
ATOM 4623 C CA . LEU A 1 588 ? -46.749 -23.569 17.491 1.00 81.12 588 LEU A CA 1
ATOM 4624 C C . LEU A 1 588 ? -47.947 -24.015 16.639 1.00 81.12 588 LEU A C 1
ATOM 4626 O O . LEU A 1 588 ? -49.088 -23.693 16.968 1.00 81.12 588 LEU A O 1
ATOM 4630 N N . ALA A 1 589 ? -47.722 -24.799 15.580 1.00 81.31 589 ALA A N 1
ATOM 4631 C CA . ALA A 1 589 ? -48.796 -25.365 14.764 1.00 81.31 589 ALA A CA 1
ATOM 4632 C C . ALA A 1 589 ? -49.682 -26.340 15.563 1.00 81.31 589 ALA A C 1
ATOM 4634 O O . ALA A 1 589 ? -50.908 -26.292 15.435 1.00 81.31 589 ALA A O 1
ATOM 4635 N N . GLN A 1 590 ? -49.095 -27.173 16.430 1.00 82.50 590 GLN A N 1
ATOM 4636 C CA . GLN A 1 590 ? -49.838 -28.042 17.350 1.00 82.50 590 GLN A CA 1
ATOM 4637 C C . GLN A 1 590 ? -50.632 -27.233 18.387 1.00 82.50 590 GLN A C 1
ATOM 4639 O O . GLN A 1 590 ? -51.800 -27.538 18.632 1.00 82.50 590 GLN A O 1
ATOM 4644 N N . LEU A 1 591 ? -50.052 -26.169 18.950 1.00 80.31 591 LEU A N 1
ATOM 4645 C CA . LEU A 1 591 ? -50.717 -25.291 19.917 1.00 80.31 591 LEU A CA 1
ATOM 4646 C C . LEU A 1 591 ? -51.875 -24.502 19.277 1.00 80.31 591 LEU A C 1
ATOM 4648 O O . LEU A 1 591 ? -52.947 -24.365 19.862 1.00 80.31 591 LEU A O 1
ATOM 4652 N N . VAL A 1 592 ? -51.705 -24.044 18.035 1.00 84.38 592 VAL A N 1
ATOM 4653 C CA . VAL A 1 592 ? -52.776 -23.422 17.241 1.00 84.38 592 VAL A CA 1
ATOM 4654 C C . VAL A 1 592 ? -53.863 -24.441 16.884 1.00 84.38 592 VAL A C 1
ATOM 4656 O O . VAL A 1 592 ? -55.042 -24.086 16.875 1.00 84.38 592 VAL A O 1
ATOM 4659 N N . ALA A 1 593 ? -53.516 -25.705 16.625 1.00 79.81 593 ALA A N 1
ATOM 4660 C CA . ALA A 1 593 ? -54.494 -26.763 16.369 1.00 79.81 593 ALA A CA 1
ATOM 4661 C C . ALA A 1 593 ? -55.312 -27.123 17.623 1.00 79.81 593 ALA A C 1
ATOM 4663 O O . ALA A 1 593 ? -56.535 -27.240 17.534 1.00 79.81 593 ALA A O 1
ATOM 4664 N N . THR A 1 594 ? -54.683 -27.237 18.799 1.00 82.94 594 THR A N 1
ATOM 4665 C CA . THR A 1 594 ? -55.409 -27.476 20.060 1.00 82.94 594 THR A CA 1
ATOM 4666 C C . THR A 1 594 ? -56.260 -26.273 20.463 1.00 82.94 594 THR A C 1
ATOM 4668 O O . THR A 1 594 ? -57.403 -26.467 20.873 1.00 82.94 594 THR A O 1
ATOM 4671 N N . TYR A 1 595 ? -55.781 -25.041 20.257 1.00 80.31 595 TYR A N 1
ATOM 4672 C CA . TYR A 1 595 ? -56.573 -23.830 20.495 1.00 80.31 595 TYR A CA 1
ATOM 4673 C C . TYR A 1 595 ? -57.775 -23.709 19.542 1.00 80.31 595 TYR A C 1
ATOM 4675 O O . TYR A 1 595 ? -58.873 -23.367 19.980 1.00 80.31 595 TYR A O 1
ATOM 4683 N N . LYS A 1 596 ? -57.616 -24.045 18.251 1.00 82.31 596 LYS A N 1
ATOM 4684 C CA . LYS A 1 596 ? -58.745 -24.132 17.304 1.00 82.31 596 LYS A CA 1
ATOM 4685 C C . LYS A 1 596 ? -59.772 -25.169 17.752 1.00 82.31 596 LYS A C 1
ATOM 4687 O O . LYS A 1 596 ? -60.946 -24.835 17.837 1.00 82.31 596 LYS A O 1
ATOM 4692 N N . LYS A 1 597 ? -59.329 -26.374 18.127 1.00 82.94 597 LYS A N 1
ATOM 4693 C CA . LYS A 1 597 ? -60.211 -27.439 18.627 1.00 82.94 597 LYS A CA 1
ATOM 4694 C C . LYS A 1 597 ? -60.960 -27.028 19.900 1.00 82.94 597 LYS A C 1
ATOM 4696 O O . LYS A 1 597 ? -62.158 -27.259 19.990 1.00 82.94 597 LYS A O 1
ATOM 4701 N N . ALA A 1 598 ? -60.293 -26.370 20.850 1.00 79.62 598 ALA A N 1
ATOM 4702 C CA . ALA A 1 598 ? -60.944 -25.826 22.044 1.00 79.62 598 ALA A CA 1
ATOM 4703 C C . ALA A 1 598 ? -61.996 -24.761 21.684 1.00 79.62 598 ALA A C 1
ATOM 4705 O O . ALA A 1 598 ? -63.114 -24.803 22.185 1.00 79.62 598 ALA A O 1
ATOM 4706 N N . ARG A 1 599 ? -61.682 -23.860 20.744 1.00 82.12 599 ARG A N 1
ATOM 4707 C CA . ARG A 1 599 ? -62.624 -22.847 20.244 1.00 82.12 599 ARG A CA 1
ATOM 4708 C C . ARG A 1 599 ? -63.808 -23.451 19.477 1.00 82.12 599 ARG A C 1
ATOM 4710 O O . ARG A 1 599 ? -64.897 -22.891 19.529 1.00 82.12 599 ARG A O 1
ATOM 4717 N N . GLU A 1 600 ? -63.616 -24.566 18.778 1.00 81.62 600 GLU A N 1
ATOM 4718 C CA . GLU A 1 600 ? -64.685 -25.332 18.123 1.00 81.62 600 GLU A CA 1
ATOM 4719 C C . GLU A 1 600 ? -65.574 -26.053 19.152 1.00 81.62 600 GLU A C 1
ATOM 4721 O O . GLU A 1 600 ? -66.796 -26.023 19.024 1.00 81.62 600 GLU A O 1
ATOM 4726 N N . GLU A 1 601 ? -64.991 -26.621 20.214 1.00 82.00 601 GLU A N 1
ATOM 4727 C CA . GLU A 1 601 ? -65.732 -27.201 21.345 1.00 82.00 601 GLU A CA 1
ATOM 4728 C C . GLU A 1 601 ? -66.533 -26.144 22.122 1.00 82.00 601 GLU A C 1
ATOM 4730 O O . GLU A 1 601 ? -67.693 -26.379 22.460 1.00 82.00 601 GLU A O 1
ATOM 4735 N N . ASP A 1 602 ? -65.966 -24.961 22.363 1.00 80.38 602 ASP A N 1
ATOM 4736 C CA . ASP A 1 602 ? -66.677 -23.858 23.018 1.00 80.38 602 ASP A CA 1
ATOM 4737 C C . ASP A 1 602 ? -67.745 -23.233 22.108 1.00 80.38 602 ASP A C 1
ATOM 4739 O O . ASP A 1 602 ? -68.829 -22.902 22.585 1.00 80.38 602 ASP A O 1
ATOM 4743 N N . ALA A 1 603 ? -67.515 -23.145 20.793 1.00 80.38 603 ALA A N 1
ATOM 4744 C CA . ALA A 1 603 ? -68.551 -22.745 19.839 1.00 80.38 603 ALA A CA 1
ATOM 4745 C C . ALA A 1 603 ? -69.709 -23.759 19.784 1.00 80.38 603 ALA A C 1
ATOM 4747 O O . ALA A 1 603 ? -70.869 -23.355 19.706 1.00 80.38 603 ALA A O 1
ATOM 4748 N N . ALA A 1 604 ? -69.420 -25.062 19.884 1.00 80.62 604 ALA A N 1
ATOM 4749 C CA . ALA A 1 604 ? -70.446 -26.096 19.993 1.00 80.62 604 ALA A CA 1
ATOM 4750 C C . ALA A 1 604 ? -71.256 -25.956 21.295 1.00 80.62 604 ALA A C 1
ATOM 4752 O O . ALA A 1 604 ? -72.483 -25.960 21.240 1.00 80.62 604 ALA A O 1
ATOM 4753 N N . ARG A 1 605 ? -70.597 -25.731 22.444 1.00 82.50 605 ARG A N 1
ATOM 4754 C CA . ARG A 1 605 ? -71.266 -25.455 23.734 1.00 82.50 605 ARG A CA 1
ATOM 4755 C C . ARG A 1 605 ? -72.134 -24.199 23.694 1.00 82.50 605 ARG A C 1
ATOM 4757 O O . ARG A 1 605 ? -73.228 -24.205 24.248 1.00 82.50 605 ARG A O 1
ATOM 4764 N N . ILE A 1 606 ? -71.672 -23.130 23.044 1.00 82.00 606 ILE A N 1
ATOM 4765 C CA . ILE A 1 606 ? -72.474 -21.915 22.836 1.00 82.00 606 ILE A CA 1
ATOM 4766 C C . ILE A 1 606 ? -73.715 -22.256 22.004 1.00 82.00 606 ILE A C 1
ATOM 4768 O O . ILE A 1 606 ? -74.817 -21.920 22.421 1.00 82.00 606 ILE A O 1
ATOM 4772 N N . GLY A 1 607 ? -73.570 -23.016 20.914 1.00 83.56 607 GLY A N 1
ATOM 4773 C CA . GLY A 1 607 ? -74.706 -23.502 20.126 1.00 83.56 607 GLY A CA 1
ATOM 4774 C C . GLY A 1 607 ? -75.673 -24.399 20.913 1.00 83.56 607 GLY A C 1
ATOM 4775 O O . GLY A 1 607 ? -76.885 -24.298 20.735 1.00 83.56 607 GLY A O 1
ATOM 4776 N N . GLU A 1 608 ? -75.188 -25.256 21.815 1.00 81.19 608 GLU A N 1
ATOM 4777 C CA . GLU A 1 608 ? -76.037 -26.045 22.723 1.00 81.19 608 GLU A CA 1
ATOM 4778 C C . GLU A 1 608 ? -76.819 -25.142 23.694 1.00 81.19 608 GLU A C 1
ATOM 4780 O O . GLU A 1 608 ? -78.028 -25.314 23.857 1.00 81.19 608 GLU A O 1
ATOM 4785 N N . LEU A 1 609 ? -76.166 -24.135 24.283 1.00 80.94 609 LEU A N 1
ATOM 4786 C CA . LEU A 1 609 ? -76.797 -23.156 25.177 1.00 80.94 609 LEU A CA 1
ATOM 4787 C C . LEU A 1 609 ? -77.808 -22.254 24.449 1.00 80.94 609 LEU A C 1
ATOM 4789 O O . LEU A 1 609 ? -78.878 -21.980 24.990 1.00 80.94 609 LEU A O 1
ATOM 4793 N N . GLU A 1 610 ? -77.515 -21.834 23.217 1.00 81.88 610 GLU A N 1
ATOM 4794 C CA . GLU A 1 610 ? -78.433 -21.078 22.354 1.00 81.88 610 GLU A CA 1
ATOM 4795 C C . GLU A 1 610 ? -79.663 -21.911 21.965 1.00 81.88 610 GLU A C 1
ATOM 4797 O O . GLU A 1 610 ? -80.783 -21.399 21.988 1.00 81.88 610 GLU A O 1
ATOM 4802 N N . ASN A 1 611 ? -79.493 -23.207 21.675 1.00 81.88 611 ASN A N 1
ATOM 4803 C CA . ASN A 1 611 ? -80.619 -24.111 21.427 1.00 81.88 611 ASN A CA 1
ATOM 4804 C C . ASN A 1 611 ? -81.473 -24.319 22.688 1.00 81.88 611 ASN A C 1
ATOM 4806 O O . ASN A 1 611 ? -82.697 -24.257 22.596 1.00 81.88 611 ASN A O 1
ATOM 4810 N N . LEU A 1 612 ? -80.861 -24.486 23.866 1.00 84.31 612 LEU A N 1
ATOM 4811 C CA . LEU A 1 612 ? -81.589 -24.575 25.139 1.00 84.31 612 LEU A CA 1
ATOM 4812 C C . LEU A 1 612 ? -82.355 -23.279 25.457 1.00 84.31 612 LEU A C 1
ATOM 4814 O O . LEU A 1 612 ? -83.501 -23.342 25.900 1.00 84.31 612 LEU A O 1
ATOM 4818 N N . LEU A 1 613 ? -81.777 -22.107 25.173 1.00 78.50 613 LEU A N 1
ATOM 4819 C CA . LEU A 1 613 ? -82.476 -20.817 25.253 1.00 78.50 613 LEU A CA 1
ATOM 4820 C C . LEU A 1 613 ? -83.636 -20.724 24.252 1.00 78.50 613 LEU A C 1
ATOM 4822 O O . LEU A 1 613 ? -84.714 -20.254 24.608 1.00 78.50 613 LEU A O 1
ATOM 4826 N N . ALA A 1 614 ? -83.463 -21.211 23.023 1.00 78.88 614 ALA A N 1
ATOM 4827 C CA . ALA A 1 614 ? -84.539 -21.263 22.035 1.00 78.88 614 ALA A CA 1
ATOM 4828 C C . ALA A 1 614 ? -85.664 -22.240 22.435 1.00 78.88 614 ALA A C 1
ATOM 4830 O O . ALA A 1 614 ? -86.829 -21.986 22.131 1.00 78.88 614 ALA A O 1
ATOM 4831 N N . GLU A 1 615 ? -85.357 -23.335 23.136 1.00 80.69 615 GLU A N 1
ATOM 4832 C CA . GLU A 1 615 ? -86.362 -24.242 23.704 1.00 80.69 615 GLU A CA 1
ATOM 4833 C C . GLU A 1 615 ? -87.083 -23.635 24.916 1.00 80.69 615 GLU A C 1
ATOM 4835 O O . GLU A 1 615 ? -88.308 -23.747 24.993 1.00 80.69 615 GLU A O 1
ATOM 4840 N N . GLN A 1 616 ? -86.375 -22.922 25.802 1.00 76.81 616 GLN A N 1
ATOM 4841 C CA . GLN A 1 616 ? -86.983 -22.115 26.872 1.00 76.81 616 GLN A CA 1
ATOM 4842 C C . GLN A 1 616 ? -87.947 -21.075 26.279 1.00 76.81 616 GLN A C 1
ATOM 4844 O O . GLN A 1 616 ? -89.130 -21.085 26.603 1.00 76.81 616 GLN A O 1
ATOM 4849 N N . HIS A 1 617 ? -87.493 -20.258 25.322 1.00 79.00 617 HIS A N 1
ATOM 4850 C CA . HIS A 1 617 ? -88.338 -19.250 24.679 1.00 79.00 617 HIS A CA 1
ATOM 4851 C C . HIS A 1 617 ? -89.531 -19.852 23.926 1.00 79.00 617 HIS A C 1
ATOM 4853 O O . HIS A 1 617 ? -90.621 -19.298 23.999 1.00 79.00 617 HIS A O 1
ATOM 4859 N N . ARG A 1 618 ? -89.395 -21.009 23.263 1.00 81.31 618 ARG A N 1
ATOM 4860 C CA . ARG A 1 618 ? -90.549 -21.714 22.664 1.00 81.31 618 ARG A CA 1
ATOM 4861 C C . ARG A 1 618 ? -91.517 -22.256 23.714 1.00 81.31 618 ARG A C 1
ATOM 4863 O O . ARG A 1 618 ? -92.720 -22.271 23.465 1.00 81.31 618 ARG A O 1
ATOM 4870 N N . SER A 1 619 ? -91.019 -22.716 24.862 1.00 80.12 619 SER A N 1
ATOM 4871 C CA . SER A 1 619 ? -91.858 -23.118 25.994 1.00 80.12 619 SER A CA 1
ATOM 4872 C C . SER A 1 619 ? -92.649 -21.921 26.524 1.00 80.12 619 SER A C 1
ATOM 4874 O O . SER A 1 619 ? -93.861 -22.027 26.692 1.00 80.12 619 SER A O 1
ATOM 4876 N N . ASP A 1 620 ? -91.993 -20.775 26.708 1.00 78.12 620 ASP A N 1
ATOM 4877 C CA . ASP A 1 620 ? -92.617 -19.548 27.204 1.00 78.12 620 ASP A CA 1
ATOM 4878 C C . ASP A 1 620 ? -93.589 -18.934 26.186 1.00 78.12 620 ASP A C 1
ATOM 4880 O O . ASP A 1 620 ? -94.711 -18.614 26.558 1.00 78.12 620 ASP A O 1
ATOM 4884 N N . GLU A 1 621 ? -93.251 -18.877 24.892 1.00 81.00 621 GLU A N 1
ATOM 4885 C CA . GLU A 1 621 ? -94.193 -18.476 23.833 1.00 81.00 621 GLU A CA 1
ATOM 4886 C C . GLU A 1 621 ? -95.424 -19.392 23.788 1.00 81.00 621 GLU A C 1
ATOM 4888 O O . GLU A 1 621 ? -96.540 -18.934 23.555 1.00 81.00 621 GLU A O 1
ATOM 4893 N N . ASN A 1 622 ? -95.251 -20.704 23.973 1.00 79.62 622 ASN A N 1
ATOM 4894 C CA . ASN A 1 622 ? -96.380 -21.631 23.997 1.00 79.62 622 ASN A CA 1
ATOM 4895 C C . ASN A 1 622 ? -97.205 -21.471 25.279 1.00 79.62 622 ASN A C 1
ATOM 4897 O O . ASN A 1 622 ? -98.426 -21.587 25.224 1.00 79.62 622 ASN A O 1
ATOM 4901 N N . ARG A 1 623 ? -96.569 -21.126 26.403 1.00 79.69 623 ARG A N 1
ATOM 4902 C CA . ARG A 1 623 ? -97.240 -20.762 27.655 1.00 79.69 623 ARG A CA 1
ATOM 4903 C C . ARG A 1 623 ? -98.023 -19.454 27.524 1.00 79.69 623 ARG A C 1
ATOM 4905 O O . ARG A 1 623 ? -99.130 -19.349 28.044 1.00 79.69 623 ARG A O 1
ATOM 4912 N N . GLU A 1 624 ? -97.476 -18.483 26.803 1.00 80.00 624 GLU A N 1
ATOM 4913 C CA . GLU A 1 624 ? -98.130 -17.219 26.481 1.00 80.00 624 GLU A CA 1
ATOM 4914 C C . GLU A 1 624 ? -99.309 -17.452 25.531 1.00 80.00 624 GLU A C 1
ATOM 4916 O O . GLU A 1 624 ? -100.416 -17.041 25.853 1.00 80.00 624 GLU A O 1
ATOM 4921 N N . ARG A 1 625 ? -99.147 -18.250 24.465 1.00 80.75 625 ARG A N 1
ATOM 4922 C CA . ARG A 1 625 ? -100.251 -18.688 23.585 1.00 80.75 625 ARG A CA 1
ATOM 4923 C C . ARG A 1 625 ? -101.324 -19.488 24.323 1.00 80.75 625 ARG A C 1
ATOM 4925 O O . ARG A 1 625 ? -102.502 -19.358 24.004 1.00 80.75 625 ARG A O 1
ATOM 4932 N N . GLU A 1 626 ? -100.968 -20.328 25.295 1.00 77.81 626 GLU A N 1
ATOM 4933 C CA . GLU A 1 626 ? -101.948 -20.975 26.178 1.00 77.81 626 GLU A CA 1
ATOM 4934 C C . GLU A 1 626 ? -102.739 -19.922 26.962 1.00 77.81 626 GLU A C 1
ATOM 4936 O O . GLU A 1 626 ? -103.965 -19.997 27.014 1.00 77.81 626 GLU A O 1
ATOM 4941 N N . LEU A 1 627 ? -102.071 -18.926 27.550 1.00 79.06 627 LEU A N 1
ATOM 4942 C CA . LEU A 1 627 ? -102.726 -17.849 28.296 1.00 79.06 627 LEU A CA 1
ATOM 4943 C C . LEU A 1 627 ? -103.579 -16.949 27.389 1.00 79.06 627 LEU A C 1
ATOM 4945 O O . LEU A 1 627 ? -104.708 -16.641 27.760 1.00 79.06 627 LEU A O 1
ATOM 4949 N N . GLU A 1 628 ? -103.111 -16.596 26.191 1.00 81.81 628 GLU A N 1
ATOM 4950 C CA . GLU A 1 628 ? -103.880 -15.870 25.175 1.00 81.81 628 GLU A CA 1
ATOM 4951 C C . GLU A 1 628 ? -105.115 -16.660 24.736 1.00 81.81 628 GLU A C 1
ATOM 4953 O O . GLU A 1 628 ? -106.205 -16.099 24.710 1.00 81.81 628 GLU A O 1
ATOM 4958 N N . ASN A 1 629 ? -104.991 -17.963 24.462 1.00 81.44 629 ASN A N 1
ATOM 4959 C CA . ASN A 1 629 ? -106.140 -18.807 24.121 1.00 81.44 629 ASN A CA 1
ATOM 4960 C C . ASN A 1 629 ? -107.137 -18.901 25.286 1.00 81.44 629 ASN A C 1
ATOM 4962 O O . ASN A 1 629 ? -108.333 -18.747 25.063 1.00 81.44 629 ASN A O 1
ATOM 4966 N N . ASN A 1 630 ? -106.673 -19.050 26.533 1.00 81.81 630 ASN A N 1
ATOM 4967 C CA . ASN A 1 630 ? -107.543 -18.999 27.716 1.00 81.81 630 ASN A CA 1
ATOM 4968 C C . ASN A 1 630 ? -108.225 -17.624 27.869 1.00 81.81 630 ASN A C 1
ATOM 4970 O O . ASN A 1 630 ? -109.398 -17.557 28.229 1.00 81.81 630 ASN A O 1
ATOM 4974 N N . ILE A 1 631 ? -107.526 -16.520 27.579 1.00 78.88 631 ILE A N 1
ATOM 4975 C CA . ILE A 1 631 ? -108.101 -15.166 27.571 1.00 78.88 631 ILE A CA 1
ATOM 4976 C C . ILE A 1 631 ? -109.132 -15.027 26.447 1.00 78.88 631 ILE A C 1
ATOM 4978 O O . ILE A 1 631 ? -110.198 -14.474 26.687 1.00 78.88 631 ILE A O 1
ATOM 4982 N N . VAL A 1 632 ? -108.869 -15.565 25.255 1.00 82.88 632 VAL A N 1
ATOM 4983 C CA . VAL A 1 632 ? -109.799 -15.561 24.119 1.00 82.88 632 VAL A CA 1
ATOM 4984 C C . VAL A 1 632 ? -111.025 -16.430 24.402 1.00 82.88 632 VAL A C 1
ATOM 4986 O O . VAL A 1 632 ? -112.131 -15.993 24.101 1.00 82.88 632 VAL A O 1
ATOM 4989 N N . GLU A 1 633 ? -110.887 -17.597 25.032 1.00 78.56 633 GLU A N 1
ATOM 4990 C CA . GLU A 1 633 ? -112.019 -18.417 25.489 1.00 78.56 633 GLU A CA 1
ATOM 4991 C C . GLU A 1 633 ? -112.829 -17.699 26.581 1.00 78.56 633 GLU A C 1
ATOM 4993 O O . GLU A 1 633 ? -114.057 -17.629 26.501 1.00 78.56 633 GLU A O 1
ATOM 4998 N N . LEU A 1 634 ? -112.172 -17.075 27.565 1.00 76.94 634 LEU A N 1
ATOM 4999 C CA . LEU A 1 634 ? -112.846 -16.246 28.570 1.00 76.94 634 LEU A CA 1
ATOM 5000 C C . LEU A 1 634 ? -113.566 -15.052 27.926 1.00 76.94 634 LEU A C 1
ATOM 5002 O O . LEU A 1 634 ? -114.732 -14.809 28.230 1.00 76.94 634 LEU A O 1
ATOM 5006 N N . SER A 1 635 ? -112.936 -14.354 26.981 1.00 76.06 635 SER A N 1
ATOM 5007 C CA . SER A 1 635 ? -113.575 -13.298 26.195 1.00 76.06 635 SER A CA 1
ATOM 5008 C C . SER A 1 635 ? -114.753 -13.837 25.390 1.00 76.06 635 SER A C 1
ATOM 5010 O O . SER A 1 635 ? -115.801 -13.208 25.417 1.00 76.06 635 SER A O 1
ATOM 5012 N N . GLN A 1 636 ? -114.640 -15.008 24.754 1.00 78.25 636 GLN A N 1
ATOM 5013 C CA . GLN A 1 636 ? -115.733 -15.655 24.022 1.00 78.25 636 GLN A CA 1
ATOM 5014 C C . GLN A 1 636 ? -116.887 -16.079 24.939 1.00 78.25 636 GLN A C 1
ATOM 5016 O O . GLN A 1 636 ? -118.037 -15.961 24.525 1.00 78.25 636 GLN A O 1
ATOM 5021 N N . THR A 1 637 ? -116.635 -16.508 26.181 1.00 77.50 637 THR A N 1
ATOM 5022 C CA . THR A 1 637 ? -117.711 -16.793 27.153 1.00 77.50 637 THR A CA 1
ATOM 5023 C C . THR A 1 637 ? -118.362 -15.518 27.691 1.00 77.50 637 THR A C 1
ATOM 5025 O O . THR A 1 637 ? -119.580 -15.487 27.843 1.00 77.50 637 THR A O 1
ATOM 5028 N N . VAL A 1 638 ? -117.607 -14.435 27.904 1.00 76.69 638 VAL A N 1
ATOM 5029 C CA . VAL A 1 638 ? -118.166 -13.114 28.251 1.00 76.69 638 VAL A CA 1
ATOM 5030 C C . VAL A 1 638 ? -119.002 -12.560 27.095 1.00 76.69 638 VAL A C 1
ATOM 5032 O O . VAL A 1 638 ? -120.129 -12.122 27.314 1.00 76.69 638 VAL A O 1
ATOM 5035 N N . ASP A 1 639 ? -118.498 -12.648 25.867 1.00 77.25 639 ASP A N 1
ATOM 5036 C CA . ASP A 1 639 ? -119.212 -12.342 24.627 1.00 77.25 639 ASP A CA 1
ATOM 5037 C C . ASP A 1 639 ? -120.471 -13.203 24.469 1.00 77.25 639 ASP A C 1
ATOM 5039 O O . ASP A 1 639 ? -121.510 -12.696 24.057 1.00 77.25 639 ASP A O 1
ATOM 5043 N N . ALA A 1 640 ? -120.403 -14.500 24.784 1.00 75.88 640 ALA A N 1
ATOM 5044 C CA . ALA A 1 640 ? -121.541 -15.410 24.720 1.00 75.88 640 ALA A CA 1
ATOM 5045 C C . ALA A 1 640 ? -122.599 -15.041 25.763 1.00 75.88 640 ALA A C 1
ATOM 5047 O O . ALA A 1 640 ? -123.765 -14.950 25.409 1.00 75.88 640 ALA A O 1
ATOM 5048 N N . LEU A 1 641 ? -122.213 -14.722 27.001 1.00 73.94 641 LEU A N 1
ATOM 5049 C CA . LEU A 1 641 ? -123.129 -14.253 28.048 1.00 73.94 641 LEU A CA 1
ATOM 5050 C C . LEU A 1 641 ? -123.722 -12.869 27.731 1.00 73.94 641 LEU A C 1
ATOM 5052 O O . LEU A 1 641 ? -124.878 -12.598 28.055 1.00 73.94 641 LEU A O 1
ATOM 5056 N N . GLN A 1 642 ? -122.973 -11.988 27.061 1.00 73.94 642 GLN A N 1
ATOM 5057 C CA . GLN A 1 642 ? -123.498 -10.718 26.546 1.00 73.94 642 GLN A CA 1
ATOM 5058 C C . GLN A 1 642 ? -124.448 -10.942 25.363 1.00 73.94 642 GLN A C 1
ATOM 5060 O O . GLN A 1 642 ? -125.512 -10.330 25.319 1.00 73.94 642 GLN A O 1
ATOM 5065 N N . ARG A 1 643 ? -124.134 -11.875 24.457 1.00 74.19 643 ARG A N 1
ATOM 5066 C CA . ARG A 1 643 ? -125.032 -12.313 23.381 1.00 74.19 643 ARG A CA 1
ATOM 5067 C C . ARG A 1 643 ? -126.251 -13.042 23.927 1.00 74.19 643 ARG A C 1
ATOM 5069 O O . ARG A 1 643 ? -127.311 -12.845 23.361 1.00 74.19 643 ARG A O 1
ATOM 5076 N N . GLU A 1 644 ? -126.181 -13.784 25.029 1.00 75.38 644 GLU A N 1
ATOM 5077 C CA . GLU A 1 644 ? -127.353 -14.360 25.700 1.00 75.38 644 GLU A CA 1
ATOM 5078 C C . GLU A 1 644 ? -128.190 -13.269 26.368 1.00 75.38 644 GLU A C 1
ATOM 5080 O O . GLU A 1 644 ? -129.398 -13.247 26.177 1.00 75.38 644 GLU A O 1
ATOM 5085 N N . ARG A 1 645 ? -127.583 -12.293 27.060 1.00 67.50 645 ARG A N 1
ATOM 5086 C CA . ARG A 1 645 ? -128.302 -11.109 27.570 1.00 67.50 645 ARG A CA 1
ATOM 5087 C C . ARG A 1 645 ? -129.038 -10.378 26.442 1.00 67.50 645 ARG A C 1
ATOM 5089 O O . ARG A 1 645 ? -130.217 -10.054 26.579 1.00 67.50 645 ARG A O 1
ATOM 5096 N N . ASP A 1 646 ? -128.353 -10.139 25.328 1.00 73.56 646 ASP A N 1
ATOM 5097 C CA . ASP A 1 646 ? -128.878 -9.339 24.223 1.00 73.56 646 ASP A CA 1
ATOM 5098 C C . ASP A 1 646 ? -129.833 -10.132 23.326 1.00 73.56 646 ASP A C 1
ATOM 5100 O O . ASP A 1 646 ? -130.818 -9.570 22.860 1.00 73.56 646 ASP A O 1
ATOM 5104 N N . THR A 1 647 ? -129.648 -11.443 23.159 1.00 72.06 647 THR A N 1
ATOM 5105 C CA . THR A 1 647 ? -130.634 -12.314 22.496 1.00 72.06 647 THR A CA 1
ATOM 5106 C C . THR A 1 647 ? -131.798 -12.689 23.403 1.00 72.06 647 THR A C 1
ATOM 5108 O O . THR A 1 647 ? -132.863 -12.937 22.867 1.00 72.06 647 THR A O 1
ATOM 5111 N N . LEU A 1 648 ? -131.692 -12.648 24.736 1.00 69.75 648 LEU A N 1
ATOM 5112 C CA . LEU A 1 648 ? -132.860 -12.697 25.629 1.00 69.75 648 LEU A CA 1
ATOM 5113 C C . LEU A 1 648 ? -133.644 -11.381 25.580 1.00 69.75 648 LEU A C 1
ATOM 5115 O O . LEU A 1 648 ? -134.872 -11.413 25.564 1.00 69.75 648 LEU A O 1
ATOM 5119 N N . SER A 1 649 ? -132.960 -10.236 25.480 1.00 65.62 649 SER A N 1
ATOM 5120 C CA . SER A 1 649 ? -133.598 -8.937 25.230 1.00 65.62 649 SER A CA 1
ATOM 5121 C C . SER A 1 649 ? -134.301 -8.913 23.865 1.00 65.62 649 SER A C 1
ATOM 5123 O O . SER A 1 649 ? -135.489 -8.613 23.776 1.00 65.62 649 SER A O 1
ATOM 5125 N N . VAL A 1 650 ? -133.611 -9.333 22.798 1.00 67.56 650 VAL A N 1
ATOM 5126 C CA . VAL A 1 650 ? -134.183 -9.401 21.446 1.00 67.56 650 VAL A CA 1
ATOM 5127 C C . VAL A 1 650 ? -135.235 -10.504 21.331 1.00 67.56 650 VAL A C 1
ATOM 5129 O O . VAL A 1 650 ? -136.245 -10.266 20.694 1.00 67.56 650 VAL A O 1
ATOM 5132 N N . ALA A 1 651 ? -135.097 -11.670 21.966 1.00 63.72 651 ALA A N 1
ATOM 5133 C CA . ALA A 1 651 ? -136.132 -12.708 21.948 1.00 63.72 651 ALA A CA 1
ATOM 5134 C C . ALA A 1 651 ? -137.368 -12.315 22.767 1.00 63.72 651 ALA A C 1
ATOM 5136 O O . ALA A 1 651 ? -138.469 -12.715 22.400 1.00 63.72 651 ALA A O 1
ATOM 5137 N N . LEU A 1 652 ? -137.233 -11.491 23.812 1.00 58.69 652 LEU A N 1
ATOM 5138 C CA . LEU A 1 652 ? -138.385 -10.870 24.469 1.00 58.69 652 LEU A CA 1
ATOM 5139 C C . LEU A 1 652 ? -139.137 -9.954 23.487 1.00 58.69 652 LEU A C 1
ATOM 5141 O O . LEU A 1 652 ? -140.362 -10.009 23.427 1.00 58.69 652 LEU A O 1
ATOM 5145 N N . ASP A 1 653 ? -138.401 -9.185 22.686 1.00 57.16 653 ASP A N 1
ATOM 5146 C CA . ASP A 1 653 ? -138.896 -8.275 21.645 1.00 57.16 653 ASP A CA 1
ATOM 5147 C C . ASP A 1 653 ? -139.380 -8.971 20.355 1.00 57.16 653 ASP A C 1
ATOM 5149 O O . ASP A 1 653 ? -140.180 -8.407 19.610 1.00 57.16 653 ASP A O 1
ATOM 5153 N N . GLN A 1 654 ? -138.884 -10.176 20.066 1.00 59.69 654 GLN A N 1
ATOM 5154 C CA . GLN A 1 654 ? -139.040 -10.866 18.781 1.00 59.69 654 GLN A CA 1
ATOM 5155 C C . GLN A 1 654 ? -139.931 -12.111 18.887 1.00 59.69 654 GLN A C 1
ATOM 5157 O O . GLN A 1 654 ? -140.637 -12.420 17.935 1.00 59.69 654 GLN A O 1
ATOM 5162 N N . ALA A 1 655 ? -140.067 -12.739 20.062 1.00 57.53 655 ALA A N 1
ATOM 5163 C CA . ALA A 1 655 ? -141.226 -13.594 20.350 1.00 57.53 655 ALA A CA 1
ATOM 5164 C C . ALA A 1 655 ? -142.545 -12.788 20.341 1.00 57.53 655 ALA A C 1
ATOM 5166 O O . ALA A 1 655 ? -143.620 -13.359 20.180 1.00 57.53 655 ALA A O 1
ATOM 5167 N N . GLN A 1 656 ? -142.457 -11.455 20.454 1.00 49.97 656 GLN A N 1
ATOM 5168 C CA . GLN A 1 656 ? -143.551 -10.505 20.222 1.00 49.97 656 GLN A CA 1
ATOM 5169 C C . GLN A 1 656 ? -143.753 -10.132 18.733 1.00 49.97 656 GLN A C 1
ATOM 5171 O O . GLN A 1 656 ? -144.592 -9.280 18.450 1.00 49.97 656 GLN A O 1
ATOM 5176 N N . ARG A 1 657 ? -142.999 -10.719 17.783 1.00 54.72 657 ARG A N 1
ATOM 5177 C CA . ARG A 1 657 ? -143.087 -10.418 16.333 1.00 54.72 657 ARG A CA 1
ATOM 5178 C C . ARG A 1 657 ? -143.119 -11.666 15.445 1.00 54.72 657 ARG A C 1
ATOM 5180 O O . ARG A 1 657 ? -144.001 -11.795 14.607 1.00 54.72 657 ARG A O 1
ATOM 5187 N N . ASP A 1 658 ? -142.227 -12.630 15.659 1.00 52.41 658 ASP A N 1
ATOM 5188 C CA . ASP A 1 658 ? -142.100 -13.819 14.797 1.00 52.41 658 ASP A CA 1
ATOM 5189 C C . ASP A 1 658 ? -143.103 -14.936 15.133 1.00 52.41 658 ASP A C 1
ATOM 5191 O O . ASP A 1 658 ? -143.125 -15.982 14.484 1.00 52.41 658 ASP A O 1
ATOM 5195 N N . LEU A 1 659 ? -144.020 -14.670 16.070 1.00 48.25 659 LEU A N 1
ATOM 5196 C CA . LEU A 1 659 ? -145.314 -15.352 16.136 1.00 48.25 659 LEU A CA 1
ATOM 5197 C C . LEU A 1 659 ? -146.123 -15.163 14.831 1.00 48.25 659 LEU A C 1
ATOM 5199 O O . LEU A 1 659 ? -146.919 -16.035 14.483 1.00 48.25 659 LEU A O 1
ATOM 5203 N N . ASP A 1 660 ? -145.880 -14.073 14.089 1.00 42.34 660 ASP A N 1
ATOM 5204 C CA . ASP A 1 660 ? -146.666 -13.667 12.918 1.00 42.34 660 ASP A CA 1
ATOM 5205 C C . ASP A 1 660 ? -146.020 -14.022 11.547 1.00 42.34 660 ASP A C 1
ATOM 5207 O O . ASP A 1 660 ? -146.664 -13.830 10.514 1.00 42.34 660 ASP A O 1
ATOM 5211 N N . ALA A 1 661 ? -144.769 -14.526 11.489 1.00 41.72 661 ALA A N 1
ATOM 5212 C CA . ALA A 1 661 ? -143.877 -14.328 10.317 1.00 41.72 661 ALA A CA 1
ATOM 5213 C C . ALA A 1 661 ? -143.340 -15.570 9.534 1.00 41.72 661 ALA A C 1
ATOM 5215 O O . ALA A 1 661 ? -142.416 -15.445 8.738 1.00 41.72 661 ALA A O 1
ATOM 5216 N N . LEU A 1 662 ? -143.916 -16.761 9.723 1.00 39.66 662 LEU A N 1
ATOM 5217 C CA . LEU A 1 662 ? -144.069 -17.870 8.740 1.00 39.66 662 LEU A CA 1
ATOM 5218 C C . LEU A 1 662 ? -143.079 -18.064 7.520 1.00 39.66 662 LEU A C 1
ATOM 5220 O O . LEU A 1 662 ? -143.212 -17.392 6.507 1.00 39.66 662 LEU A O 1
ATOM 5224 N N . GLN A 1 663 ? -142.318 -19.187 7.508 1.00 44.53 663 GLN A N 1
ATOM 5225 C CA . GLN A 1 663 ? -142.166 -20.185 6.385 1.00 44.53 663 GLN A CA 1
ATOM 5226 C C . GLN A 1 663 ? -141.329 -19.900 5.053 1.00 44.53 663 GLN A C 1
ATOM 5228 O O . GLN A 1 663 ? -141.710 -19.032 4.281 1.00 44.53 663 GLN A O 1
ATOM 5233 N N . THR A 1 664 ? -140.336 -20.786 4.682 1.00 39.66 664 THR A N 1
ATOM 5234 C CA . THR A 1 664 ? -139.825 -21.280 3.307 1.00 39.66 664 THR A CA 1
ATOM 5235 C C . THR A 1 664 ? -138.392 -21.000 2.629 1.00 39.66 664 THR A C 1
ATOM 5237 O O . THR A 1 664 ? -138.167 -19.914 2.118 1.00 39.66 664 THR A O 1
ATOM 5240 N N . GLU A 1 665 ? -137.522 -22.057 2.442 1.00 44.38 665 GLU A N 1
ATOM 5241 C CA . GLU A 1 665 ? -136.588 -22.506 1.292 1.00 44.38 665 GLU A CA 1
ATOM 5242 C C . GLU A 1 665 ? -135.019 -22.219 1.032 1.00 44.38 665 GLU A C 1
ATOM 5244 O O . GLU A 1 665 ? -134.317 -21.856 1.971 1.00 44.38 665 GLU A O 1
ATOM 5249 N N . ASN A 1 666 ? -134.414 -22.574 -0.165 1.00 50.56 666 ASN A N 1
ATOM 5250 C CA . ASN A 1 666 ? -133.034 -23.184 -0.476 1.00 50.56 666 ASN A CA 1
ATOM 5251 C C . ASN A 1 666 ? -132.408 -22.911 -1.937 1.00 50.56 666 ASN A C 1
ATOM 5253 O O . ASN A 1 666 ? -133.173 -22.378 -2.734 1.00 50.56 666 ASN A O 1
ATOM 5257 N N . ASN A 1 667 ? -131.192 -23.283 -2.511 1.00 51.06 667 ASN A N 1
ATOM 5258 C CA . ASN A 1 667 ? -129.747 -23.669 -2.173 1.00 51.06 667 ASN A CA 1
ATOM 5259 C C . ASN A 1 667 ? -128.760 -23.894 -3.449 1.00 51.06 667 ASN A C 1
ATOM 5261 O O . ASN A 1 667 ? -129.273 -23.923 -4.564 1.00 51.06 667 ASN A O 1
ATOM 5265 N N . SER A 1 668 ? -127.413 -24.173 -3.321 1.00 46.22 668 SER A N 1
ATOM 5266 C CA . SER A 1 668 ? -126.310 -24.663 -4.302 1.00 46.22 668 SER A CA 1
ATOM 5267 C C . SER A 1 668 ? -125.650 -23.727 -5.401 1.00 46.22 668 SER A C 1
ATOM 5269 O O . SER A 1 668 ? -126.239 -22.677 -5.627 1.00 46.22 668 SER A O 1
ATOM 5271 N N . GLY A 1 669 ? -124.494 -23.904 -6.150 1.00 49.22 669 GLY A N 1
ATOM 5272 C CA . GLY A 1 669 ? -123.288 -24.828 -6.396 1.00 49.22 669 GLY A CA 1
ATOM 5273 C C . GLY A 1 669 ? -122.509 -24.471 -7.759 1.00 49.22 669 GLY A C 1
ATOM 5274 O O . GLY A 1 669 ? -123.088 -23.643 -8.455 1.00 49.22 669 GLY A O 1
ATOM 5275 N N . THR A 1 670 ? -121.337 -24.916 -8.354 1.00 47.94 670 THR A N 1
ATOM 5276 C CA . THR A 1 670 ? -119.998 -25.644 -8.138 1.00 47.94 670 THR A CA 1
ATOM 5277 C C . THR A 1 670 ? -119.055 -25.635 -9.445 1.00 47.94 670 THR A C 1
ATOM 5279 O O . THR A 1 670 ? -119.643 -25.473 -10.510 1.00 47.94 670 THR A O 1
ATOM 5282 N N . ALA A 1 671 ? -117.682 -25.832 -9.466 1.00 44.38 671 ALA A N 1
ATOM 5283 C CA . ALA A 1 671 ? -116.760 -25.777 -10.697 1.00 44.38 671 ALA A CA 1
ATOM 5284 C C . ALA A 1 671 ? -115.267 -26.360 -10.637 1.00 44.38 671 ALA A C 1
ATOM 5286 O O . ALA A 1 671 ? -114.762 -26.437 -9.524 1.00 44.38 671 ALA A O 1
ATOM 5287 N N . GLU A 1 672 ? -114.544 -26.680 -11.773 1.00 39.91 672 GLU A N 1
ATOM 5288 C CA . GLU A 1 672 ? -113.029 -26.863 -11.964 1.00 39.91 672 GLU A CA 1
ATOM 5289 C C . GLU A 1 672 ? -112.526 -27.281 -13.420 1.00 39.91 672 GLU A C 1
ATOM 5291 O O . GLU A 1 672 ? -113.358 -27.820 -14.139 1.00 39.91 672 GLU A O 1
ATOM 5296 N N . GLU A 1 673 ? -111.233 -27.065 -13.861 1.00 34.25 673 GLU A N 1
ATOM 5297 C CA . GLU A 1 673 ? -110.368 -27.983 -14.739 1.00 34.25 673 GLU A CA 1
ATOM 5298 C C . GLU A 1 673 ? -109.008 -27.490 -15.401 1.00 34.25 673 GLU A C 1
ATOM 5300 O O . GLU A 1 673 ? -108.115 -28.303 -15.648 1.00 34.25 673 GLU A O 1
ATOM 5305 N N . GLY A 1 674 ? -108.802 -26.222 -15.792 1.00 41.22 674 GLY A N 1
ATOM 5306 C CA . GLY A 1 674 ? -108.025 -25.869 -17.025 1.00 41.22 674 GLY A CA 1
ATOM 5307 C C . GLY A 1 674 ? -106.466 -25.895 -17.156 1.00 41.22 674 GLY A C 1
ATOM 5308 O O . GLY A 1 674 ? -105.963 -25.183 -18.024 1.00 41.22 674 GLY A O 1
ATOM 5309 N N . ILE A 1 675 ? -105.659 -26.629 -16.372 1.00 40.84 675 ILE A N 1
ATOM 5310 C CA . ILE A 1 675 ? -104.191 -26.343 -16.233 1.00 40.84 675 ILE A CA 1
ATOM 5311 C C . ILE A 1 675 ? -103.209 -27.062 -17.212 1.00 40.84 675 ILE A C 1
ATOM 5313 O O . ILE A 1 675 ? -102.083 -26.606 -17.408 1.00 40.84 675 ILE A O 1
ATOM 5317 N N . LEU A 1 676 ? -103.578 -28.167 -17.869 1.00 45.41 676 LEU A N 1
ATOM 5318 C CA . LEU A 1 676 ? -102.610 -29.157 -18.414 1.00 45.41 676 LEU A CA 1
ATOM 5319 C C . LEU A 1 676 ? -101.990 -28.914 -19.822 1.00 45.41 676 LEU A C 1
ATOM 5321 O O . LEU A 1 676 ? -101.385 -29.828 -20.390 1.00 45.41 676 LEU A O 1
ATOM 5325 N N . ALA A 1 677 ? -102.132 -27.732 -20.429 1.00 46.56 677 ALA A N 1
ATOM 5326 C CA . ALA A 1 677 ? -101.915 -27.570 -21.878 1.00 46.56 677 ALA A CA 1
ATOM 5327 C C . ALA A 1 677 ? -100.452 -27.383 -22.356 1.00 46.56 677 ALA A C 1
ATOM 5329 O O . ALA A 1 677 ? -100.018 -28.075 -23.279 1.00 46.56 677 ALA A O 1
ATOM 5330 N N . LEU A 1 678 ? -99.704 -26.419 -21.799 1.00 42.38 678 LEU A N 1
ATOM 5331 C CA . LEU A 1 678 ? -98.602 -25.759 -22.533 1.00 42.38 678 LEU A CA 1
ATOM 5332 C C . LEU A 1 678 ? -97.169 -26.260 -22.273 1.00 42.38 678 LEU A C 1
ATOM 5334 O O . LEU A 1 678 ? -96.252 -25.829 -22.968 1.00 42.38 678 LEU A O 1
ATOM 5338 N N . CYS A 1 679 ? -96.949 -27.224 -21.375 1.00 44.53 679 CYS A N 1
ATOM 5339 C CA . CYS A 1 679 ? -95.626 -27.825 -21.109 1.00 44.53 679 CYS A CA 1
ATOM 5340 C C . CYS A 1 679 ? -95.114 -28.755 -22.240 1.00 44.53 679 CYS A C 1
ATOM 5342 O O . CYS A 1 679 ? -94.500 -29.784 -21.964 1.00 44.53 679 CYS A O 1
ATOM 5344 N N . ARG A 1 680 ? -95.428 -28.456 -23.508 1.00 48.53 680 ARG A N 1
ATOM 5345 C CA . ARG A 1 680 ? -95.223 -29.355 -24.659 1.00 48.53 680 ARG A CA 1
ATOM 5346 C C . ARG A 1 680 ? -94.586 -28.697 -25.891 1.00 48.53 680 ARG A C 1
ATOM 5348 O O . ARG A 1 680 ? -94.216 -29.418 -26.810 1.00 48.53 680 ARG A O 1
ATOM 5355 N N . ALA A 1 681 ? -94.457 -27.370 -25.916 1.00 47.94 681 ALA A N 1
ATOM 5356 C CA . ALA A 1 681 ? -93.831 -26.639 -27.017 1.00 47.94 681 ALA A CA 1
ATOM 5357 C C . ALA A 1 681 ? -92.318 -26.464 -26.785 1.00 47.94 681 ALA A C 1
ATOM 5359 O O . ALA A 1 681 ? -91.889 -26.183 -25.669 1.00 47.94 681 ALA A O 1
ATOM 5360 N N . ILE A 1 682 ? -91.526 -26.596 -27.853 1.00 39.81 682 ILE A N 1
ATOM 5361 C CA . ILE A 1 682 ? -90.095 -26.244 -27.914 1.00 39.81 682 ILE A CA 1
ATOM 5362 C C . ILE A 1 682 ? -89.165 -26.931 -26.883 1.00 39.81 682 ILE A C 1
ATOM 5364 O O . ILE A 1 682 ? -88.432 -26.299 -26.128 1.00 39.81 682 ILE A O 1
ATOM 5368 N N . LEU A 1 683 ? -89.040 -28.255 -27.009 1.00 44.53 683 LEU A N 1
ATOM 5369 C CA . LEU A 1 683 ? -87.730 -28.932 -26.882 1.00 44.53 683 LEU A CA 1
ATOM 5370 C C . LEU A 1 683 ? -86.982 -28.976 -28.243 1.00 44.53 683 LEU A C 1
ATOM 5372 O O . LEU A 1 683 ? -86.029 -29.731 -28.403 1.00 44.53 683 LEU A O 1
ATOM 5376 N N . HIS A 1 684 ? -87.484 -28.246 -29.252 1.00 49.62 684 HIS A N 1
ATOM 5377 C CA . HIS A 1 684 ? -87.451 -28.685 -30.656 1.00 49.62 684 HIS A CA 1
ATOM 5378 C C . HIS A 1 684 ? -87.286 -27.580 -31.727 1.00 49.62 684 HIS A C 1
ATOM 5380 O O . HIS A 1 684 ? -87.462 -27.873 -32.904 1.00 49.62 684 HIS A O 1
ATOM 5386 N N . ASN A 1 685 ? -86.898 -26.348 -31.360 1.00 37.78 685 ASN A N 1
ATOM 5387 C CA . ASN A 1 685 ? -86.631 -25.241 -32.303 1.00 37.78 685 ASN A CA 1
ATOM 5388 C C . ASN A 1 685 ? -87.848 -24.853 -33.188 1.00 37.78 685 ASN A C 1
ATOM 5390 O O . ASN A 1 685 ? -87.893 -25.162 -34.379 1.00 37.78 685 ASN A O 1
ATOM 5394 N N . GLU A 1 686 ? -88.814 -24.131 -32.609 1.00 44.66 686 GLU A N 1
ATOM 5395 C CA . GLU A 1 686 ? -89.994 -23.588 -33.309 1.00 44.66 686 GLU A CA 1
ATOM 5396 C C . GLU A 1 686 ? -90.033 -22.052 -33.176 1.00 44.66 686 GLU A C 1
ATOM 5398 O O . GLU A 1 686 ? -89.679 -21.510 -32.127 1.00 44.66 686 GLU A O 1
ATOM 5403 N N . GLU A 1 687 ? -90.482 -21.335 -34.211 1.00 34.97 687 GLU A N 1
ATOM 5404 C CA . GLU A 1 687 ? -90.764 -19.894 -34.124 1.00 34.97 687 GLU A CA 1
ATOM 5405 C C . GLU A 1 687 ? -92.154 -19.638 -33.515 1.00 34.97 687 GLU A C 1
ATOM 5407 O O . GLU A 1 687 ? -93.121 -20.329 -33.832 1.00 34.97 687 GLU A O 1
ATOM 5412 N N . ILE A 1 688 ? -92.293 -18.601 -32.678 1.00 46.03 688 ILE A N 1
ATOM 5413 C CA . ILE A 1 688 ? -93.579 -18.260 -32.044 1.00 46.03 688 ILE A CA 1
ATOM 5414 C C . ILE A 1 688 ? -94.393 -17.284 -32.913 1.00 46.03 688 ILE A C 1
ATOM 5416 O O . ILE A 1 688 ? -94.177 -16.065 -32.899 1.00 46.03 688 ILE A O 1
ATOM 5420 N N . GLY A 1 689 ? -95.409 -17.815 -33.592 1.00 36.72 689 GLY A N 1
ATOM 5421 C CA . GLY A 1 689 ? -96.493 -17.073 -34.246 1.00 36.72 689 GLY A CA 1
ATOM 5422 C C . GLY A 1 689 ? -97.466 -18.027 -34.955 1.00 36.72 689 GLY A C 1
ATOM 5423 O O . GLY A 1 689 ? -97.111 -19.162 -35.234 1.00 36.72 689 GLY A O 1
ATOM 5424 N N . SER A 1 690 ? -98.701 -17.653 -35.292 1.00 36.94 690 SER A N 1
ATOM 5425 C CA . SER A 1 690 ? -99.503 -16.469 -34.938 1.00 36.94 690 SER A CA 1
ATOM 5426 C C . SER A 1 690 ? -100.988 -16.784 -35.229 1.00 36.94 690 SER A C 1
ATOM 5428 O O . SER A 1 690 ? -101.278 -17.812 -35.838 1.00 36.94 690 SER A O 1
ATOM 5430 N N . GLY A 1 691 ? -101.928 -15.923 -34.823 1.00 39.44 691 GLY A N 1
ATOM 5431 C CA . GLY A 1 691 ? -103.365 -16.246 -34.832 1.00 39.44 691 GLY A CA 1
ATOM 5432 C C . GLY A 1 691 ? -103.827 -16.862 -33.505 1.00 39.44 691 GLY A C 1
ATOM 5433 O O . GLY A 1 691 ? -103.117 -17.690 -32.947 1.00 39.44 691 GLY A O 1
ATOM 5434 N N . ALA A 1 692 ? -104.983 -16.421 -32.991 1.00 54.66 692 ALA A N 1
ATOM 5435 C CA . ALA A 1 692 ? -105.587 -16.848 -31.714 1.00 54.66 692 ALA A CA 1
ATOM 5436 C C . ALA A 1 692 ? -104.566 -17.056 -30.560 1.00 54.66 692 ALA A C 1
ATOM 5438 O O . ALA A 1 692 ? -104.393 -18.166 -30.067 1.00 54.66 692 ALA A O 1
ATOM 5439 N N . GLN A 1 693 ? -103.787 -16.063 -30.114 1.00 52.06 693 GLN A N 1
ATOM 5440 C CA . GLN A 1 693 ? -104.104 -14.634 -29.938 1.00 52.06 693 GLN A CA 1
ATOM 5441 C C . GLN A 1 693 ? -105.371 -14.396 -29.108 1.00 52.06 693 GLN A C 1
ATOM 5443 O O . GLN A 1 693 ? -106.450 -14.216 -29.659 1.00 52.06 693 GLN A O 1
ATOM 5448 N N . ASP A 1 694 ? -105.196 -14.296 -27.792 1.00 43.75 694 ASP A N 1
ATOM 5449 C CA . ASP A 1 694 ? -105.287 -12.976 -27.158 1.00 43.75 694 ASP A CA 1
ATOM 5450 C C . ASP A 1 694 ? -104.372 -12.918 -25.913 1.00 43.75 694 ASP A C 1
ATOM 5452 O O . ASP A 1 694 ? -104.238 -13.918 -25.210 1.00 43.75 694 ASP A O 1
ATOM 5456 N N . GLY A 1 695 ? -103.712 -11.777 -25.651 1.00 55.22 695 GLY A N 1
ATOM 5457 C CA . GLY A 1 695 ? -102.998 -11.528 -24.378 1.00 55.22 695 GLY A CA 1
ATOM 5458 C C . GLY A 1 695 ? -101.454 -11.625 -24.302 1.00 55.22 695 GLY A C 1
ATOM 5459 O O . GLY A 1 695 ? -100.953 -12.024 -23.253 1.00 55.22 695 GLY A O 1
ATOM 5460 N N . VAL A 1 696 ? -100.670 -11.242 -25.328 1.00 48.44 696 VAL A N 1
ATOM 5461 C CA . VAL A 1 696 ? -99.177 -11.225 -25.255 1.00 48.44 696 VAL A CA 1
ATOM 5462 C C . VAL A 1 696 ? -98.548 -9.935 -25.836 1.00 48.44 696 VAL A C 1
ATOM 5464 O O . VAL A 1 696 ? -98.811 -9.635 -26.999 1.00 48.44 696 VAL A O 1
ATOM 5467 N N . PRO A 1 697 ? -97.686 -9.201 -25.091 1.00 51.78 697 PRO A N 1
ATOM 5468 C CA . PRO A 1 697 ? -96.862 -8.089 -25.613 1.00 51.78 697 PRO A CA 1
ATOM 5469 C C . PRO A 1 697 ? -95.436 -8.488 -26.070 1.00 51.78 697 PRO A C 1
ATOM 5471 O O . PRO A 1 697 ? -94.798 -9.358 -25.479 1.00 51.78 697 PRO A O 1
ATOM 5474 N N . ASP A 1 698 ? -94.884 -7.786 -27.068 1.00 48.50 698 ASP A N 1
ATOM 5475 C CA . ASP A 1 698 ? -93.683 -8.204 -27.826 1.00 48.50 698 ASP A CA 1
ATOM 5476 C C . ASP A 1 698 ? -92.302 -8.058 -27.150 1.00 48.50 698 ASP A C 1
ATOM 5478 O O . ASP A 1 698 ? -91.329 -8.620 -27.652 1.00 48.50 698 ASP A O 1
ATOM 5482 N N . MET A 1 699 ? -92.146 -7.335 -26.034 1.00 54.12 699 MET A N 1
ATOM 5483 C CA . MET A 1 699 ? -90.802 -6.953 -25.535 1.00 54.12 699 MET A CA 1
ATOM 5484 C C . MET A 1 699 ? -89.901 -8.149 -25.145 1.00 54.12 699 MET A C 1
ATOM 5486 O O . MET A 1 699 ? -88.676 -8.043 -25.156 1.00 54.12 699 MET A O 1
ATOM 5490 N N . VAL A 1 700 ? -90.496 -9.308 -24.843 1.00 57.06 700 VAL A N 1
ATOM 5491 C CA . VAL A 1 700 ? -89.779 -10.566 -24.545 1.00 57.06 700 VAL A CA 1
ATOM 5492 C C . VAL A 1 700 ? -89.202 -11.216 -25.814 1.00 57.06 700 VAL A C 1
ATOM 5494 O O . VAL A 1 700 ? -88.205 -11.931 -25.749 1.00 57.06 700 VAL A O 1
ATOM 5497 N N . LYS A 1 701 ? -89.792 -10.945 -26.984 1.00 54.72 701 LYS A N 1
ATOM 5498 C CA . LYS A 1 701 ? -89.484 -11.620 -28.253 1.00 54.72 701 LYS A CA 1
ATOM 5499 C C . LYS A 1 701 ? -88.121 -11.230 -28.836 1.00 54.72 701 LYS A C 1
ATOM 5501 O O . LYS A 1 701 ? -87.490 -12.039 -29.505 1.00 54.72 701 LYS A O 1
ATOM 5506 N N . GLN A 1 702 ? -87.663 -10.005 -28.572 1.00 54.59 702 GLN A N 1
ATOM 5507 C CA . GLN A 1 702 ? -86.459 -9.443 -29.195 1.00 54.59 702 GLN A CA 1
ATOM 5508 C C . GLN A 1 702 ? -85.153 -9.902 -28.516 1.00 54.59 702 GLN A C 1
ATOM 5510 O O . GLN A 1 702 ? -84.179 -10.201 -29.200 1.00 54.59 702 GLN A O 1
ATOM 5515 N N . ARG A 1 703 ? -85.141 -10.042 -27.181 1.00 57.22 703 ARG A N 1
ATOM 5516 C CA . ARG A 1 703 ? -83.931 -10.401 -26.403 1.00 57.22 703 ARG A CA 1
ATOM 5517 C C . ARG A 1 703 ? -83.498 -11.870 -26.494 1.00 57.22 703 ARG A C 1
ATOM 5519 O O . ARG A 1 703 ? -82.419 -12.209 -26.021 1.00 57.22 703 ARG A O 1
ATOM 5526 N N . LEU A 1 704 ? -84.317 -12.743 -27.081 1.00 54.75 704 LEU A N 1
ATOM 5527 C CA . LEU A 1 704 ? -83.991 -14.166 -27.256 1.00 54.75 704 LEU A CA 1
ATOM 5528 C C . LEU A 1 704 ? -83.187 -14.464 -28.535 1.00 54.75 704 LEU A C 1
ATOM 5530 O O . LEU A 1 704 ? -82.657 -15.564 -28.662 1.00 54.75 704 LEU A O 1
ATOM 5534 N N . LEU A 1 705 ? -83.058 -13.501 -29.455 1.00 59.25 705 LEU A N 1
ATOM 5535 C CA . LEU A 1 705 ? -82.285 -13.652 -30.696 1.00 59.25 705 LEU A CA 1
ATOM 5536 C C . LEU A 1 705 ? -80.790 -13.332 -30.512 1.00 59.25 705 LEU A C 1
ATOM 5538 O O . LEU A 1 705 ? -79.942 -14.100 -30.958 1.00 59.25 705 LEU A O 1
ATOM 5542 N N . GLU A 1 706 ? -80.463 -12.249 -29.801 1.00 57.72 706 GLU A N 1
ATOM 5543 C CA . GLU A 1 706 ? -79.087 -11.728 -29.652 1.00 57.72 706 GLU A CA 1
ATOM 5544 C C . GLU A 1 706 ? -78.121 -12.726 -28.978 1.00 57.72 706 GLU A C 1
ATOM 5546 O O . GLU A 1 706 ? -76.925 -12.751 -29.266 1.00 57.72 706 GLU A O 1
ATOM 5551 N N . VAL A 1 707 ? -78.637 -13.606 -28.112 1.00 56.28 707 VAL A N 1
ATOM 5552 C CA . VAL A 1 707 ? -77.842 -14.618 -27.389 1.00 56.28 707 VAL A CA 1
ATOM 5553 C C . VAL A 1 707 ? -77.396 -15.777 -28.303 1.00 56.28 707 VAL A C 1
ATOM 5555 O O . VAL A 1 707 ? -76.433 -16.477 -27.992 1.00 56.28 707 VAL A O 1
ATOM 5558 N N . GLY A 1 708 ? -78.059 -15.983 -29.449 1.00 59.66 708 GLY A N 1
ATOM 5559 C CA . GLY A 1 708 ? -77.784 -17.103 -30.356 1.00 59.66 708 GLY A CA 1
ATOM 5560 C C . GLY A 1 708 ? -76.545 -16.934 -31.245 1.00 59.66 708 GLY A C 1
ATOM 5561 O O . GLY A 1 708 ? -75.950 -17.931 -31.658 1.00 59.66 708 GLY A O 1
ATOM 5562 N N . GLU A 1 709 ? -76.136 -15.698 -31.546 1.00 59.50 709 GLU A N 1
ATOM 5563 C CA . GLU A 1 709 ? -75.046 -15.436 -32.498 1.00 59.50 709 GLU A CA 1
ATOM 5564 C C . GLU A 1 709 ? -73.658 -15.518 -31.842 1.00 59.50 709 GLU A C 1
ATOM 5566 O O . GLU A 1 709 ? -72.753 -16.152 -32.389 1.00 59.50 709 GLU A O 1
ATOM 5571 N N . LEU A 1 710 ? -73.511 -14.999 -30.618 1.00 57.50 710 LEU A N 1
ATOM 5572 C CA . LEU A 1 710 ? -72.238 -14.959 -29.877 1.00 57.50 710 LEU A CA 1
ATOM 5573 C C . LEU A 1 710 ? -71.644 -16.353 -29.583 1.00 57.50 710 LEU A C 1
ATOM 5575 O O . LEU A 1 710 ? -70.427 -16.526 -29.528 1.00 57.50 710 LEU A O 1
ATOM 5579 N N . VAL A 1 711 ? -72.488 -17.382 -29.455 1.00 58.03 711 VAL A N 1
ATOM 5580 C CA . VAL A 1 711 ? -72.061 -18.783 -29.243 1.00 58.03 711 VAL A CA 1
ATOM 5581 C C . VAL A 1 711 ? -71.454 -19.406 -30.519 1.00 58.03 711 VAL A C 1
ATOM 5583 O O . VAL A 1 711 ? -70.806 -20.454 -30.466 1.00 58.03 711 VAL A O 1
ATOM 5586 N N . LYS A 1 712 ? -71.639 -18.764 -31.680 1.00 58.06 712 LYS A N 1
ATOM 5587 C CA . LYS A 1 712 ? -71.269 -19.283 -33.004 1.00 58.06 712 LYS A CA 1
ATOM 5588 C C . LYS A 1 712 ? -69.859 -18.874 -33.444 1.00 58.06 712 LYS A C 1
ATOM 5590 O O . LYS A 1 712 ? -69.215 -19.633 -34.168 1.00 58.06 712 LYS A O 1
ATOM 5595 N N . GLU A 1 713 ? -69.362 -17.720 -32.995 1.00 57.62 713 GLU A N 1
ATOM 5596 C CA . GLU A 1 713 ? -68.028 -17.213 -33.358 1.00 57.62 713 GLU A CA 1
ATOM 5597 C C . GLU A 1 713 ? -66.902 -17.860 -32.538 1.00 57.62 713 GLU A C 1
ATOM 5599 O O . GLU A 1 713 ? -65.898 -18.300 -33.104 1.00 57.62 713 GLU A O 1
ATOM 5604 N N . LEU A 1 714 ? -67.100 -18.034 -31.225 1.00 52.34 714 LEU A N 1
ATOM 5605 C CA . LEU A 1 714 ? -66.095 -18.573 -30.291 1.00 52.34 714 LEU A CA 1
ATOM 5606 C C . LEU A 1 714 ? -65.631 -20.016 -30.585 1.00 52.34 714 LEU A C 1
ATOM 5608 O O . LEU A 1 714 ? -64.683 -20.495 -29.968 1.00 52.34 714 LEU A O 1
ATOM 5612 N N . ARG A 1 715 ? -66.259 -20.723 -31.534 1.00 52.12 715 ARG A N 1
ATOM 5613 C CA . ARG A 1 715 ? -65.890 -22.093 -31.939 1.00 52.12 715 ARG A CA 1
ATOM 5614 C C . ARG A 1 715 ? -64.977 -22.154 -33.177 1.00 52.12 715 ARG A C 1
ATOM 5616 O O . ARG A 1 715 ? -64.600 -23.247 -33.587 1.00 52.12 715 ARG A O 1
ATOM 5623 N N . LYS A 1 716 ? -64.617 -21.019 -33.793 1.00 56.03 716 LYS A N 1
ATOM 5624 C CA . LYS A 1 716 ? -63.893 -20.987 -35.084 1.00 56.03 716 LYS A CA 1
ATOM 5625 C C . LYS A 1 716 ? -62.367 -20.809 -35.004 1.00 56.03 716 LYS A C 1
ATOM 5627 O O . LYS A 1 716 ? -61.715 -20.907 -36.037 1.00 56.03 716 LYS A O 1
ATOM 5632 N N . GLY A 1 717 ? -61.802 -20.530 -33.826 1.00 51.66 717 GLY A N 1
ATOM 5633 C CA . GLY A 1 717 ? -60.436 -19.994 -33.695 1.00 51.66 717 GLY A CA 1
ATOM 5634 C C . GLY A 1 717 ? -59.306 -20.953 -33.289 1.00 51.66 717 GLY A C 1
ATOM 5635 O O . GLY A 1 717 ? -58.213 -20.464 -33.036 1.00 51.66 717 GLY A O 1
ATOM 5636 N N . VAL A 1 718 ? -59.535 -22.269 -33.154 1.00 49.84 718 VAL A N 1
ATOM 5637 C CA . VAL A 1 718 ? -58.621 -23.165 -32.394 1.00 49.84 718 VAL A CA 1
ATOM 5638 C C . VAL A 1 718 ? -58.331 -24.505 -33.105 1.00 49.84 718 VAL A C 1
ATOM 5640 O O . VAL A 1 718 ? -58.421 -25.561 -32.486 1.00 49.84 718 VAL A O 1
ATOM 5643 N N . VAL A 1 719 ? -58.050 -24.502 -34.420 1.00 51.09 719 VAL A N 1
ATOM 5644 C CA . VAL A 1 719 ? -57.736 -25.750 -35.172 1.00 51.09 719 VAL A CA 1
ATOM 5645 C C . VAL A 1 719 ? -56.623 -25.608 -36.228 1.00 51.09 719 VAL A C 1
ATOM 5647 O O . VAL A 1 719 ? -55.799 -26.506 -36.350 1.00 51.09 719 VAL A O 1
ATOM 5650 N N . ASN A 1 720 ? -56.556 -24.513 -36.993 1.00 45.34 720 ASN A N 1
ATOM 5651 C CA . ASN A 1 720 ? -55.731 -24.466 -38.213 1.00 45.34 720 ASN A CA 1
ATOM 5652 C C . ASN A 1 720 ? -54.395 -23.717 -38.018 1.00 45.34 720 ASN A C 1
ATOM 5654 O O . ASN A 1 720 ? -54.269 -22.586 -38.487 1.00 45.34 720 ASN A O 1
ATOM 5658 N N . GLN A 1 721 ? -53.404 -24.329 -37.352 1.00 47.09 721 GLN A N 1
ATOM 5659 C CA . GLN A 1 721 ? -52.073 -23.710 -37.168 1.00 47.09 721 GLN A CA 1
ATOM 5660 C C . GLN A 1 721 ? -50.854 -24.588 -37.550 1.00 47.09 721 GLN A C 1
ATOM 5662 O O . GLN A 1 721 ? -49.736 -24.092 -37.477 1.00 47.09 721 GLN A O 1
ATOM 5667 N N . ASP A 1 722 ? -51.044 -25.824 -38.039 1.00 45.19 722 ASP A N 1
ATOM 5668 C CA . ASP A 1 722 ? -49.934 -26.738 -38.409 1.00 45.19 722 ASP A CA 1
ATOM 5669 C C . ASP A 1 722 ? -49.684 -26.919 -39.933 1.00 45.19 722 ASP A C 1
ATOM 5671 O O . ASP A 1 722 ? -48.595 -27.327 -40.328 1.00 45.19 722 ASP A O 1
ATOM 5675 N N . ASP A 1 723 ? -50.639 -26.594 -40.821 1.00 42.81 723 ASP A N 1
ATOM 5676 C CA . ASP A 1 723 ? -50.664 -27.149 -42.200 1.00 42.81 723 ASP A CA 1
ATOM 5677 C C . ASP A 1 723 ? -50.145 -26.256 -43.364 1.00 42.81 723 ASP A C 1
ATOM 5679 O O . ASP A 1 723 ? -50.111 -26.720 -44.502 1.00 42.81 723 ASP A O 1
ATOM 5683 N N . SER A 1 724 ? -49.724 -24.997 -43.152 1.00 38.75 724 SER A N 1
ATOM 5684 C CA . SER A 1 724 ? -49.258 -24.099 -44.254 1.00 38.75 724 SER A CA 1
ATOM 5685 C C . SER A 1 724 ? -47.807 -23.594 -44.106 1.00 38.75 724 SER A C 1
ATOM 5687 O O . SER A 1 724 ? -47.256 -22.970 -45.012 1.00 38.75 724 SER A O 1
ATOM 5689 N N . VAL A 1 725 ? -47.093 -23.986 -43.041 1.00 53.41 725 VAL A N 1
ATOM 5690 C CA . VAL A 1 725 ? -45.625 -23.790 -42.953 1.00 53.41 725 VAL A CA 1
ATOM 5691 C C . VAL A 1 725 ? -44.885 -24.547 -44.077 1.00 53.41 725 VAL A C 1
ATOM 5693 O O . VAL A 1 725 ? -43.799 -24.146 -44.488 1.00 53.41 725 VAL A O 1
ATOM 5696 N N . SER A 1 726 ? -45.508 -25.587 -44.645 1.00 48.91 726 SER A N 1
ATOM 5697 C CA . SER A 1 726 ? -45.012 -26.313 -45.825 1.00 48.91 726 SER A CA 1
ATOM 5698 C C . SER A 1 726 ? -45.049 -25.486 -47.126 1.00 48.91 726 SER A C 1
ATOM 5700 O O . SER A 1 726 ? -44.226 -25.684 -48.015 1.00 48.91 726 SER A O 1
ATOM 5702 N N . GLU A 1 727 ? -45.970 -24.525 -47.248 1.00 52.75 727 GLU A N 1
ATOM 5703 C CA . GLU A 1 727 ? -46.266 -23.840 -48.518 1.00 52.75 727 GLU A CA 1
ATOM 5704 C C . GLU A 1 727 ? -45.244 -22.729 -48.835 1.00 52.75 727 GLU A C 1
ATOM 5706 O O . GLU A 1 727 ? -44.825 -22.544 -49.979 1.00 52.75 727 GLU A O 1
ATOM 5711 N N . GLN A 1 728 ? -44.748 -22.045 -47.799 1.00 53.59 728 GLN A N 1
ATOM 5712 C CA . GLN A 1 728 ? -43.790 -20.940 -47.940 1.00 53.59 728 GLN A CA 1
ATOM 5713 C C . GLN A 1 728 ? -42.356 -21.401 -48.269 1.00 53.59 728 GLN A C 1
ATOM 5715 O O . GLN A 1 728 ? -41.571 -20.628 -48.820 1.00 53.59 728 GLN A O 1
ATOM 5720 N N . VAL A 1 729 ? -42.006 -22.662 -47.987 1.00 56.59 729 VAL A N 1
ATOM 5721 C CA . VAL A 1 729 ? -40.675 -23.227 -48.292 1.00 56.59 729 VAL A CA 1
ATOM 5722 C C . VAL A 1 729 ? -40.541 -23.600 -49.775 1.00 56.59 729 VAL A C 1
ATOM 5724 O O . VAL A 1 729 ? -39.454 -23.488 -50.347 1.00 56.59 729 VAL A O 1
ATOM 5727 N N . GLU A 1 730 ? -41.633 -24.009 -50.425 1.00 57.78 730 GLU A N 1
ATOM 5728 C CA . GLU A 1 730 ? -41.613 -24.406 -51.837 1.00 57.78 730 GLU A CA 1
ATOM 5729 C C . GLU A 1 730 ? -41.692 -23.191 -52.782 1.00 57.78 730 GLU A C 1
ATOM 5731 O O . GLU A 1 730 ? -41.001 -23.162 -53.805 1.00 57.78 730 GLU A O 1
ATOM 5736 N N . GLN A 1 731 ? -42.413 -22.129 -52.394 1.00 56.00 731 GLN A N 1
ATOM 5737 C CA . GLN A 1 731 ? -42.518 -20.890 -53.177 1.00 56.00 731 GLN A CA 1
ATOM 5738 C C . GLN A 1 731 ? -41.160 -20.184 -53.376 1.00 56.00 731 GLN A C 1
ATOM 5740 O O . GLN A 1 731 ? -40.777 -19.886 -54.510 1.00 56.00 731 GLN A O 1
ATOM 5745 N N . VAL A 1 732 ? -40.374 -20.003 -52.305 1.00 61.09 732 VAL A N 1
ATOM 5746 C CA . VAL A 1 732 ? -39.032 -19.377 -52.370 1.00 61.09 732 VAL A CA 1
ATOM 5747 C C . VAL A 1 732 ? -38.073 -20.168 -53.274 1.00 61.09 732 VAL A C 1
ATOM 5749 O O . VAL A 1 732 ? -37.169 -19.605 -53.898 1.00 61.09 732 VAL A O 1
ATOM 5752 N N . ARG A 1 733 ? -38.279 -21.486 -53.400 1.00 58.97 733 ARG A N 1
ATOM 5753 C CA . ARG A 1 733 ? -37.445 -22.359 -54.234 1.00 58.97 733 ARG A CA 1
ATOM 5754 C C . ARG A 1 733 ? -37.778 -22.265 -55.727 1.00 58.97 733 ARG A C 1
ATOM 5756 O O . ARG A 1 733 ? -36.892 -22.505 -56.545 1.00 58.97 733 ARG A O 1
ATOM 5763 N N . ALA A 1 734 ? -39.008 -21.894 -56.085 1.00 57.38 734 ALA A N 1
ATOM 5764 C CA . ALA A 1 734 ? -39.420 -21.682 -57.473 1.00 57.38 734 ALA A CA 1
ATOM 5765 C C . ALA A 1 734 ? -38.875 -20.358 -58.045 1.00 57.38 734 ALA A C 1
ATOM 5767 O O . ALA A 1 734 ? -38.331 -20.327 -59.153 1.00 57.38 734 ALA A O 1
ATOM 5768 N N . GLU A 1 735 ? -38.956 -19.274 -57.269 1.00 62.62 735 GLU A N 1
ATOM 5769 C CA . GLU A 1 735 ? -38.540 -17.929 -57.698 1.00 62.62 735 GLU A CA 1
ATOM 5770 C C . GLU A 1 735 ? -37.024 -17.850 -57.982 1.00 62.62 735 GLU A C 1
ATOM 5772 O O . GLU A 1 735 ? -36.599 -17.242 -58.970 1.00 62.62 735 GLU A O 1
ATOM 5777 N N . LEU A 1 736 ? -36.203 -18.567 -57.200 1.00 61.03 736 LEU A N 1
ATOM 5778 C CA . LEU A 1 736 ? -34.744 -18.625 -57.381 1.00 61.03 736 LEU A CA 1
ATOM 5779 C C . LEU A 1 736 ? -34.297 -19.352 -58.670 1.00 61.03 736 LEU A C 1
ATOM 5781 O O . LEU A 1 736 ? -33.188 -19.119 -59.165 1.00 61.03 736 LEU A O 1
ATOM 5785 N N . VAL A 1 737 ? -35.142 -20.235 -59.216 1.00 65.44 737 VAL A N 1
ATOM 5786 C CA . VAL A 1 737 ? -34.880 -20.965 -60.470 1.00 65.44 737 VAL A CA 1
ATOM 5787 C C . VAL A 1 737 ? -35.288 -20.121 -61.678 1.00 65.44 737 VAL A C 1
ATOM 5789 O O . VAL A 1 737 ? -34.498 -19.991 -62.614 1.00 65.44 737 VAL A O 1
ATOM 5792 N N . ALA A 1 738 ? -36.459 -19.476 -61.630 1.00 59.44 738 ALA A N 1
ATOM 5793 C CA . ALA A 1 738 ? -36.956 -18.622 -62.712 1.00 59.44 738 ALA A CA 1
ATOM 5794 C C . ALA A 1 738 ? -35.977 -17.480 -63.059 1.00 59.44 738 ALA A C 1
ATOM 5796 O O . ALA A 1 738 ? -35.640 -17.274 -64.229 1.00 59.44 738 ALA A O 1
ATOM 5797 N N . ALA A 1 739 ? -35.432 -16.804 -62.041 1.00 65.00 739 ALA A N 1
ATOM 5798 C CA . ALA A 1 739 ? -34.436 -15.745 -62.226 1.00 65.00 739 ALA A CA 1
ATOM 5799 C C . ALA A 1 739 ? -33.137 -16.235 -62.907 1.00 65.00 739 ALA A C 1
ATOM 5801 O O . ALA A 1 739 ? -32.479 -15.482 -63.627 1.00 65.00 739 ALA A O 1
ATOM 5802 N N . ASN A 1 740 ? -32.766 -17.507 -62.716 1.00 57.97 740 ASN A N 1
ATOM 5803 C CA . ASN A 1 740 ? -31.513 -18.082 -63.215 1.00 57.97 740 ASN A CA 1
ATOM 5804 C C . ASN A 1 740 ? -31.556 -18.494 -64.698 1.00 57.97 740 ASN A C 1
ATOM 5806 O O . ASN A 1 740 ? -30.504 -18.591 -65.339 1.00 57.97 740 ASN A O 1
ATOM 5810 N N . GLU A 1 741 ? -32.744 -18.753 -65.251 1.00 64.06 741 GLU A N 1
ATOM 5811 C CA . GLU A 1 741 ? -32.913 -19.033 -66.683 1.00 64.06 741 GLU A CA 1
ATOM 5812 C C . GLU A 1 741 ? -33.079 -17.750 -67.505 1.00 64.06 741 GLU A C 1
ATOM 5814 O O . GLU A 1 741 ? -32.503 -17.643 -68.591 1.00 64.06 741 GLU A O 1
ATOM 5819 N N . GLN A 1 742 ? -33.776 -16.742 -66.966 1.00 58.78 742 GLN A N 1
ATOM 5820 C CA . GLN A 1 742 ? -34.032 -15.478 -67.662 1.00 58.78 742 GLN A CA 1
ATOM 5821 C C . GLN A 1 742 ? -32.729 -14.756 -68.057 1.00 58.78 742 GLN A C 1
ATOM 5823 O O . GLN A 1 742 ? -32.548 -14.401 -69.223 1.00 58.78 742 GLN A O 1
ATOM 5828 N N . VAL A 1 743 ? -31.757 -14.660 -67.140 1.00 70.00 743 VAL A N 1
ATOM 5829 C CA . VAL A 1 743 ? -30.436 -14.055 -67.413 1.00 70.00 743 VAL A CA 1
ATOM 5830 C C . VAL A 1 743 ? -29.654 -14.824 -68.495 1.00 70.00 743 VAL A C 1
ATOM 5832 O O . VAL A 1 743 ? -28.963 -14.225 -69.320 1.00 70.00 743 VAL A O 1
ATOM 5835 N N . LYS A 1 744 ? -29.782 -16.157 -68.560 1.00 58.09 744 LYS A N 1
ATOM 5836 C CA . LYS A 1 744 ? -29.092 -16.989 -69.568 1.00 58.09 744 LYS A CA 1
ATOM 5837 C C . LYS A 1 744 ? -29.688 -16.858 -70.974 1.00 58.09 744 LYS A C 1
ATOM 5839 O O . LYS A 1 744 ? -28.985 -17.132 -71.950 1.00 58.09 744 LYS A O 1
ATOM 5844 N N . ALA A 1 745 ? -30.946 -16.432 -71.096 1.00 59.97 745 ALA A N 1
ATOM 5845 C CA . ALA A 1 745 ? -31.576 -16.163 -72.387 1.00 59.97 745 ALA A CA 1
ATOM 5846 C C . ALA A 1 745 ? -31.064 -14.854 -73.019 1.00 59.97 745 ALA A C 1
ATOM 5848 O O . ALA A 1 745 ? -30.758 -14.820 -74.215 1.00 59.97 745 ALA A O 1
ATOM 5849 N N . GLU A 1 746 ? -30.911 -13.792 -72.223 1.00 62.94 746 GLU A N 1
ATOM 5850 C CA . GLU A 1 746 ? -30.553 -12.457 -72.723 1.00 62.94 746 GLU A CA 1
ATOM 5851 C C . GLU A 1 746 ? -29.118 -12.392 -73.270 1.00 62.94 746 GLU A C 1
ATOM 5853 O O . GLU A 1 746 ? -28.902 -11.898 -74.382 1.00 62.94 746 GLU A O 1
ATOM 5858 N N . TYR A 1 747 ? -28.143 -12.990 -72.573 1.00 54.19 747 TYR A N 1
ATOM 5859 C CA . TYR A 1 747 ? -26.758 -13.047 -73.062 1.00 54.19 747 TYR A CA 1
ATOM 5860 C C . TYR A 1 747 ? -26.594 -13.869 -74.350 1.00 54.19 747 TYR A C 1
ATOM 5862 O O . TYR A 1 747 ? -25.745 -13.535 -75.175 1.00 54.19 747 TYR A O 1
ATOM 5870 N N . LYS A 1 748 ? -27.423 -14.900 -74.584 1.00 56.69 748 LYS A N 1
ATOM 5871 C CA . LYS A 1 748 ? -27.402 -15.647 -75.856 1.00 56.69 748 LYS A CA 1
ATOM 5872 C C . LYS A 1 748 ? -27.907 -14.811 -77.030 1.00 56.69 748 LYS A C 1
ATOM 5874 O O . LYS A 1 748 ? -27.305 -14.857 -78.100 1.00 56.69 748 LYS A O 1
ATOM 5879 N N . LYS A 1 749 ? -28.968 -14.024 -76.826 1.00 62.88 749 LYS A N 1
ATOM 5880 C CA . LYS A 1 749 ? -29.520 -13.133 -77.855 1.00 62.88 749 LYS A CA 1
ATOM 5881 C C . LYS A 1 749 ? -28.528 -12.031 -78.241 1.00 62.88 749 LYS A C 1
ATOM 5883 O O . LYS A 1 749 ? -28.299 -11.780 -79.417 1.00 62.88 749 LYS A O 1
ATOM 5888 N N . ARG A 1 750 ? -27.842 -11.429 -77.263 1.00 67.19 750 ARG A N 1
ATOM 5889 C CA . ARG A 1 750 ? -26.871 -10.356 -77.545 1.00 67.19 750 ARG A CA 1
ATOM 5890 C C . ARG A 1 750 ? -25.660 -10.813 -78.377 1.00 67.19 750 ARG A C 1
ATOM 5892 O O . ARG A 1 750 ? -25.022 -9.973 -79.005 1.00 67.19 750 ARG A O 1
ATOM 5899 N N . ILE A 1 751 ? -25.368 -12.116 -78.409 1.00 64.12 751 ILE A N 1
ATOM 5900 C CA . ILE A 1 751 ? -24.276 -12.707 -79.198 1.00 64.12 751 ILE A CA 1
ATOM 5901 C C . ILE A 1 751 ? -24.708 -13.035 -80.640 1.00 64.12 751 ILE A C 1
ATOM 5903 O O . ILE A 1 751 ? -23.892 -12.882 -81.544 1.00 64.12 751 ILE A O 1
ATOM 5907 N N . SER A 1 752 ? -25.966 -13.422 -80.901 1.00 62.72 752 SER A N 1
ATOM 5908 C CA . SER A 1 752 ? -26.442 -13.626 -82.286 1.00 62.72 752 SER A CA 1
ATOM 5909 C C . SER A 1 752 ? -26.510 -12.327 -83.083 1.00 62.72 752 SER A C 1
ATOM 5911 O O . SER A 1 752 ? -26.235 -12.310 -84.284 1.00 62.72 752 SER A O 1
ATOM 5913 N N . ASP A 1 753 ? -26.871 -11.238 -82.411 1.00 59.97 753 ASP A N 1
ATOM 5914 C CA . ASP A 1 753 ? -27.201 -9.980 -83.074 1.00 59.97 753 ASP A CA 1
ATOM 5915 C C . ASP A 1 753 ? -25.931 -9.274 -83.600 1.00 59.97 753 ASP A C 1
ATOM 5917 O O . ASP A 1 753 ? -25.956 -8.701 -84.683 1.00 59.97 753 ASP A O 1
ATOM 5921 N N . LEU A 1 754 ? -24.792 -9.418 -82.907 1.00 59.44 754 LEU A N 1
ATOM 5922 C CA . LEU A 1 754 ? -23.495 -8.840 -83.304 1.00 59.44 754 LEU A CA 1
ATOM 5923 C C . LEU A 1 754 ? -22.743 -9.627 -84.395 1.00 59.44 754 LEU A C 1
ATOM 5925 O O . LEU A 1 754 ? -21.810 -9.094 -84.991 1.00 59.44 754 LEU A O 1
ATOM 5929 N N . VAL A 1 755 ? -23.114 -10.883 -84.667 1.00 59.59 755 VAL A N 1
ATOM 5930 C CA . VAL A 1 755 ? -22.472 -11.691 -85.726 1.00 59.59 755 VAL A CA 1
ATOM 5931 C C . VAL A 1 755 ? -23.056 -11.362 -87.105 1.00 59.59 755 VAL A C 1
ATOM 5933 O O . VAL A 1 755 ? -22.319 -11.295 -88.085 1.00 59.59 755 VAL A O 1
ATOM 5936 N N . ASN A 1 756 ? -24.362 -11.083 -87.183 1.00 54.44 756 ASN A N 1
ATOM 5937 C CA . ASN A 1 756 ? -25.040 -10.787 -88.451 1.00 54.44 756 ASN A CA 1
ATOM 5938 C C . ASN A 1 756 ? -24.716 -9.391 -89.025 1.00 54.44 756 ASN A C 1
ATOM 5940 O O . ASN A 1 756 ? -24.909 -9.169 -90.219 1.00 54.44 756 ASN A O 1
ATOM 5944 N N . GLU A 1 757 ? -24.210 -8.453 -88.216 1.00 53.66 757 GLU A N 1
ATOM 5945 C CA . GLU A 1 757 ? -23.867 -7.091 -88.668 1.00 53.66 757 GLU A CA 1
ATOM 5946 C C . GLU A 1 757 ? -22.513 -7.002 -89.408 1.00 53.66 757 GLU A C 1
ATOM 5948 O O . GLU A 1 757 ? -22.223 -5.977 -90.025 1.00 53.66 757 GLU A O 1
ATOM 5953 N N . LEU A 1 758 ? -21.692 -8.063 -89.399 1.00 48.78 758 LEU A N 1
ATOM 5954 C CA . LEU A 1 758 ? -20.339 -8.063 -89.983 1.00 48.78 758 LEU A CA 1
ATOM 5955 C C . LEU A 1 758 ? -20.210 -8.739 -91.363 1.00 48.78 758 LEU A C 1
ATOM 5957 O O . LEU A 1 758 ? -19.173 -8.593 -92.006 1.00 48.78 758 LEU A O 1
ATOM 5961 N N . GLU A 1 759 ? -21.234 -9.448 -91.851 1.00 44.31 759 GLU A N 1
ATOM 5962 C CA . GLU A 1 759 ? -21.124 -10.309 -93.049 1.00 44.31 759 GLU A CA 1
ATOM 5963 C C . GLU A 1 759 ? -21.682 -9.681 -94.354 1.00 44.31 759 GLU A C 1
ATOM 5965 O O . GLU A 1 759 ? -21.806 -10.360 -95.370 1.00 44.31 759 GLU A O 1
ATOM 5970 N N . GLN A 1 760 ? -22.015 -8.379 -94.373 1.00 46.88 760 GLN A N 1
ATOM 5971 C CA . GLN A 1 760 ? -22.702 -7.727 -95.513 1.00 46.88 760 GLN A CA 1
ATOM 5972 C C . GLN A 1 760 ? -21.954 -6.556 -96.199 1.00 46.88 760 GLN A C 1
ATOM 5974 O O . GLN A 1 760 ? -22.598 -5.683 -96.782 1.00 46.88 760 GLN A O 1
ATOM 5979 N N . ALA A 1 761 ? -20.610 -6.509 -96.193 1.00 44.69 761 ALA A N 1
ATOM 5980 C CA . ALA A 1 761 ? -19.872 -5.385 -96.808 1.00 44.69 761 ALA A CA 1
ATOM 5981 C C . ALA A 1 761 ? -18.511 -5.716 -97.487 1.00 44.69 761 ALA A C 1
ATOM 5983 O O . ALA A 1 761 ? -17.467 -5.516 -96.871 1.00 44.69 761 ALA A O 1
ATOM 5984 N N . SER A 1 762 ? -18.512 -6.136 -98.774 1.00 41.50 762 SER A N 1
ATOM 5985 C CA . SER A 1 762 ? -17.549 -5.775 -99.876 1.00 41.50 762 SER A CA 1
ATOM 5986 C C . SER A 1 762 ? -17.357 -6.864 -100.972 1.00 41.50 762 SER A C 1
ATOM 5988 O O . SER A 1 762 ? -17.642 -8.034 -100.733 1.00 41.50 762 SER A O 1
ATOM 5990 N N . GLY A 1 763 ? -16.859 -6.508 -102.182 1.00 44.41 763 GLY A N 1
ATOM 5991 C CA . GLY A 1 763 ? -16.394 -7.495 -103.192 1.00 44.41 763 GLY A CA 1
ATOM 5992 C C . GLY A 1 763 ? -16.016 -7.010 -104.624 1.00 44.41 763 GLY A C 1
ATOM 5993 O O . GLY A 1 763 ? -16.586 -6.045 -105.126 1.00 44.41 763 GLY A O 1
ATOM 5994 N N . SER A 1 764 ? -15.132 -7.784 -105.303 1.00 48.81 764 SER A N 1
ATOM 5995 C CA . SER A 1 764 ? -14.696 -7.775 -106.745 1.00 48.81 764 SER A CA 1
ATOM 5996 C C . SER A 1 764 ? -13.834 -6.601 -107.295 1.00 48.81 764 SER A C 1
ATOM 5998 O O . SER A 1 764 ? -13.910 -5.500 -106.767 1.00 48.81 764 SER A O 1
ATOM 6000 N N . GLY A 1 765 ? -13.001 -6.730 -108.359 1.00 50.44 765 GLY A N 1
ATOM 6001 C CA . GLY A 1 765 ? -12.388 -7.922 -109.013 1.00 50.44 765 GLY A CA 1
ATOM 6002 C C . GLY A 1 765 ? -12.289 -7.919 -110.572 1.00 50.44 765 GLY A C 1
ATOM 6003 O O . GLY A 1 765 ? -13.319 -8.098 -111.215 1.00 50.44 765 GLY A O 1
ATOM 6004 N N . GLN A 1 766 ? -11.089 -7.801 -111.193 1.00 48.50 766 GLN A N 1
ATOM 6005 C CA . GLN A 1 766 ? -10.852 -7.922 -112.668 1.00 48.50 766 GLN A CA 1
ATOM 6006 C C . GLN A 1 766 ? -9.350 -8.064 -113.067 1.00 48.50 766 GLN A C 1
ATOM 6008 O O . GLN A 1 766 ? -8.523 -7.459 -112.392 1.00 48.50 766 GLN A O 1
ATOM 6013 N N . ASP A 1 767 ? -8.989 -8.799 -114.150 1.00 53.88 767 ASP A N 1
ATOM 6014 C CA . ASP A 1 767 ? -7.586 -8.952 -114.646 1.00 53.88 767 ASP A CA 1
ATOM 6015 C C . ASP A 1 767 ? -7.434 -9.528 -116.105 1.00 53.88 767 ASP A C 1
ATOM 6017 O O . ASP A 1 767 ? -8.406 -10.059 -116.642 1.00 53.88 767 ASP A O 1
ATOM 6021 N N . LEU A 1 768 ? -6.205 -9.495 -116.684 1.00 49.12 768 LEU A N 1
ATOM 6022 C CA . LEU A 1 768 ? -5.645 -10.173 -117.910 1.00 49.12 768 LEU A CA 1
ATOM 6023 C C . LEU A 1 768 ? -6.005 -9.741 -119.376 1.00 49.12 768 LEU A C 1
ATOM 6025 O O . LEU A 1 768 ? -7.059 -10.124 -119.879 1.00 49.12 768 LEU A O 1
ATOM 6029 N N . ALA A 1 769 ? -5.041 -9.159 -120.143 1.00 45.16 769 ALA A N 1
ATOM 6030 C CA . ALA A 1 769 ? -4.904 -9.259 -121.633 1.00 45.16 769 ALA A CA 1
ATOM 6031 C C . ALA A 1 769 ? -3.568 -8.704 -122.253 1.00 45.16 769 ALA A C 1
ATOM 6033 O O . ALA A 1 769 ? -2.940 -7.817 -121.688 1.00 45.16 769 ALA A O 1
ATOM 6034 N N . ASP A 1 770 ? -3.214 -9.202 -123.457 1.00 47.50 770 ASP A N 1
ATOM 6035 C CA . ASP A 1 770 ? -2.327 -8.694 -124.550 1.00 47.50 770 ASP A CA 1
ATOM 6036 C C . ASP A 1 770 ? -0.796 -8.415 -124.418 1.00 47.50 770 ASP A C 1
ATOM 6038 O O . ASP A 1 770 ? -0.323 -7.531 -123.708 1.00 47.50 770 ASP A O 1
ATOM 6042 N N . LEU A 1 771 ? -0.002 -9.117 -125.262 1.00 54.09 771 LEU A N 1
ATOM 6043 C CA . LEU A 1 771 ? 1.471 -9.019 -125.402 1.00 54.09 771 LEU A CA 1
ATOM 6044 C C . LEU A 1 771 ? 1.992 -9.690 -126.715 1.00 54.09 771 LEU A C 1
ATOM 6046 O O . LEU A 1 771 ? 2.078 -10.919 -126.753 1.00 54.09 771 LEU A O 1
ATOM 6050 N N . ARG A 1 772 ? 2.395 -8.962 -127.790 1.00 49.09 772 ARG A N 1
ATOM 6051 C CA . ARG A 1 772 ? 3.065 -9.616 -128.969 1.00 49.09 772 ARG A CA 1
ATOM 6052 C C . ARG A 1 772 ? 3.902 -8.787 -129.989 1.00 49.09 772 ARG A C 1
ATOM 6054 O O . ARG A 1 772 ? 4.760 -9.373 -130.640 1.00 49.09 772 ARG A O 1
ATOM 6061 N N . ALA A 1 773 ? 3.677 -7.487 -130.205 1.00 51.97 773 ALA A N 1
ATOM 6062 C CA . ALA A 1 773 ? 3.883 -6.852 -131.533 1.00 51.97 773 ALA A CA 1
ATOM 6063 C C . ALA A 1 773 ? 5.280 -6.258 -131.923 1.00 51.97 773 ALA A C 1
ATOM 6065 O O . ALA A 1 773 ? 5.336 -5.195 -132.538 1.00 51.97 773 ALA A O 1
ATOM 6066 N N . LYS A 1 774 ? 6.417 -6.904 -131.618 1.00 51.69 774 LYS A N 1
ATOM 6067 C CA . LYS A 1 774 ? 7.746 -6.513 -132.184 1.00 51.69 774 LYS A CA 1
ATOM 6068 C C . LYS A 1 774 ? 7.992 -7.188 -133.553 1.00 51.69 774 LYS A C 1
ATOM 6070 O O . LYS A 1 774 ? 7.438 -8.264 -133.741 1.00 51.69 774 LYS A O 1
ATOM 6075 N N . TYR A 1 775 ? 8.862 -6.633 -134.430 1.00 51.44 775 TYR A N 1
ATOM 6076 C CA . TYR A 1 775 ? 10.053 -7.342 -134.987 1.00 51.44 775 TYR A CA 1
ATOM 6077 C C . TYR A 1 775 ? 10.911 -6.566 -136.046 1.00 51.44 775 TYR A C 1
ATOM 6079 O O . TYR A 1 775 ? 12.062 -6.281 -135.726 1.00 51.44 775 TYR A O 1
ATOM 6087 N N . ASP A 1 776 ? 10.436 -6.236 -137.266 1.00 41.97 776 ASP A N 1
ATOM 6088 C CA . ASP A 1 776 ? 11.213 -6.647 -138.476 1.00 41.97 776 ASP A CA 1
ATOM 6089 C C . ASP A 1 776 ? 11.407 -5.659 -139.690 1.00 41.97 776 ASP A C 1
ATOM 6091 O O . ASP A 1 776 ? 10.759 -5.836 -140.721 1.00 41.97 776 ASP A O 1
ATOM 6095 N N . ALA A 1 777 ? 12.297 -4.639 -139.658 1.00 40.56 777 ALA A N 1
ATOM 6096 C CA . ALA A 1 777 ? 12.715 -3.888 -140.886 1.00 40.56 777 ALA A CA 1
ATOM 6097 C C . ALA A 1 777 ? 14.002 -3.021 -140.742 1.00 40.56 777 ALA A C 1
ATOM 6099 O O . ALA A 1 777 ? 14.004 -2.104 -139.921 1.00 40.56 777 ALA A O 1
ATOM 6100 N N . ALA A 1 778 ? 15.072 -3.239 -141.549 1.00 52.72 778 ALA A N 1
ATOM 6101 C CA . ALA A 1 778 ? 16.347 -2.479 -141.400 1.00 52.72 778 ALA A CA 1
ATOM 6102 C C . ALA A 1 778 ? 17.425 -2.465 -142.548 1.00 52.72 778 ALA A C 1
ATOM 6104 O O . ALA A 1 778 ? 18.556 -2.078 -142.263 1.00 52.72 778 ALA A O 1
ATOM 6105 N N . VAL A 1 779 ? 17.195 -2.925 -143.797 1.00 52.75 779 VAL A N 1
ATOM 6106 C CA . VAL A 1 779 ? 18.296 -3.586 -144.579 1.00 52.75 779 VAL A CA 1
ATOM 6107 C C . VAL A 1 779 ? 18.835 -2.941 -145.899 1.00 52.75 779 VAL A C 1
ATOM 6109 O O . VAL A 1 779 ? 19.920 -3.326 -146.327 1.00 52.75 779 VAL A O 1
ATOM 6112 N N . GLU A 1 780 ? 18.179 -1.991 -146.583 1.00 49.50 780 GLU A N 1
ATOM 6113 C CA . GLU A 1 780 ? 18.398 -1.786 -148.052 1.00 49.50 780 GLU A CA 1
ATOM 6114 C C . GLU A 1 780 ? 19.479 -0.792 -148.585 1.00 49.50 780 GLU A C 1
ATOM 6116 O O . GLU A 1 780 ? 19.566 -0.588 -149.799 1.00 49.50 780 GLU A O 1
ATOM 6121 N N . ASP A 1 781 ? 20.333 -0.178 -147.763 1.00 48.47 781 ASP A N 1
ATOM 6122 C CA . ASP A 1 781 ? 21.247 0.902 -148.216 1.00 48.47 781 ASP A CA 1
ATOM 6123 C C . ASP A 1 781 ? 22.536 0.458 -148.989 1.00 48.47 781 ASP A C 1
ATOM 6125 O O . ASP A 1 781 ? 22.757 -0.722 -149.260 1.00 48.47 781 ASP A O 1
ATOM 6129 N N . VAL A 1 782 ? 23.430 1.426 -149.310 1.00 51.59 782 VAL A N 1
ATOM 6130 C CA . VAL A 1 782 ? 24.907 1.317 -149.594 1.00 51.59 782 VAL A CA 1
ATOM 6131 C C . VAL A 1 782 ? 25.444 1.591 -151.027 1.00 51.59 782 VAL A C 1
ATOM 6133 O O . VAL A 1 782 ? 26.454 2.280 -151.173 1.00 51.59 782 VAL A O 1
ATOM 6136 N N . LYS A 1 783 ? 24.877 1.061 -152.119 1.00 45.22 783 LYS A N 1
ATOM 6137 C CA . LYS A 1 783 ? 25.672 0.721 -153.344 1.00 45.22 783 LYS A CA 1
ATOM 6138 C C . LYS A 1 783 ? 26.257 1.825 -154.281 1.00 45.22 783 LYS A C 1
ATOM 6140 O O . LYS A 1 783 ? 26.903 1.455 -155.260 1.00 45.22 783 LYS A O 1
ATOM 6145 N N . ARG A 1 784 ? 26.058 3.141 -154.093 1.00 43.53 784 ARG A N 1
ATOM 6146 C CA . ARG A 1 784 ? 26.084 4.120 -155.231 1.00 43.53 784 ARG A CA 1
ATOM 6147 C C . ARG A 1 784 ? 27.354 4.984 -155.481 1.00 43.53 784 ARG A C 1
ATOM 6149 O O . ARG A 1 784 ? 27.363 5.755 -156.432 1.00 43.53 784 ARG A O 1
ATOM 6156 N N . LEU A 1 785 ? 28.415 4.915 -154.672 1.00 51.59 785 LEU A N 1
ATOM 6157 C CA . LEU A 1 785 ? 29.312 6.080 -154.437 1.00 51.59 785 LEU A CA 1
ATOM 6158 C C . LEU A 1 785 ? 30.605 6.282 -155.284 1.00 51.59 785 LEU A C 1
ATOM 6160 O O . LEU A 1 785 ? 31.368 7.195 -154.988 1.00 51.59 785 LEU A O 1
ATOM 6164 N N . ASN A 1 786 ? 30.926 5.470 -156.299 1.00 48.53 786 ASN A N 1
ATOM 6165 C CA . ASN A 1 786 ? 32.348 5.230 -156.650 1.00 48.53 786 ASN A CA 1
ATOM 6166 C C . ASN A 1 786 ? 32.966 5.976 -157.874 1.00 48.53 786 ASN A C 1
ATOM 6168 O O . ASN A 1 786 ? 34.034 5.575 -158.335 1.00 48.53 786 ASN A O 1
ATOM 6172 N N . ALA A 1 787 ? 32.327 7.002 -158.456 1.00 54.38 787 ALA A N 1
ATOM 6173 C CA . ALA A 1 787 ? 32.677 7.484 -159.813 1.00 54.38 787 ALA A CA 1
ATOM 6174 C C . ALA A 1 787 ? 33.558 8.756 -159.921 1.00 54.38 787 ALA A C 1
ATOM 6176 O O . ALA A 1 787 ? 34.243 8.941 -160.925 1.00 54.38 787 ALA A O 1
ATOM 6177 N N . GLU A 1 788 ? 33.563 9.649 -158.930 1.00 65.56 788 GLU A N 1
ATOM 6178 C CA . GLU A 1 788 ? 33.969 11.065 -159.115 1.00 65.56 788 GLU A CA 1
ATOM 6179 C C . GLU A 1 788 ? 35.493 11.334 -159.070 1.00 65.56 788 GLU A C 1
ATOM 6181 O O . GLU A 1 788 ? 35.952 12.475 -159.124 1.00 65.56 788 GLU A O 1
ATOM 6186 N N . LYS A 1 789 ? 36.310 10.282 -158.960 1.00 62.50 789 LYS A N 1
ATOM 6187 C CA . LYS A 1 789 ? 37.700 10.361 -158.474 1.00 62.50 789 LYS A CA 1
ATOM 6188 C C . LYS A 1 789 ? 38.723 10.950 -159.459 1.00 62.50 789 LYS A C 1
ATOM 6190 O O . LYS A 1 789 ? 39.723 11.521 -159.030 1.00 62.50 789 LYS A O 1
ATOM 6195 N N . THR A 1 790 ? 38.537 10.772 -160.766 1.00 62.81 790 THR A N 1
ATOM 6196 C CA . THR A 1 790 ? 39.648 10.862 -161.739 1.00 62.81 790 THR A CA 1
ATOM 6197 C C . THR A 1 790 ? 40.063 12.289 -162.106 1.00 62.81 790 THR A C 1
ATOM 6199 O O . THR A 1 790 ? 41.240 12.537 -162.355 1.00 62.81 790 THR A O 1
ATOM 6202 N N . MET A 1 791 ? 39.128 13.245 -162.118 1.00 59.22 791 MET A N 1
ATOM 6203 C CA . MET A 1 791 ? 39.352 14.604 -162.648 1.00 59.22 791 MET A CA 1
ATOM 6204 C C . MET A 1 791 ? 40.169 15.524 -161.712 1.00 59.22 791 MET A C 1
ATOM 6206 O O . MET A 1 791 ? 40.463 16.669 -162.051 1.00 59.22 791 MET A O 1
ATOM 6210 N N . LEU A 1 792 ? 40.530 15.039 -160.520 1.00 66.69 792 LEU A N 1
ATOM 6211 C CA . LEU A 1 792 ? 41.229 15.806 -159.484 1.00 66.69 792 LEU A CA 1
ATOM 6212 C C . LEU A 1 792 ? 42.760 15.839 -159.654 1.00 66.69 792 LEU A C 1
ATOM 6214 O O . LEU A 1 792 ? 43.407 16.729 -159.103 1.00 66.69 792 LEU A O 1
ATOM 6218 N N . MET A 1 793 ? 43.347 14.901 -160.406 1.00 62.22 793 MET A N 1
ATOM 6219 C CA . MET A 1 793 ? 44.802 14.675 -160.400 1.00 62.22 793 MET A CA 1
ATOM 6220 C C . MET A 1 793 ? 45.623 15.808 -161.038 1.00 62.22 793 MET A C 1
ATOM 6222 O O . MET A 1 793 ? 46.636 16.203 -160.466 1.00 62.22 793 MET A O 1
ATOM 6226 N N . ASP A 1 794 ? 45.191 16.391 -162.161 1.00 58.25 794 ASP A N 1
ATOM 6227 C CA . ASP A 1 794 ? 46.002 17.393 -162.884 1.00 58.25 794 ASP A CA 1
ATOM 6228 C C . ASP A 1 794 ? 46.080 18.762 -162.183 1.00 58.25 794 ASP A C 1
ATOM 6230 O O . ASP A 1 794 ? 46.982 19.555 -162.447 1.00 58.25 794 ASP A O 1
ATOM 6234 N N . LYS A 1 795 ? 45.171 19.048 -161.239 1.00 68.19 795 LYS A N 1
ATOM 6235 C CA . LYS A 1 795 ? 45.266 20.240 -160.372 1.00 68.19 795 LYS A CA 1
ATOM 6236 C C . LYS A 1 795 ? 46.307 20.075 -159.256 1.00 68.19 795 LYS A C 1
ATOM 6238 O O . LYS A 1 795 ? 46.776 21.068 -158.702 1.00 68.19 795 LYS A O 1
ATOM 6243 N N . LEU A 1 796 ? 46.686 18.838 -158.930 1.00 60.38 796 LEU A N 1
ATOM 6244 C CA . LEU A 1 796 ? 47.593 18.520 -157.825 1.00 60.38 796 LEU A CA 1
ATOM 6245 C C . LEU A 1 796 ? 49.035 18.980 -158.108 1.00 60.38 796 LEU A C 1
ATOM 6247 O O . LEU A 1 796 ? 49.743 19.435 -157.207 1.00 60.38 796 LEU A O 1
ATOM 6251 N N . THR A 1 797 ? 49.478 18.885 -159.364 1.00 64.69 797 THR A N 1
ATOM 6252 C CA . THR A 1 797 ? 50.858 19.165 -159.793 1.00 64.69 797 THR A CA 1
ATOM 6253 C C . THR A 1 797 ? 51.226 20.644 -159.728 1.00 64.69 797 THR A C 1
ATOM 6255 O O . THR A 1 797 ? 52.337 20.965 -159.309 1.00 64.69 797 THR A O 1
ATOM 6258 N N . THR A 1 798 ? 50.317 21.558 -160.078 1.00 60.41 798 THR A N 1
ATOM 6259 C CA . THR A 1 798 ? 50.565 23.008 -159.972 1.00 60.41 798 THR A CA 1
ATOM 6260 C C . THR A 1 798 ? 50.436 23.522 -158.539 1.00 60.41 798 THR A C 1
ATOM 6262 O O . THR A 1 798 ? 51.217 24.386 -158.141 1.00 60.41 798 THR A O 1
ATOM 6265 N N . MET A 1 799 ? 49.545 22.944 -157.721 1.00 58.16 799 MET A N 1
ATOM 6266 C CA . MET A 1 799 ? 49.494 23.230 -156.279 1.00 58.16 799 MET A CA 1
ATOM 6267 C C . MET A 1 799 ? 50.815 22.881 -155.572 1.00 58.16 799 MET A C 1
ATOM 6269 O O . MET A 1 799 ? 51.299 23.662 -154.751 1.00 58.16 799 MET A O 1
ATOM 6273 N N . LYS A 1 800 ? 51.435 21.742 -155.918 1.00 61.84 800 LYS A N 1
ATOM 6274 C CA . LYS A 1 800 ? 52.640 21.215 -155.251 1.00 61.84 800 LYS A CA 1
ATOM 6275 C C . LYS A 1 800 ? 53.786 22.233 -155.138 1.00 61.84 800 LYS A C 1
ATOM 6277 O O . LYS A 1 800 ? 54.378 22.362 -154.068 1.00 61.84 800 LYS A O 1
ATOM 6282 N N . ASN A 1 801 ? 54.072 22.978 -156.206 1.00 62.72 801 ASN A N 1
ATOM 6283 C CA . ASN A 1 801 ? 55.218 23.896 -156.247 1.00 62.72 801 ASN A CA 1
ATOM 6284 C C . ASN A 1 801 ? 54.978 25.219 -155.495 1.00 62.72 801 ASN A C 1
ATOM 6286 O O . ASN A 1 801 ? 55.942 25.866 -155.097 1.00 62.72 801 ASN A O 1
ATOM 6290 N N . ALA A 1 802 ? 53.720 25.612 -155.266 1.00 66.31 802 ALA A N 1
ATOM 6291 C CA . ALA A 1 802 ? 53.374 26.801 -154.479 1.00 66.31 802 ALA A CA 1
ATOM 6292 C C . ALA A 1 802 ? 53.219 26.505 -152.973 1.00 66.31 802 ALA A C 1
ATOM 6294 O O . ALA A 1 802 ? 53.314 27.416 -152.150 1.00 66.31 802 ALA A O 1
ATOM 6295 N N . ILE A 1 803 ? 52.977 25.241 -152.607 1.00 63.50 803 ILE A N 1
ATOM 6296 C CA . ILE A 1 803 ? 52.750 24.813 -151.218 1.00 63.50 803 ILE A CA 1
ATOM 6297 C C . ILE A 1 803 ? 54.062 24.618 -150.448 1.00 63.50 803 ILE A C 1
ATOM 6299 O O . ILE A 1 803 ? 54.113 24.970 -149.275 1.00 63.50 803 ILE A O 1
ATOM 6303 N N . ALA A 1 804 ? 55.125 24.111 -151.084 1.00 69.38 804 ALA A N 1
ATOM 6304 C CA . ALA A 1 804 ? 56.365 23.712 -150.403 1.00 69.38 804 ALA A CA 1
ATOM 6305 C C . ALA A 1 804 ? 56.929 24.727 -149.369 1.00 69.38 804 ALA A C 1
ATOM 6307 O O . ALA A 1 804 ? 57.129 24.321 -148.224 1.00 69.38 804 ALA A O 1
ATOM 6308 N N . PRO A 1 805 ? 57.131 26.028 -149.682 1.00 70.00 805 PRO A N 1
ATOM 6309 C CA . PRO A 1 805 ? 57.648 26.985 -148.697 1.00 70.00 805 PRO A CA 1
ATOM 6310 C C . PRO A 1 805 ? 56.620 27.385 -147.625 1.00 70.00 805 PRO A C 1
ATOM 6312 O O . PRO A 1 805 ? 57.008 27.726 -146.511 1.00 70.00 805 PRO A O 1
ATOM 6315 N N . LYS A 1 806 ? 55.311 27.324 -147.921 1.00 68.69 806 LYS A N 1
ATOM 6316 C CA . LYS A 1 806 ? 54.261 27.568 -146.915 1.00 68.69 806 LYS A CA 1
ATOM 6317 C C . LYS A 1 806 ? 54.178 26.425 -145.911 1.00 68.69 806 LYS A C 1
ATOM 6319 O O . LYS A 1 806 ? 54.119 26.678 -144.715 1.00 68.69 806 LYS A O 1
ATOM 6324 N N . LEU A 1 807 ? 54.260 25.187 -146.399 1.00 71.06 807 LEU A N 1
ATOM 6325 C CA . LEU A 1 807 ? 54.205 23.978 -145.583 1.00 71.06 807 LEU A CA 1
ATOM 6326 C C . LEU A 1 807 ? 55.325 23.942 -144.532 1.00 71.06 807 LEU A C 1
ATOM 6328 O O . LEU A 1 807 ? 55.109 23.455 -143.429 1.00 71.06 807 LEU A O 1
ATOM 6332 N N . GLN A 1 808 ? 56.506 24.488 -144.842 1.00 75.62 808 GLN A N 1
ATOM 6333 C CA . GLN A 1 808 ? 57.606 24.589 -143.880 1.00 75.62 808 GLN A CA 1
ATOM 6334 C C . GLN A 1 808 ? 57.314 25.610 -142.762 1.00 75.62 808 GLN A C 1
ATOM 6336 O O . GLN A 1 808 ? 57.516 25.301 -141.590 1.00 75.62 808 GLN A O 1
ATOM 6341 N N . ALA A 1 809 ? 56.755 26.779 -143.092 1.00 75.12 809 ALA A N 1
ATOM 6342 C CA . ALA A 1 809 ? 56.332 27.766 -142.092 1.00 75.12 809 ALA A CA 1
ATOM 6343 C C . ALA A 1 809 ? 55.136 27.280 -141.241 1.00 75.12 809 ALA A C 1
ATOM 6345 O O . ALA A 1 809 ? 55.062 27.554 -140.041 1.00 75.12 809 ALA A O 1
ATOM 6346 N N . GLU A 1 810 ? 54.213 26.520 -141.838 1.00 70.25 810 GLU A N 1
ATOM 6347 C CA . GLU A 1 810 ? 53.126 25.827 -141.131 1.00 70.25 810 GLU A CA 1
ATOM 6348 C C . GLU A 1 810 ? 53.654 24.700 -140.224 1.00 70.25 810 GLU A C 1
ATOM 6350 O O . GLU A 1 810 ? 53.104 24.469 -139.148 1.00 70.25 810 GLU A O 1
ATOM 6355 N N . LEU A 1 811 ? 54.757 24.035 -140.592 1.00 76.75 811 LEU A N 1
ATOM 6356 C CA . LEU A 1 811 ? 55.402 23.031 -139.743 1.00 76.75 811 LEU A CA 1
ATOM 6357 C C . LEU A 1 811 ? 56.041 23.668 -138.500 1.00 76.75 811 LEU A C 1
ATOM 6359 O O . LEU A 1 811 ? 55.832 23.179 -137.392 1.00 76.75 811 LEU A O 1
ATOM 6363 N N . GLU A 1 812 ? 56.774 24.772 -138.663 1.00 79.38 812 GLU A N 1
ATOM 6364 C CA . GLU A 1 812 ? 57.418 25.491 -137.553 1.00 79.38 812 GLU A CA 1
ATOM 6365 C C . GLU A 1 812 ? 56.397 26.130 -136.597 1.00 79.38 812 GLU A C 1
ATOM 6367 O O . GLU A 1 812 ? 56.587 26.104 -135.378 1.00 79.38 812 GLU A O 1
ATOM 6372 N N . THR A 1 813 ? 55.283 26.665 -137.112 1.00 78.88 813 THR A N 1
ATOM 6373 C CA . THR A 1 813 ? 54.189 27.156 -136.257 1.00 78.88 813 THR A CA 1
ATOM 6374 C C . THR A 1 813 ? 53.420 26.010 -135.599 1.00 78.88 813 THR A C 1
ATOM 6376 O O . THR A 1 813 ? 53.125 26.102 -134.410 1.00 78.88 813 THR A O 1
ATOM 6379 N N . SER A 1 814 ? 53.187 24.886 -136.290 1.00 69.88 814 SER A N 1
ATOM 6380 C CA . SER A 1 814 ? 52.599 23.684 -135.676 1.00 69.88 814 SER A CA 1
ATOM 6381 C C . SER A 1 814 ? 53.483 23.103 -134.566 1.00 69.88 814 SER A C 1
ATOM 6383 O O . SER A 1 814 ? 52.958 22.661 -133.548 1.00 69.88 814 SER A O 1
ATOM 6385 N N . GLN A 1 815 ? 54.812 23.129 -134.710 1.00 80.31 815 GLN A N 1
ATOM 6386 C CA . GLN A 1 815 ? 55.738 22.709 -133.653 1.00 80.31 815 GLN A CA 1
ATOM 6387 C C . GLN A 1 815 ? 55.656 23.619 -132.420 1.00 80.31 815 GLN A C 1
ATOM 6389 O O . GLN A 1 815 ? 55.592 23.107 -131.304 1.00 80.31 815 GLN A O 1
ATOM 6394 N N . LYS A 1 816 ? 55.574 24.943 -132.609 1.00 81.81 816 LYS A N 1
ATOM 6395 C CA . LYS A 1 816 ? 55.393 25.902 -131.504 1.00 81.81 816 LYS A CA 1
ATOM 6396 C C . LYS A 1 816 ? 54.049 25.719 -130.797 1.00 81.81 816 LYS A C 1
ATOM 6398 O O . LYS A 1 816 ? 54.042 25.556 -129.582 1.00 81.81 816 LYS A O 1
ATOM 6403 N N . LEU A 1 817 ? 52.940 25.615 -131.540 1.00 77.88 817 LEU A N 1
ATOM 6404 C CA . LEU A 1 817 ? 51.628 25.324 -130.945 1.00 77.88 817 LEU A CA 1
ATOM 6405 C C . LEU A 1 817 ? 51.608 23.973 -130.214 1.00 77.88 817 LEU A C 1
ATOM 6407 O O . LEU A 1 817 ? 50.954 23.857 -129.187 1.00 77.88 817 LEU A O 1
ATOM 6411 N N . ARG A 1 818 ? 52.326 22.947 -130.694 1.00 80.06 818 ARG A N 1
ATOM 6412 C CA . ARG A 1 818 ? 52.447 21.666 -129.972 1.00 80.06 818 ARG A CA 1
ATOM 6413 C C . ARG A 1 818 ? 53.184 21.821 -128.642 1.00 80.06 818 ARG A C 1
ATOM 6415 O O . ARG A 1 818 ? 52.749 21.220 -127.670 1.00 80.06 818 ARG A O 1
ATOM 6422 N N . GLN A 1 819 ? 54.258 22.609 -128.589 1.00 82.62 819 GLN A N 1
ATOM 6423 C CA . GLN A 1 819 ? 54.984 22.887 -127.343 1.00 82.62 819 GLN A CA 1
ATOM 6424 C C . GLN A 1 819 ? 54.131 23.701 -126.360 1.00 82.62 819 GLN A C 1
ATOM 6426 O O . GLN A 1 819 ? 54.071 23.364 -125.182 1.00 82.62 819 GLN A O 1
ATOM 6431 N N . GLU A 1 820 ? 53.42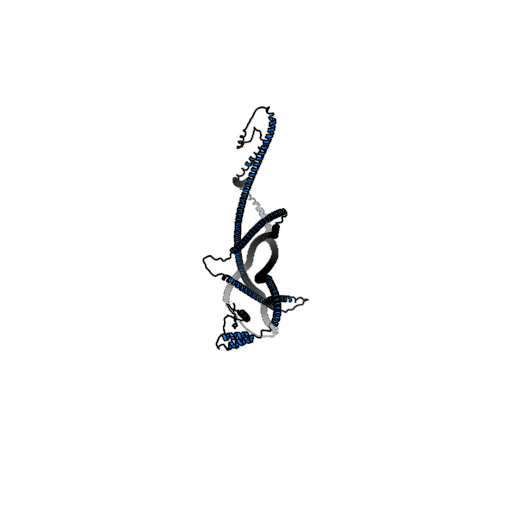0 24.717 -126.848 1.00 84.06 820 GLU A N 1
ATOM 6432 C CA . GLU A 1 820 ? 52.504 25.543 -126.054 1.00 84.06 820 GLU A CA 1
ATOM 6433 C C . GLU A 1 820 ? 51.325 24.721 -125.505 1.00 84.06 820 GLU A C 1
ATOM 6435 O O . GLU A 1 820 ? 51.062 24.747 -124.306 1.00 84.06 820 GLU A O 1
ATOM 6440 N N . VAL A 1 821 ? 50.687 23.892 -126.342 1.00 78.62 821 VAL A N 1
ATOM 6441 C CA . VAL A 1 821 ? 49.663 22.927 -125.906 1.00 78.62 821 VAL A CA 1
ATOM 6442 C C . VAL A 1 821 ? 50.230 21.929 -124.896 1.00 78.62 821 VAL A C 1
ATOM 6444 O O . VAL A 1 821 ? 49.547 21.623 -123.927 1.00 78.62 821 VAL A O 1
ATOM 6447 N N . GLN A 1 822 ? 51.464 21.443 -125.076 1.00 83.31 822 GLN A N 1
ATOM 6448 C CA . GLN A 1 822 ? 52.075 20.476 -124.160 1.00 83.31 822 GLN A CA 1
ATOM 6449 C C . GLN A 1 822 ? 52.354 21.080 -122.771 1.00 83.31 822 GLN A C 1
ATOM 6451 O O . GLN A 1 822 ? 52.098 20.424 -121.759 1.00 83.31 822 GLN A O 1
ATOM 6456 N N . LEU A 1 823 ? 52.804 22.338 -122.713 1.00 85.44 823 LEU A N 1
ATOM 6457 C CA . LEU A 1 823 ? 52.942 23.089 -121.460 1.00 85.44 823 LEU A CA 1
ATOM 6458 C C . LEU A 1 823 ? 51.575 23.343 -120.811 1.00 85.44 823 LEU A C 1
ATOM 6460 O O . LEU A 1 823 ? 51.402 23.055 -119.630 1.00 85.44 823 LEU A O 1
ATOM 6464 N N . LEU A 1 824 ? 50.577 23.781 -121.585 1.00 80.38 824 LEU A N 1
ATOM 6465 C CA . LEU A 1 824 ? 49.216 23.990 -121.083 1.00 80.38 824 LEU A CA 1
ATOM 6466 C C . LEU A 1 824 ? 48.562 22.686 -120.596 1.00 80.38 824 LEU A C 1
ATOM 6468 O O . LEU A 1 824 ? 47.803 22.725 -119.630 1.00 80.38 824 LEU A O 1
ATOM 6472 N N . THR A 1 825 ? 48.858 21.523 -121.190 1.00 81.31 825 THR A N 1
ATOM 6473 C CA . THR A 1 825 ? 48.401 20.232 -120.641 1.00 81.31 825 THR A CA 1
ATOM 6474 C C . THR A 1 825 ? 49.080 19.899 -119.317 1.00 81.31 825 THR A C 1
ATOM 6476 O O . THR A 1 825 ? 48.386 19.488 -118.395 1.00 81.31 825 THR A O 1
ATOM 6479 N N . GLN A 1 826 ? 50.385 20.152 -119.170 1.00 85.75 826 GLN A N 1
ATOM 6480 C CA . GLN A 1 826 ? 51.099 19.939 -117.902 1.00 85.75 826 GLN A CA 1
ATOM 6481 C C . GLN A 1 826 ? 50.598 20.881 -116.795 1.00 85.75 826 GLN A C 1
ATOM 6483 O O . GLN A 1 826 ? 50.449 20.464 -115.648 1.00 85.75 826 GLN A O 1
ATOM 6488 N N . GLU A 1 827 ? 50.278 22.132 -117.131 1.00 86.56 827 GLU A N 1
ATOM 6489 C CA . GLU A 1 827 ? 49.677 23.091 -116.199 1.00 86.56 827 GLU A CA 1
ATOM 6490 C C . GLU A 1 827 ? 48.247 22.684 -115.803 1.00 86.56 827 GLU A C 1
ATOM 6492 O O . GLU A 1 827 ? 47.901 22.720 -114.623 1.00 86.56 827 GLU A O 1
ATOM 6497 N N . ASN A 1 828 ? 47.431 22.201 -116.750 1.00 79.75 828 ASN A N 1
ATOM 6498 C CA . ASN A 1 828 ? 46.105 21.655 -116.442 1.00 79.75 828 ASN A CA 1
ATOM 6499 C C . ASN A 1 828 ? 46.181 20.386 -115.578 1.00 79.75 828 ASN A C 1
ATOM 6501 O O . ASN A 1 828 ? 45.396 20.253 -114.644 1.00 79.75 828 ASN A O 1
ATOM 6505 N N . GLU A 1 829 ? 47.126 19.478 -115.832 1.00 85.69 829 GLU A N 1
ATOM 6506 C CA . GLU A 1 829 ? 47.370 18.303 -114.984 1.00 85.69 829 GLU A CA 1
ATOM 6507 C C . GLU A 1 829 ? 47.819 18.717 -113.572 1.00 85.69 829 GLU A C 1
ATOM 6509 O O . GLU A 1 829 ? 47.325 18.176 -112.582 1.00 85.69 829 GLU A O 1
ATOM 6514 N N . ALA A 1 830 ? 48.698 19.716 -113.441 1.00 85.00 830 ALA A N 1
ATOM 6515 C CA . ALA A 1 830 ? 49.112 20.249 -112.142 1.00 85.00 830 ALA A CA 1
ATOM 6516 C C . ALA A 1 830 ? 47.936 20.880 -111.371 1.00 85.00 830 ALA A C 1
ATOM 6518 O O . ALA A 1 830 ? 47.747 20.585 -110.189 1.00 85.00 830 ALA A O 1
ATOM 6519 N N . LEU A 1 831 ? 47.105 21.686 -112.040 1.00 85.25 831 LEU A N 1
ATOM 6520 C CA . LEU A 1 831 ? 45.913 22.304 -111.450 1.00 85.25 831 LEU A CA 1
ATOM 6521 C C . LEU A 1 831 ? 44.834 21.271 -111.092 1.00 85.25 831 LEU A C 1
ATOM 6523 O O . LEU A 1 831 ? 44.212 21.389 -110.038 1.00 85.25 831 LEU A O 1
ATOM 6527 N N . GLN A 1 832 ? 44.637 20.225 -111.900 1.00 82.19 832 GLN A N 1
ATOM 6528 C CA . GLN A 1 832 ? 43.736 19.114 -111.564 1.00 82.19 832 GLN A CA 1
ATOM 6529 C C . GLN A 1 832 ? 44.227 18.334 -110.339 1.00 82.19 832 GLN A C 1
ATOM 6531 O O . GLN A 1 832 ? 43.424 18.017 -109.462 1.00 82.19 832 GLN A O 1
ATOM 6536 N N . ASN A 1 833 ? 45.535 18.082 -110.224 1.00 87.50 833 ASN A N 1
ATOM 6537 C CA . ASN A 1 833 ? 46.116 17.447 -109.040 1.00 87.50 833 ASN A CA 1
ATOM 6538 C C . ASN A 1 833 ? 45.975 18.325 -107.782 1.00 87.50 833 ASN A C 1
ATOM 6540 O O . ASN A 1 833 ? 45.625 17.812 -106.719 1.00 87.50 833 ASN A O 1
ATOM 6544 N N . GLN A 1 834 ? 46.172 19.645 -107.891 1.00 87.94 834 GLN A N 1
ATOM 6545 C CA . GLN A 1 834 ? 45.922 20.578 -106.784 1.00 87.94 834 GLN A CA 1
ATOM 6546 C C . GLN A 1 834 ? 44.441 20.624 -106.390 1.00 87.94 834 GLN A C 1
ATOM 6548 O O . GLN A 1 834 ? 44.130 20.574 -105.202 1.00 87.94 834 GLN A O 1
ATOM 6553 N N . LEU A 1 835 ? 43.517 20.655 -107.357 1.00 81.06 835 LEU A N 1
ATOM 6554 C CA . LEU A 1 835 ? 42.079 20.586 -107.085 1.00 81.06 835 LEU A CA 1
ATOM 6555 C C . LEU A 1 835 ? 41.700 19.270 -106.396 1.00 81.06 835 LEU A C 1
ATOM 6557 O O . LEU A 1 835 ? 40.989 19.310 -105.399 1.00 81.06 835 LEU A O 1
ATOM 6561 N N . ALA A 1 836 ? 42.226 18.127 -106.843 1.00 85.81 836 ALA A N 1
ATOM 6562 C CA . ALA A 1 836 ? 41.989 16.836 -106.196 1.00 85.81 836 ALA A CA 1
ATOM 6563 C C . ALA A 1 836 ? 42.499 16.809 -104.740 1.00 85.81 836 ALA A C 1
ATOM 6565 O O . ALA A 1 836 ? 41.786 16.352 -103.846 1.00 85.81 836 ALA A O 1
ATOM 6566 N N . GLN A 1 837 ? 43.691 17.354 -104.471 1.00 86.81 837 GLN A N 1
ATOM 6567 C CA . GLN A 1 837 ? 44.226 17.490 -103.107 1.00 86.81 837 GLN A CA 1
ATOM 6568 C C . GLN A 1 837 ? 43.386 18.444 -102.240 1.00 86.81 837 GLN A C 1
ATOM 6570 O O . GLN A 1 837 ? 43.134 18.155 -101.067 1.00 86.81 837 GLN A O 1
ATOM 6575 N N . LEU A 1 838 ? 42.908 19.555 -102.805 1.00 84.88 838 LEU A N 1
ATOM 6576 C CA . LEU A 1 838 ? 42.009 20.486 -102.120 1.00 84.88 838 LEU A CA 1
ATOM 6577 C C . LEU A 1 838 ? 40.634 19.863 -101.840 1.00 84.88 838 LEU A C 1
ATOM 6579 O O . LEU A 1 838 ? 40.093 20.084 -100.761 1.00 84.88 838 LEU A O 1
ATOM 6583 N N . THR A 1 839 ? 40.088 19.036 -102.736 1.00 86.06 839 THR A N 1
ATOM 6584 C CA . THR A 1 839 ? 38.852 18.276 -102.483 1.00 86.06 839 THR A CA 1
ATOM 6585 C C . THR A 1 839 ? 39.053 17.273 -101.349 1.00 86.06 839 THR A C 1
ATOM 6587 O O . THR A 1 839 ? 38.326 17.333 -100.362 1.00 86.06 839 THR A O 1
ATOM 6590 N N . VAL A 1 840 ? 40.091 16.429 -101.418 1.00 89.75 840 VAL A N 1
ATOM 6591 C CA . VAL A 1 840 ? 40.388 15.431 -100.371 1.00 89.75 840 VAL A CA 1
ATOM 6592 C C . VAL A 1 840 ? 40.617 16.086 -99.005 1.00 89.75 840 VAL A C 1
ATOM 6594 O O . VAL A 1 840 ? 40.124 15.585 -97.995 1.00 89.75 840 VAL A O 1
ATOM 6597 N N . THR A 1 841 ? 41.317 17.223 -98.941 1.00 86.19 841 THR A N 1
ATOM 6598 C CA . THR A 1 841 ? 41.494 17.953 -97.672 1.00 86.19 841 THR A CA 1
ATOM 6599 C C . THR A 1 841 ? 40.205 18.630 -97.197 1.00 86.19 841 THR A C 1
ATOM 6601 O O . THR A 1 841 ? 39.954 18.642 -95.993 1.00 86.19 841 THR A O 1
ATOM 6604 N N . ASN A 1 842 ? 39.337 19.118 -98.094 1.00 80.75 842 ASN A N 1
ATOM 6605 C CA . ASN A 1 842 ? 38.013 19.626 -97.716 1.00 80.75 842 ASN A CA 1
ATOM 6606 C C . ASN A 1 842 ? 37.133 18.512 -97.129 1.00 80.75 842 ASN A C 1
ATOM 6608 O O . ASN A 1 842 ? 36.521 18.714 -96.084 1.00 80.75 842 ASN A O 1
ATOM 6612 N N . ASP A 1 843 ? 37.125 17.326 -97.738 1.00 87.12 843 ASP A N 1
ATOM 6613 C CA . ASP A 1 843 ? 36.355 16.171 -97.267 1.00 87.12 843 ASP A CA 1
ATOM 6614 C C . ASP A 1 843 ? 36.893 15.615 -95.938 1.00 87.12 843 ASP A C 1
ATOM 6616 O O . ASP A 1 843 ? 36.111 15.261 -95.055 1.00 87.12 843 ASP A O 1
ATOM 6620 N N . GLN A 1 844 ? 38.215 15.627 -95.727 1.00 86.06 844 GLN A N 1
ATOM 6621 C CA . GLN A 1 844 ? 38.826 15.310 -94.427 1.00 86.06 844 GLN A CA 1
ATOM 6622 C C . GLN A 1 844 ? 38.503 16.346 -93.339 1.00 86.06 844 GLN A C 1
ATOM 6624 O O . GLN A 1 844 ? 38.334 15.985 -92.175 1.00 86.06 844 GLN A O 1
ATOM 6629 N N . LEU A 1 845 ? 38.416 17.635 -93.683 1.00 87.50 845 LEU A N 1
ATOM 6630 C CA . LEU A 1 845 ? 37.989 18.670 -92.738 1.00 87.50 845 LEU A CA 1
ATOM 6631 C C . LEU A 1 845 ? 36.488 18.567 -92.439 1.00 87.50 845 LEU A C 1
ATOM 6633 O O . LEU A 1 845 ? 36.093 18.718 -91.286 1.00 87.50 845 LEU A O 1
ATOM 6637 N N . ARG A 1 846 ? 35.658 18.232 -93.436 1.00 87.31 846 ARG A N 1
ATOM 6638 C CA . ARG A 1 846 ? 34.222 17.955 -93.267 1.00 87.31 846 ARG A CA 1
ATOM 6639 C C . ARG A 1 846 ? 33.971 16.737 -92.385 1.00 87.31 846 ARG A C 1
ATOM 6641 O O . ARG A 1 846 ? 33.114 16.814 -91.512 1.00 87.31 846 ARG A O 1
ATOM 6648 N N . SER A 1 847 ? 34.713 15.642 -92.564 1.00 85.81 847 SER A N 1
ATOM 6649 C CA . SER A 1 847 ? 34.548 14.448 -91.727 1.00 85.81 847 SER A CA 1
ATOM 6650 C C . SER A 1 847 ? 34.973 14.703 -90.280 1.00 85.81 847 SER A C 1
ATOM 6652 O O . SER A 1 847 ? 34.232 14.336 -89.373 1.00 85.81 847 SER A O 1
ATOM 6654 N N . LYS A 1 848 ? 36.080 15.427 -90.051 1.00 86.50 848 LYS A N 1
ATOM 6655 C CA . LYS A 1 848 ? 36.512 15.863 -88.707 1.00 86.50 848 LYS A CA 1
ATOM 6656 C C . LYS A 1 848 ? 35.542 16.849 -88.049 1.00 86.50 848 LYS A C 1
ATOM 6658 O O . LYS A 1 848 ? 35.271 16.735 -86.857 1.00 86.50 848 LYS A O 1
ATOM 6663 N N . ALA A 1 849 ? 34.993 17.796 -88.811 1.00 83.00 849 ALA A N 1
ATOM 6664 C CA . ALA A 1 849 ? 33.950 18.693 -88.317 1.00 83.00 849 ALA A CA 1
ATOM 6665 C C . ALA A 1 849 ? 32.678 17.910 -87.958 1.00 83.00 849 ALA A C 1
ATOM 6667 O O . ALA A 1 849 ? 32.115 18.121 -86.890 1.00 83.00 849 ALA A O 1
ATOM 6668 N N . SER A 1 850 ? 32.269 16.952 -88.796 1.00 86.31 850 SER A N 1
ATOM 6669 C CA . SER A 1 850 ? 31.116 16.089 -88.529 1.00 86.31 850 SER A CA 1
ATOM 6670 C C . SER A 1 850 ? 31.323 15.206 -87.297 1.00 86.31 850 SER A C 1
ATOM 6672 O O . SER A 1 850 ? 30.399 15.090 -86.497 1.00 86.31 850 SER A O 1
ATOM 6674 N N . SER A 1 851 ? 32.507 14.606 -87.111 1.00 86.56 851 SER A N 1
ATOM 6675 C CA . SER A 1 851 ? 32.786 13.770 -85.937 1.00 86.56 851 SER A CA 1
ATOM 6676 C C . SER A 1 851 ? 32.812 14.603 -84.655 1.00 86.56 851 SER A C 1
ATOM 6678 O O . SER A 1 851 ? 32.173 14.230 -83.674 1.00 86.56 851 SER A O 1
ATOM 6680 N N . SER A 1 852 ? 33.453 15.776 -84.689 1.00 84.12 852 SER A N 1
ATOM 6681 C CA . SER A 1 852 ? 33.464 16.721 -83.566 1.00 84.12 852 SER A CA 1
ATOM 6682 C C . SER A 1 852 ? 32.064 17.268 -83.247 1.00 84.12 852 SER A C 1
ATOM 6684 O O . SER A 1 852 ? 31.715 17.411 -82.077 1.00 84.12 852 SER A O 1
ATOM 6686 N N . MET A 1 853 ? 31.209 17.498 -84.252 1.00 85.38 853 MET A N 1
ATOM 6687 C CA . MET A 1 853 ? 29.797 17.840 -84.029 1.00 85.38 853 MET A CA 1
ATOM 6688 C C . MET A 1 853 ? 29.004 16.690 -83.394 1.00 85.38 853 MET A C 1
ATOM 6690 O O . MET A 1 853 ? 28.221 16.940 -82.484 1.00 85.38 853 MET A O 1
ATOM 6694 N N . THR A 1 854 ? 29.210 15.432 -83.804 1.00 86.06 854 THR A N 1
ATOM 6695 C CA . THR A 1 854 ? 28.554 14.291 -83.132 1.00 86.06 854 THR A CA 1
ATOM 6696 C C . THR A 1 854 ? 29.064 14.065 -81.709 1.00 86.06 854 THR A C 1
ATOM 6698 O O . THR A 1 854 ? 28.290 13.676 -80.840 1.00 86.06 854 THR A O 1
ATOM 6701 N N . GLU A 1 855 ? 30.341 14.343 -81.448 1.00 87.69 855 GLU A N 1
ATOM 6702 C CA . GLU A 1 855 ? 30.957 14.224 -80.125 1.00 87.69 855 GLU A CA 1
ATOM 6703 C C . GLU A 1 855 ? 30.482 15.334 -79.179 1.00 87.69 855 GLU A C 1
ATOM 6705 O O . GLU A 1 855 ? 30.050 15.047 -78.069 1.00 87.69 855 GLU A O 1
ATOM 6710 N N . THR A 1 856 ? 30.447 16.590 -79.636 1.00 82.25 856 THR A N 1
ATOM 6711 C CA . THR A 1 856 ? 29.883 17.707 -78.855 1.00 82.25 856 THR A CA 1
ATOM 6712 C C . THR A 1 856 ? 28.380 17.564 -78.622 1.00 82.25 856 THR A C 1
ATOM 6714 O O . THR A 1 856 ? 27.924 17.835 -77.515 1.00 82.25 856 THR A O 1
ATOM 6717 N N . ALA A 1 857 ? 27.612 17.071 -79.600 1.00 84.50 857 ALA A N 1
ATOM 6718 C CA . ALA A 1 857 ? 26.197 16.754 -79.402 1.00 84.50 857 ALA A CA 1
ATOM 6719 C C . ALA A 1 857 ? 25.998 15.638 -78.363 1.00 84.50 857 ALA A C 1
ATOM 6721 O O . ALA A 1 857 ? 25.133 15.755 -77.497 1.00 84.50 857 ALA A O 1
ATOM 6722 N N . ARG A 1 858 ? 26.829 14.586 -78.398 1.00 88.88 858 ARG A N 1
ATOM 6723 C CA . ARG A 1 858 ? 26.810 13.522 -77.388 1.00 88.88 858 ARG A CA 1
ATOM 6724 C C . ARG A 1 858 ? 27.157 14.056 -75.998 1.00 88.88 858 ARG A C 1
ATOM 6726 O O . ARG A 1 858 ? 26.399 13.817 -75.069 1.00 88.88 858 ARG A O 1
ATOM 6733 N N . LEU A 1 859 ? 28.246 14.814 -75.865 1.00 88.81 859 LEU A N 1
ATOM 6734 C CA . LEU A 1 859 ? 28.652 15.420 -74.593 1.00 88.81 859 LEU A CA 1
ATOM 6735 C C . LEU A 1 859 ? 27.588 16.381 -74.042 1.00 88.81 859 LEU A C 1
ATOM 6737 O O . LEU A 1 859 ? 27.462 16.501 -72.829 1.00 88.81 859 LEU A O 1
ATOM 6741 N N . HIS A 1 860 ? 26.801 17.034 -74.903 1.00 86.50 860 HIS A N 1
ATOM 6742 C CA . HIS A 1 860 ? 25.675 17.862 -74.476 1.00 86.50 860 HIS A CA 1
ATOM 6743 C C . HIS A 1 860 ? 24.528 17.024 -73.888 1.00 86.50 860 HIS A C 1
ATOM 6745 O O . HIS A 1 860 ? 24.041 17.361 -72.816 1.00 86.50 860 HIS A O 1
ATOM 6751 N N . VAL A 1 861 ? 24.162 15.903 -74.523 1.00 90.25 861 VAL A N 1
ATOM 6752 C CA . VAL A 1 861 ? 23.161 14.951 -73.995 1.00 90.25 861 VAL A CA 1
ATOM 6753 C C . VAL A 1 861 ? 23.646 14.278 -72.705 1.00 90.25 861 VAL A C 1
ATOM 6755 O O . VAL A 1 861 ? 22.890 14.169 -71.741 1.00 90.25 861 VAL A O 1
ATOM 6758 N N . ASP A 1 862 ? 24.916 13.868 -72.653 1.00 89.06 862 ASP A N 1
ATOM 6759 C CA . ASP A 1 862 ? 25.519 13.280 -71.455 1.00 89.06 862 ASP A CA 1
ATOM 6760 C C . ASP A 1 862 ? 25.507 14.310 -70.295 1.00 89.06 862 ASP A C 1
ATOM 6762 O O . ASP A 1 862 ? 25.095 13.972 -69.183 1.00 89.06 862 ASP A O 1
ATOM 6766 N N . LEU A 1 863 ? 25.838 15.585 -70.562 1.00 87.94 863 LEU A N 1
ATOM 6767 C CA . LEU A 1 863 ? 25.764 16.694 -69.596 1.00 87.94 863 LEU A CA 1
ATOM 6768 C C . LEU A 1 863 ? 24.326 17.014 -69.153 1.00 87.94 863 LEU A C 1
ATOM 6770 O O . LEU A 1 863 ? 24.102 17.244 -67.969 1.00 87.94 863 LEU A O 1
ATOM 6774 N N . GLU A 1 864 ? 23.354 17.017 -70.067 1.00 88.88 864 GLU A N 1
ATOM 6775 C CA . GLU A 1 864 ? 21.935 17.246 -69.760 1.00 88.88 864 GLU A CA 1
ATOM 6776 C C . GLU A 1 864 ? 21.379 16.119 -68.874 1.00 88.88 864 GLU A C 1
ATOM 6778 O O . GLU A 1 864 ? 20.754 16.389 -67.849 1.00 88.88 864 GLU A O 1
ATOM 6783 N N . SER A 1 865 ? 21.720 14.858 -69.170 1.00 89.81 865 SER A N 1
ATOM 6784 C CA . SER A 1 865 ? 21.340 13.702 -68.344 1.00 89.81 865 SER A CA 1
ATOM 6785 C C . SER A 1 865 ? 21.987 13.715 -66.949 1.00 89.81 865 SER A C 1
ATOM 6787 O O . SER A 1 865 ? 21.364 13.304 -65.963 1.00 89.81 865 SER A O 1
ATOM 6789 N N . ALA A 1 866 ? 23.222 14.224 -66.844 1.00 83.50 866 ALA A N 1
ATOM 6790 C CA . ALA A 1 866 ? 23.906 14.452 -65.576 1.00 83.50 866 ALA A CA 1
ATOM 6791 C C . ALA A 1 866 ? 23.264 15.609 -64.796 1.00 83.50 866 ALA A C 1
ATOM 6793 O O . ALA A 1 866 ? 23.056 15.475 -63.591 1.00 83.50 866 ALA A O 1
ATOM 6794 N N . GLY A 1 867 ? 22.876 16.685 -65.489 1.00 87.75 867 GLY A N 1
ATOM 6795 C CA . GLY A 1 867 ? 22.075 17.788 -64.961 1.00 87.75 867 GLY A CA 1
ATOM 6796 C C . GLY A 1 867 ? 20.781 17.277 -64.342 1.00 87.75 867 GLY A C 1
ATOM 6797 O O . GLY A 1 867 ? 20.625 17.386 -63.132 1.00 87.75 867 GLY A O 1
ATOM 6798 N N . GLU A 1 868 ? 19.926 16.594 -65.114 1.00 91.00 868 GLU A N 1
ATOM 6799 C CA . GLU A 1 868 ? 18.699 15.966 -64.599 1.00 91.00 868 GLU A CA 1
ATOM 6800 C C . GLU A 1 868 ? 18.955 15.021 -63.406 1.00 91.00 868 GLU A C 1
ATOM 6802 O O . GLU A 1 868 ? 18.078 14.811 -62.566 1.00 91.00 868 GLU A O 1
ATOM 6807 N N . ARG A 1 869 ? 20.121 14.362 -63.346 1.00 90.44 869 ARG A N 1
ATOM 6808 C CA . ARG A 1 869 ? 20.471 13.459 -62.241 1.00 90.44 869 ARG A CA 1
ATOM 6809 C C . ARG A 1 869 ? 20.844 14.221 -60.970 1.00 90.44 869 ARG A C 1
ATOM 6811 O O . ARG A 1 869 ? 20.427 13.784 -59.903 1.00 90.44 869 ARG A O 1
ATOM 6818 N N . ILE A 1 870 ? 21.562 15.337 -61.078 1.00 90.00 870 ILE A N 1
ATOM 6819 C CA . ILE A 1 870 ? 21.793 16.270 -59.964 1.00 90.00 870 ILE A CA 1
ATOM 6820 C C . ILE A 1 870 ? 20.441 16.824 -59.498 1.00 90.00 870 ILE A C 1
ATOM 6822 O O . ILE A 1 870 ? 20.081 16.646 -58.344 1.00 90.00 870 ILE A O 1
ATOM 6826 N N . ASP A 1 871 ? 19.629 17.320 -60.430 1.00 90.81 871 ASP A N 1
ATOM 6827 C CA . ASP A 1 871 ? 18.253 17.794 -60.234 1.00 90.81 871 ASP A CA 1
ATOM 6828 C C . ASP A 1 871 ? 17.349 16.782 -59.490 1.00 90.81 871 ASP A C 1
ATOM 6830 O O . ASP A 1 871 ? 16.459 17.156 -58.721 1.00 90.81 871 ASP A O 1
ATOM 6834 N N . ARG A 1 872 ? 17.516 15.477 -59.748 1.00 90.81 872 ARG A N 1
ATOM 6835 C CA . ARG A 1 872 ? 16.797 14.402 -59.040 1.00 90.81 872 ARG A CA 1
ATOM 6836 C C . ARG A 1 872 ? 17.356 14.186 -57.633 1.00 90.81 872 ARG A C 1
ATOM 6838 O O . ARG A 1 872 ? 16.575 14.159 -56.686 1.00 90.81 872 ARG A O 1
ATOM 6845 N N . LEU A 1 873 ? 18.680 14.113 -57.491 1.00 87.88 873 LEU A N 1
ATOM 6846 C CA . LEU A 1 873 ? 19.357 13.931 -56.203 1.00 87.88 873 LEU A CA 1
ATOM 6847 C C . LEU A 1 873 ? 19.145 15.115 -55.247 1.00 87.88 873 LEU A C 1
ATOM 6849 O O . LEU A 1 873 ? 18.951 14.891 -54.060 1.00 87.88 873 LEU A O 1
ATOM 6853 N N . GLU A 1 874 ? 19.117 16.356 -55.733 1.00 90.38 874 GLU A N 1
ATOM 6854 C CA . GLU A 1 874 ? 18.818 17.541 -54.916 1.00 90.38 874 GLU A CA 1
ATOM 6855 C C . GLU A 1 874 ? 17.385 17.490 -54.371 1.00 90.38 874 GLU A C 1
ATOM 6857 O O . GLU A 1 874 ? 17.173 17.657 -53.171 1.00 90.38 874 GLU A O 1
ATOM 6862 N N . ARG A 1 875 ? 16.401 17.134 -55.210 1.00 91.69 875 ARG A N 1
ATOM 6863 C CA . ARG A 1 875 ? 15.009 16.927 -54.767 1.00 91.69 875 ARG A CA 1
ATOM 6864 C C . ARG A 1 875 ? 14.857 15.744 -53.810 1.00 91.69 875 ARG A C 1
ATOM 6866 O O . ARG A 1 875 ? 13.963 15.766 -52.970 1.00 91.69 875 ARG A O 1
ATOM 6873 N N . GLU A 1 876 ? 15.679 14.707 -53.935 1.00 91.38 876 GLU A N 1
ATOM 6874 C CA . GLU A 1 876 ? 15.717 13.586 -52.987 1.00 91.38 876 GLU A CA 1
ATOM 6875 C C . GLU A 1 876 ? 16.358 14.000 -51.655 1.00 91.38 876 GLU A C 1
ATOM 6877 O O . GLU A 1 876 ? 15.798 13.699 -50.606 1.00 91.38 876 GLU A O 1
ATOM 6882 N N . VAL A 1 877 ? 17.449 14.771 -51.675 1.00 89.44 877 VAL A N 1
ATOM 6883 C CA . VAL A 1 877 ? 18.085 15.338 -50.475 1.00 89.44 877 VAL A CA 1
ATOM 6884 C C . VAL A 1 877 ? 17.145 16.297 -49.741 1.00 89.44 877 VAL A C 1
ATOM 6886 O O . VAL A 1 877 ? 17.024 16.198 -48.524 1.00 89.44 877 VAL A O 1
ATOM 6889 N N . ASP A 1 878 ? 16.435 17.180 -50.442 1.00 90.94 878 ASP A N 1
ATOM 6890 C CA . ASP A 1 878 ? 15.495 18.110 -49.805 1.00 90.94 878 ASP A CA 1
ATOM 6891 C C . ASP A 1 878 ? 14.230 17.410 -49.284 1.00 90.94 878 ASP A C 1
ATOM 6893 O O . ASP A 1 878 ? 13.716 17.786 -48.232 1.00 90.94 878 ASP A O 1
ATOM 6897 N N . ARG A 1 879 ? 13.775 16.326 -49.931 1.00 93.75 879 ARG A N 1
ATOM 6898 C CA . ARG A 1 879 ? 12.744 15.437 -49.363 1.00 93.75 879 ARG A CA 1
ATOM 6899 C C . ARG A 1 879 ? 13.228 14.725 -48.106 1.00 93.75 879 ARG A C 1
ATOM 6901 O O . ARG A 1 879 ? 12.486 14.676 -47.135 1.00 93.75 879 ARG A O 1
ATOM 6908 N N . LEU A 1 880 ? 14.450 14.190 -48.112 1.00 89.69 880 LEU A N 1
ATOM 6909 C CA . LEU A 1 880 ? 15.037 13.530 -46.943 1.00 89.69 880 LEU A CA 1
ATOM 6910 C C . LEU A 1 880 ? 15.268 14.519 -45.793 1.00 89.69 880 LEU A C 1
ATOM 6912 O O . LEU A 1 880 ? 15.073 14.145 -44.646 1.00 89.69 880 LEU A O 1
ATOM 6916 N N . ARG A 1 881 ? 15.603 15.783 -46.082 1.00 92.12 881 ARG A N 1
ATOM 6917 C CA . ARG A 1 881 ? 15.666 16.868 -45.087 1.00 92.12 881 ARG A CA 1
ATOM 6918 C C . ARG A 1 881 ? 14.295 17.226 -44.519 1.00 92.12 881 ARG A C 1
ATOM 6920 O O . ARG A 1 881 ? 14.185 17.341 -43.307 1.00 92.12 881 ARG A O 1
ATOM 6927 N N . SER A 1 882 ? 13.273 17.384 -45.368 1.00 91.06 882 SER A N 1
ATOM 6928 C CA . SER A 1 882 ? 11.893 17.637 -44.916 1.00 91.06 882 SER A CA 1
ATOM 6929 C C . SER A 1 882 ? 11.410 16.494 -44.033 1.00 91.06 882 SER A C 1
ATOM 6931 O O . SER A 1 882 ? 10.973 16.729 -42.918 1.00 91.06 882 SER A O 1
ATOM 6933 N N . HIS A 1 883 ? 11.595 15.250 -44.481 1.00 92.56 883 HIS A N 1
ATOM 6934 C CA . HIS A 1 883 ? 11.170 14.077 -43.731 1.00 92.56 883 HIS A CA 1
ATOM 6935 C C . HIS A 1 883 ? 11.953 13.898 -42.423 1.00 92.56 883 HIS A C 1
ATOM 6937 O O . HIS A 1 883 ? 11.341 13.606 -41.404 1.00 92.56 883 HIS A O 1
ATOM 6943 N N . LEU A 1 884 ? 13.273 14.134 -42.421 1.00 92.06 884 LEU A N 1
ATOM 6944 C CA . LEU A 1 884 ? 14.072 14.123 -41.193 1.00 92.06 884 LEU A CA 1
ATOM 6945 C C . LEU A 1 884 ? 13.563 15.181 -40.207 1.00 92.06 884 LEU A C 1
ATOM 6947 O O . LEU A 1 884 ? 13.297 14.841 -39.061 1.00 92.06 884 LEU A O 1
ATOM 6951 N N . MET A 1 885 ? 13.342 16.418 -40.664 1.00 93.75 885 MET A N 1
ATOM 6952 C CA . MET A 1 885 ? 12.783 17.490 -39.835 1.00 93.75 885 MET A CA 1
ATOM 6953 C C . MET A 1 885 ? 11.378 17.142 -39.319 1.00 93.75 885 MET A C 1
ATOM 6955 O O . MET A 1 885 ? 11.106 17.341 -38.145 1.00 93.75 885 MET A O 1
ATOM 6959 N N . GLU A 1 886 ? 10.510 16.560 -40.150 1.00 93.50 886 GLU A N 1
ATOM 6960 C CA . GLU A 1 886 ? 9.184 16.074 -39.743 1.00 93.50 886 GLU A CA 1
ATOM 6961 C C . GLU A 1 886 ? 9.284 14.965 -38.677 1.00 93.50 886 GLU A C 1
ATOM 6963 O O . GLU A 1 886 ? 8.486 14.950 -37.741 1.00 93.50 886 GLU A O 1
ATOM 6968 N N . THR A 1 887 ? 10.267 14.058 -38.774 1.00 91.62 887 THR A N 1
ATOM 6969 C CA . THR A 1 887 ? 10.504 13.020 -37.753 1.00 91.62 887 THR A CA 1
ATOM 6970 C C . THR A 1 887 ? 11.163 13.557 -36.484 1.00 91.62 887 THR A C 1
ATOM 6972 O O . THR A 1 887 ? 10.819 13.097 -35.400 1.00 91.62 887 THR A O 1
ATOM 6975 N N . GLU A 1 888 ? 12.061 14.540 -36.584 1.00 90.69 888 GLU A N 1
ATOM 6976 C CA . GLU A 1 888 ? 12.680 15.213 -35.436 1.00 90.69 888 GLU A CA 1
ATOM 6977 C C . GLU A 1 888 ? 11.638 16.057 -34.685 1.00 90.69 888 GLU A C 1
ATOM 6979 O O . GLU A 1 888 ? 11.515 15.925 -33.469 1.00 90.69 888 GLU A O 1
ATOM 6984 N N . ASP A 1 889 ? 10.817 16.842 -35.392 1.00 91.81 889 ASP A N 1
ATOM 6985 C CA . ASP A 1 889 ? 9.695 17.587 -34.809 1.00 91.81 889 ASP A CA 1
ATOM 6986 C C . ASP A 1 889 ? 8.682 16.633 -34.151 1.00 91.81 889 ASP A C 1
ATOM 6988 O O . ASP A 1 889 ? 8.242 16.899 -33.032 1.00 91.81 889 ASP A O 1
ATOM 6992 N N . ALA A 1 890 ? 8.343 15.501 -34.784 1.00 91.25 890 ALA A N 1
ATOM 6993 C CA . ALA A 1 890 ? 7.461 14.492 -34.191 1.00 91.25 890 ALA A CA 1
ATOM 6994 C C . ALA A 1 890 ? 8.059 13.872 -32.915 1.00 91.25 890 ALA A C 1
ATOM 6996 O O . ALA A 1 890 ? 7.400 13.866 -31.878 1.00 91.25 890 ALA A O 1
ATOM 6997 N N . GLN A 1 891 ? 9.324 13.437 -32.946 1.00 90.12 891 GLN A N 1
ATOM 6998 C CA . GLN A 1 891 ? 10.019 12.903 -31.768 1.00 90.12 891 GLN A CA 1
ATOM 6999 C C . GLN A 1 891 ? 10.131 13.938 -30.640 1.00 90.12 891 GLN A C 1
ATOM 7001 O O . GLN A 1 891 ? 10.016 13.582 -29.469 1.00 90.12 891 GLN A O 1
ATOM 7006 N N . VAL A 1 892 ? 10.309 15.223 -30.965 1.00 92.44 892 VAL A N 1
ATOM 7007 C CA . VAL A 1 892 ? 10.308 16.316 -29.981 1.00 92.44 892 VAL A CA 1
ATOM 7008 C C . VAL A 1 892 ? 8.909 16.551 -29.404 1.00 92.44 892 VAL A C 1
ATOM 7010 O O . VAL A 1 892 ? 8.798 16.751 -28.194 1.00 92.44 892 VAL A O 1
ATOM 7013 N N . GLN A 1 893 ? 7.837 16.491 -30.204 1.00 92.19 893 GLN A N 1
ATOM 7014 C CA . GLN A 1 893 ? 6.462 16.561 -29.686 1.00 92.19 893 GLN A CA 1
ATOM 7015 C C . GLN A 1 893 ? 6.134 15.363 -28.784 1.00 92.19 893 GLN A C 1
ATOM 7017 O O . GLN A 1 893 ? 5.597 15.564 -27.697 1.00 92.19 893 GLN A O 1
ATOM 7022 N N . ASP A 1 894 ? 6.510 14.144 -29.176 1.00 91.19 894 ASP A N 1
ATOM 7023 C CA . ASP A 1 894 ? 6.289 12.933 -28.379 1.00 91.19 894 ASP A CA 1
ATOM 7024 C C . ASP A 1 894 ? 7.102 12.958 -27.077 1.00 91.19 894 ASP A C 1
ATOM 7026 O O . ASP A 1 894 ? 6.570 12.642 -26.012 1.00 91.19 894 ASP A O 1
ATOM 7030 N N . ALA A 1 895 ? 8.361 13.407 -27.116 1.00 91.00 895 ALA A N 1
ATOM 7031 C CA . ALA A 1 895 ? 9.189 13.579 -25.923 1.00 91.00 895 ALA A CA 1
ATOM 7032 C C . ALA A 1 895 ? 8.633 14.661 -24.980 1.00 91.00 895 ALA A C 1
ATOM 7034 O O . ALA A 1 895 ? 8.595 14.456 -23.767 1.00 91.00 895 ALA A O 1
ATOM 7035 N N . LEU A 1 896 ? 8.146 15.790 -25.513 1.00 93.31 896 LEU A N 1
ATOM 7036 C CA . LEU A 1 896 ? 7.458 16.819 -24.724 1.00 93.31 896 LEU A CA 1
ATOM 7037 C C . LEU A 1 896 ? 6.140 16.296 -24.139 1.00 93.31 896 LEU A C 1
ATOM 7039 O O . LEU A 1 896 ? 5.830 16.580 -22.982 1.00 93.31 896 LEU A O 1
ATOM 7043 N N . HIS A 1 897 ? 5.379 15.501 -24.894 1.00 92.12 897 HIS A N 1
ATOM 7044 C CA . HIS A 1 897 ? 4.155 14.882 -24.399 1.00 92.12 897 HIS A CA 1
ATOM 7045 C C . HIS A 1 897 ? 4.459 13.909 -23.253 1.00 92.12 897 HIS A C 1
ATOM 7047 O O . HIS A 1 897 ? 3.877 14.048 -22.175 1.00 92.12 897 HIS A O 1
ATOM 7053 N N . GLN A 1 898 ? 5.436 13.014 -23.425 1.00 89.56 898 GLN A N 1
ATOM 7054 C CA . GLN A 1 898 ? 5.931 12.132 -22.366 1.00 89.56 898 GLN A CA 1
ATOM 7055 C C . GLN A 1 898 ? 6.405 12.932 -21.144 1.00 89.56 898 GLN A C 1
ATOM 7057 O O . GLN A 1 898 ? 6.041 12.589 -20.023 1.00 89.56 898 GLN A O 1
ATOM 7062 N N . GLU A 1 899 ? 7.124 14.044 -21.326 1.00 92.69 899 GLU A N 1
ATOM 7063 C CA . GLU A 1 899 ? 7.542 14.909 -20.216 1.00 92.69 899 GLU A CA 1
ATOM 7064 C C . GLU A 1 899 ? 6.338 15.535 -19.479 1.00 92.69 899 GLU A C 1
ATOM 7066 O O . GLU A 1 899 ? 6.344 15.614 -18.249 1.00 92.69 899 GLU A O 1
ATOM 7071 N N . THR A 1 900 ? 5.276 15.943 -20.189 1.00 94.25 900 THR A N 1
ATOM 7072 C CA . THR A 1 900 ? 4.038 16.434 -19.547 1.00 94.25 900 THR A CA 1
ATOM 7073 C C . THR A 1 900 ? 3.285 15.338 -18.796 1.00 94.25 900 THR A C 1
ATOM 7075 O O . THR A 1 900 ? 2.820 15.588 -17.686 1.00 94.25 900 THR A O 1
ATOM 7078 N N . VAL A 1 901 ? 3.220 14.124 -19.346 1.00 95.31 901 VAL A N 1
ATOM 7079 C CA . VAL A 1 901 ? 2.582 12.961 -18.712 1.00 95.31 901 VAL A CA 1
ATOM 7080 C C . VAL A 1 901 ? 3.364 12.523 -17.469 1.00 95.31 901 VAL A C 1
ATOM 7082 O O . VAL A 1 901 ? 2.769 12.311 -16.418 1.00 95.31 901 VAL A O 1
ATOM 7085 N N . ILE A 1 902 ? 4.699 12.496 -17.533 1.00 94.00 902 ILE A N 1
ATOM 7086 C CA . ILE A 1 902 ? 5.572 12.226 -16.380 1.00 94.00 902 ILE A CA 1
ATOM 7087 C C . ILE A 1 902 ? 5.385 13.292 -15.291 1.00 94.00 902 ILE A C 1
ATOM 7089 O O . ILE A 1 902 ? 5.249 12.943 -14.123 1.00 94.00 902 ILE A O 1
ATOM 7093 N N . LYS A 1 903 ? 5.316 14.584 -15.644 1.00 94.06 903 LYS A N 1
ATOM 7094 C CA . LYS A 1 903 ? 5.046 15.670 -14.677 1.00 94.06 903 LYS A CA 1
ATOM 7095 C C . LYS A 1 903 ? 3.674 15.545 -14.010 1.00 94.06 903 LYS A C 1
ATOM 7097 O O . LYS A 1 903 ? 3.534 15.926 -12.850 1.00 94.06 903 LYS A O 1
ATOM 7102 N N . GLU A 1 904 ? 2.680 15.021 -14.720 1.00 93.56 904 GLU A N 1
ATOM 7103 C CA . GLU A 1 904 ? 1.343 14.798 -14.173 1.00 93.56 904 GLU A CA 1
ATOM 7104 C C . GLU A 1 904 ? 1.285 13.543 -13.288 1.00 93.56 904 GLU A C 1
ATOM 7106 O O . GLU A 1 904 ? 0.737 13.607 -12.191 1.00 93.56 904 GLU A O 1
ATOM 7111 N N . TYR A 1 905 ? 1.955 12.446 -13.661 1.00 93.12 905 TYR A N 1
ATOM 7112 C CA . TYR A 1 905 ? 2.127 11.297 -12.765 1.00 93.12 905 TYR A CA 1
ATOM 7113 C C . TYR A 1 905 ? 2.932 11.647 -11.508 1.00 93.12 905 TYR A C 1
ATOM 7115 O O . TYR A 1 905 ? 2.566 11.204 -10.424 1.00 93.12 905 TYR A O 1
ATOM 7123 N N . ILE A 1 906 ? 3.967 12.491 -11.607 1.00 95.06 906 ILE A N 1
ATOM 7124 C CA . ILE A 1 906 ? 4.683 13.014 -10.431 1.00 95.06 906 ILE A CA 1
ATOM 7125 C C . ILE A 1 906 ? 3.720 13.792 -9.527 1.00 95.06 906 ILE A C 1
ATOM 7127 O O . ILE A 1 906 ? 3.698 13.536 -8.328 1.00 95.06 906 ILE A O 1
ATOM 7131 N N . ARG A 1 907 ? 2.865 14.671 -10.073 1.00 94.75 907 ARG A N 1
ATOM 7132 C CA . ARG A 1 907 ? 1.829 15.348 -9.270 1.00 94.75 907 ARG A CA 1
ATOM 7133 C C . ARG A 1 907 ? 0.879 14.374 -8.587 1.00 94.75 907 ARG A C 1
ATOM 7135 O O . ARG A 1 907 ? 0.580 14.572 -7.415 1.00 94.75 907 ARG A O 1
ATOM 7142 N N . GLN A 1 908 ? 0.414 13.355 -9.306 1.00 94.06 908 GLN A N 1
ATOM 7143 C CA . GLN A 1 908 ? -0.511 12.356 -8.773 1.00 94.06 908 GLN A CA 1
ATOM 7144 C C . GLN A 1 908 ? 0.139 11.538 -7.650 1.00 94.06 908 GLN A C 1
ATOM 7146 O O . GLN A 1 908 ? -0.489 11.337 -6.612 1.00 94.06 908 GLN A O 1
ATOM 7151 N N . ILE A 1 909 ? 1.413 11.160 -7.804 1.00 92.94 909 ILE A N 1
ATOM 7152 C CA . ILE A 1 909 ? 2.219 10.544 -6.743 1.00 92.94 909 ILE A CA 1
ATOM 7153 C C . ILE A 1 909 ? 2.338 11.498 -5.550 1.00 92.94 909 ILE A C 1
ATOM 7155 O O . ILE A 1 909 ? 1.948 11.112 -4.456 1.00 92.94 909 ILE A O 1
ATOM 7159 N N . GLU A 1 910 ? 2.748 12.758 -5.739 1.00 94.12 910 GLU A N 1
ATOM 7160 C CA . GLU A 1 910 ? 2.856 13.709 -4.624 1.00 94.12 910 GLU A CA 1
ATOM 7161 C C . GLU A 1 910 ? 1.505 13.986 -3.921 1.00 94.12 910 GLU A C 1
ATOM 7163 O O . GLU A 1 910 ? 1.488 14.372 -2.752 1.00 94.12 910 GLU A O 1
ATOM 7168 N N . THR A 1 911 ? 0.360 13.877 -4.608 1.00 94.81 911 THR A N 1
ATOM 7169 C CA . THR A 1 911 ? -0.958 13.963 -3.950 1.00 94.81 911 THR A CA 1
ATOM 7170 C C . THR A 1 911 ? -1.287 12.690 -3.182 1.00 94.81 911 THR A C 1
ATOM 7172 O O . THR A 1 911 ? -1.691 12.784 -2.029 1.00 94.81 911 THR A O 1
ATOM 7175 N N . LEU A 1 912 ? -1.031 11.512 -3.758 1.00 92.50 912 LEU A N 1
ATOM 7176 C CA . LEU A 1 912 ? -1.247 10.229 -3.086 1.00 92.50 912 LEU A CA 1
ATOM 7177 C C . LEU A 1 912 ? -0.316 10.044 -1.880 1.00 92.50 912 LEU A C 1
ATOM 7179 O O . LEU A 1 912 ? -0.727 9.453 -0.890 1.00 92.50 912 LEU A O 1
ATOM 7183 N N . GLU A 1 913 ? 0.907 10.577 -1.921 1.00 93.38 913 GLU A N 1
ATOM 7184 C CA . GLU A 1 913 ? 1.829 10.605 -0.782 1.00 93.38 913 GLU A CA 1
ATOM 7185 C C . GLU A 1 913 ? 1.307 11.507 0.340 1.00 93.38 913 GLU A C 1
ATOM 7187 O O . GLU A 1 913 ? 1.230 11.053 1.478 1.00 93.38 913 GLU A O 1
ATOM 7192 N N . ARG A 1 914 ? 0.854 12.730 0.028 1.00 94.38 914 ARG A N 1
ATOM 7193 C CA . ARG A 1 914 ? 0.237 13.633 1.021 1.00 94.38 914 ARG A CA 1
ATOM 7194 C C . ARG A 1 914 ? -1.054 13.066 1.600 1.00 94.38 914 ARG A C 1
ATOM 7196 O O . ARG A 1 914 ? -1.333 13.258 2.780 1.00 94.38 914 ARG A O 1
ATOM 7203 N N . ASP A 1 915 ? -1.860 12.382 0.795 1.00 93.44 915 ASP A N 1
ATOM 7204 C CA . ASP A 1 915 ? -3.073 11.717 1.270 1.00 93.44 915 ASP A CA 1
ATOM 7205 C C . ASP A 1 915 ? -2.718 10.495 2.130 1.00 93.44 915 ASP A C 1
ATOM 7207 O O . ASP A 1 915 ? -3.327 10.297 3.180 1.00 93.44 915 ASP A O 1
ATOM 7211 N N . ARG A 1 916 ? -1.677 9.725 1.775 1.00 93.00 916 ARG A N 1
ATOM 7212 C CA . ARG A 1 916 ? -1.143 8.642 2.618 1.00 93.00 916 ARG A CA 1
ATOM 7213 C C . ARG A 1 916 ? -0.642 9.174 3.961 1.00 93.00 916 ARG A C 1
ATOM 7215 O O . ARG A 1 916 ? -0.983 8.590 4.982 1.00 93.00 916 ARG A O 1
ATOM 7222 N N . GLU A 1 917 ? 0.095 10.284 3.975 1.00 94.69 917 GLU A N 1
ATOM 7223 C CA . GLU A 1 917 ? 0.548 10.959 5.200 1.00 94.69 917 GLU A CA 1
ATOM 7224 C C . GLU A 1 917 ? -0.643 11.408 6.065 1.00 94.69 917 GLU A C 1
ATOM 7226 O O . GLU A 1 917 ? -0.673 11.112 7.257 1.00 94.69 917 GLU A O 1
ATOM 7231 N N . GLN A 1 918 ? -1.679 12.018 5.475 1.00 95.19 918 GLN A N 1
ATOM 7232 C CA . GLN A 1 918 ? -2.914 12.382 6.191 1.00 95.19 918 GLN A CA 1
ATOM 7233 C C . GLN A 1 918 ? -3.644 11.157 6.776 1.00 95.19 918 GLN A C 1
ATOM 7235 O O . GLN A 1 918 ? -4.118 11.211 7.912 1.00 95.19 918 GLN A O 1
ATOM 7240 N N . TRP A 1 919 ? -3.725 10.039 6.044 1.00 92.19 919 TRP A N 1
ATOM 7241 C CA . TRP A 1 919 ? -4.317 8.795 6.553 1.00 92.19 919 TRP A CA 1
ATOM 7242 C C . TRP A 1 919 ? -3.443 8.115 7.619 1.00 92.19 919 TRP A C 1
ATOM 7244 O O . TRP A 1 919 ? -3.980 7.538 8.565 1.00 92.19 919 TRP A O 1
ATOM 7254 N N . GLU A 1 920 ? -2.115 8.202 7.513 1.00 93.62 920 GLU A N 1
ATOM 7255 C CA . GLU A 1 920 ? -1.165 7.733 8.528 1.00 93.62 920 GLU A CA 1
ATOM 7256 C C . GLU A 1 920 ? -1.280 8.558 9.819 1.00 93.62 920 GLU A C 1
ATOM 7258 O O . GLU A 1 920 ? -1.378 7.968 10.898 1.00 93.62 920 GLU A O 1
ATOM 7263 N N . GLU A 1 921 ? -1.373 9.890 9.723 1.00 95.31 921 GLU A N 1
ATOM 7264 C CA . GLU A 1 921 ? -1.637 10.786 10.856 1.00 95.31 921 GLU A CA 1
ATOM 7265 C C . GLU A 1 921 ? -3.009 10.524 11.490 1.00 95.31 921 GLU A C 1
ATOM 7267 O O . GLU A 1 921 ? -3.095 10.365 12.708 1.00 95.31 921 GLU A O 1
ATOM 7272 N N . ALA A 1 922 ? -4.080 10.424 10.696 1.00 92.38 922 ALA A N 1
ATOM 7273 C CA . ALA A 1 922 ? -5.423 10.138 11.204 1.00 92.38 922 ALA A CA 1
ATOM 7274 C C . ALA A 1 922 ? -5.484 8.770 11.905 1.00 92.38 922 ALA A C 1
ATOM 7276 O O . ALA A 1 922 ? -6.034 8.644 13.000 1.00 92.38 922 ALA A O 1
ATOM 7277 N N . ALA A 1 923 ? -4.848 7.745 11.330 1.00 92.44 923 ALA A N 1
ATOM 7278 C CA . ALA A 1 923 ? -4.754 6.428 11.949 1.00 92.44 923 ALA A CA 1
ATOM 7279 C C . ALA A 1 923 ? -3.791 6.397 13.153 1.00 92.44 923 ALA A C 1
ATOM 7281 O O . ALA A 1 923 ? -3.887 5.493 13.983 1.00 92.44 923 ALA A O 1
ATOM 7282 N N . ALA A 1 924 ? -2.839 7.325 13.278 1.00 93.06 924 ALA A N 1
ATOM 7283 C CA . ALA A 1 924 ? -2.049 7.496 14.498 1.00 93.06 924 ALA A CA 1
ATOM 7284 C C . ALA A 1 924 ? -2.898 8.141 15.606 1.00 93.06 924 ALA A C 1
ATOM 7286 O O . ALA A 1 924 ? -2.982 7.590 16.702 1.00 93.06 924 ALA A O 1
ATOM 7287 N N . GLN A 1 925 ? -3.612 9.225 15.285 1.00 94.31 925 GLN A N 1
ATOM 7288 C CA . GLN A 1 925 ? -4.534 9.911 16.195 1.00 94.31 925 GLN A CA 1
ATOM 7289 C C . GLN A 1 925 ? -5.624 8.968 16.725 1.00 94.31 925 GLN A C 1
ATOM 7291 O O . GLN A 1 925 ? -5.864 8.945 17.929 1.00 94.31 925 GLN A O 1
ATOM 7296 N N . GLU A 1 926 ? -6.223 8.131 15.873 1.00 89.25 926 GLU A N 1
ATOM 7297 C CA . GLU A 1 926 ? -7.226 7.143 16.300 1.00 89.25 926 GLU A CA 1
ATOM 7298 C C . GLU A 1 926 ? -6.618 6.036 17.181 1.00 89.25 926 GLU A C 1
ATOM 7300 O O . GLU A 1 926 ? -7.222 5.624 18.170 1.00 89.25 926 GLU A O 1
ATOM 7305 N N . ARG A 1 927 ? -5.383 5.586 16.905 1.00 91.88 927 ARG A N 1
ATOM 7306 C CA . ARG A 1 927 ? -4.679 4.629 17.784 1.00 91.88 927 ARG A CA 1
ATOM 7307 C C . ARG A 1 927 ? -4.364 5.232 19.152 1.00 91.88 927 ARG A C 1
ATOM 7309 O O . ARG A 1 927 ? -4.465 4.521 20.150 1.00 91.88 927 ARG A O 1
ATOM 7316 N N . ASP A 1 928 ? -4.011 6.512 19.220 1.00 92.38 928 ASP A N 1
ATOM 7317 C CA . ASP A 1 928 ? -3.755 7.208 20.485 1.00 92.38 928 ASP A CA 1
ATOM 7318 C C . ASP A 1 928 ? -5.051 7.557 21.235 1.00 92.38 928 ASP A C 1
ATOM 7320 O O . ASP A 1 928 ? -5.100 7.435 22.460 1.00 92.38 928 ASP A O 1
ATOM 7324 N N . ALA A 1 929 ? -6.142 7.856 20.525 1.00 92.69 929 ALA A N 1
ATOM 7325 C CA . ALA A 1 929 ? -7.479 7.957 21.107 1.00 92.69 929 ALA A CA 1
ATOM 7326 C C . ALA A 1 929 ? -7.947 6.610 21.689 1.00 92.69 929 ALA A C 1
ATOM 7328 O O . ALA A 1 929 ? -8.437 6.565 22.820 1.00 92.69 929 ALA A O 1
ATOM 7329 N N . ALA A 1 930 ? -7.728 5.503 20.970 1.00 91.56 930 ALA A N 1
ATOM 7330 C CA . ALA A 1 930 ? -8.026 4.151 21.436 1.00 91.56 930 ALA A CA 1
ATOM 7331 C C . ALA A 1 930 ? -7.149 3.732 22.631 1.00 91.56 930 ALA A C 1
ATOM 7333 O O . ALA A 1 930 ? -7.658 3.126 23.573 1.00 91.56 930 ALA A O 1
ATOM 7334 N N . ARG A 1 931 ? -5.858 4.101 22.652 1.00 93.81 931 ARG A N 1
ATOM 7335 C CA . ARG A 1 931 ? -4.974 3.936 23.825 1.00 93.81 931 ARG A CA 1
ATOM 7336 C C . ARG A 1 931 ? -5.512 4.700 25.032 1.00 93.81 931 ARG A C 1
ATOM 7338 O O . ARG A 1 931 ? -5.742 4.083 26.065 1.00 93.81 931 ARG A O 1
ATOM 7345 N N . ALA A 1 932 ? -5.817 5.989 24.884 1.00 93.88 932 ALA A N 1
ATOM 7346 C CA . ALA A 1 932 ? -6.377 6.806 25.961 1.00 93.88 932 ALA A CA 1
ATOM 7347 C C . ALA A 1 932 ? -7.764 6.315 26.430 1.00 93.88 932 ALA A C 1
ATOM 7349 O O . ALA A 1 932 ? -8.131 6.489 27.593 1.00 93.88 932 ALA A O 1
ATOM 7350 N N . ALA A 1 933 ? -8.552 5.688 25.550 1.00 90.06 933 ALA A N 1
ATOM 7351 C CA . ALA A 1 933 ? -9.797 5.021 25.924 1.00 90.06 933 ALA A CA 1
ATOM 7352 C C . ALA A 1 933 ? -9.539 3.735 26.730 1.00 90.06 933 ALA A C 1
ATOM 7354 O O . ALA A 1 933 ? -10.181 3.534 27.759 1.00 90.06 933 ALA A O 1
ATOM 7355 N N . LEU A 1 934 ? -8.579 2.899 26.317 1.00 94.44 934 LEU A N 1
ATOM 7356 C CA . LEU A 1 934 ? -8.165 1.698 27.053 1.00 94.44 934 LEU A CA 1
ATOM 7357 C C . LEU A 1 934 ? -7.551 2.035 28.419 1.00 94.44 934 LEU A C 1
ATOM 7359 O O . LEU A 1 934 ? -7.856 1.361 29.398 1.00 94.44 934 LEU A O 1
ATOM 7363 N N . GLU A 1 935 ? -6.750 3.095 28.514 1.00 94.50 935 GLU A N 1
ATOM 7364 C CA . GLU A 1 935 ? -6.203 3.603 29.778 1.00 94.50 935 GLU A CA 1
ATOM 7365 C C . GLU A 1 935 ? -7.328 4.008 30.737 1.00 94.50 935 GLU A C 1
ATOM 7367 O O . GLU A 1 935 ? -7.389 3.478 31.844 1.00 94.50 935 GLU A O 1
ATOM 7372 N N . ARG A 1 936 ? -8.302 4.814 30.289 1.00 93.94 936 ARG A N 1
ATOM 7373 C CA . ARG A 1 936 ? -9.497 5.141 31.094 1.00 93.94 936 ARG A CA 1
ATOM 7374 C C . ARG A 1 936 ? -10.317 3.907 31.465 1.00 93.94 936 ARG A C 1
ATOM 7376 O O . ARG A 1 936 ? -10.853 3.842 32.566 1.00 93.94 936 ARG A O 1
ATOM 7383 N N . VAL A 1 937 ? -10.444 2.921 30.575 1.00 93.81 937 VAL A N 1
ATOM 7384 C CA . VAL A 1 937 ? -11.131 1.658 30.891 1.00 93.81 937 VAL A CA 1
ATOM 7385 C C . VAL A 1 937 ? -10.375 0.888 31.976 1.00 93.81 937 VAL A C 1
ATOM 7387 O O . VAL A 1 937 ? -11.022 0.344 32.869 1.00 93.81 937 VAL A O 1
ATOM 7390 N N . ASN A 1 938 ? -9.041 0.888 31.965 1.00 93.44 938 ASN A N 1
ATOM 7391 C CA . ASN A 1 938 ? -8.223 0.276 33.013 1.00 93.44 938 ASN A CA 1
ATOM 7392 C C . ASN A 1 938 ? -8.335 1.042 34.344 1.00 93.44 938 ASN A C 1
ATOM 7394 O O . ASN A 1 938 ? -8.604 0.416 35.364 1.00 93.44 938 ASN A O 1
ATOM 7398 N N . GLU A 1 939 ? -8.260 2.379 34.342 1.00 94.38 939 GLU A N 1
ATOM 7399 C CA . GLU A 1 939 ? -8.520 3.225 35.525 1.00 94.38 939 GLU A CA 1
ATOM 7400 C C . GLU A 1 939 ? -9.918 2.960 36.124 1.00 94.38 939 GLU A C 1
ATOM 7402 O O . GLU A 1 939 ? -10.094 2.865 37.343 1.00 94.38 939 GLU A O 1
ATOM 7407 N N . MET A 1 940 ? -10.932 2.790 35.270 1.00 90.62 940 MET A N 1
ATOM 7408 C CA . MET A 1 940 ? -12.292 2.444 35.696 1.00 90.62 940 MET A CA 1
ATOM 7409 C C . MET A 1 940 ? -12.383 1.013 36.249 1.00 90.62 940 MET A C 1
ATOM 7411 O O . MET A 1 940 ? -13.121 0.780 37.203 1.00 90.62 940 MET A O 1
ATOM 7415 N N . HIS A 1 941 ? -11.604 0.057 35.734 1.00 91.75 941 HIS A N 1
ATOM 7416 C CA . HIS A 1 941 ? -11.506 -1.277 36.337 1.00 91.75 941 HIS A CA 1
ATOM 7417 C C . HIS A 1 941 ? -10.782 -1.244 37.693 1.00 91.75 941 HIS A C 1
ATOM 7419 O O . HIS A 1 941 ? -11.265 -1.860 38.640 1.00 91.75 941 HIS A O 1
ATOM 7425 N N . GLU A 1 942 ? -9.686 -0.496 37.840 1.00 94.19 942 GLU A N 1
ATOM 7426 C CA . GLU A 1 942 ? -8.969 -0.359 39.118 1.00 94.19 942 GLU A CA 1
ATOM 7427 C C . GLU A 1 942 ? -9.816 0.344 40.192 1.00 94.19 942 GLU A C 1
ATOM 7429 O O . GLU A 1 942 ? -9.845 -0.084 41.352 1.00 94.19 942 GLU A O 1
ATOM 7434 N N . THR A 1 943 ? -10.578 1.378 39.820 1.00 93.56 943 THR A N 1
ATOM 7435 C CA . THR A 1 943 ? -11.542 2.014 40.735 1.00 93.56 943 THR A CA 1
ATOM 7436 C C . THR A 1 943 ? -12.709 1.084 41.084 1.00 93.56 943 THR A C 1
ATOM 7438 O O . THR A 1 943 ? -13.113 1.028 42.243 1.00 93.56 943 THR A O 1
ATOM 7441 N N . VAL A 1 944 ? -13.206 0.268 40.148 1.00 92.06 944 VAL A N 1
ATOM 7442 C CA . VAL A 1 944 ? -14.214 -0.767 40.445 1.00 92.06 944 VAL A CA 1
ATOM 7443 C C . VAL A 1 944 ? -13.667 -1.865 41.368 1.00 92.06 944 VAL A C 1
ATOM 7445 O O . VAL A 1 944 ? -14.366 -2.266 42.298 1.00 92.06 944 VAL A O 1
ATOM 7448 N N . GLU A 1 945 ? -12.434 -2.342 41.177 1.00 92.19 945 GLU A N 1
ATOM 7449 C CA . GLU A 1 945 ? -11.826 -3.355 42.055 1.00 92.19 945 GLU A CA 1
ATOM 7450 C C . GLU A 1 945 ? -11.512 -2.814 43.456 1.00 92.19 945 GLU A C 1
ATOM 7452 O O . GLU A 1 945 ? -11.744 -3.507 44.447 1.00 92.19 945 GLU A O 1
ATOM 7457 N N . THR A 1 946 ? -11.059 -1.564 43.578 1.00 93.56 946 THR A N 1
ATOM 7458 C CA . THR A 1 946 ? -10.877 -0.931 44.897 1.00 93.56 946 THR A CA 1
ATOM 7459 C C . THR A 1 946 ? -12.213 -0.693 45.606 1.00 93.56 946 THR A C 1
ATOM 7461 O O . THR A 1 946 ? -12.323 -1.002 46.792 1.00 93.56 946 THR A O 1
ATOM 7464 N N . ILE A 1 947 ? -13.269 -0.280 44.890 1.00 91.75 947 ILE A N 1
ATOM 7465 C CA . ILE A 1 947 ? -14.631 -0.186 45.446 1.00 91.75 947 ILE A CA 1
ATOM 7466 C C . ILE A 1 947 ? -15.147 -1.563 45.898 1.00 91.75 947 ILE A C 1
ATOM 7468 O O . ILE A 1 947 ? -15.719 -1.661 46.984 1.00 91.75 947 ILE A O 1
ATOM 7472 N N . LYS A 1 948 ? -14.916 -2.642 45.135 1.00 92.19 948 LYS A N 1
ATOM 7473 C CA . LYS A 1 948 ? -15.257 -4.015 45.563 1.00 92.19 948 LYS A CA 1
ATOM 7474 C C . LYS A 1 948 ? -14.538 -4.395 46.859 1.00 92.19 948 LYS A C 1
ATOM 7476 O O . LYS A 1 948 ? -15.187 -4.871 47.787 1.00 92.19 948 LYS A O 1
ATOM 7481 N N . GLN A 1 949 ? -13.233 -4.140 46.955 1.00 92.94 949 GLN A N 1
ATOM 7482 C CA . GLN A 1 949 ? -12.438 -4.428 48.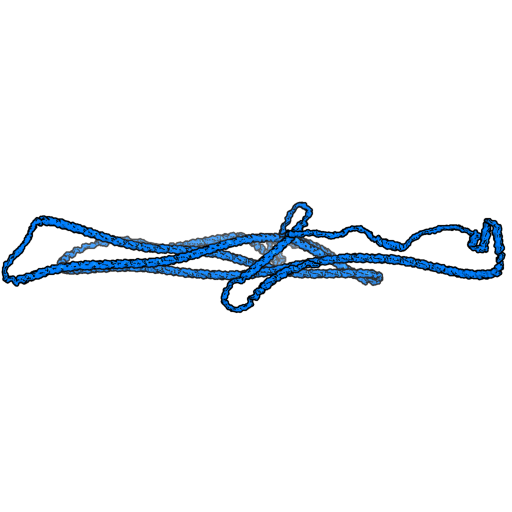156 1.00 92.94 949 GLN A CA 1
ATOM 7483 C C . GLN A 1 949 ? -12.906 -3.612 49.376 1.00 92.94 949 GLN A C 1
ATOM 7485 O O . GLN A 1 949 ? -12.994 -4.151 50.482 1.00 92.94 949 GLN A O 1
ATOM 7490 N N . ASP A 1 950 ? -13.277 -2.342 49.188 1.00 91.44 950 ASP A N 1
ATOM 7491 C CA . ASP A 1 950 ? -13.891 -1.516 50.234 1.00 91.44 950 ASP A CA 1
ATOM 7492 C C . ASP A 1 950 ? -15.275 -2.045 50.651 1.00 91.44 950 ASP A C 1
ATOM 7494 O O . ASP A 1 950 ? -15.564 -2.114 51.848 1.00 91.44 950 ASP A O 1
ATOM 7498 N N . MET A 1 951 ? -16.116 -2.481 49.705 1.00 88.62 951 MET A N 1
ATOM 7499 C CA . MET A 1 951 ? -17.411 -3.107 50.002 1.00 88.62 951 MET A CA 1
ATOM 7500 C C . MET A 1 951 ? -17.256 -4.436 50.753 1.00 88.62 951 MET A C 1
ATOM 7502 O O . MET A 1 951 ? -18.014 -4.693 51.690 1.00 88.62 951 MET A O 1
ATOM 7506 N N . GLU A 1 952 ? -16.270 -5.265 50.402 1.00 92.69 952 GLU A N 1
ATOM 7507 C CA . GLU A 1 952 ? -15.957 -6.497 51.132 1.00 92.69 952 GLU A CA 1
ATOM 7508 C C . GLU A 1 952 ? -15.419 -6.210 52.540 1.00 92.69 952 GLU A C 1
ATOM 7510 O O . GLU A 1 952 ? -15.843 -6.869 53.495 1.00 92.69 952 GLU A O 1
ATOM 7515 N N . ARG A 1 953 ? -14.567 -5.187 52.717 1.00 93.25 953 ARG A N 1
ATOM 7516 C CA . ARG A 1 953 ? -14.123 -4.756 54.054 1.00 93.25 953 ARG A CA 1
ATOM 7517 C C . ARG A 1 953 ? -15.305 -4.286 54.904 1.00 93.25 953 ARG A C 1
ATOM 7519 O O . ARG A 1 953 ? -15.481 -4.797 56.007 1.00 93.25 953 ARG A O 1
ATOM 7526 N N . LEU A 1 954 ? -16.137 -3.382 54.384 1.00 90.94 954 LEU A N 1
ATOM 7527 C CA . LEU A 1 954 ? -17.320 -2.862 55.082 1.00 90.94 954 LEU A CA 1
ATOM 7528 C C . LEU A 1 954 ? -18.328 -3.975 55.407 1.00 90.94 954 LEU A C 1
ATOM 7530 O O . LEU A 1 954 ? -18.958 -3.963 56.466 1.00 90.94 954 LEU A O 1
ATOM 7534 N N . ARG A 1 955 ? -18.457 -4.979 54.532 1.00 94.69 955 ARG A N 1
ATOM 7535 C CA . ARG A 1 955 ? -19.257 -6.178 54.791 1.00 94.69 955 ARG A CA 1
ATOM 7536 C C . ARG A 1 955 ? -18.683 -7.005 55.944 1.00 94.69 955 ARG A C 1
ATOM 7538 O O . ARG A 1 955 ? -19.435 -7.361 56.846 1.00 94.69 955 ARG A O 1
ATOM 7545 N N . LEU A 1 956 ? -17.379 -7.283 55.946 1.00 93.25 956 LEU A N 1
ATOM 7546 C CA . LEU A 1 956 ? -16.711 -8.020 57.025 1.00 93.25 956 LEU A CA 1
ATOM 7547 C C . LEU A 1 956 ? -16.742 -7.257 58.358 1.00 93.25 956 LEU A C 1
ATOM 7549 O O . LEU A 1 956 ? -16.850 -7.873 59.417 1.00 93.25 956 LEU A O 1
ATOM 7553 N N . GLU A 1 957 ? -16.675 -5.927 58.326 1.00 92.25 957 GLU A N 1
ATOM 7554 C CA . GLU A 1 957 ? -16.852 -5.062 59.496 1.00 92.25 957 GLU A CA 1
ATOM 7555 C C . GLU A 1 957 ? -18.289 -5.157 60.030 1.00 92.25 957 GLU A C 1
ATOM 7557 O O . GLU A 1 957 ? -18.472 -5.492 61.200 1.00 92.25 957 GLU A O 1
ATOM 7562 N N . LYS A 1 958 ? -19.306 -5.034 59.167 1.00 91.88 958 LYS A N 1
ATOM 7563 C CA . LYS A 1 958 ? -20.719 -5.244 59.530 1.00 91.88 958 LYS A CA 1
ATOM 7564 C C . LYS A 1 958 ? -20.997 -6.649 60.080 1.00 91.88 958 LYS A C 1
ATOM 7566 O O . LYS A 1 958 ? -21.750 -6.792 61.040 1.00 91.88 958 LYS A O 1
ATOM 7571 N N . GLU A 1 959 ? -20.409 -7.695 59.499 1.00 93.00 959 GLU A N 1
ATOM 7572 C CA . GLU A 1 959 ? -20.561 -9.079 59.975 1.00 93.00 959 GLU A CA 1
ATOM 7573 C C . GLU A 1 959 ? -19.892 -9.279 61.353 1.00 93.00 959 GLU A C 1
ATOM 7575 O O . GLU A 1 959 ? -20.460 -9.946 62.223 1.00 93.00 959 GLU A O 1
ATOM 7580 N N . ARG A 1 960 ? -18.746 -8.629 61.614 1.00 92.06 960 ARG A N 1
ATOM 7581 C CA . ARG A 1 960 ? -18.107 -8.588 62.945 1.00 92.06 960 ARG A CA 1
ATOM 7582 C C . ARG A 1 960 ? -18.936 -7.817 63.971 1.00 92.06 960 ARG A C 1
ATOM 7584 O O . ARG A 1 960 ? -19.070 -8.286 65.099 1.00 92.06 960 ARG A O 1
ATOM 7591 N N . GLU A 1 961 ? -19.499 -6.668 63.603 1.00 89.38 961 GLU A N 1
ATOM 7592 C CA . GLU A 1 961 ? -20.369 -5.878 64.482 1.00 89.38 961 GLU A CA 1
ATOM 7593 C C . GLU A 1 961 ? -21.668 -6.621 64.809 1.00 89.38 961 GLU A C 1
ATOM 7595 O O . GLU A 1 961 ? -22.059 -6.677 65.973 1.00 89.38 961 GLU A O 1
ATOM 7600 N N . ALA A 1 962 ? -22.290 -7.281 63.827 1.00 91.81 962 ALA A N 1
ATOM 7601 C CA . ALA A 1 962 ? -23.463 -8.126 64.047 1.00 91.81 962 ALA A CA 1
ATOM 7602 C C . ALA A 1 962 ? -23.155 -9.311 64.982 1.00 91.81 962 ALA A C 1
ATOM 7604 O O . ALA A 1 962 ? -23.943 -9.612 65.881 1.00 91.81 962 ALA A O 1
ATOM 7605 N N . PHE A 1 963 ? -21.989 -9.952 64.832 1.00 92.56 963 PHE A N 1
ATOM 7606 C CA . PHE A 1 963 ? -21.536 -11.000 65.750 1.00 92.56 963 PHE A CA 1
ATOM 7607 C C . PHE A 1 963 ? -21.269 -10.459 67.165 1.00 92.56 963 PHE A C 1
ATOM 7609 O O . PHE A 1 963 ? -21.666 -11.081 68.152 1.00 92.56 963 PHE A O 1
ATOM 7616 N N . ALA A 1 964 ? -20.649 -9.281 67.287 1.00 91.00 964 ALA A N 1
ATOM 7617 C CA . ALA A 1 964 ? -20.411 -8.626 68.571 1.00 91.00 964 ALA A CA 1
ATOM 7618 C C . ALA A 1 964 ? -21.723 -8.226 69.269 1.00 91.00 964 ALA A C 1
ATOM 7620 O O . ALA A 1 964 ? -21.868 -8.466 70.468 1.00 91.00 964 ALA A O 1
ATOM 7621 N N . ALA A 1 965 ? -22.694 -7.690 68.523 1.00 90.44 965 ALA A N 1
ATOM 7622 C CA . ALA A 1 965 ? -24.025 -7.350 69.016 1.00 90.44 965 ALA A CA 1
ATOM 7623 C C . ALA A 1 965 ? -24.806 -8.596 69.462 1.00 90.44 965 ALA A C 1
ATOM 7625 O O . ALA A 1 965 ? -25.355 -8.601 70.560 1.00 90.44 965 ALA A O 1
ATOM 7626 N N . SER A 1 966 ? -24.783 -9.677 68.675 1.00 93.81 966 SER A N 1
ATOM 7627 C CA . SER A 1 966 ? -25.393 -10.967 69.036 1.00 93.81 966 SER A CA 1
ATOM 7628 C C . SER A 1 966 ? -24.772 -11.563 70.307 1.00 93.81 966 SER A C 1
ATOM 7630 O O . SER A 1 966 ? -25.478 -11.981 71.224 1.00 93.81 966 SER A O 1
ATOM 7632 N N . ASN A 1 967 ? -23.441 -11.524 70.431 1.00 92.06 967 ASN A N 1
ATOM 7633 C CA . ASN A 1 967 ? -22.758 -11.990 71.636 1.00 92.06 967 ASN A CA 1
ATOM 7634 C C . ASN A 1 967 ? -23.053 -11.101 72.861 1.00 92.06 967 ASN A C 1
ATOM 7636 O O . ASN A 1 967 ? -23.213 -11.624 73.962 1.00 92.06 967 ASN A O 1
ATOM 7640 N N . LEU A 1 968 ? -23.167 -9.779 72.684 1.00 91.81 968 LEU A N 1
ATOM 7641 C CA . LEU A 1 968 ? -23.584 -8.862 73.749 1.00 91.81 968 LEU A CA 1
ATOM 7642 C C . LEU A 1 968 ? -25.041 -9.107 74.163 1.00 91.81 968 LEU A C 1
ATOM 7644 O O . LEU A 1 968 ? -25.323 -9.127 75.358 1.00 91.81 968 LEU A O 1
ATOM 7648 N N . GLN A 1 969 ? -25.946 -9.348 73.210 1.00 92.56 969 GLN A N 1
ATOM 7649 C CA . GLN A 1 969 ? -27.335 -9.707 73.489 1.00 92.56 969 GLN A CA 1
ATOM 7650 C C . GLN A 1 969 ? -27.411 -11.010 74.295 1.00 92.56 969 GLN A C 1
ATOM 7652 O O . GLN A 1 969 ? -28.041 -11.018 75.347 1.00 92.56 969 GLN A O 1
ATOM 7657 N N . ARG A 1 970 ? -26.689 -12.066 73.897 1.00 92.88 970 ARG A N 1
ATOM 7658 C CA . ARG A 1 970 ? -26.610 -13.317 74.675 1.00 92.88 970 ARG A CA 1
ATOM 7659 C C . ARG A 1 970 ? -26.086 -13.084 76.098 1.00 92.88 970 ARG A C 1
ATOM 7661 O O . ARG A 1 970 ? -26.614 -13.656 77.044 1.00 92.88 970 ARG A O 1
ATOM 7668 N N . VAL A 1 971 ? -25.078 -12.226 76.278 1.00 94.75 971 VAL A N 1
ATOM 7669 C CA . VAL A 1 971 ? -24.569 -11.859 77.615 1.00 94.75 971 VAL A CA 1
ATOM 7670 C C . VAL A 1 971 ? -25.607 -11.066 78.424 1.00 94.75 971 VAL A C 1
ATOM 7672 O O . VAL A 1 971 ? -25.696 -11.245 79.639 1.00 94.75 971 VAL A O 1
ATOM 7675 N N . LEU A 1 972 ? -26.422 -10.226 77.779 1.00 92.00 972 LEU A N 1
ATOM 7676 C CA . LEU A 1 972 ? -27.539 -9.529 78.423 1.00 92.00 972 LEU A CA 1
ATOM 7677 C C . LEU A 1 972 ? -28.679 -10.488 78.796 1.00 92.00 972 LEU A C 1
ATOM 7679 O O . LEU A 1 972 ? -29.213 -10.352 79.889 1.00 92.00 972 LEU A O 1
ATOM 7683 N N . GLU A 1 973 ? -28.999 -11.483 77.970 1.00 92.56 973 GLU A N 1
ATOM 7684 C CA . GLU A 1 973 ? -29.973 -12.548 78.265 1.00 92.56 973 GLU A CA 1
ATOM 7685 C C . GLU A 1 973 ? -29.481 -13.470 79.402 1.00 92.56 973 GLU A C 1
ATOM 7687 O O . GLU A 1 973 ? -30.229 -13.815 80.322 1.00 92.56 973 GLU A O 1
ATOM 7692 N N . GLU A 1 974 ? -28.191 -13.817 79.421 1.00 92.44 974 GLU A N 1
ATOM 7693 C CA . GLU A 1 974 ? -27.554 -14.544 80.529 1.00 92.44 974 GLU A CA 1
ATOM 7694 C C . GLU A 1 974 ? -27.574 -13.720 81.829 1.00 92.44 974 GLU A C 1
ATOM 7696 O O . GLU A 1 974 ? -27.881 -14.256 82.898 1.00 92.44 974 GLU A O 1
ATOM 7701 N N . PHE A 1 975 ? -27.339 -12.405 81.757 1.00 90.88 975 PHE A N 1
ATOM 7702 C CA . PHE A 1 975 ? -27.434 -11.510 82.914 1.00 90.88 975 PHE A CA 1
ATOM 7703 C C . PHE A 1 975 ? -28.881 -11.294 83.384 1.00 90.88 975 PHE A C 1
ATOM 7705 O O . PHE A 1 975 ? -29.131 -11.319 84.590 1.00 90.88 975 PHE A O 1
ATOM 7712 N N . GLN A 1 976 ? -29.836 -11.130 82.465 1.00 92.56 976 GLN A N 1
ATOM 7713 C CA . GLN A 1 976 ? -31.265 -11.010 82.766 1.00 92.56 976 GLN A CA 1
ATOM 7714 C C . GLN A 1 976 ? -31.778 -12.280 83.436 1.00 92.56 976 GLN A C 1
ATOM 7716 O O . GLN A 1 976 ? -32.261 -12.201 84.560 1.00 92.56 976 GLN A O 1
ATOM 7721 N N . THR A 1 977 ? -31.557 -13.460 82.851 1.00 92.50 977 THR A N 1
ATOM 7722 C CA . THR A 1 977 ? -31.976 -14.725 83.480 1.00 92.50 977 THR A CA 1
ATOM 7723 C C . THR A 1 977 ? -31.222 -15.016 84.783 1.00 92.50 977 THR A C 1
ATOM 7725 O O . THR A 1 977 ? -31.758 -15.679 85.671 1.00 92.50 977 THR A O 1
ATOM 7728 N N . SER A 1 978 ? -29.988 -14.525 84.966 1.00 93.25 978 SER A N 1
ATOM 7729 C CA . SER A 1 978 ? -29.320 -14.556 86.278 1.00 93.25 978 SER A CA 1
ATOM 7730 C C . SER A 1 978 ? -30.028 -13.651 87.289 1.00 93.25 978 SER A C 1
ATOM 7732 O O . SER A 1 978 ? -30.282 -14.076 88.415 1.00 93.25 978 SER A O 1
ATOM 7734 N N . LYS A 1 979 ? -30.400 -12.426 86.898 1.00 90.50 979 LYS A N 1
ATOM 7735 C CA . LYS A 1 979 ? -31.111 -11.480 87.767 1.00 90.50 979 LYS A CA 1
ATOM 7736 C C . LYS A 1 979 ? -32.540 -11.906 88.072 1.00 90.50 979 LYS A C 1
ATOM 7738 O O . LYS A 1 979 ? -32.969 -11.732 89.203 1.00 90.50 979 LYS A O 1
ATOM 7743 N N . GLU A 1 980 ? -33.246 -12.525 87.138 1.00 92.56 980 GLU A N 1
ATOM 7744 C CA . GLU A 1 980 ? -34.561 -13.125 87.373 1.00 92.56 980 GLU A CA 1
ATOM 7745 C C . GLU A 1 980 ? -34.479 -14.267 88.389 1.00 92.56 980 GLU A C 1
ATOM 7747 O O . GLU A 1 980 ? -35.309 -14.327 89.290 1.00 92.56 980 GLU A O 1
ATOM 7752 N N . ARG A 1 981 ? -33.442 -15.118 88.326 1.00 91.00 981 ARG A N 1
ATOM 7753 C CA . ARG A 1 981 ? -33.186 -16.149 89.352 1.00 91.00 981 ARG A CA 1
ATOM 7754 C C . ARG A 1 981 ? -32.842 -15.538 90.714 1.00 91.00 981 ARG A C 1
ATOM 7756 O O . ARG A 1 981 ? -33.360 -16.005 91.724 1.00 91.00 981 ARG A O 1
ATOM 7763 N N . GLU A 1 982 ? -32.011 -14.494 90.760 1.00 91.06 982 GLU A N 1
ATOM 7764 C CA . GLU A 1 982 ? -31.712 -13.764 92.005 1.00 91.06 982 GLU A CA 1
ATOM 7765 C C . GLU A 1 982 ? -32.967 -13.108 92.607 1.00 91.06 982 GLU A C 1
ATOM 7767 O O . GLU A 1 982 ? -33.182 -13.192 93.815 1.00 91.06 982 GLU A O 1
ATOM 7772 N N . ILE A 1 983 ? -33.807 -12.481 91.778 1.00 91.06 983 ILE A N 1
ATOM 7773 C CA . ILE A 1 983 ? -35.061 -11.841 92.196 1.00 91.06 983 ILE A CA 1
ATOM 7774 C C . ILE A 1 983 ? -36.066 -12.896 92.660 1.00 91.06 983 ILE A C 1
ATOM 7776 O O . ILE A 1 983 ? -36.657 -12.721 93.720 1.00 91.06 983 ILE A O 1
ATOM 7780 N N . ALA A 1 984 ? -36.232 -14.000 91.927 1.00 91.06 984 ALA A N 1
ATOM 7781 C CA . ALA A 1 984 ? -37.108 -15.102 92.318 1.00 91.06 984 ALA A CA 1
ATOM 7782 C C . ALA A 1 984 ? -36.685 -15.700 93.667 1.00 91.06 984 ALA A C 1
ATOM 7784 O O . ALA A 1 984 ? -37.522 -15.824 94.557 1.00 91.06 984 ALA A O 1
ATOM 7785 N N . GLY A 1 985 ? -35.387 -15.966 93.855 1.00 90.75 985 GLY A N 1
ATOM 7786 C CA . GLY A 1 985 ? -34.843 -16.428 95.131 1.00 90.75 985 GLY A CA 1
ATOM 7787 C C . GLY A 1 985 ? -35.062 -15.421 96.262 1.00 90.75 985 GLY A C 1
ATOM 7788 O O . GLY A 1 985 ? -35.533 -15.800 97.325 1.00 90.75 985 GLY A O 1
ATOM 7789 N N . ALA A 1 986 ? -34.813 -14.126 96.035 1.00 89.62 986 ALA A N 1
ATOM 7790 C CA . ALA A 1 986 ? -35.061 -13.080 97.033 1.00 89.62 986 ALA A CA 1
ATOM 7791 C C . ALA A 1 986 ? -36.556 -12.903 97.373 1.00 89.62 986 ALA A C 1
ATOM 7793 O O . ALA A 1 986 ? -36.898 -12.567 98.508 1.00 89.62 986 ALA A O 1
ATOM 7794 N N . VAL A 1 987 ? -37.449 -13.131 96.408 1.00 91.44 987 VAL A N 1
ATOM 7795 C CA . VAL A 1 987 ? -38.907 -13.128 96.597 1.00 91.44 987 VAL A CA 1
ATOM 7796 C C . VAL A 1 987 ? -39.358 -14.362 97.383 1.00 91.44 987 VAL A C 1
ATOM 7798 O O . VAL A 1 987 ? -40.169 -14.222 98.296 1.00 91.44 987 VAL A O 1
ATOM 7801 N N . GLU A 1 988 ? -38.803 -15.542 97.101 1.00 92.56 988 GLU A N 1
ATOM 7802 C CA . GLU A 1 988 ? -39.037 -16.772 97.869 1.00 92.56 988 GLU A CA 1
ATOM 7803 C C . GLU A 1 988 ? -38.566 -16.612 99.327 1.00 92.56 988 GLU A C 1
ATOM 7805 O O . GLU A 1 988 ? -39.353 -16.827 100.247 1.00 92.56 988 GLU A O 1
ATOM 7810 N N . ASP A 1 989 ? -37.361 -16.071 99.541 1.00 90.62 989 ASP A N 1
ATOM 7811 C CA . ASP A 1 989 ? -36.807 -15.691 100.851 1.00 90.62 989 ASP A CA 1
ATOM 7812 C C . ASP A 1 989 ? -37.752 -14.761 101.643 1.00 90.62 989 ASP A C 1
ATOM 7814 O O . ASP A 1 989 ? -37.932 -14.897 102.856 1.00 90.62 989 ASP A O 1
ATOM 7818 N N . VAL A 1 990 ? -38.381 -13.794 100.963 1.00 88.50 990 VAL A N 1
ATOM 7819 C CA . VAL A 1 990 ? -39.356 -12.870 101.564 1.00 88.50 990 VAL A CA 1
ATOM 7820 C C . VAL A 1 990 ? -40.691 -13.562 101.853 1.00 88.50 990 VAL A C 1
ATOM 7822 O O . VAL A 1 990 ? -41.272 -13.308 102.910 1.00 88.50 990 VAL A O 1
ATOM 7825 N N . TYR A 1 991 ? -41.163 -14.463 100.987 1.00 90.75 991 TYR A N 1
ATOM 7826 C CA . TYR A 1 991 ? -42.362 -15.265 101.243 1.00 90.75 991 TYR A CA 1
ATOM 7827 C C . TYR A 1 991 ? -42.170 -16.247 102.407 1.00 90.75 991 TYR A C 1
ATOM 7829 O O . TYR A 1 991 ? -43.075 -16.368 103.235 1.00 90.75 991 TYR A O 1
ATOM 7837 N N . GLU A 1 992 ? -41.007 -16.891 102.543 1.00 90.75 992 GLU A N 1
ATOM 7838 C CA . GLU A 1 992 ? -40.693 -17.742 103.697 1.00 90.75 992 GLU A CA 1
ATOM 7839 C C . GLU A 1 992 ? -40.689 -16.940 105.003 1.00 90.75 992 GLU A C 1
ATOM 7841 O O . GLU A 1 992 ? -41.341 -17.329 105.977 1.00 90.75 992 GLU A O 1
ATOM 7846 N N . ARG A 1 993 ? -40.032 -15.772 105.019 1.00 88.81 993 ARG A N 1
ATOM 7847 C CA . ARG A 1 993 ? -40.032 -14.867 106.183 1.00 88.81 993 ARG A CA 1
ATOM 7848 C C . ARG A 1 993 ? -41.443 -14.386 106.523 1.00 88.81 993 ARG A C 1
ATOM 7850 O O . ARG A 1 993 ? -41.819 -14.394 107.693 1.00 88.81 993 ARG A O 1
ATOM 7857 N N . LEU A 1 994 ? -42.246 -14.014 105.525 1.00 89.94 994 LEU A N 1
ATOM 7858 C CA . LEU A 1 994 ? -43.634 -13.586 105.715 1.00 89.94 994 LEU A CA 1
ATOM 7859 C C . LEU A 1 994 ? -44.507 -14.721 106.272 1.00 89.94 994 LEU A C 1
ATOM 7861 O O . LEU A 1 994 ? -45.293 -14.487 107.187 1.00 89.94 994 LEU A O 1
ATOM 7865 N N . LYS A 1 995 ? -44.316 -15.955 105.796 1.00 90.88 995 LYS A N 1
ATOM 7866 C CA . LYS A 1 995 ? -44.976 -17.165 106.308 1.00 90.88 995 LYS A CA 1
ATOM 7867 C C . LYS A 1 995 ? -44.549 -17.498 107.744 1.00 90.88 995 LYS A C 1
ATOM 7869 O O . LYS A 1 995 ? -45.399 -17.861 108.555 1.00 90.88 995 LYS A O 1
ATOM 7874 N N . SER A 1 996 ? -43.271 -17.314 108.092 1.00 90.75 996 SER A N 1
ATOM 7875 C CA . SER A 1 996 ? -42.782 -17.443 109.476 1.00 90.75 996 SER A CA 1
ATOM 7876 C C . SER A 1 996 ? -43.428 -16.402 110.393 1.00 90.75 996 SER A C 1
ATOM 7878 O O . SER A 1 996 ? -43.981 -16.754 111.431 1.00 90.75 996 SER A O 1
ATOM 7880 N N . VAL A 1 997 ? -43.456 -15.131 109.978 1.00 87.38 997 VAL A N 1
ATOM 7881 C CA . VAL A 1 997 ? -44.092 -14.040 110.738 1.00 87.38 997 VAL A CA 1
ATOM 7882 C C . VAL A 1 997 ? -45.609 -14.242 110.863 1.00 87.38 997 VAL A C 1
ATOM 7884 O O . VAL A 1 997 ? -46.179 -13.925 111.906 1.00 87.38 997 VAL A O 1
ATOM 7887 N N . GLN A 1 998 ? -46.277 -14.817 109.858 1.00 90.75 998 GLN A N 1
ATOM 7888 C CA . GLN A 1 998 ? -47.682 -15.229 109.959 1.00 90.75 998 GLN A CA 1
ATOM 7889 C C . GLN A 1 998 ? -47.880 -16.338 111.003 1.00 90.75 998 GLN A C 1
ATOM 7891 O O . GLN A 1 998 ? -48.748 -16.196 111.863 1.00 90.75 998 GLN A O 1
ATOM 7896 N N . ALA A 1 999 ? -47.054 -17.388 110.992 1.00 88.19 999 ALA A N 1
ATOM 7897 C CA . ALA A 1 999 ? -47.118 -18.469 111.979 1.00 88.19 999 ALA A CA 1
ATOM 7898 C C . ALA A 1 999 ? -46.799 -17.980 113.408 1.00 88.19 999 ALA A C 1
ATOM 7900 O O . ALA A 1 999 ? -47.450 -18.387 114.373 1.00 88.19 999 ALA A O 1
ATOM 7901 N N . GLU A 1 1000 ? -45.848 -17.055 113.562 1.00 89.31 1000 GLU A N 1
ATOM 7902 C CA . GLU A 1 1000 ? -45.585 -16.375 114.832 1.00 89.31 1000 GLU A CA 1
ATOM 7903 C C . GLU A 1 1000 ? -46.786 -15.536 115.281 1.00 89.31 1000 GLU A C 1
ATOM 7905 O O . GLU A 1 1000 ? -47.194 -15.633 116.438 1.00 89.31 1000 GLU A O 1
ATOM 7910 N N . LEU A 1 1001 ? -47.399 -14.758 114.381 1.00 86.88 1001 LEU A N 1
ATOM 7911 C CA . LEU A 1 1001 ? -48.586 -13.946 114.662 1.00 86.88 1001 LEU A CA 1
ATOM 7912 C C . LEU A 1 1001 ? -49.798 -14.803 115.060 1.00 86.88 1001 LEU A C 1
ATOM 7914 O O . LEU A 1 1001 ? -50.542 -14.422 115.963 1.00 86.88 1001 LEU A O 1
ATOM 7918 N N . GLU A 1 1002 ? -49.995 -15.963 114.435 1.00 87.94 1002 GLU A N 1
ATOM 7919 C CA . GLU A 1 1002 ? -50.989 -16.957 114.860 1.00 87.94 1002 GLU A CA 1
ATOM 7920 C C . GLU A 1 1002 ? -50.657 -17.525 116.244 1.00 87.94 1002 GLU A C 1
ATOM 7922 O O . GLU A 1 1002 ? -51.530 -17.569 117.111 1.00 87.94 1002 GLU A O 1
ATOM 7927 N N . GLY A 1 1003 ? -49.385 -17.833 116.511 1.00 87.56 1003 GLY A N 1
ATOM 7928 C CA . GLY A 1 1003 ? -48.907 -18.199 117.844 1.00 87.56 1003 GLY A CA 1
ATOM 7929 C C . GLY A 1 1003 ? -49.131 -17.106 118.898 1.00 87.56 1003 GLY A C 1
ATOM 7930 O O . GLY A 1 1003 ? -49.435 -17.416 120.050 1.00 87.56 1003 GLY A O 1
ATOM 7931 N N . TYR A 1 1004 ? -49.034 -15.824 118.536 1.00 86.00 1004 TYR A N 1
ATOM 7932 C CA . TYR A 1 1004 ? -49.377 -14.710 119.425 1.00 86.00 1004 TYR A CA 1
ATOM 7933 C C . TYR A 1 1004 ? -50.892 -14.571 119.633 1.00 86.00 1004 TYR A C 1
ATOM 7935 O O . TYR A 1 1004 ? -51.301 -14.385 120.776 1.00 86.00 1004 TYR A O 1
ATOM 7943 N N . LYS A 1 1005 ? -51.721 -14.742 118.593 1.00 89.38 1005 LYS A N 1
ATOM 7944 C CA . LYS A 1 1005 ? -53.196 -14.758 118.700 1.00 89.38 1005 LYS A CA 1
ATOM 7945 C C . LYS A 1 1005 ? -53.705 -15.899 119.590 1.00 89.38 1005 LYS A C 1
ATOM 7947 O O . LYS A 1 1005 ? -54.585 -15.693 120.421 1.00 89.38 1005 LYS A O 1
ATOM 7952 N N . ASP A 1 1006 ? -53.123 -17.089 119.457 1.00 88.31 1006 ASP A N 1
ATOM 7953 C CA . ASP A 1 1006 ? -53.403 -18.243 120.319 1.00 88.31 1006 ASP A CA 1
ATOM 7954 C C . ASP A 1 1006 ? -53.028 -17.958 121.785 1.00 88.31 1006 ASP A C 1
ATOM 7956 O O . ASP A 1 1006 ? -53.805 -18.234 122.702 1.00 88.31 1006 ASP A O 1
ATOM 7960 N N . ARG A 1 1007 ? -51.868 -17.327 122.019 1.00 87.56 1007 ARG A N 1
ATOM 7961 C CA . ARG A 1 1007 ? -51.431 -16.901 123.360 1.00 87.56 1007 ARG A CA 1
ATOM 7962 C C . ARG A 1 1007 ? -52.337 -15.826 123.967 1.00 87.56 1007 ARG A C 1
ATOM 7964 O O . ARG A 1 1007 ? -52.598 -15.909 125.166 1.00 87.56 1007 ARG A O 1
ATOM 7971 N N . THR A 1 1008 ? -52.809 -14.841 123.195 1.00 83.06 1008 THR A N 1
ATOM 7972 C CA . THR A 1 1008 ? -53.728 -13.806 123.706 1.00 83.06 1008 THR A CA 1
ATOM 7973 C C . THR A 1 1008 ? -55.104 -14.387 124.002 1.00 83.06 1008 THR A C 1
ATOM 7975 O O . THR A 1 1008 ? -55.582 -14.198 125.114 1.00 83.06 1008 THR A O 1
ATOM 7978 N N . SER A 1 1009 ? -55.667 -15.207 123.109 1.00 88.25 1009 SER A N 1
ATOM 7979 C CA . SER A 1 1009 ? -56.931 -15.921 123.352 1.00 88.25 1009 SER A CA 1
ATOM 7980 C C . SER A 1 1009 ? -56.867 -16.785 124.625 1.00 88.25 1009 SER A C 1
ATOM 7982 O O . SER A 1 1009 ? -57.714 -16.686 125.514 1.00 88.25 1009 SER A O 1
ATOM 7984 N N . LYS A 1 1010 ? -55.772 -17.534 124.822 1.00 85.88 1010 LYS A N 1
ATOM 7985 C CA . LYS A 1 1010 ? -55.531 -18.314 126.053 1.00 85.88 1010 LYS A CA 1
ATOM 7986 C C . LYS A 1 1010 ? -55.287 -17.463 127.305 1.00 85.88 1010 LYS A C 1
ATOM 7988 O O . LYS A 1 1010 ? -55.375 -17.998 128.412 1.00 85.88 1010 LYS A O 1
ATOM 7993 N N . ALA A 1 1011 ? -54.961 -16.178 127.169 1.00 78.69 1011 ALA A N 1
ATOM 7994 C CA . ALA A 1 1011 ? -54.887 -15.231 128.282 1.00 78.69 1011 ALA A CA 1
ATOM 7995 C C . ALA A 1 1011 ? -56.259 -14.599 128.581 1.00 78.69 1011 ALA A C 1
ATOM 7997 O O . ALA A 1 1011 ? -56.618 -14.461 129.750 1.00 78.69 1011 ALA A O 1
ATOM 7998 N N . GLU A 1 1012 ? -57.047 -14.302 127.549 1.00 84.31 1012 GLU A N 1
ATOM 7999 C CA . GLU A 1 1012 ? -58.427 -13.810 127.637 1.00 84.31 1012 GLU A CA 1
ATOM 8000 C C . GLU A 1 1012 ? -59.342 -14.856 128.295 1.00 84.31 1012 GLU A C 1
ATOM 8002 O O . GLU A 1 1012 ? -59.995 -14.544 129.289 1.00 84.31 1012 GLU A O 1
ATOM 8007 N N . GLU A 1 1013 ? -59.266 -16.128 127.883 1.00 81.38 1013 GLU A N 1
ATOM 8008 C CA . GLU A 1 1013 ? -59.935 -17.255 128.559 1.00 81.38 1013 GLU A CA 1
ATOM 8009 C C . GLU A 1 1013 ? -59.611 -17.334 130.063 1.00 81.38 1013 GLU A C 1
ATOM 8011 O O . GLU A 1 1013 ? -60.444 -17.741 130.875 1.00 81.38 1013 GLU A O 1
ATOM 8016 N N . ARG A 1 1014 ? -58.368 -17.020 130.454 1.00 80.50 1014 ARG A N 1
ATOM 8017 C CA . ARG A 1 1014 ? -57.936 -17.054 131.862 1.00 80.50 1014 ARG A CA 1
ATOM 8018 C C . ARG A 1 1014 ? -58.477 -15.856 132.635 1.00 80.50 1014 ARG A C 1
ATOM 8020 O O . ARG A 1 1014 ? -58.860 -16.022 133.791 1.00 80.50 1014 ARG A O 1
ATOM 8027 N N . LEU A 1 1015 ? -58.537 -14.683 132.006 1.00 76.94 1015 LEU A N 1
ATOM 8028 C CA . LEU A 1 1015 ? -59.171 -13.491 132.567 1.00 76.94 1015 LEU A CA 1
ATOM 8029 C C . LEU A 1 1015 ? -60.676 -13.692 132.771 1.00 76.94 1015 LEU A C 1
ATOM 8031 O O . LEU A 1 1015 ? -61.179 -13.355 133.840 1.00 76.94 1015 LEU A O 1
ATOM 8035 N N . GLU A 1 1016 ? -61.375 -14.300 131.811 1.00 79.75 1016 GLU A N 1
ATOM 8036 C CA . GLU A 1 1016 ? -62.800 -14.629 131.940 1.00 79.75 1016 GLU A CA 1
ATOM 8037 C C . GLU A 1 1016 ? -63.052 -15.594 133.109 1.00 79.75 1016 GLU A C 1
ATOM 8039 O O . GLU A 1 1016 ? -63.902 -15.329 133.960 1.00 79.75 1016 GLU A O 1
ATOM 8044 N N . LYS A 1 1017 ? -62.250 -16.662 133.227 1.00 81.19 1017 LYS A N 1
ATOM 8045 C CA . LYS A 1 1017 ? -62.342 -17.627 134.340 1.00 81.19 1017 LYS A CA 1
ATOM 8046 C C . LYS A 1 1017 ? -62.116 -16.960 135.704 1.00 81.19 1017 LYS A C 1
ATOM 8048 O O . LYS A 1 1017 ? -62.892 -17.195 136.624 1.00 81.19 1017 LYS A O 1
ATOM 8053 N N . ILE A 1 1018 ? -61.138 -16.056 135.819 1.00 74.88 1018 ILE A N 1
ATOM 8054 C CA . ILE A 1 1018 ? -60.916 -15.254 137.039 1.00 74.88 1018 ILE A CA 1
ATOM 8055 C C . ILE A 1 1018 ? -62.088 -14.286 137.303 1.00 74.88 1018 ILE A C 1
ATOM 8057 O O . ILE A 1 1018 ? -62.459 -14.062 138.456 1.00 74.88 1018 ILE A O 1
ATOM 8061 N N . GLY A 1 1019 ? -62.711 -13.740 136.254 1.00 72.88 1019 GLY A N 1
ATOM 8062 C CA . GLY A 1 1019 ? -63.917 -12.914 136.358 1.00 72.88 1019 GLY A CA 1
ATOM 8063 C C . GLY A 1 1019 ? -65.125 -13.672 136.921 1.00 72.88 1019 GLY A C 1
ATOM 8064 O O . GLY A 1 1019 ? -65.870 -13.120 137.731 1.00 72.88 1019 GLY A O 1
ATOM 8065 N N . LEU A 1 1020 ? -65.286 -14.949 136.558 1.00 75.44 1020 LEU A N 1
ATOM 8066 C CA . LEU A 1 1020 ? -66.350 -15.825 137.069 1.00 75.44 1020 LEU A CA 1
ATOM 8067 C C . LEU A 1 1020 ? -66.170 -16.193 138.556 1.00 75.44 1020 LEU A C 1
ATOM 8069 O O . LEU A 1 1020 ? -67.165 -16.371 139.260 1.00 75.44 1020 LEU A O 1
ATOM 8073 N N . ASP A 1 1021 ? -64.934 -16.238 139.063 1.00 74.62 1021 ASP A N 1
ATOM 8074 C CA . ASP A 1 1021 ? -64.640 -16.488 140.485 1.00 74.62 1021 ASP A CA 1
ATOM 8075 C C . ASP A 1 1021 ? -64.846 -15.251 141.389 1.00 74.62 1021 ASP A C 1
ATOM 8077 O O . ASP A 1 1021 ? -65.033 -15.383 142.605 1.00 74.62 1021 ASP A O 1
ATOM 8081 N N . ALA A 1 1022 ? -64.876 -14.037 140.828 1.00 71.25 1022 ALA A N 1
ATOM 8082 C CA . ALA A 1 1022 ? -65.062 -12.790 141.579 1.00 71.25 1022 ALA A CA 1
ATOM 8083 C C . ALA A 1 1022 ? -66.319 -12.750 142.492 1.00 71.25 1022 ALA A C 1
ATOM 8085 O O . ALA A 1 1022 ? -66.175 -12.385 143.666 1.00 71.25 1022 ALA A O 1
ATOM 8086 N N . PRO A 1 1023 ? -67.538 -13.144 142.055 1.00 73.06 1023 PRO A N 1
ATOM 8087 C CA . PRO A 1 1023 ? -68.702 -13.227 142.948 1.00 73.06 1023 PRO A CA 1
ATOM 8088 C C . PRO A 1 1023 ? -68.557 -14.292 144.050 1.00 73.06 1023 PRO A C 1
ATOM 8090 O O . PRO A 1 1023 ? -69.129 -14.132 145.130 1.00 73.06 1023 PRO A O 1
ATOM 8093 N N . SER A 1 1024 ? -67.768 -15.351 143.829 1.00 73.69 1024 SER A N 1
ATOM 8094 C CA . SER A 1 1024 ? -67.469 -16.359 144.857 1.00 73.69 1024 SER A CA 1
ATOM 8095 C C . SER A 1 1024 ? -66.626 -15.752 145.984 1.00 73.69 1024 SER A C 1
ATOM 8097 O O . SER A 1 1024 ? -66.975 -15.866 147.162 1.00 73.69 1024 SER A O 1
ATOM 8099 N N . LEU A 1 1025 ? -65.582 -14.994 145.624 1.00 71.50 1025 LEU A N 1
ATOM 8100 C CA . LEU A 1 1025 ? -64.759 -14.237 146.573 1.00 71.50 1025 LEU A CA 1
ATOM 8101 C C . LEU A 1 1025 ? -65.577 -13.194 147.349 1.00 71.50 1025 LEU A C 1
ATOM 8103 O O . LEU A 1 1025 ? -65.429 -13.094 148.567 1.00 71.50 1025 LEU A O 1
ATOM 8107 N N . GLN A 1 1026 ? -66.489 -12.469 146.688 1.00 74.38 1026 GLN A N 1
ATOM 8108 C CA . GLN A 1 1026 ? -67.391 -11.531 147.371 1.00 74.38 1026 GLN A CA 1
ATOM 8109 C C . GLN A 1 1026 ? -68.310 -12.232 148.382 1.00 74.38 1026 GLN A C 1
ATOM 8111 O O . GLN A 1 1026 ? -68.500 -11.717 149.487 1.00 74.38 1026 GLN A O 1
ATOM 8116 N N . ARG A 1 1027 ? -68.841 -13.421 148.058 1.00 75.44 1027 ARG A N 1
ATOM 8117 C CA . ARG A 1 1027 ? -69.678 -14.185 148.997 1.00 75.44 1027 ARG A CA 1
ATOM 8118 C C . ARG A 1 1027 ? -68.877 -14.662 150.208 1.00 75.44 1027 ARG A C 1
ATOM 8120 O O . ARG A 1 1027 ? -69.319 -14.457 151.335 1.00 75.44 1027 ARG A O 1
ATOM 8127 N N . ILE A 1 1028 ? -67.674 -15.200 149.995 1.00 75.44 1028 ILE A N 1
ATOM 8128 C CA . ILE A 1 1028 ? -66.756 -15.592 151.079 1.00 75.44 1028 ILE A CA 1
ATOM 8129 C C . ILE A 1 1028 ? -66.410 -14.380 151.959 1.00 75.44 1028 ILE A C 1
ATOM 8131 O O . ILE A 1 1028 ? -66.398 -14.491 153.183 1.00 75.44 1028 ILE A O 1
ATOM 8135 N N . GLN A 1 1029 ? -66.183 -13.204 151.368 1.00 76.94 1029 GLN A N 1
ATOM 8136 C CA . GLN A 1 1029 ? -65.902 -11.975 152.114 1.00 76.94 1029 GLN A CA 1
ATOM 8137 C C . GLN A 1 1029 ? -67.099 -11.513 152.966 1.00 76.94 1029 GLN A C 1
ATOM 8139 O O . GLN A 1 1029 ? -66.895 -11.073 154.099 1.00 76.94 1029 GLN A O 1
ATOM 8144 N N . ALA A 1 1030 ? -68.334 -11.660 152.474 1.00 77.44 1030 ALA A N 1
ATOM 8145 C CA . ALA A 1 1030 ? -69.550 -11.392 153.247 1.00 77.44 1030 ALA A CA 1
ATOM 8146 C C . ALA A 1 1030 ? -69.745 -12.404 154.395 1.00 77.44 1030 ALA A C 1
ATOM 8148 O O . ALA A 1 1030 ? -69.955 -11.996 155.538 1.00 77.44 1030 ALA A O 1
ATOM 8149 N N . GLU A 1 1031 ? -69.583 -13.706 154.125 1.00 79.88 1031 GLU A N 1
ATOM 8150 C CA . GLU A 1 1031 ? -69.610 -14.769 155.143 1.00 79.88 1031 GLU A CA 1
ATOM 8151 C C . GLU A 1 1031 ? -68.563 -14.502 156.249 1.00 79.88 1031 GLU A C 1
ATOM 8153 O O . GLU A 1 1031 ? -68.845 -14.648 157.439 1.00 79.88 1031 GLU A O 1
ATOM 8158 N N . LEU A 1 1032 ? -67.363 -14.036 155.885 1.00 77.81 1032 LEU A N 1
ATOM 8159 C CA . LEU A 1 1032 ? -66.279 -13.713 156.821 1.00 77.81 1032 LEU A CA 1
ATOM 8160 C C . LEU A 1 1032 ? -66.574 -12.437 157.639 1.00 77.81 1032 LEU A C 1
ATOM 8162 O O . LEU A 1 1032 ? -66.266 -12.387 158.833 1.00 77.81 1032 LEU A O 1
ATOM 8166 N N . GLN A 1 1033 ? -67.234 -11.430 157.054 1.00 78.00 1033 GLN A N 1
ATOM 8167 C CA . GLN A 1 1033 ? -67.732 -10.265 157.799 1.00 78.00 1033 GLN A CA 1
ATOM 8168 C C . GLN A 1 1033 ? -68.822 -10.647 158.811 1.00 78.00 1033 GLN A C 1
ATOM 8170 O O . GLN A 1 1033 ? -68.740 -10.224 159.966 1.00 78.00 1033 GLN A O 1
ATOM 8175 N N . GLU A 1 1034 ? -69.787 -11.494 158.439 1.00 80.06 1034 GLU A N 1
ATOM 8176 C CA . GLU A 1 1034 ? -70.809 -11.991 159.370 1.00 80.06 1034 GLU A CA 1
ATOM 8177 C C . GLU A 1 1034 ? -70.171 -12.773 160.531 1.00 80.06 1034 GLU A C 1
ATOM 8179 O O . GLU A 1 1034 ? -70.450 -12.497 161.702 1.00 80.06 1034 GLU A O 1
ATOM 8184 N N . LYS A 1 1035 ? -69.233 -13.683 160.230 1.00 79.88 1035 LYS A N 1
ATOM 8185 C CA . LYS A 1 1035 ? -68.464 -14.424 161.245 1.00 79.88 1035 LYS A CA 1
ATOM 8186 C C . LYS A 1 1035 ? -67.705 -13.473 162.177 1.00 79.88 1035 LYS A C 1
ATOM 8188 O O . LYS A 1 1035 ? -67.709 -13.695 163.385 1.00 79.88 1035 LYS A O 1
ATOM 8193 N N . ASN A 1 1036 ? -67.120 -12.388 161.665 1.00 78.88 1036 ASN A N 1
ATOM 8194 C CA . ASN A 1 1036 ? -66.471 -11.365 162.491 1.00 78.88 1036 ASN A CA 1
ATOM 8195 C C . ASN A 1 1036 ? -67.456 -10.598 163.392 1.00 78.88 1036 ASN A C 1
ATOM 8197 O O . ASN A 1 1036 ? -67.119 -10.320 164.543 1.00 78.88 1036 ASN A O 1
ATOM 8201 N N . VAL A 1 1037 ? -68.680 -10.310 162.938 1.00 78.69 1037 VAL A N 1
ATOM 8202 C CA . VAL A 1 1037 ? -69.732 -9.723 163.794 1.00 78.69 1037 VAL A CA 1
ATOM 8203 C C . VAL A 1 1037 ? -70.163 -10.704 164.891 1.00 78.69 1037 VAL A C 1
ATOM 8205 O O . VAL A 1 1037 ? -70.344 -10.296 166.039 1.00 78.69 1037 VAL A O 1
ATOM 8208 N N . VAL A 1 1038 ? -70.263 -12.002 164.586 1.00 78.50 1038 VAL A N 1
ATOM 8209 C CA . VAL A 1 1038 ? -70.527 -13.052 165.589 1.00 78.50 1038 VAL A CA 1
ATOM 8210 C C . VAL A 1 1038 ? -69.373 -13.171 166.591 1.00 78.50 1038 VAL A C 1
ATOM 8212 O O . VAL A 1 1038 ? -69.626 -13.242 167.789 1.00 78.50 1038 VAL A O 1
ATOM 8215 N N . ILE A 1 1039 ? -68.113 -13.101 166.148 1.00 77.25 1039 ILE A N 1
ATOM 8216 C CA . ILE A 1 1039 ? -66.939 -13.043 167.038 1.00 77.25 1039 ILE A CA 1
ATOM 8217 C C . ILE A 1 1039 ? -66.961 -11.766 167.893 1.00 77.25 1039 ILE A C 1
ATOM 8219 O O . ILE A 1 1039 ? -66.602 -11.818 169.066 1.00 77.25 1039 ILE A O 1
ATOM 8223 N N . GLY A 1 1040 ? -67.418 -10.633 167.352 1.00 77.81 1040 GLY A N 1
ATOM 8224 C CA . GLY A 1 1040 ? -67.628 -9.392 168.102 1.00 77.81 1040 GLY A CA 1
ATOM 8225 C C . GLY A 1 1040 ? -68.656 -9.550 169.226 1.00 77.81 1040 GLY A C 1
ATOM 8226 O O . GLY A 1 1040 ? -68.371 -9.180 170.364 1.00 77.81 1040 GLY A O 1
ATOM 8227 N N . LYS A 1 1041 ? -69.807 -10.174 168.933 1.00 78.75 1041 LYS A N 1
ATOM 8228 C CA . LYS A 1 1041 ? -70.829 -10.523 169.936 1.00 78.75 1041 LYS A CA 1
ATOM 8229 C C . LYS A 1 1041 ? -70.268 -11.475 170.989 1.00 78.75 1041 LYS A C 1
ATOM 8231 O O . LYS A 1 1041 ? -70.236 -11.108 172.152 1.00 78.75 1041 LYS A O 1
ATOM 8236 N N . LEU A 1 1042 ? -69.688 -12.606 170.582 1.00 74.88 1042 LEU A N 1
ATOM 8237 C CA . LEU A 1 1042 ? -69.086 -13.578 171.502 1.00 74.88 1042 LEU A CA 1
ATOM 8238 C C . LEU A 1 1042 ? -67.954 -12.981 172.354 1.00 74.88 1042 LEU A C 1
ATOM 8240 O O . LEU A 1 1042 ? -67.773 -13.397 173.492 1.00 74.88 1042 LEU A O 1
ATOM 8244 N N . ARG A 1 1043 ? -67.204 -11.987 171.857 1.00 78.00 1043 ARG A N 1
ATOM 8245 C CA . ARG A 1 1043 ? -66.231 -11.234 172.668 1.00 78.00 1043 ARG A CA 1
ATOM 8246 C C . ARG A 1 1043 ? -66.911 -10.316 173.681 1.00 78.00 1043 ARG A C 1
ATOM 8248 O O . ARG A 1 1043 ? -66.447 -10.263 174.813 1.00 78.00 1043 ARG A O 1
ATOM 8255 N N . HIS A 1 1044 ? -68.000 -9.635 173.321 1.00 77.81 1044 HIS A N 1
ATOM 8256 C CA . HIS A 1 1044 ? -68.801 -8.867 174.283 1.00 77.81 1044 HIS A CA 1
ATOM 8257 C C . HIS A 1 1044 ? -69.452 -9.774 175.331 1.00 77.81 1044 HIS A C 1
ATOM 8259 O O . HIS A 1 1044 ? -69.415 -9.457 176.514 1.00 77.81 1044 HIS A O 1
ATOM 8265 N N . ASP A 1 1045 ? -69.961 -10.933 174.921 1.00 78.12 1045 ASP A N 1
ATOM 8266 C CA . ASP A 1 1045 ? -70.558 -11.937 175.802 1.00 78.12 1045 ASP A CA 1
ATOM 8267 C C . ASP A 1 1045 ? -69.499 -12.563 176.722 1.00 78.12 1045 ASP A C 1
ATOM 8269 O O . ASP A 1 1045 ? -69.758 -12.749 177.904 1.00 78.12 1045 ASP A O 1
ATOM 8273 N N . VAL A 1 1046 ? -68.272 -12.802 176.237 1.00 75.88 1046 VAL A N 1
ATOM 8274 C CA . VAL A 1 1046 ? -67.123 -13.199 177.074 1.00 75.88 1046 VAL A CA 1
ATOM 8275 C C . VAL A 1 1046 ? -66.692 -12.073 178.013 1.00 75.88 1046 VAL A C 1
ATOM 8277 O O . VAL A 1 1046 ? -66.335 -12.368 179.147 1.00 75.88 1046 VAL A O 1
ATOM 8280 N N . ILE A 1 1047 ? -66.770 -10.799 177.618 1.00 76.81 1047 ILE A N 1
ATOM 8281 C CA . ILE A 1 1047 ? -66.500 -9.660 178.513 1.00 76.81 1047 ILE A CA 1
ATOM 8282 C C . ILE A 1 1047 ? -67.605 -9.522 179.573 1.00 76.81 1047 ILE A C 1
ATOM 8284 O O . ILE A 1 1047 ? -67.291 -9.294 180.740 1.00 76.81 1047 ILE A O 1
ATOM 8288 N N . GLN A 1 1048 ? -68.880 -9.740 179.230 1.00 75.06 1048 GLN A N 1
ATOM 8289 C CA . GLN A 1 1048 ? -69.967 -9.827 180.212 1.00 75.06 1048 GLN A CA 1
ATOM 8290 C C . GLN A 1 1048 ? -69.805 -11.044 181.122 1.00 75.06 1048 GLN A C 1
ATOM 8292 O O . GLN A 1 1048 ? -69.958 -10.909 182.332 1.00 75.06 1048 GLN A O 1
ATOM 8297 N N . LEU A 1 1049 ? -69.432 -12.212 180.593 1.00 73.81 1049 LEU A N 1
ATOM 8298 C CA . LEU A 1 1049 ? -69.106 -13.376 181.414 1.00 73.81 1049 LEU A CA 1
ATOM 8299 C C . LEU A 1 1049 ? -67.878 -13.114 182.283 1.00 73.81 1049 LEU A C 1
ATOM 8301 O O . LEU A 1 1049 ? -67.885 -13.550 183.420 1.00 73.81 1049 LEU A O 1
ATOM 8305 N N . GLN A 1 1050 ? -66.864 -12.374 181.830 1.00 71.94 1050 GLN A N 1
ATOM 8306 C CA . GLN A 1 1050 ? -65.731 -11.963 182.665 1.00 71.94 1050 GLN A CA 1
ATOM 8307 C C . GLN A 1 1050 ? -66.135 -10.925 183.716 1.00 71.94 1050 GLN A C 1
ATOM 8309 O O . GLN A 1 1050 ? -65.592 -10.960 184.816 1.00 71.94 1050 GLN A O 1
ATOM 8314 N N . ALA A 1 1051 ? -67.105 -10.050 183.441 1.00 72.56 1051 ALA A N 1
ATOM 8315 C CA . ALA A 1 1051 ? -67.679 -9.143 184.431 1.00 72.56 1051 ALA A CA 1
ATOM 8316 C C . ALA A 1 1051 ? -68.496 -9.918 185.478 1.00 72.56 1051 ALA A C 1
ATOM 8318 O O . ALA A 1 1051 ? -68.229 -9.790 186.668 1.00 72.56 1051 ALA A O 1
ATOM 8319 N N . HIS A 1 1052 ? -69.402 -10.806 185.060 1.00 72.69 1052 HIS A N 1
ATOM 8320 C CA . HIS A 1 1052 ? -70.149 -11.697 185.952 1.00 72.69 1052 HIS A CA 1
ATOM 8321 C C . HIS A 1 1052 ? -69.239 -12.670 186.710 1.00 72.69 1052 HIS A C 1
ATOM 8323 O O . HIS A 1 1052 ? -69.478 -12.916 187.887 1.00 72.69 1052 HIS A O 1
ATOM 8329 N N . LEU A 1 1053 ? -68.168 -13.171 186.090 1.00 67.06 1053 LEU A N 1
ATOM 8330 C CA . LEU A 1 1053 ? -67.137 -13.988 186.729 1.00 67.06 1053 LEU A CA 1
ATOM 8331 C C . LEU A 1 1053 ? -66.277 -13.150 187.676 1.00 67.06 1053 LEU A C 1
ATOM 8333 O O . LEU A 1 1053 ? -65.832 -13.684 188.675 1.00 67.06 1053 LEU A O 1
ATOM 8337 N N . SER A 1 1054 ? -66.067 -11.854 187.432 1.00 70.62 1054 SER A N 1
ATOM 8338 C CA . SER A 1 1054 ? -65.364 -10.958 188.366 1.00 70.62 1054 SER A CA 1
ATOM 8339 C C . SER A 1 1054 ? -66.250 -10.557 189.546 1.00 70.62 1054 SER A C 1
ATOM 8341 O O . SER A 1 1054 ? -65.770 -10.503 190.671 1.00 70.62 1054 SER A O 1
ATOM 8343 N N . GLU A 1 1055 ? -67.547 -10.349 189.324 1.00 68.50 1055 GLU A N 1
ATOM 8344 C CA . GLU A 1 1055 ? -68.558 -10.115 190.361 1.00 68.50 1055 GLU A CA 1
ATOM 8345 C C . GLU A 1 1055 ? -68.748 -11.380 191.222 1.00 68.50 1055 GLU A C 1
ATOM 8347 O O . GLU A 1 1055 ? -68.738 -11.320 192.453 1.00 68.50 1055 GLU A O 1
ATOM 8352 N N . ALA A 1 1056 ? -68.821 -12.552 190.581 1.00 63.91 1056 ALA A N 1
ATOM 8353 C CA . ALA A 1 1056 ? -68.853 -13.854 191.237 1.00 63.91 1056 ALA A CA 1
ATOM 8354 C C . ALA A 1 1056 ? -67.523 -14.183 191.926 1.00 63.91 1056 ALA A C 1
ATOM 8356 O O . ALA A 1 1056 ? -67.554 -14.639 193.060 1.00 63.91 1056 ALA A O 1
ATOM 8357 N N . MET A 1 1057 ? -66.363 -13.893 191.323 1.00 54.22 1057 MET A N 1
ATOM 8358 C CA . MET A 1 1057 ? -65.057 -14.068 191.970 1.00 54.22 1057 MET A CA 1
ATOM 8359 C C . MET A 1 1057 ? -64.819 -13.057 193.086 1.00 54.22 1057 MET A C 1
ATOM 8361 O O . MET A 1 1057 ? -64.086 -13.381 194.007 1.00 54.22 1057 MET A O 1
ATOM 8365 N N . ARG A 1 1058 ? -65.443 -11.873 193.071 1.00 61.44 1058 ARG A N 1
ATOM 8366 C CA . ARG A 1 1058 ? -65.428 -10.931 194.199 1.00 61.44 1058 ARG A CA 1
ATOM 8367 C C . ARG A 1 1058 ? -66.271 -11.468 195.354 1.00 61.44 1058 ARG A C 1
ATOM 8369 O O . ARG A 1 1058 ? -65.751 -11.601 196.454 1.00 61.44 1058 ARG A O 1
ATOM 8376 N N . ARG A 1 1059 ? -67.504 -11.911 195.082 1.00 57.22 1059 ARG A N 1
ATOM 8377 C CA . ARG A 1 1059 ? -68.351 -12.602 196.074 1.00 57.22 1059 ARG A CA 1
ATOM 8378 C C . ARG A 1 1059 ? -67.717 -13.904 196.580 1.00 57.22 1059 ARG A C 1
ATOM 8380 O O . ARG A 1 1059 ? -67.814 -14.197 197.763 1.00 57.22 1059 ARG A O 1
ATOM 8387 N N . MET A 1 1060 ? -67.004 -14.644 195.731 1.00 54.00 1060 MET A N 1
ATOM 8388 C CA . MET A 1 1060 ? -66.182 -15.787 196.136 1.00 54.00 1060 MET A CA 1
ATOM 8389 C C . MET A 1 1060 ? -64.886 -15.370 196.833 1.00 54.00 1060 MET A C 1
ATOM 8391 O O . MET A 1 1060 ? -64.365 -16.173 197.582 1.00 54.00 1060 MET A O 1
ATOM 8395 N N . ARG A 1 1061 ? -64.344 -14.160 196.665 1.00 54.38 1061 ARG A N 1
ATOM 8396 C CA . ARG A 1 1061 ? -63.169 -13.726 197.444 1.00 54.38 1061 ARG A CA 1
ATOM 8397 C C . ARG A 1 1061 ? -63.552 -13.441 198.891 1.00 54.38 1061 ARG A C 1
ATOM 8399 O O . ARG A 1 1061 ? -62.800 -13.799 199.790 1.00 54.38 1061 ARG A O 1
ATOM 8406 N N . ASP A 1 1062 ? -64.752 -12.905 199.086 1.00 50.03 1062 ASP A N 1
ATOM 8407 C CA . ASP A 1 1062 ? -65.351 -12.703 200.405 1.00 50.03 1062 ASP A CA 1
ATOM 8408 C C . ASP A 1 1062 ? -65.897 -14.025 201.004 1.00 50.03 1062 ASP A C 1
ATOM 8410 O O . ASP A 1 1062 ? -65.896 -14.191 202.221 1.00 50.03 1062 ASP A O 1
ATOM 8414 N N . ALA A 1 1063 ? -66.307 -15.000 200.174 1.00 51.78 1063 ALA A N 1
ATOM 8415 C CA . ALA A 1 1063 ? -66.849 -16.298 200.617 1.00 51.78 1063 ALA A CA 1
ATOM 8416 C C . ALA A 1 1063 ? -65.853 -17.485 200.622 1.00 51.78 1063 ALA A C 1
ATOM 8418 O O . ALA A 1 1063 ? -66.149 -18.515 201.222 1.00 51.78 1063 ALA A O 1
ATOM 8419 N N . ALA A 1 1064 ? -64.681 -17.369 199.989 1.00 48.47 1064 ALA A N 1
ATOM 8420 C CA . ALA A 1 1064 ? -63.631 -18.398 199.937 1.00 48.47 1064 ALA A CA 1
ATOM 8421 C C . ALA A 1 1064 ? -62.397 -18.039 200.782 1.00 48.47 1064 ALA A C 1
ATOM 8423 O O . ALA A 1 1064 ? -61.329 -18.628 200.622 1.00 48.47 1064 ALA A O 1
ATOM 8424 N N . ALA A 1 1065 ? -62.557 -17.152 201.768 1.00 50.53 1065 ALA A N 1
ATOM 8425 C CA . ALA A 1 1065 ? -61.612 -16.961 202.871 1.00 50.53 1065 ALA A CA 1
ATOM 8426 C C . ALA A 1 1065 ? -61.573 -18.171 203.848 1.00 50.53 1065 ALA A C 1
ATOM 8428 O O . ALA A 1 1065 ? -61.356 -18.004 205.046 1.00 50.53 1065 ALA A O 1
ATOM 8429 N N . SER A 1 1066 ? -61.853 -19.392 203.365 1.00 49.19 1066 SER A N 1
ATOM 8430 C CA . SER A 1 1066 ? -62.117 -20.574 204.194 1.00 49.19 1066 SER A CA 1
ATOM 8431 C C . SER A 1 1066 ? -61.894 -21.923 203.477 1.00 49.19 1066 SER A C 1
ATOM 8433 O O . SER A 1 1066 ? -62.744 -22.807 203.554 1.00 49.19 1066 SER A O 1
ATOM 8435 N N . GLU A 1 1067 ? -60.737 -22.152 202.840 1.00 44.72 1067 GLU A N 1
ATOM 8436 C CA . GLU A 1 1067 ? -60.303 -23.546 202.573 1.00 44.72 1067 GLU A CA 1
ATOM 8437 C C . GLU A 1 1067 ? -58.791 -23.834 202.719 1.00 44.72 1067 GLU A C 1
ATOM 8439 O O . GLU A 1 1067 ? -58.305 -24.910 202.375 1.00 44.72 1067 GLU A O 1
ATOM 8444 N N . GLU A 1 1068 ? -58.034 -22.944 203.371 1.00 48.69 1068 GLU A N 1
ATOM 8445 C CA . GLU A 1 1068 ? -56.590 -23.115 203.645 1.00 48.69 1068 GLU A CA 1
ATOM 8446 C C . GLU A 1 1068 ? -56.255 -24.263 204.640 1.00 48.69 1068 GLU A C 1
ATOM 8448 O O . GLU A 1 1068 ? -55.107 -24.460 205.031 1.00 48.69 1068 GLU A O 1
ATOM 8453 N N . ASN A 1 1069 ? -57.245 -25.058 205.069 1.00 52.12 1069 ASN A N 1
ATOM 8454 C CA . ASN A 1 1069 ? -57.127 -26.017 206.177 1.00 52.12 1069 ASN A CA 1
ATOM 8455 C C . ASN A 1 1069 ? -57.320 -27.506 205.814 1.00 52.12 1069 ASN A C 1
ATOM 8457 O O . ASN A 1 1069 ? -57.247 -28.361 206.700 1.00 52.12 1069 ASN A O 1
ATOM 8461 N N . VAL A 1 1070 ? -57.518 -27.859 204.537 1.00 51.94 1070 VAL A N 1
ATOM 8462 C CA . VAL A 1 1070 ? -57.730 -29.269 204.129 1.00 51.94 1070 VAL A CA 1
ATOM 8463 C C . VAL A 1 1070 ? -56.416 -29.985 203.777 1.00 51.94 1070 VAL A C 1
ATOM 8465 O O . VAL A 1 1070 ? -56.184 -31.123 204.202 1.00 51.94 1070 VAL A O 1
ATOM 8468 N N . ASN A 1 1071 ? -55.506 -29.322 203.056 1.00 56.16 1071 ASN A N 1
ATOM 8469 C CA . ASN A 1 1071 ? -54.387 -30.013 202.400 1.00 56.16 1071 ASN A CA 1
ATOM 8470 C C . ASN A 1 1071 ? -53.324 -30.580 203.364 1.00 56.16 1071 ASN A C 1
ATOM 8472 O O . ASN A 1 1071 ? -52.719 -31.610 203.067 1.00 56.16 1071 ASN A O 1
ATOM 8476 N N . ARG A 1 1072 ? -53.129 -29.994 204.559 1.00 62.69 1072 ARG A N 1
ATOM 8477 C CA . ARG A 1 1072 ? -52.156 -30.527 205.536 1.00 62.69 1072 ARG A CA 1
ATOM 8478 C C . ARG A 1 1072 ? -52.554 -31.912 206.060 1.00 62.69 1072 ARG A C 1
ATOM 8480 O O . ARG A 1 1072 ? -51.682 -32.755 206.223 1.00 62.69 1072 ARG A O 1
ATOM 8487 N N . ARG A 1 1073 ? -53.852 -32.185 206.265 1.00 62.44 1073 ARG A N 1
ATOM 8488 C CA . ARG A 1 1073 ? -54.332 -33.528 206.656 1.00 62.44 1073 ARG A CA 1
ATOM 8489 C C . ARG A 1 1073 ? -54.228 -34.529 205.505 1.00 62.44 1073 ARG A C 1
ATOM 8491 O O . ARG A 1 1073 ? -53.796 -35.656 205.732 1.00 62.44 1073 ARG A O 1
ATOM 8498 N N . LEU A 1 1074 ? -54.575 -34.112 204.284 1.00 65.62 1074 LEU A N 1
ATOM 8499 C CA . LEU A 1 1074 ? -54.495 -34.969 203.099 1.00 65.62 1074 LEU A CA 1
ATOM 8500 C C . LEU A 1 1074 ? -53.048 -35.405 202.820 1.00 65.62 1074 LEU A C 1
ATOM 8502 O O . LEU A 1 1074 ? -52.768 -36.601 202.758 1.00 65.62 1074 LEU A O 1
ATOM 8506 N N . ILE A 1 1075 ? -52.114 -34.451 202.749 1.00 66.00 1075 ILE A N 1
ATOM 8507 C CA . ILE A 1 1075 ? -50.698 -34.729 202.479 1.00 66.00 1075 ILE A CA 1
ATOM 8508 C C . ILE A 1 1075 ? -50.079 -35.580 203.597 1.00 66.00 1075 ILE A C 1
ATOM 8510 O O . ILE A 1 1075 ? -49.369 -36.534 203.289 1.00 66.00 1075 ILE A O 1
ATOM 8514 N N . THR A 1 1076 ? -50.384 -35.326 204.880 1.00 68.50 1076 THR A N 1
ATOM 8515 C CA . THR A 1 1076 ? -49.910 -36.194 205.976 1.00 68.50 1076 THR A CA 1
ATOM 8516 C C . THR A 1 1076 ? -50.409 -37.635 205.830 1.00 68.50 1076 THR A C 1
ATOM 8518 O O . THR A 1 1076 ? -49.612 -38.555 205.996 1.00 68.50 1076 THR A O 1
ATOM 8521 N N . ASN A 1 1077 ? -51.674 -37.858 205.454 1.00 67.50 1077 ASN A N 1
ATOM 8522 C CA . ASN A 1 1077 ? -52.196 -39.211 205.237 1.00 67.50 1077 ASN A CA 1
ATOM 8523 C C . ASN A 1 1077 ? -51.521 -39.929 204.053 1.00 67.50 1077 ASN A C 1
ATOM 8525 O O . ASN A 1 1077 ? -51.195 -41.111 204.183 1.00 67.50 1077 ASN A O 1
ATOM 8529 N N . LEU A 1 1078 ? -51.248 -39.242 202.934 1.00 72.19 1078 LEU A N 1
ATOM 8530 C CA . LEU A 1 1078 ? -50.488 -39.843 201.826 1.00 72.19 1078 LEU A CA 1
ATOM 8531 C C . LEU A 1 1078 ? -49.043 -40.173 202.235 1.00 72.19 1078 LEU A C 1
ATOM 8533 O O . LEU A 1 1078 ? -48.543 -41.238 201.884 1.00 72.19 1078 LEU A O 1
ATOM 8537 N N . LEU A 1 1079 ? -48.384 -39.307 203.012 1.00 70.06 1079 LEU A N 1
ATOM 8538 C CA . LEU A 1 1079 ? -47.002 -39.519 203.462 1.00 70.06 1079 LEU A CA 1
ATOM 8539 C C . LEU A 1 1079 ? -46.892 -40.683 204.465 1.00 70.06 1079 LEU A C 1
ATOM 8541 O O . LEU A 1 1079 ? -45.962 -41.484 204.376 1.00 70.06 1079 LEU A O 1
ATOM 8545 N N . VAL A 1 1080 ? -47.874 -40.835 205.361 1.00 69.81 1080 VAL A N 1
ATOM 8546 C CA . VAL A 1 1080 ? -47.997 -42.013 206.239 1.00 69.81 1080 VAL A CA 1
ATOM 8547 C C . VAL A 1 1080 ? -48.238 -43.276 205.408 1.00 69.81 1080 VAL A C 1
ATOM 8549 O O . VAL A 1 1080 ? -47.491 -44.240 205.552 1.00 69.81 1080 VAL A O 1
ATOM 8552 N N . SER A 1 1081 ? -49.197 -43.263 204.475 1.00 66.88 1081 SER A N 1
ATOM 8553 C CA . SER A 1 1081 ? -49.477 -44.411 203.596 1.00 66.88 1081 SER A CA 1
ATOM 8554 C C . SER A 1 1081 ? -48.248 -44.838 202.771 1.00 66.88 1081 SER A C 1
ATOM 8556 O O . SER A 1 1081 ? -47.934 -46.025 202.688 1.00 66.88 1081 SER A O 1
ATOM 8558 N N . PHE A 1 1082 ? -47.481 -43.875 202.250 1.00 73.50 1082 PHE A N 1
ATOM 8559 C CA . PHE A 1 1082 ? -46.248 -44.104 201.489 1.00 73.50 1082 PHE A CA 1
ATOM 8560 C C . PHE A 1 1082 ? -45.094 -44.714 202.311 1.00 73.50 1082 PHE A C 1
ATOM 8562 O O . PHE A 1 1082 ? -44.250 -45.428 201.753 1.00 73.50 1082 PHE A O 1
ATOM 8569 N N . LEU A 1 1083 ? -45.040 -44.426 203.617 1.00 70.44 1083 LEU A N 1
ATOM 8570 C CA . LEU A 1 1083 ? -44.065 -44.998 204.554 1.00 70.44 1083 LEU A CA 1
ATOM 8571 C C . LEU A 1 1083 ? -44.513 -46.356 205.118 1.00 70.44 1083 LEU A C 1
ATOM 8573 O O . LEU A 1 1083 ? -43.661 -47.191 205.414 1.00 70.44 1083 LEU A O 1
ATOM 8577 N N . SER A 1 1084 ? -45.822 -46.594 205.240 1.00 64.50 1084 SER A N 1
ATOM 8578 C CA . SER A 1 1084 ? -46.393 -47.875 205.680 1.00 64.50 1084 SER A CA 1
ATOM 8579 C C . SER A 1 1084 ? -46.450 -48.945 204.580 1.00 64.50 1084 SER A C 1
ATOM 8581 O O . SER A 1 1084 ? -46.594 -50.126 204.894 1.00 64.50 1084 SER A O 1
ATOM 8583 N N . ALA A 1 1085 ? -46.334 -48.570 203.303 1.00 62.31 1085 ALA A N 1
ATOM 8584 C CA . ALA A 1 1085 ? -46.309 -49.512 202.183 1.00 62.31 1085 ALA A CA 1
ATOM 8585 C C . ALA A 1 1085 ? -44.983 -50.314 202.120 1.00 62.31 1085 ALA A C 1
ATOM 8587 O O . ALA A 1 1085 ? -43.904 -49.708 202.128 1.00 62.31 1085 ALA A O 1
ATOM 8588 N N . PRO A 1 1086 ? -45.018 -51.659 201.994 1.00 62.16 1086 PRO A N 1
ATOM 8589 C CA . PRO A 1 1086 ? -43.815 -52.475 201.827 1.00 62.16 1086 PRO A CA 1
ATOM 8590 C C . PRO A 1 1086 ? -42.953 -52.056 200.626 1.00 62.16 1086 PRO A C 1
ATOM 8592 O O . PRO A 1 1086 ? -43.454 -51.657 199.571 1.00 62.16 1086 PRO A O 1
ATOM 8595 N N . ARG A 1 1087 ? -41.626 -52.175 200.771 1.00 52.31 1087 ARG A N 1
ATOM 8596 C CA . ARG A 1 1087 ? -40.637 -51.782 199.751 1.00 52.31 1087 ARG A CA 1
ATOM 8597 C C . ARG A 1 1087 ? -40.633 -52.747 198.554 1.00 52.31 1087 ARG A C 1
ATOM 8599 O O . ARG A 1 1087 ? -39.755 -53.595 198.450 1.00 52.31 1087 ARG A O 1
ATOM 8606 N N . GLY A 1 1088 ? -41.604 -52.589 197.656 1.00 58.88 1088 GLY A N 1
ATOM 8607 C CA . GLY A 1 1088 ? -41.705 -53.340 196.398 1.00 58.88 1088 GLY A CA 1
ATOM 8608 C C . GLY A 1 1088 ? -43.085 -53.322 195.725 1.00 58.88 1088 GLY A C 1
ATOM 8609 O O . GLY A 1 1088 ? -43.181 -53.718 194.570 1.00 58.88 1088 GLY A O 1
ATOM 8610 N N . ASP A 1 1089 ? -44.141 -52.865 196.410 1.00 62.97 1089 ASP A N 1
ATOM 8611 C CA . ASP A 1 1089 ? -45.513 -52.849 195.872 1.00 62.97 1089 ASP A CA 1
ATOM 8612 C C . ASP A 1 1089 ? -45.708 -51.758 194.793 1.00 62.97 1089 ASP A C 1
ATOM 8614 O O . ASP A 1 1089 ? -45.299 -50.606 194.974 1.00 62.97 1089 ASP A O 1
ATOM 8618 N N . ALA A 1 1090 ? -46.388 -52.106 193.695 1.00 65.88 1090 ALA A N 1
ATOM 8619 C CA . ALA A 1 1090 ? -46.763 -51.201 192.608 1.00 65.88 1090 ALA A CA 1
ATOM 8620 C C . ALA A 1 1090 ? -47.618 -50.016 193.091 1.00 65.88 1090 ALA A C 1
ATOM 8622 O O . ALA A 1 1090 ? -47.437 -48.895 192.611 1.00 65.88 1090 ALA A O 1
ATOM 8623 N N . LYS A 1 1091 ? -48.449 -50.212 194.126 1.00 64.81 1091 LYS A N 1
ATOM 8624 C CA . LYS A 1 1091 ? -49.239 -49.139 194.767 1.00 64.81 1091 LYS A CA 1
ATOM 8625 C C . LYS A 1 1091 ? -48.382 -47.965 195.242 1.00 64.81 1091 LYS A C 1
ATOM 8627 O O . LYS A 1 1091 ? -48.852 -46.833 195.340 1.00 64.81 1091 LYS A O 1
ATOM 8632 N N . ARG A 1 1092 ? -47.097 -48.206 195.526 1.00 70.38 1092 ARG A N 1
ATOM 8633 C CA . ARG A 1 1092 ? -46.161 -47.158 195.938 1.00 70.38 1092 ARG A CA 1
ATOM 8634 C C . ARG A 1 1092 ? -45.829 -46.187 194.799 1.00 70.38 1092 ARG A C 1
ATOM 8636 O O . ARG A 1 1092 ? -45.594 -45.018 195.087 1.00 70.38 1092 ARG A O 1
ATOM 8643 N N . PHE A 1 1093 ? -45.856 -46.634 193.539 1.00 68.19 1093 PHE A N 1
ATOM 8644 C CA . PHE A 1 1093 ? -45.746 -45.758 192.365 1.00 68.19 1093 PHE A CA 1
ATOM 8645 C C . PHE A 1 1093 ? -47.038 -44.972 192.117 1.00 68.19 1093 PHE A C 1
ATOM 8647 O O . PHE A 1 1093 ? -46.965 -43.783 191.819 1.00 68.19 1093 PHE A O 1
ATOM 8654 N N . GLU A 1 1094 ? -48.209 -45.584 192.311 1.00 72.94 1094 GLU A N 1
ATOM 8655 C CA . GLU A 1 1094 ? -49.507 -44.896 192.206 1.00 72.94 1094 GLU A CA 1
ATOM 8656 C C . GLU A 1 1094 ? -49.604 -43.741 193.217 1.00 72.94 1094 GLU A C 1
ATOM 8658 O O . GLU A 1 1094 ? -49.880 -42.601 192.840 1.00 72.94 1094 GLU A O 1
ATOM 8663 N N . ILE A 1 1095 ? -49.271 -43.999 194.489 1.00 73.75 1095 ILE A N 1
ATOM 8664 C CA . ILE A 1 1095 ? -49.223 -42.974 195.546 1.00 73.75 1095 ILE A CA 1
ATOM 8665 C C . ILE A 1 1095 ? -48.218 -41.863 195.194 1.00 73.75 1095 ILE A C 1
ATOM 8667 O O . ILE A 1 1095 ? -48.521 -40.683 195.374 1.00 73.75 1095 ILE A O 1
ATOM 8671 N N . LEU A 1 1096 ? -47.044 -42.209 194.653 1.00 72.12 1096 LEU A N 1
ATOM 8672 C CA . LEU A 1 1096 ? -46.031 -41.230 194.241 1.00 72.12 1096 LEU A CA 1
ATOM 8673 C C . LEU A 1 1096 ? -46.509 -40.362 193.061 1.00 72.12 1096 LEU A C 1
ATOM 8675 O O . LEU A 1 1096 ? -46.276 -39.153 193.052 1.00 72.12 1096 LEU A O 1
ATOM 8679 N N . SER A 1 1097 ? -47.240 -40.954 192.112 1.00 69.88 1097 SER A N 1
ATOM 8680 C CA . SER A 1 1097 ? -47.877 -40.242 191.001 1.00 69.88 1097 SER A CA 1
ATOM 8681 C C . SER A 1 1097 ? -48.919 -39.240 191.508 1.00 69.88 1097 SER A C 1
ATOM 8683 O O . SER A 1 1097 ? -48.886 -38.072 191.116 1.00 69.88 1097 SER A O 1
ATOM 8685 N N . VAL A 1 1098 ? -49.792 -39.643 192.440 1.00 72.69 1098 VAL A N 1
ATOM 8686 C CA . VAL A 1 1098 ? -50.781 -38.739 193.060 1.00 72.69 1098 VAL A CA 1
ATOM 8687 C C . VAL A 1 1098 ? -50.096 -37.592 193.813 1.00 72.69 1098 VAL A C 1
ATOM 8689 O O . VAL A 1 1098 ? -50.498 -36.441 193.657 1.00 72.69 1098 VAL A O 1
ATOM 8692 N N . ILE A 1 1099 ? -49.016 -37.860 194.558 1.00 71.31 1099 ILE A N 1
ATOM 8693 C CA . ILE A 1 1099 ? -48.222 -36.810 195.224 1.00 71.31 1099 ILE A CA 1
ATOM 8694 C C . ILE A 1 1099 ? -47.645 -35.817 194.199 1.00 71.31 1099 ILE A C 1
ATOM 8696 O O . ILE A 1 1099 ? -47.759 -34.608 194.404 1.00 71.31 1099 ILE A O 1
ATOM 8700 N N . SER A 1 1100 ? -47.095 -36.298 193.076 1.00 65.94 1100 SER A N 1
ATOM 8701 C CA . SER A 1 1100 ? -46.548 -35.426 192.020 1.00 65.94 1100 SER A CA 1
ATOM 8702 C C . SER A 1 1100 ? -47.606 -34.532 191.357 1.00 65.94 1100 SER A C 1
ATOM 8704 O O . SER A 1 1100 ? -47.314 -33.391 190.999 1.00 65.94 1100 SER A O 1
ATOM 8706 N N . SER A 1 1101 ? -48.851 -35.015 191.259 1.00 69.50 1101 SER A N 1
ATOM 8707 C CA . SER A 1 1101 ? -49.997 -34.251 190.754 1.00 69.50 1101 SER A CA 1
ATOM 8708 C C . SER A 1 1101 ? -50.446 -33.163 191.736 1.00 69.50 1101 SER A C 1
ATOM 8710 O O . SER A 1 1101 ? -50.665 -32.024 191.327 1.00 69.50 1101 SER A O 1
ATOM 8712 N N . VAL A 1 1102 ? -50.527 -33.481 193.034 1.00 73.31 1102 VAL A N 1
ATOM 8713 C CA . VAL A 1 1102 ? -50.946 -32.531 194.084 1.00 73.31 1102 VAL A CA 1
ATOM 8714 C C . VAL A 1 1102 ? -49.911 -31.420 194.302 1.00 73.31 1102 VAL A C 1
ATOM 8716 O O . VAL A 1 1102 ? -50.292 -30.279 194.558 1.00 73.31 1102 VAL A O 1
ATOM 8719 N N . LEU A 1 1103 ? -48.615 -31.728 194.173 1.00 69.94 1103 LEU A N 1
ATOM 8720 C CA . LEU A 1 1103 ? -47.518 -30.765 194.353 1.00 69.94 1103 LEU A CA 1
ATOM 8721 C C . LEU A 1 1103 ? -47.051 -30.075 193.057 1.00 69.94 1103 LEU A C 1
ATOM 8723 O O . LEU A 1 1103 ? -46.186 -29.209 193.133 1.00 69.94 1103 LEU A O 1
ATOM 8727 N N . LYS A 1 1104 ? -47.639 -30.406 191.896 1.00 68.69 1104 LYS A N 1
ATOM 8728 C CA . LYS A 1 1104 ? -47.324 -29.823 190.574 1.00 68.69 1104 LYS A CA 1
ATOM 8729 C C . LYS A 1 1104 ? -45.835 -29.882 190.188 1.00 68.69 1104 LYS A C 1
ATOM 8731 O O . LYS A 1 1104 ? -45.280 -28.886 189.736 1.00 68.69 1104 LYS A O 1
ATOM 8736 N N . PHE A 1 1105 ? -45.206 -31.046 190.338 1.00 70.12 1105 PHE A N 1
ATOM 8737 C CA . PHE A 1 1105 ? -43.807 -31.235 189.931 1.00 70.12 1105 PHE A CA 1
ATOM 8738 C C . PHE A 1 1105 ? -43.598 -30.997 188.426 1.00 70.12 1105 PHE A C 1
ATOM 8740 O O . PHE A 1 1105 ? -44.407 -31.446 187.606 1.00 70.12 1105 PHE A O 1
ATOM 8747 N N . GLU A 1 1106 ? -42.490 -30.350 188.059 1.00 67.12 1106 GLU A N 1
ATOM 8748 C CA . GLU A 1 1106 ? -42.093 -30.153 186.656 1.00 67.12 1106 GLU A CA 1
ATOM 8749 C C . GLU A 1 1106 ? -41.477 -31.428 186.043 1.00 67.12 1106 GLU A C 1
ATOM 8751 O O . GLU A 1 1106 ? -41.145 -32.388 186.743 1.00 67.12 1106 GLU A O 1
ATOM 8756 N N . GLU A 1 1107 ? -41.333 -31.478 184.713 1.00 63.69 1107 GLU A N 1
ATOM 8757 C CA . GLU A 1 1107 ? -40.840 -32.661 183.980 1.00 63.69 1107 GLU A CA 1
ATOM 8758 C C . GLU A 1 1107 ? -39.490 -33.189 184.514 1.00 63.69 1107 GLU A C 1
ATOM 8760 O O . GLU A 1 1107 ? -39.324 -34.396 184.708 1.00 63.69 1107 GLU A O 1
ATOM 8765 N N . GLU A 1 1108 ? -38.544 -32.298 184.834 1.00 65.75 1108 GLU A N 1
ATOM 8766 C CA . GLU A 1 1108 ? -37.245 -32.680 185.408 1.00 65.75 1108 GLU A CA 1
ATOM 8767 C C . GLU A 1 1108 ? -37.341 -33.277 186.818 1.00 65.75 1108 GLU A C 1
ATOM 8769 O O . GLU A 1 1108 ? -36.505 -34.092 187.227 1.00 65.75 1108 GLU A O 1
ATOM 8774 N N . GLU A 1 1109 ? -38.337 -32.849 187.590 1.00 67.06 1109 GLU A N 1
ATOM 8775 C CA . GLU A 1 1109 ? -38.579 -33.348 188.936 1.00 67.06 1109 GLU A CA 1
ATOM 8776 C C . GLU A 1 1109 ? -39.211 -34.737 188.869 1.00 67.06 1109 GLU A C 1
ATOM 8778 O O . GLU A 1 1109 ? -38.737 -35.644 189.549 1.00 67.06 1109 GLU A O 1
ATOM 8783 N N . LYS A 1 1110 ? -40.184 -34.959 187.970 1.00 63.50 1110 LYS A N 1
ATOM 8784 C CA . LYS A 1 1110 ? -40.786 -36.285 187.709 1.00 63.50 1110 LYS A CA 1
ATOM 8785 C C . LYS A 1 1110 ? -39.729 -37.335 187.343 1.00 63.50 1110 LYS A C 1
ATOM 8787 O O . LYS A 1 1110 ? -39.804 -38.473 187.815 1.00 63.50 1110 LYS A O 1
ATOM 8792 N N . VAL A 1 1111 ? -38.714 -36.954 186.560 1.00 64.06 1111 VAL A N 1
ATOM 8793 C CA . VAL A 1 1111 ? -37.553 -37.813 186.257 1.00 64.06 1111 VAL A CA 1
ATOM 8794 C C . VAL A 1 1111 ? -36.701 -38.059 187.510 1.00 64.06 1111 VAL A C 1
ATOM 8796 O O . VAL A 1 1111 ? -36.333 -39.205 187.773 1.00 64.06 1111 VAL A O 1
ATOM 8799 N N . ARG A 1 1112 ? -36.442 -37.032 188.333 1.00 63.50 1112 ARG A N 1
ATOM 8800 C CA . ARG A 1 1112 ? -35.709 -37.159 189.611 1.00 63.50 1112 ARG A CA 1
ATOM 8801 C C . ARG A 1 1112 ? -36.414 -38.042 190.647 1.00 63.50 1112 ARG A C 1
ATOM 8803 O O . ARG A 1 1112 ? -35.724 -38.790 191.336 1.00 63.50 1112 ARG A O 1
ATOM 8810 N N . VAL A 1 1113 ? -37.749 -38.028 190.735 1.00 66.25 1113 VAL A N 1
ATOM 8811 C CA . VAL A 1 1113 ? -38.506 -38.978 191.585 1.00 66.25 1113 VAL A CA 1
ATOM 8812 C C . VAL A 1 1113 ? -38.705 -40.355 190.925 1.00 66.25 1113 VAL A C 1
ATOM 8814 O O . VAL A 1 1113 ? -39.318 -41.241 191.516 1.00 66.25 1113 VAL A O 1
ATOM 8817 N N . GLY A 1 1114 ? -38.145 -40.572 189.728 1.00 63.75 1114 GLY A N 1
ATOM 8818 C CA . GLY A 1 1114 ? -38.052 -41.881 189.078 1.00 63.75 1114 GLY A CA 1
ATOM 8819 C C . GLY A 1 1114 ? -39.311 -42.350 188.346 1.00 63.75 1114 GLY A C 1
ATOM 8820 O O . GLY A 1 1114 ? -39.443 -43.550 188.109 1.00 63.75 1114 GLY A O 1
ATOM 8821 N N . LEU A 1 1115 ? -40.227 -41.442 187.990 1.00 64.88 1115 LEU A N 1
ATOM 8822 C CA . LEU A 1 1115 ? -41.549 -41.796 187.458 1.00 64.88 1115 LEU A CA 1
ATOM 8823 C C . LEU A 1 1115 ? -41.555 -42.181 185.959 1.00 64.88 1115 LEU A C 1
ATOM 8825 O O . LEU A 1 1115 ? -42.525 -42.776 185.499 1.00 64.88 1115 LEU A O 1
ATOM 8829 N N . VAL A 1 1116 ? -40.500 -41.860 185.190 1.00 63.44 1116 VAL A N 1
ATOM 8830 C CA . VAL A 1 1116 ? -40.418 -42.084 183.725 1.00 63.44 1116 VAL A CA 1
ATOM 8831 C C . VAL A 1 1116 ? -39.009 -42.539 183.290 1.00 63.44 1116 VAL A C 1
ATOM 8833 O O . VAL A 1 1116 ? -38.007 -42.077 183.836 1.00 63.44 1116 VAL A O 1
ATOM 8836 N N . ARG A 1 1117 ? -38.918 -43.432 182.285 1.00 48.81 1117 ARG A N 1
ATOM 8837 C CA . ARG A 1 1117 ? -37.683 -43.866 181.575 1.00 48.81 1117 ARG A CA 1
ATOM 8838 C C . ARG A 1 1117 ? -37.954 -44.025 180.057 1.00 48.81 1117 ARG A C 1
ATOM 8840 O O . ARG A 1 1117 ? -39.111 -44.040 179.659 1.00 48.81 1117 ARG A O 1
ATOM 8847 N N . SER A 1 1118 ? -36.915 -44.098 179.208 1.00 37.12 1118 SER A N 1
ATOM 8848 C CA . SER A 1 1118 ? -36.982 -43.720 177.769 1.00 37.12 1118 SER A CA 1
ATOM 8849 C C . SER A 1 1118 ? -36.436 -44.753 176.750 1.00 37.12 1118 SER A C 1
ATOM 8851 O O . SER A 1 1118 ? -35.363 -45.305 177.007 1.00 37.12 1118 SER A O 1
ATOM 8853 N N . ARG A 1 1119 ? -37.123 -44.946 175.588 1.00 34.72 1119 ARG A N 1
ATOM 8854 C CA . ARG A 1 1119 ? -36.575 -45.285 174.227 1.00 34.72 1119 ARG A CA 1
ATOM 8855 C C . ARG A 1 1119 ? -37.635 -45.622 173.127 1.00 34.72 1119 ARG A C 1
ATOM 8857 O O . ARG A 1 1119 ? -38.522 -46.413 173.412 1.00 34.72 1119 ARG A O 1
ATOM 8864 N N . GLY A 1 1120 ? -37.400 -45.218 171.855 1.00 33.44 1120 GLY A N 1
ATOM 8865 C CA . GLY A 1 1120 ? -37.471 -46.126 170.665 1.00 33.44 1120 GLY A CA 1
ATOM 8866 C C . GLY A 1 1120 ? -38.433 -45.891 169.452 1.00 33.44 1120 GLY A C 1
ATOM 8867 O O . GLY A 1 1120 ? -39.630 -46.067 169.615 1.00 33.44 1120 GLY A O 1
ATOM 8868 N N . ALA A 1 1121 ? -37.854 -45.702 168.237 1.00 31.84 1121 ALA A N 1
ATOM 8869 C CA . ALA A 1 1121 ? -38.323 -46.015 166.840 1.00 31.84 1121 ALA A CA 1
ATOM 8870 C C . ALA A 1 1121 ? -39.603 -45.360 166.209 1.00 31.84 1121 ALA A C 1
ATOM 8872 O O . ALA A 1 1121 ? -40.534 -45.030 166.930 1.00 31.84 1121 ALA A O 1
ATOM 8873 N N . GLY A 1 1122 ? -39.741 -45.176 164.868 1.00 31.81 1122 GLY A N 1
ATOM 8874 C CA . GLY A 1 1122 ? -38.750 -45.254 163.756 1.00 31.81 1122 GLY A CA 1
ATOM 8875 C C . GLY A 1 1122 ? -39.272 -45.200 162.274 1.00 31.81 1122 GLY A C 1
ATOM 8876 O O . GLY A 1 1122 ? -40.309 -45.776 161.978 1.00 31.81 1122 GLY A O 1
ATOM 8877 N N . GLU A 1 1123 ? -38.462 -44.580 161.383 1.00 37.16 1123 GLU A N 1
ATOM 8878 C CA . GLU A 1 1123 ? -38.066 -44.953 159.977 1.00 37.16 1123 GLU A CA 1
ATOM 8879 C C . GLU A 1 1123 ? -38.896 -44.717 158.658 1.00 37.16 1123 GLU A C 1
ATOM 8881 O O . GLU A 1 1123 ? -40.121 -44.700 158.663 1.00 37.16 1123 GLU A O 1
ATOM 8886 N N . VAL A 1 1124 ? -38.140 -44.639 157.522 1.00 41.25 1124 VAL A N 1
ATOM 8887 C CA . VAL A 1 1124 ? -38.478 -44.713 156.053 1.00 41.25 1124 VAL A CA 1
ATOM 8888 C C . VAL A 1 1124 ? -39.077 -43.437 155.395 1.00 41.25 1124 VAL A C 1
ATOM 8890 O O . VAL A 1 1124 ? -39.904 -42.796 156.027 1.00 41.25 1124 VAL A O 1
ATOM 8893 N N . GLU A 1 1125 ? -38.836 -42.974 154.140 1.00 38.03 1125 GLU A N 1
ATOM 8894 C CA . GLU A 1 1125 ? -37.775 -42.932 153.062 1.00 38.03 1125 GLU A CA 1
ATOM 8895 C C . GLU A 1 1125 ? -38.223 -41.807 152.035 1.00 38.03 1125 GLU A C 1
ATOM 8897 O O . GLU A 1 1125 ? -39.142 -41.077 152.392 1.00 38.03 1125 GLU A O 1
ATOM 8902 N N . LYS A 1 1126 ? -37.758 -41.484 150.794 1.00 35.66 1126 LYS A N 1
ATOM 8903 C CA . LYS A 1 1126 ? -36.753 -41.883 149.747 1.00 35.66 1126 LYS A CA 1
ATOM 8904 C C . LYS A 1 1126 ? -36.511 -40.615 148.840 1.00 35.66 1126 LYS A C 1
ATOM 8906 O O . LYS A 1 1126 ? -37.461 -39.866 148.657 1.00 35.66 1126 LYS A O 1
ATOM 8911 N N . ARG A 1 1127 ? -35.286 -40.181 148.467 1.00 32.25 1127 ARG A N 1
ATOM 8912 C CA . ARG A 1 1127 ? -34.458 -40.414 147.229 1.00 32.25 1127 ARG A CA 1
ATOM 8913 C C . ARG A 1 1127 ? -34.947 -39.822 145.884 1.00 32.25 1127 ARG A C 1
ATOM 8915 O O . ARG A 1 1127 ? -36.138 -39.906 145.628 1.00 32.25 1127 ARG A O 1
ATOM 8922 N N . GLU A 1 1128 ? -34.130 -39.342 144.922 1.00 32.66 1128 GLU A N 1
ATOM 8923 C CA . GLU A 1 1128 ? -32.698 -38.916 144.707 1.00 32.66 1128 GLU A CA 1
ATOM 8924 C C . GLU A 1 1128 ? -32.627 -38.403 143.215 1.00 32.66 1128 GLU A C 1
ATOM 8926 O O . GLU A 1 1128 ? -33.530 -38.752 142.460 1.00 32.66 1128 GLU A O 1
ATOM 8931 N N . ALA A 1 1129 ? -31.675 -37.636 142.636 1.00 32.78 1129 ALA A N 1
ATOM 8932 C CA . ALA A 1 1129 ? -30.535 -36.807 143.084 1.00 32.78 1129 ALA A CA 1
ATOM 8933 C C . ALA A 1 1129 ? -29.978 -35.891 141.932 1.00 32.78 1129 ALA A C 1
ATOM 8935 O O . ALA A 1 1129 ? -30.056 -36.276 140.774 1.00 32.78 1129 ALA A O 1
ATOM 8936 N N . VAL A 1 1130 ? -29.378 -34.734 142.289 1.00 36.66 1130 VAL A N 1
ATOM 8937 C CA . VAL A 1 1130 ? -28.144 -34.055 141.755 1.00 36.66 1130 VAL A CA 1
ATOM 8938 C C . VAL A 1 1130 ? -27.849 -33.919 140.230 1.00 36.66 1130 VAL A C 1
ATOM 8940 O O . VAL A 1 1130 ? -27.759 -34.922 139.535 1.00 36.66 1130 VAL A O 1
ATOM 8943 N N . GLY A 1 1131 ? -27.441 -32.710 139.768 1.00 38.12 1131 GLY A N 1
ATOM 8944 C CA . GLY A 1 1131 ? -26.477 -32.577 138.641 1.00 38.12 1131 GLY A CA 1
ATOM 8945 C C . GLY A 1 1131 ? -26.390 -31.253 137.835 1.00 38.12 1131 GLY A C 1
ATOM 8946 O O . GLY A 1 1131 ? -27.206 -31.033 136.952 1.00 38.12 1131 GLY A O 1
ATOM 8947 N N . GLU A 1 1132 ? -25.313 -30.478 138.056 1.00 39.06 1132 GLU A N 1
ATOM 8948 C CA . GLU A 1 1132 ? -24.582 -29.612 137.081 1.00 39.06 1132 GLU A CA 1
ATOM 8949 C C . GLU A 1 1132 ? -25.242 -28.354 136.443 1.00 39.06 1132 GLU A C 1
ATOM 8951 O O . GLU A 1 1132 ? -26.398 -28.021 136.693 1.00 39.06 1132 GLU A O 1
ATOM 8956 N N . SER A 1 1133 ? -24.421 -27.532 135.758 1.00 50.81 1133 SER A N 1
ATOM 8957 C CA . SER A 1 1133 ? -24.626 -26.077 135.579 1.00 50.81 1133 SER A CA 1
ATOM 8958 C C . SER A 1 1133 ? -24.676 -25.597 134.118 1.00 50.81 1133 SER A C 1
ATOM 8960 O O . SER A 1 1133 ? -24.017 -26.132 133.229 1.00 50.81 1133 SER A O 1
ATOM 8962 N N . PHE A 1 1134 ? -25.405 -24.499 133.892 1.00 52.03 1134 PHE A N 1
ATOM 8963 C CA . PHE A 1 1134 ? -25.643 -23.857 132.588 1.00 52.03 1134 PHE A CA 1
ATOM 8964 C C . PHE A 1 1134 ? -24.354 -23.467 131.832 1.00 52.03 1134 PHE A C 1
ATOM 8966 O O . PHE A 1 1134 ? -24.341 -23.417 130.601 1.00 52.03 1134 PHE A O 1
ATOM 8973 N N . THR A 1 1135 ? -23.257 -23.216 132.556 1.00 65.50 1135 THR A N 1
ATOM 8974 C CA . THR A 1 1135 ? -21.955 -22.831 131.990 1.00 65.50 1135 THR A CA 1
ATOM 8975 C C . THR A 1 1135 ? -21.366 -23.913 131.082 1.00 65.50 1135 THR A C 1
ATOM 8977 O O . THR A 1 1135 ? -20.859 -23.595 130.006 1.00 65.50 1135 THR A O 1
ATOM 8980 N N . ASP A 1 1136 ? -21.471 -25.188 131.468 1.00 57.44 1136 ASP A N 1
ATOM 8981 C CA . ASP A 1 1136 ? -20.887 -26.298 130.708 1.00 57.44 1136 ASP A CA 1
ATOM 8982 C C . ASP A 1 1136 ? -21.682 -26.603 129.434 1.00 57.44 1136 ASP A C 1
ATOM 8984 O O . ASP A 1 1136 ? -21.091 -26.930 128.404 1.00 57.44 1136 ASP A O 1
ATOM 8988 N N . MET A 1 1137 ? -23.003 -26.378 129.433 1.00 65.56 1137 MET A N 1
ATOM 8989 C CA . MET A 1 1137 ? -23.787 -26.401 128.192 1.00 65.56 1137 MET A CA 1
ATOM 8990 C C . MET A 1 1137 ? -23.291 -25.344 127.196 1.00 65.56 1137 MET A C 1
ATOM 8992 O O . MET A 1 1137 ? -23.106 -25.665 126.021 1.00 65.56 1137 MET A O 1
ATOM 8996 N N . TRP A 1 1138 ? -23.012 -24.118 127.649 1.00 55.81 1138 TRP A N 1
ATOM 8997 C CA . TRP A 1 1138 ? -22.531 -23.041 126.776 1.00 55.81 1138 TRP A CA 1
ATOM 8998 C C . TRP A 1 1138 ? -21.116 -23.305 126.232 1.00 55.81 1138 TRP A C 1
ATOM 9000 O O . TRP A 1 1138 ? -20.862 -23.124 125.040 1.00 55.81 1138 TRP A O 1
ATOM 9010 N N . ILE A 1 1139 ? -20.217 -23.837 127.067 1.00 66.44 1139 ILE A N 1
ATOM 9011 C CA . ILE A 1 1139 ? -18.876 -24.278 126.646 1.00 66.44 1139 ILE A CA 1
ATOM 9012 C C . ILE A 1 1139 ? -18.972 -25.448 125.650 1.00 66.44 1139 ILE A C 1
ATOM 9014 O O . ILE A 1 1139 ? -18.278 -25.448 124.630 1.00 66.44 1139 ILE A O 1
ATOM 9018 N N . SER A 1 1140 ? -19.877 -26.408 125.880 1.00 59.53 1140 SER A N 1
ATOM 9019 C CA . SER A 1 1140 ? -20.110 -27.528 124.957 1.00 59.53 1140 SER A CA 1
ATOM 9020 C C . SER A 1 1140 ? -20.640 -27.072 123.593 1.00 59.53 1140 SER A C 1
ATOM 9022 O O . SER A 1 1140 ? -20.277 -27.658 122.575 1.00 59.53 1140 SER A O 1
ATOM 9024 N N . PHE A 1 1141 ? -21.448 -26.006 123.550 1.00 69.38 1141 PHE A N 1
ATOM 9025 C CA . PHE A 1 1141 ? -21.975 -25.433 122.312 1.00 69.38 1141 PHE A CA 1
ATOM 9026 C C . PHE A 1 1141 ? -20.844 -24.836 121.459 1.00 69.38 1141 PHE A C 1
ATOM 9028 O O . PHE A 1 1141 ? -20.658 -25.234 120.308 1.00 69.38 1141 PHE A O 1
ATOM 9035 N N . LEU A 1 1142 ? -20.006 -23.984 122.061 1.00 63.75 1142 LEU A N 1
ATOM 9036 C CA . LEU A 1 1142 ? -18.857 -23.357 121.392 1.00 63.75 1142 LEU A CA 1
ATOM 9037 C C . LEU A 1 1142 ? -17.821 -24.387 120.895 1.00 63.75 1142 LEU A C 1
ATOM 9039 O O . LEU A 1 1142 ? -17.262 -24.229 119.808 1.00 63.75 1142 LEU A O 1
ATOM 9043 N N . LEU A 1 1143 ? -17.599 -25.480 121.635 1.00 58.31 1143 LEU A N 1
ATOM 9044 C CA . LEU A 1 1143 ? -16.740 -26.595 121.204 1.00 58.31 1143 LEU A CA 1
ATOM 9045 C C . LEU A 1 1143 ? -17.363 -27.464 120.096 1.00 58.31 1143 LEU A C 1
ATOM 9047 O O . LEU A 1 1143 ? -16.638 -28.069 119.305 1.00 58.31 1143 LEU A O 1
ATOM 9051 N N . LYS A 1 1144 ? -18.694 -27.537 120.011 1.00 58.72 1144 LYS A N 1
ATOM 9052 C CA . LYS A 1 1144 ? -19.420 -28.354 119.023 1.00 58.72 1144 LYS A CA 1
ATOM 9053 C C . LYS A 1 1144 ? -19.594 -27.655 117.674 1.00 58.72 1144 LYS A C 1
ATOM 9055 O O . LYS A 1 1144 ? -19.657 -28.327 116.648 1.00 58.72 1144 LYS A O 1
ATOM 9060 N N . GLU A 1 1145 ? -19.630 -26.326 117.669 1.00 54.69 1145 GLU A N 1
ATOM 9061 C CA . GLU A 1 1145 ? -19.723 -25.513 116.451 1.00 54.69 1145 GLU A CA 1
ATOM 9062 C C . GLU A 1 1145 ? -18.342 -25.242 115.820 1.00 54.69 1145 GLU A C 1
ATOM 9064 O O . GLU A 1 1145 ? -18.201 -25.223 114.598 1.00 54.69 1145 GLU A O 1
ATOM 9069 N N . SER A 1 1146 ? -17.282 -25.157 116.633 1.00 52.66 1146 SER A N 1
ATOM 9070 C CA . SER A 1 1146 ? -15.897 -24.971 116.160 1.00 52.66 1146 SER A CA 1
ATOM 9071 C C . SER A 1 1146 ? -15.217 -26.235 115.600 1.00 52.66 1146 SER A C 1
ATOM 9073 O O . SER A 1 1146 ? -14.163 -26.129 114.973 1.00 52.66 1146 SER A O 1
ATOM 9075 N N . SER A 1 1147 ? -15.804 -27.426 115.773 1.00 42.69 1147 SER A N 1
ATOM 9076 C CA . SER A 1 1147 ? -15.168 -28.723 115.464 1.00 42.69 1147 SER A CA 1
ATOM 9077 C C . SER A 1 1147 ? -15.641 -29.413 114.168 1.00 42.69 1147 SER A C 1
ATOM 9079 O O . SER A 1 1147 ? -15.324 -30.582 113.949 1.00 42.69 1147 SER A O 1
ATOM 9081 N N . LYS A 1 1148 ? -16.355 -28.716 113.264 1.00 41.62 1148 LYS A N 1
ATOM 9082 C CA . LYS A 1 1148 ? -16.830 -29.274 111.973 1.00 41.62 1148 LYS A CA 1
ATOM 9083 C C . LYS A 1 1148 ? -16.352 -28.537 110.707 1.00 41.62 1148 LYS A C 1
ATOM 9085 O O . LYS A 1 1148 ? -17.137 -27.994 109.934 1.00 41.62 1148 LYS A O 1
ATOM 9090 N N . ARG A 1 1149 ? -15.048 -28.636 110.433 1.00 33.66 1149 ARG A N 1
ATOM 9091 C CA . ARG A 1 1149 ? -14.425 -28.645 109.085 1.00 33.66 1149 ARG A CA 1
ATOM 9092 C C . ARG A 1 1149 ? -13.230 -29.620 109.168 1.00 33.66 1149 ARG A C 1
ATOM 9094 O O . ARG A 1 1149 ? -12.533 -29.569 110.172 1.00 33.66 1149 ARG A O 1
ATOM 9101 N N . ARG A 1 1150 ? -12.916 -30.510 108.214 1.00 35.41 1150 ARG A N 1
ATOM 9102 C CA . ARG A 1 1150 ? -13.228 -30.640 106.764 1.00 35.41 1150 ARG A CA 1
ATOM 9103 C C . ARG A 1 1150 ? -13.422 -32.134 106.373 1.00 35.41 1150 ARG A C 1
ATOM 9105 O O . ARG A 1 1150 ? -13.455 -32.954 107.277 1.00 35.41 1150 ARG A O 1
ATOM 9112 N N . GLU A 1 1151 ? -13.443 -32.416 105.053 1.00 35.16 1151 GLU A N 1
ATOM 9113 C CA . GLU A 1 1151 ? -13.246 -33.694 104.289 1.00 35.16 1151 GLU A CA 1
ATOM 9114 C C . GLU A 1 1151 ? -14.464 -34.086 103.419 1.00 35.16 1151 GLU A C 1
ATOM 9116 O O . GLU A 1 1151 ? -15.592 -33.836 103.831 1.00 35.16 1151 GLU A O 1
ATOM 9121 N N . SER A 1 1152 ? -14.348 -34.649 102.198 1.00 34.31 1152 SER A N 1
ATOM 9122 C CA . SER A 1 1152 ? -13.221 -34.904 101.245 1.00 34.31 1152 SER A CA 1
ATOM 9123 C C . SER A 1 1152 ? -13.827 -35.175 99.827 1.00 34.31 1152 SER A C 1
ATOM 9125 O O . SER A 1 1152 ? -14.911 -35.746 99.785 1.00 34.31 1152 SER A O 1
ATOM 9127 N N . VAL A 1 1153 ? -13.351 -34.660 98.665 1.00 39.81 1153 VAL A N 1
ATOM 9128 C CA . VAL A 1 1153 ? -12.130 -34.996 97.845 1.00 39.81 1153 VAL A CA 1
ATOM 9129 C C . VAL A 1 1153 ? -12.239 -36.421 97.219 1.00 39.81 1153 VAL A C 1
ATOM 9131 O O . VAL A 1 1153 ? -12.741 -37.272 97.950 1.00 39.81 1153 VAL A O 1
ATOM 9134 N N . PRO A 1 1154 ? -11.857 -36.753 95.940 1.00 51.97 1154 PRO A N 1
ATOM 9135 C CA . PRO A 1 1154 ? -10.750 -36.275 95.056 1.00 51.97 1154 PRO A CA 1
ATOM 9136 C C . PRO A 1 1154 ? -11.205 -35.857 93.611 1.00 51.97 1154 PRO A C 1
ATOM 9138 O O . PRO A 1 1154 ? -12.397 -35.643 93.437 1.00 51.97 1154 PRO A O 1
ATOM 9141 N N . ILE A 1 1155 ? -10.418 -35.628 92.528 1.00 32.66 1155 ILE A N 1
ATOM 9142 C CA . ILE A 1 1155 ? -9.043 -35.959 92.025 1.00 32.66 1155 ILE A CA 1
ATOM 9143 C C . ILE A 1 1155 ? -8.503 -34.704 91.253 1.00 32.66 1155 ILE A C 1
ATOM 9145 O O . ILE A 1 1155 ? -9.255 -34.174 90.448 1.00 32.66 1155 ILE A O 1
ATOM 9149 N N . SER A 1 1156 ? -7.358 -34.050 91.559 1.00 36.81 1156 SER A N 1
ATOM 9150 C CA . SER A 1 1156 ? -5.911 -34.368 91.303 1.00 36.81 1156 SER A CA 1
ATOM 9151 C C . SER A 1 1156 ? -5.381 -33.923 89.902 1.00 36.81 1156 SER A C 1
ATOM 9153 O O . SER A 1 1156 ? -6.150 -34.051 88.955 1.00 36.81 1156 SER A O 1
ATOM 9155 N N . PRO A 1 1157 ? -4.082 -33.567 89.675 1.00 50.16 1157 PRO A N 1
ATOM 9156 C CA . PRO A 1 1157 ? -3.104 -32.866 90.544 1.00 50.16 1157 PRO A CA 1
ATOM 9157 C C . PRO A 1 1157 ? -2.093 -31.867 89.871 1.00 50.16 1157 PRO A C 1
ATOM 9159 O O . PRO A 1 1157 ? -1.573 -32.124 88.795 1.00 50.16 1157 PRO A O 1
ATOM 9162 N N . VAL A 1 1158 ? -1.696 -30.831 90.636 1.00 33.97 1158 VAL A N 1
ATOM 9163 C CA . VAL A 1 1158 ? -0.306 -30.376 90.979 1.00 33.97 1158 VAL A CA 1
ATOM 9164 C C . VAL A 1 1158 ? 0.735 -29.941 89.905 1.00 33.97 1158 VAL A C 1
ATOM 9166 O O . VAL A 1 1158 ? 0.991 -30.598 88.905 1.00 33.97 1158 VAL A O 1
ATOM 9169 N N . GLU A 1 1159 ? 1.427 -28.835 90.228 1.00 32.91 1159 GLU A N 1
ATOM 9170 C CA . GLU A 1 1159 ? 2.578 -28.199 89.548 1.00 32.91 1159 GLU A CA 1
ATOM 9171 C C . GLU A 1 1159 ? 3.907 -28.990 89.655 1.00 32.91 1159 GLU A C 1
ATOM 9173 O O . GLU A 1 1159 ? 4.042 -29.821 90.553 1.00 32.91 1159 GLU A O 1
ATOM 9178 N N . ARG A 1 1160 ? 4.963 -28.584 88.912 1.00 31.92 1160 ARG A N 1
ATOM 9179 C CA . ARG A 1 1160 ? 6.269 -28.170 89.510 1.00 31.92 1160 ARG A CA 1
ATOM 9180 C C . ARG A 1 1160 ? 7.356 -27.733 88.507 1.00 31.92 1160 ARG A C 1
ATOM 9182 O O . ARG A 1 1160 ? 7.451 -28.295 87.431 1.00 31.92 1160 ARG A O 1
ATOM 9189 N N . GLN A 1 1161 ? 8.180 -26.772 88.965 1.00 30.72 1161 GLN A N 1
ATOM 9190 C CA . GLN A 1 1161 ? 9.664 -26.655 88.897 1.00 30.72 1161 GLN A CA 1
ATOM 9191 C C . GLN A 1 1161 ? 10.429 -27.133 87.634 1.00 30.72 1161 GLN A C 1
ATOM 9193 O O . GLN A 1 1161 ? 10.178 -28.218 87.143 1.00 30.72 1161 GLN A O 1
ATOM 9198 N N . VAL A 1 1162 ? 11.538 -26.551 87.154 1.00 30.22 1162 VAL A N 1
ATOM 9199 C CA . VAL A 1 1162 ? 12.355 -25.320 87.329 1.00 30.22 1162 VAL A CA 1
ATOM 9200 C C . VAL A 1 1162 ? 13.714 -25.668 86.669 1.00 30.22 1162 VAL A C 1
ATOM 9202 O O . VAL A 1 1162 ? 14.158 -26.801 86.820 1.00 30.22 1162 VAL A O 1
ATOM 9205 N N . SER A 1 1163 ? 14.405 -24.700 86.046 1.00 31.34 1163 SER A N 1
ATOM 9206 C CA . SER A 1 1163 ? 15.831 -24.734 85.609 1.00 31.34 1163 SER A CA 1
ATOM 9207 C C . SER A 1 1163 ? 16.315 -25.788 84.589 1.00 31.34 1163 SER A C 1
ATOM 9209 O O . SER A 1 1163 ? 15.974 -26.960 84.686 1.00 31.34 1163 SER A O 1
ATOM 9211 N N . GLY A 1 1164 ? 17.267 -25.392 83.727 1.00 29.02 1164 GLY A N 1
ATOM 9212 C CA . GLY A 1 1164 ? 18.349 -26.306 83.316 1.00 29.02 1164 GLY A CA 1
ATOM 9213 C C . GLY A 1 1164 ? 18.958 -26.112 81.921 1.00 29.02 1164 GLY A C 1
ATOM 9214 O O . GLY A 1 1164 ? 18.458 -26.687 80.970 1.00 29.02 1164 GLY A O 1
ATOM 9215 N N . ASP A 1 1165 ? 20.067 -25.368 81.857 1.00 31.12 1165 ASP A N 1
ATOM 9216 C CA . ASP A 1 1165 ? 21.208 -25.467 80.920 1.00 31.12 1165 ASP A CA 1
ATOM 9217 C C . ASP A 1 1165 ? 21.061 -25.643 79.386 1.00 31.12 1165 ASP A C 1
ATOM 9219 O O . ASP A 1 1165 ? 20.648 -26.668 78.855 1.00 31.12 1165 ASP A O 1
ATOM 9223 N N . VAL A 1 1166 ? 21.614 -24.637 78.690 1.00 32.09 1166 VAL A N 1
ATOM 9224 C CA . VAL A 1 1166 ? 22.787 -24.724 77.785 1.00 32.09 1166 VAL A CA 1
ATOM 9225 C C . VAL A 1 1166 ? 22.897 -25.924 76.824 1.00 32.09 1166 VAL A C 1
ATOM 9227 O O . VAL A 1 1166 ? 23.188 -27.051 77.213 1.00 32.09 1166 VAL A O 1
ATOM 9230 N N . GLY A 1 1167 ? 22.888 -25.612 75.522 1.00 33.09 1167 GLY A N 1
ATOM 9231 C CA . GLY A 1 1167 ? 23.305 -26.515 74.445 1.00 33.09 1167 GLY A CA 1
ATOM 9232 C C . GLY A 1 1167 ? 23.722 -25.751 73.184 1.00 33.09 1167 GLY A C 1
ATOM 9233 O O . GLY A 1 1167 ? 22.905 -25.511 72.301 1.00 33.09 1167 GLY A O 1
ATOM 9234 N N . GLU A 1 1168 ? 24.988 -25.336 73.095 1.00 33.09 1168 GLU A N 1
ATOM 9235 C CA . GLU A 1 1168 ? 25.529 -24.668 71.902 1.00 33.09 1168 GLU A CA 1
ATOM 9236 C C . GLU A 1 1168 ? 25.624 -25.620 70.694 1.00 33.09 1168 GLU A C 1
ATOM 9238 O O . GLU A 1 1168 ? 26.121 -26.738 70.848 1.00 33.09 1168 GLU A O 1
ATOM 9243 N N . ARG A 1 1169 ? 25.323 -25.125 69.477 1.00 35.25 1169 ARG A N 1
ATOM 9244 C CA . ARG A 1 1169 ? 26.220 -25.252 68.300 1.00 35.25 1169 ARG A CA 1
ATOM 9245 C C . ARG A 1 1169 ? 25.777 -24.441 67.070 1.00 35.25 1169 ARG A C 1
ATOM 9247 O O . ARG A 1 1169 ? 24.832 -24.781 66.374 1.00 35.25 1169 ARG A O 1
ATOM 9254 N N . ARG A 1 1170 ? 26.537 -23.367 66.836 1.00 33.81 1170 ARG A N 1
ATOM 9255 C CA . ARG A 1 1170 ? 27.229 -22.987 65.586 1.00 33.81 1170 ARG A CA 1
ATOM 9256 C C . ARG A 1 1170 ? 26.844 -23.640 64.235 1.00 33.81 1170 ARG A C 1
ATOM 9258 O O . ARG A 1 1170 ? 26.827 -24.854 64.097 1.00 33.81 1170 ARG A O 1
ATOM 9265 N N . GLU A 1 1171 ? 26.883 -22.755 63.231 1.00 34.84 1171 GLU A N 1
ATOM 9266 C CA . GLU A 1 1171 ? 27.526 -22.919 61.905 1.00 34.84 1171 GLU A CA 1
ATOM 9267 C C . GLU A 1 1171 ? 26.770 -23.567 60.722 1.00 34.84 1171 GLU A C 1
ATOM 9269 O O . GLU A 1 1171 ? 26.989 -24.713 60.353 1.00 34.84 1171 GLU A O 1
ATOM 9274 N N . SER A 1 1172 ? 26.154 -22.662 59.945 1.00 35.66 1172 SER A N 1
ATOM 9275 C CA . SER A 1 1172 ? 26.577 -22.324 58.563 1.00 35.66 1172 SER A CA 1
ATOM 9276 C C . SER A 1 1172 ? 25.926 -23.009 57.347 1.00 35.66 1172 SER A C 1
ATOM 9278 O O . SER A 1 1172 ? 25.649 -24.197 57.350 1.00 35.66 1172 SER A O 1
ATOM 9280 N N . MET A 1 1173 ? 25.782 -22.183 56.297 1.00 34.53 1173 MET A N 1
ATOM 9281 C CA . MET A 1 1173 ? 25.810 -22.460 54.847 1.00 34.53 1173 MET A CA 1
ATOM 9282 C C . MET A 1 1173 ? 25.111 -23.707 54.268 1.00 34.53 1173 MET A C 1
ATOM 9284 O O . MET A 1 1173 ? 25.503 -24.842 54.507 1.00 34.53 1173 MET A O 1
ATOM 9288 N N . GLY A 1 1174 ? 24.227 -23.460 53.298 1.00 33.72 1174 GLY A N 1
ATOM 9289 C CA . GLY A 1 1174 ? 23.787 -24.444 52.305 1.00 33.72 1174 GLY A CA 1
ATOM 9290 C C . GLY A 1 1174 ? 22.638 -23.884 51.470 1.00 33.72 1174 GLY A C 1
ATOM 9291 O O . GLY A 1 1174 ? 21.621 -23.506 52.039 1.00 33.72 1174 GLY A O 1
ATOM 9292 N N . GLY A 1 1175 ? 22.820 -23.766 50.151 1.00 38.09 1175 GLY A N 1
ATOM 9293 C CA . GLY A 1 1175 ? 21.766 -23.302 49.239 1.00 38.09 1175 GLY A CA 1
ATOM 9294 C C . GLY A 1 1175 ? 20.668 -24.349 49.019 1.00 38.09 1175 GLY A C 1
ATOM 9295 O O . GLY A 1 1175 ? 20.902 -25.543 49.214 1.00 38.09 1175 GLY A O 1
ATOM 9296 N N . GLY A 1 1176 ? 19.495 -23.875 48.601 1.00 37.06 1176 GLY A N 1
ATOM 9297 C CA . GLY A 1 1176 ? 18.255 -24.628 48.401 1.00 37.06 1176 GLY A CA 1
ATOM 9298 C C . GLY A 1 1176 ? 17.097 -23.650 48.294 1.00 37.06 1176 GLY A C 1
ATOM 9299 O O . GLY A 1 1176 ? 16.149 -23.803 49.091 1.00 37.06 1176 GLY A O 1
#

Secondary structure (DSSP, 8-state):
-----THHHHHHHHHHHHHHHHHHHHHTTGGGS----------------SSSHHHHHHHHHHHHHHHHHHHHHHHHHHHHHHHHHHHHHHHHHHHHHHHHSS----------PPP----HHHHHHHHHHHHHHHHHHHHHHHHHHHHHHHHHHHHHHHHHHHHHHHHHHHHHHHHHHHHHTT----TTTHHHHHHHHHHHHHHHHHHHHHHHHHHHHHHHHHHHHHHHHHHHHHHHHHHHHHHHHHHHHHHHHHHHHHHHHHHHHHHHHHHHHHHHHHHHHHHHHHHHHHHHHHHHHHHHHHHHHHHHHHHHHHHHHHHHHHHHHHHHHHHHHHHHHHHHHHHHHHHHHHHHHHHHHHHHHHHHHHHHHHHHHHHHHHHHHHHHHHHHHTT-------------------SSSTTTHHHHHHHHHHHHHHHHHHHHHHHHHHHHHHHHHHHHHHHHHHHHHHHHHHHHHHHHHHHHHHHHHHHHHHHHHHHHHHHHHHHHHHHHHHHHHHHHHHHHHHHHHHHHHHHHHHHHHHHHHHHHHHHHHHHHHHHHHHHHHHHHHHHHHHHHHHHHHHHHHHHHHHHHHHHHHHHHHHHHHHHHHHHHHHHHHHHHHHHHHHHHHHHHHHHHHHHHHHHHHHHHHHHHHHHHHHHHHHTTTTTS----------------SSTTS-SS------SS--S--THHHHTTTHHHHHHHHTTSSSS-SSSSHHHHHHHHHHHHHHHHHHHHHHHHHHHHHHHHTSSS----------------------TT---TTGGGHHHHHHHHHHHHHHHHHHHHHHHHHHHHHHHHHHHHHHHHHHHHHHHHHHHHHHHHHHHHHHHHHHHHHHHHHHHHHHHHHHHHHHHHHHHHHHHHHHHHHHHHHHHHHHHHHHHHHHHHHHHHHHHHHHHHHHHHHHHHHHHHHHHHHHHHHHHHHHHHHHHHHHHHHHHHHHHHHHHHHHHHHHHHHHHHHHHHHHHHHHHHHHHHHHHHHHHHHHHHHHHHHHHHHHHHHHHHHHHHHHHHHHHHHHHHHHHHHHHHHHHHHHHHHHH-S--TTSHHHHHHHHHHHHHHS-TT-THHHHHHHHHHHHTT--HHHHHHTT-------------------HHHHHHHHHHHHTT-----------------------------

Radius of gyration: 109.71 Å; chains: 1; bounding box: 311×99×370 Å